Protein AF-A0AAX2F390-F1 (afdb_monomer)

Structure (mmCIF, N/CA/C/O backbone):
data_AF-A0AAX2F390-F1
#
_entry.id   AF-A0AAX2F390-F1
#
loop_
_atom_site.group_PDB
_atom_site.id
_atom_site.type_symbol
_atom_site.label_atom_id
_atom_site.label_alt_id
_atom_site.label_comp_id
_atom_site.label_asym_id
_atom_site.label_entity_id
_atom_site.label_seq_id
_atom_site.pdbx_PDB_ins_code
_atom_site.Cartn_x
_atom_site.Cartn_y
_atom_site.Cartn_z
_atom_site.occupancy
_atom_site.B_iso_or_equiv
_atom_site.auth_seq_id
_atom_site.auth_comp_id
_atom_site.auth_asym_id
_atom_site.auth_atom_id
_atom_site.pdbx_PDB_model_num
ATOM 1 N N . MET A 1 1 ? 18.578 2.681 40.180 1.00 24.55 1 MET A N 1
ATOM 2 C CA . MET A 1 1 ? 17.267 3.325 40.408 1.00 24.55 1 MET A CA 1
ATOM 3 C C . MET A 1 1 ? 16.699 3.714 39.055 1.00 24.55 1 MET A C 1
ATOM 5 O O . MET A 1 1 ? 17.216 4.648 38.457 1.00 24.55 1 MET A O 1
ATOM 9 N N . ALA A 1 2 ? 15.706 2.982 38.547 1.00 24.19 2 ALA A N 1
ATOM 10 C CA . ALA A 1 2 ? 14.942 3.444 37.390 1.00 24.19 2 ALA A CA 1
ATOM 11 C C . ALA A 1 2 ? 14.135 4.687 37.800 1.00 24.19 2 ALA A C 1
ATOM 13 O O . ALA A 1 2 ? 13.621 4.742 38.920 1.00 24.19 2 ALA A O 1
ATOM 14 N N . SER A 1 3 ? 14.050 5.700 36.937 1.00 28.86 3 SER A N 1
ATOM 15 C CA . SER A 1 3 ? 13.128 6.812 37.176 1.00 28.86 3 SER A CA 1
ATOM 16 C C . SER A 1 3 ? 11.691 6.309 37.127 1.00 28.86 3 SER A C 1
ATOM 18 O O . SER A 1 3 ? 11.394 5.414 36.340 1.00 28.86 3 SER A O 1
ATOM 20 N N . VAL A 1 4 ? 10.822 6.911 37.942 1.00 34.66 4 VAL A N 1
ATOM 21 C CA . VAL A 1 4 ? 9.388 6.603 38.044 1.00 34.66 4 VAL A CA 1
ATOM 22 C C . VAL A 1 4 ? 8.692 6.867 36.704 1.00 34.66 4 VAL A C 1
ATOM 24 O O . VAL A 1 4 ? 8.138 7.938 36.473 1.00 34.66 4 VAL A O 1
ATOM 27 N N . ALA A 1 5 ? 8.775 5.893 35.805 1.00 38.66 5 ALA A N 1
ATOM 28 C CA . ALA A 1 5 ? 7.916 5.777 34.648 1.00 38.66 5 ALA A CA 1
ATOM 29 C C . ALA A 1 5 ? 6.602 5.147 35.112 1.00 38.66 5 ALA A C 1
ATOM 31 O O . ALA A 1 5 ? 6.595 4.185 35.885 1.00 38.66 5 ALA A O 1
ATOM 32 N N . ASP A 1 6 ? 5.503 5.717 34.642 1.00 48.28 6 ASP A N 1
ATOM 33 C CA . ASP A 1 6 ? 4.150 5.236 34.883 1.00 48.28 6 ASP A CA 1
ATOM 34 C C . ASP A 1 6 ? 3.997 3.885 34.155 1.00 48.28 6 ASP A C 1
ATOM 36 O O . ASP A 1 6 ? 3.813 3.849 32.938 1.00 48.28 6 ASP A O 1
ATOM 40 N N . ILE A 1 7 ? 4.200 2.761 34.860 1.00 54.62 7 ILE A N 1
ATOM 41 C CA . ILE A 1 7 ? 4.168 1.427 34.237 1.00 54.62 7 ILE A CA 1
ATOM 42 C C . ILE A 1 7 ? 2.715 1.092 33.899 1.00 54.62 7 ILE A C 1
ATOM 44 O O . ILE A 1 7 ? 1.888 0.909 34.792 1.00 54.62 7 ILE A O 1
ATOM 48 N N . ARG A 1 8 ? 2.418 0.987 32.603 1.00 66.69 8 ARG A N 1
ATOM 49 C CA . ARG A 1 8 ? 1.097 0.641 32.067 1.00 66.69 8 ARG A CA 1
ATOM 50 C C . ARG A 1 8 ? 1.201 -0.645 31.263 1.00 66.69 8 ARG A C 1
ATOM 52 O O . ARG A 1 8 ? 2.133 -0.795 30.473 1.00 66.69 8 ARG A O 1
ATOM 59 N N . THR A 1 9 ? 0.246 -1.551 31.431 1.00 67.62 9 THR A N 1
ATOM 60 C CA . THR A 1 9 ? 0.188 -2.799 30.663 1.00 67.62 9 THR A CA 1
ATOM 61 C C . THR A 1 9 ? -1.050 -2.795 29.772 1.00 67.62 9 THR A C 1
ATOM 63 O O . THR A 1 9 ? -2.132 -2.406 30.204 1.00 67.62 9 THR A O 1
ATOM 66 N N . TYR A 1 10 ? -0.900 -3.244 28.526 1.00 76.94 10 TYR A N 1
ATOM 67 C CA . TYR A 1 10 ? -1.983 -3.304 27.544 1.00 76.94 10 TYR A CA 1
ATOM 68 C C . TYR A 1 10 ? -2.147 -4.753 27.093 1.00 76.94 10 TYR A C 1
ATOM 70 O O . TYR A 1 10 ? -1.274 -5.289 26.416 1.00 76.94 10 TYR A O 1
ATOM 78 N N . VAL A 1 11 ? -3.249 -5.395 27.485 1.00 76.19 11 VAL A N 1
ATOM 79 C CA . VAL A 1 11 ? -3.489 -6.817 27.207 1.00 76.19 11 VAL A CA 1
ATOM 80 C C . VAL A 1 11 ? -4.628 -6.953 26.205 1.00 76.19 11 VAL A C 1
ATOM 82 O O . VAL A 1 11 ? -5.784 -6.688 26.532 1.00 76.19 11 VAL A O 1
ATOM 85 N N . TYR A 1 12 ? -4.295 -7.362 24.983 1.00 81.44 12 TYR A N 1
ATOM 86 C CA . TYR A 1 12 ? -5.253 -7.729 23.941 1.00 81.44 12 TYR A CA 1
ATOM 87 C C . TYR A 1 12 ? -5.178 -9.235 23.672 1.00 81.44 12 TYR A C 1
ATOM 89 O O . TYR A 1 12 ? -4.221 -9.897 24.070 1.00 81.44 12 TYR A O 1
ATOM 97 N N . GLY A 1 13 ? -6.182 -9.787 22.998 1.00 82.19 13 GLY A N 1
ATOM 98 C CA . GLY A 1 13 ? -6.203 -11.204 22.642 1.00 82.19 13 GLY A CA 1
ATOM 99 C C . GLY A 1 13 ? -7.036 -11.458 21.397 1.00 82.19 13 GLY A C 1
ATOM 100 O O . GLY A 1 13 ? -7.997 -10.739 21.139 1.00 82.19 13 GLY A O 1
ATOM 101 N N . ALA A 1 14 ? -6.681 -12.487 20.634 1.00 83.12 14 ALA A N 1
ATOM 102 C CA . ALA A 1 14 ? -7.408 -12.892 19.438 1.00 83.12 14 ALA A CA 1
ATOM 103 C C . ALA A 1 14 ? -7.745 -14.383 19.492 1.00 83.12 14 ALA A C 1
ATOM 105 O O . ALA A 1 14 ? -6.935 -15.189 19.952 1.00 83.12 14 ALA A O 1
ATOM 106 N N . THR A 1 15 ? -8.923 -14.750 18.994 1.00 84.69 15 THR A N 1
ATOM 107 C CA . THR A 1 15 ? -9.290 -16.150 18.738 1.00 84.69 15 THR A CA 1
ATOM 108 C C . THR A 1 15 ? -9.335 -16.403 17.239 1.00 84.69 15 THR A C 1
ATOM 110 O O . THR A 1 15 ? -9.596 -15.486 16.458 1.00 84.69 15 THR A O 1
ATOM 113 N N . TYR A 1 16 ? -9.082 -17.645 16.832 1.00 76.19 16 TYR A N 1
ATOM 114 C CA . TYR A 1 16 ? -8.984 -18.036 15.430 1.00 76.19 16 TYR A CA 1
ATOM 115 C C . TYR A 1 16 ? -9.850 -19.259 15.145 1.00 76.19 16 TYR A C 1
ATOM 117 O O . TYR A 1 16 ? -10.065 -20.096 16.022 1.00 76.19 16 TYR A O 1
ATOM 125 N N . ASP A 1 17 ? -10.332 -19.372 13.911 1.00 72.19 17 ASP A N 1
ATOM 126 C CA . ASP A 1 17 ? -11.006 -20.576 13.436 1.00 72.19 17 ASP A CA 1
ATOM 127 C C . ASP A 1 17 ? -10.025 -21.662 12.958 1.00 72.19 17 ASP A C 1
ATOM 129 O O . ASP A 1 17 ? -8.805 -21.486 12.936 1.00 72.19 17 ASP A O 1
ATOM 133 N N . SER A 1 18 ? -10.566 -22.799 12.511 1.00 68.31 18 SER A N 1
ATOM 134 C CA . SER A 1 18 ? -9.792 -23.916 11.951 1.00 68.31 18 SER A CA 1
ATOM 135 C C . SER A 1 18 ? -9.043 -23.598 10.646 1.00 68.31 18 SER A C 1
ATOM 137 O O . SER A 1 18 ? -8.319 -24.457 10.143 1.00 68.31 18 SER A O 1
ATOM 139 N N . TRP A 1 19 ? -9.223 -22.405 10.074 1.00 55.53 19 TRP A N 1
ATOM 140 C CA . TRP A 1 19 ? -8.504 -21.901 8.901 1.00 55.53 19 TRP A CA 1
ATOM 141 C C . TRP A 1 19 ? -7.555 -20.745 9.260 1.00 55.53 19 TRP A C 1
ATOM 143 O O . TRP A 1 19 ? -7.048 -20.072 8.366 1.00 55.53 19 TRP A O 1
ATOM 153 N N . ASN A 1 20 ? -7.274 -20.546 10.555 1.00 67.25 20 ASN A N 1
ATOM 154 C CA . ASN A 1 20 ? -6.385 -19.513 11.089 1.00 67.25 20 ASN A CA 1
ATOM 155 C C . ASN A 1 20 ? -6.853 -18.068 10.802 1.00 67.25 20 ASN A C 1
ATOM 157 O O . ASN A 1 20 ? -6.042 -17.145 10.726 1.00 67.25 20 ASN A O 1
ATOM 161 N N . ARG A 1 21 ? -8.167 -17.851 10.666 1.00 76.00 21 ARG A N 1
ATOM 162 C CA . ARG A 1 21 ? -8.777 -16.522 10.488 1.00 76.00 21 ARG A CA 1
ATOM 163 C C . ARG A 1 21 ? -9.299 -16.000 11.823 1.00 76.00 21 ARG A C 1
ATOM 165 O O . ARG A 1 21 ? -9.870 -16.768 12.595 1.00 76.00 21 ARG A O 1
ATOM 172 N N . VAL A 1 22 ? -9.137 -14.703 12.088 1.00 81.56 22 VAL A N 1
ATOM 173 C CA . VAL A 1 22 ? -9.537 -14.068 13.359 1.00 81.56 22 VAL A CA 1
ATOM 174 C C . VAL A 1 22 ? -11.056 -14.154 13.544 1.00 81.56 22 VAL A C 1
ATOM 176 O O . VAL A 1 22 ? -11.790 -13.513 12.798 1.00 81.56 22 VAL A O 1
ATOM 179 N N . GLN A 1 23 ? -11.538 -14.906 14.534 1.00 85.12 23 GLN A N 1
ATOM 180 C CA . GLN A 1 23 ? -12.953 -14.934 14.925 1.00 85.12 23 GLN A CA 1
ATOM 181 C C . GLN A 1 23 ? -13.295 -13.769 15.852 1.00 85.12 23 GLN A C 1
ATOM 183 O O . GLN A 1 23 ? -14.262 -13.046 15.612 1.00 85.12 23 GLN A O 1
ATOM 188 N N . THR A 1 24 ? -12.490 -13.552 16.895 1.00 92.00 24 THR A N 1
ATOM 189 C CA . THR A 1 24 ? -12.652 -12.416 17.810 1.00 92.00 24 THR A CA 1
ATOM 190 C C . THR A 1 24 ? -11.339 -11.692 18.066 1.00 92.00 24 THR A C 1
ATOM 192 O O . THR A 1 24 ? -10.266 -12.290 18.018 1.00 92.00 24 THR A O 1
ATOM 195 N N . MET A 1 25 ? -11.445 -10.399 18.363 1.00 90.25 25 MET A N 1
ATOM 196 C CA . MET A 1 25 ? -10.368 -9.542 18.847 1.00 90.25 25 MET A CA 1
ATOM 197 C C . MET A 1 25 ? -10.857 -8.819 20.104 1.00 90.25 25 MET A C 1
ATOM 199 O O . MET A 1 25 ? -11.771 -7.998 20.029 1.00 90.25 25 MET A O 1
ATOM 203 N N . THR A 1 26 ? -10.259 -9.123 21.250 1.00 90.56 26 THR A N 1
ATOM 204 C CA . THR A 1 26 ? -10.510 -8.445 22.524 1.00 90.56 26 THR A CA 1
ATOM 205 C C . THR A 1 26 ? -9.475 -7.347 22.719 1.00 90.56 26 THR A C 1
ATOM 207 O O . THR A 1 26 ? -8.276 -7.619 22.795 1.00 90.56 26 THR A O 1
ATOM 210 N N . TYR A 1 27 ? -9.941 -6.105 22.795 1.00 91.50 27 TYR A N 1
ATOM 211 C CA . TYR A 1 27 ? -9.118 -4.909 22.942 1.00 91.50 27 TYR A CA 1
ATOM 212 C C . TYR A 1 27 ? -8.700 -4.698 24.411 1.00 91.50 27 TYR A C 1
ATOM 214 O O . TYR A 1 27 ? -9.374 -5.195 25.318 1.00 91.50 27 TYR A O 1
ATOM 222 N N . PRO A 1 28 ? -7.634 -3.915 24.686 1.00 86.56 28 PRO A N 1
ATOM 223 C CA . PRO A 1 28 ? -7.168 -3.666 26.054 1.00 86.56 28 PRO A CA 1
ATOM 224 C C . PRO A 1 28 ? -8.160 -2.972 26.993 1.00 86.56 28 PRO A C 1
ATOM 226 O O . PRO A 1 28 ? -7.926 -2.959 28.194 1.00 86.56 28 PRO A O 1
ATOM 229 N N . ASP A 1 29 ? -9.262 -2.416 26.485 1.00 85.81 29 ASP A N 1
ATOM 230 C CA . ASP A 1 29 ? -10.356 -1.833 27.274 1.00 85.81 29 ASP A CA 1
ATOM 231 C C . ASP A 1 29 ? -11.518 -2.816 27.550 1.00 85.81 29 ASP A C 1
ATOM 233 O O . ASP A 1 29 ? -12.577 -2.413 28.045 1.00 85.81 29 ASP A O 1
ATOM 237 N N . GLY A 1 30 ? -11.345 -4.091 27.184 1.00 86.38 30 GLY A N 1
ATOM 238 C CA . GLY A 1 30 ? -12.336 -5.154 27.342 1.00 86.38 30 GLY A CA 1
ATOM 239 C C . GLY A 1 30 ? -13.441 -5.177 26.281 1.00 86.38 30 GLY A C 1
ATOM 240 O O . GLY A 1 30 ? -14.397 -5.938 26.434 1.00 86.38 30 GLY A O 1
ATOM 241 N N . GLU A 1 31 ? -13.361 -4.372 25.214 1.00 92.00 31 GLU A N 1
ATOM 242 C CA . GLU A 1 31 ? -14.262 -4.537 24.068 1.00 92.00 31 GLU A CA 1
ATOM 243 C C . GLU A 1 31 ? -13.894 -5.787 23.259 1.00 92.00 31 GLU A C 1
ATOM 245 O O . GLU A 1 31 ? -12.771 -5.917 22.776 1.00 92.00 31 GLU A O 1
ATOM 250 N N . VAL A 1 32 ? -14.860 -6.683 23.053 1.00 94.50 32 VAL A N 1
ATOM 251 C CA . VAL A 1 32 ? -14.722 -7.851 22.175 1.00 94.50 32 VAL A CA 1
ATOM 252 C C . VAL A 1 32 ? -15.351 -7.533 20.824 1.00 94.50 32 VAL A C 1
ATOM 254 O O . VAL A 1 32 ? -16.565 -7.351 20.726 1.00 94.50 32 VAL A O 1
ATOM 257 N N . VAL A 1 33 ? -14.544 -7.494 19.769 1.00 96.50 33 VAL A N 1
ATOM 258 C CA . VAL A 1 33 ? -14.997 -7.440 18.373 1.00 96.50 33 VAL A CA 1
ATOM 259 C C . VAL A 1 33 ? -15.075 -8.861 17.829 1.00 96.50 33 VAL A C 1
ATOM 261 O O . VAL A 1 33 ? -14.172 -9.660 18.047 1.00 96.50 33 VAL A O 1
ATOM 264 N N . THR A 1 34 ? -16.157 -9.185 17.128 1.00 97.44 34 THR A N 1
ATOM 265 C CA . THR A 1 34 ? -16.397 -10.475 16.468 1.00 97.44 34 THR A CA 1
ATOM 266 C C . THR A 1 34 ? -16.505 -10.257 14.965 1.00 97.44 34 THR A C 1
ATOM 268 O O . THR A 1 34 ? -17.261 -9.388 14.521 1.00 97.44 34 THR A O 1
ATOM 271 N N . TYR A 1 35 ? -15.757 -11.050 14.203 1.00 93.81 35 TYR A N 1
ATOM 272 C CA . TYR A 1 35 ? -15.771 -11.080 12.746 1.00 93.81 35 TYR A CA 1
ATOM 273 C C . TYR A 1 35 ? -16.668 -12.222 12.278 1.00 93.81 35 TYR A C 1
ATOM 275 O O . TYR A 1 35 ? -16.457 -13.381 12.642 1.00 93.81 35 TYR A O 1
ATOM 283 N N . HIS A 1 36 ? -17.652 -11.901 11.445 1.00 95.50 36 HIS A N 1
ATOM 284 C CA . HIS A 1 36 ? -18.528 -12.889 10.823 1.00 95.50 36 HIS A CA 1
ATOM 285 C C . HIS A 1 36 ? -18.085 -13.092 9.382 1.00 95.50 36 HIS A C 1
ATOM 287 O O . HIS A 1 36 ? -17.824 -12.121 8.671 1.00 95.50 36 HIS A O 1
ATOM 293 N N . TYR A 1 37 ? -17.992 -14.346 8.949 1.00 86.88 37 TYR A N 1
ATOM 294 C CA . TYR A 1 37 ? -17.489 -14.698 7.625 1.00 86.88 37 TYR A CA 1
ATOM 295 C C . TYR A 1 37 ? -18.548 -15.417 6.798 1.00 86.88 37 TYR A C 1
ATOM 297 O O . TYR A 1 37 ? -19.227 -16.313 7.300 1.00 86.88 37 TYR A O 1
ATOM 305 N N . ASN A 1 38 ? -18.607 -15.092 5.508 1.00 83.81 38 ASN A N 1
ATOM 306 C CA . ASN A 1 38 ? -19.428 -15.819 4.551 1.00 83.81 38 ASN A CA 1
ATOM 307 C C . ASN A 1 38 ? -18.839 -17.213 4.239 1.00 83.81 38 ASN A C 1
ATOM 309 O O . ASN A 1 38 ? -17.692 -17.534 4.569 1.00 83.81 38 ASN A O 1
ATOM 313 N N . ALA A 1 39 ? -19.613 -18.040 3.532 1.00 80.50 39 ALA A N 1
ATOM 314 C CA . ALA A 1 39 ? -19.206 -19.393 3.136 1.00 80.50 39 ALA A CA 1
ATOM 315 C C . ALA A 1 39 ? -17.992 -19.447 2.179 1.00 80.50 39 ALA A C 1
ATOM 317 O O . ALA A 1 39 ? -17.366 -20.496 2.057 1.00 80.50 39 ALA A O 1
ATOM 318 N N . ALA A 1 40 ? -17.646 -18.336 1.516 1.00 74.06 40 ALA A N 1
ATOM 319 C CA . ALA A 1 40 ? -16.456 -18.209 0.667 1.00 74.06 40 ALA A CA 1
ATOM 320 C C . ALA A 1 40 ? -15.200 -17.768 1.447 1.00 74.06 40 ALA A C 1
ATOM 322 O O . ALA A 1 40 ? -14.131 -17.602 0.862 1.00 74.06 40 ALA A O 1
ATOM 323 N N . GLY A 1 41 ? -15.320 -17.574 2.761 1.00 77.75 41 GLY A N 1
ATOM 324 C CA . GLY A 1 41 ? -14.208 -17.263 3.647 1.00 77.75 41 GLY A CA 1
ATOM 325 C C . GLY A 1 41 ? -13.949 -15.768 3.881 1.00 77.75 41 GLY A C 1
ATOM 326 O O . GLY A 1 41 ? -13.003 -15.427 4.591 1.00 77.75 41 GLY A O 1
ATOM 327 N N . GLN A 1 42 ? -14.771 -14.874 3.328 1.00 82.31 42 GLN A N 1
ATOM 328 C CA . GLN A 1 42 ? -14.581 -13.417 3.378 1.00 82.31 42 GLN A CA 1
ATOM 329 C C . GLN A 1 42 ? -15.383 -12.785 4.528 1.00 82.31 42 GLN A C 1
ATOM 331 O O . GLN A 1 42 ? -16.434 -13.310 4.893 1.00 82.31 42 GLN A O 1
ATOM 336 N N . VAL A 1 43 ? -14.906 -11.673 5.101 1.00 87.06 43 VAL A N 1
ATOM 337 C CA . VAL A 1 43 ? -15.606 -10.956 6.188 1.00 87.06 43 VAL A CA 1
ATOM 338 C C . VAL A 1 43 ? -16.920 -10.382 5.660 1.00 87.06 43 VAL A C 1
ATOM 340 O O . VAL A 1 43 ? -16.914 -9.570 4.747 1.00 87.06 43 VAL A O 1
ATOM 343 N N . GLU A 1 44 ? -18.048 -10.778 6.237 1.00 91.62 44 GLU A N 1
ATOM 344 C CA . GLU A 1 44 ? -19.379 -10.309 5.842 1.00 91.62 44 GLU A CA 1
ATOM 345 C C . GLU A 1 44 ? -19.910 -9.220 6.782 1.00 91.62 44 GLU A C 1
ATOM 347 O O . GLU A 1 44 ? -20.584 -8.300 6.324 1.00 91.62 44 GLU A O 1
ATOM 352 N N . SER A 1 45 ? -19.587 -9.273 8.078 1.00 97.31 45 SER A N 1
ATOM 353 C CA . SER A 1 45 ? -19.964 -8.236 9.049 1.00 97.31 45 SER A CA 1
ATOM 354 C C . SER A 1 45 ? -19.050 -8.238 10.281 1.00 97.31 45 SER A C 1
ATOM 356 O O . SER A 1 45 ? -18.280 -9.173 10.515 1.00 97.31 45 SER A O 1
ATOM 358 N N . MET A 1 46 ? -19.118 -7.167 11.076 1.00 97.81 46 MET A N 1
ATOM 359 C CA . MET A 1 46 ? -18.354 -7.002 12.316 1.00 97.81 46 MET A CA 1
ATOM 360 C C . MET A 1 46 ? -19.232 -6.400 13.411 1.00 97.81 46 MET A C 1
ATOM 362 O O . MET A 1 46 ? -19.731 -5.277 13.288 1.00 97.81 46 MET A O 1
ATOM 366 N N . THR A 1 47 ? -19.356 -7.118 14.522 1.00 97.44 47 THR A N 1
ATOM 367 C CA . THR A 1 47 ? -20.093 -6.684 15.718 1.00 97.44 47 THR A CA 1
ATOM 368 C C . THR A 1 47 ? -19.139 -6.522 16.890 1.00 97.44 47 THR A C 1
ATOM 370 O O . THR A 1 47 ? -18.200 -7.303 17.014 1.00 97.44 47 THR A O 1
ATOM 373 N N . SER A 1 48 ? -19.393 -5.577 17.789 1.00 94.50 48 SER A N 1
ATOM 374 C CA . SER A 1 48 ? -18.649 -5.450 19.040 1.00 94.50 48 SER A CA 1
ATOM 375 C C . SER A 1 48 ? -19.543 -5.568 20.270 1.00 94.50 48 SER A C 1
ATOM 377 O O . SER A 1 48 ? -20.755 -5.356 20.210 1.00 94.50 48 SER A O 1
ATOM 379 N N . ASN A 1 49 ? -18.938 -5.944 21.393 1.00 92.62 49 ASN A N 1
ATOM 380 C CA . ASN A 1 49 ? -19.567 -6.031 22.701 1.00 92.62 49 ASN A CA 1
ATOM 381 C C . ASN A 1 49 ? -18.603 -5.468 23.752 1.00 92.62 49 ASN A C 1
ATOM 383 O O . ASN A 1 49 ? -17.516 -6.012 23.943 1.00 92.62 49 ASN A O 1
ATOM 387 N N . LYS A 1 50 ? -19.004 -4.400 24.447 1.00 88.38 50 LYS A N 1
ATOM 388 C CA . LYS A 1 50 ? -18.282 -3.865 25.609 1.00 88.38 50 LYS A CA 1
ATOM 389 C C . LYS A 1 50 ? -19.203 -3.925 26.824 1.00 88.38 50 LYS A C 1
ATOM 391 O O . LYS A 1 50 ? -20.248 -3.280 26.838 1.00 88.38 50 LYS A O 1
ATOM 396 N N . GLN A 1 51 ? -18.830 -4.720 27.829 1.00 82.81 51 GLN A N 1
ATOM 397 C CA . GLN A 1 51 ? -19.578 -4.875 29.091 1.00 82.81 51 GLN A CA 1
ATOM 398 C C . GLN A 1 51 ? -21.078 -5.213 28.900 1.00 82.81 51 GLN A C 1
ATOM 400 O O . GLN A 1 51 ? -21.945 -4.700 29.603 1.00 82.81 51 GLN A O 1
ATOM 405 N N . GLY A 1 52 ? -21.404 -6.062 27.918 1.00 81.88 52 GLY A N 1
ATOM 406 C CA . GLY A 1 52 ? -22.780 -6.463 27.590 1.00 81.88 52 GLY A CA 1
ATOM 407 C C . GLY A 1 52 ? -23.505 -5.523 26.619 1.00 81.88 52 GLY A C 1
ATOM 408 O O . GLY A 1 52 ? -24.551 -5.889 26.083 1.00 81.88 52 GLY A O 1
ATOM 409 N N . ARG A 1 53 ? -22.953 -4.337 26.332 1.00 87.00 53 ARG A N 1
ATOM 410 C CA . ARG A 1 53 ? -23.483 -3.420 25.321 1.00 87.00 53 ARG A CA 1
ATOM 411 C C . ARG A 1 53 ? -22.982 -3.826 23.938 1.00 87.00 53 ARG A C 1
ATOM 413 O O . ARG A 1 53 ? -21.817 -3.611 23.606 1.00 87.00 53 ARG A O 1
ATOM 420 N N . GLN A 1 54 ? -23.878 -4.383 23.130 1.00 92.56 54 GLN A N 1
ATOM 421 C CA . GLN A 1 54 ? -23.603 -4.706 21.730 1.00 92.56 54 GLN A CA 1
ATOM 422 C C . GLN A 1 54 ? -23.634 -3.456 20.838 1.00 92.56 54 GLN A C 1
ATOM 424 O O . GLN A 1 54 ? -24.329 -2.478 21.124 1.00 92.56 54 GLN A O 1
ATOM 429 N N . SER A 1 55 ? -22.869 -3.477 19.750 1.00 92.44 55 SER A N 1
ATOM 430 C CA . SER A 1 55 ? -22.844 -2.455 18.698 1.00 92.44 55 SER A CA 1
ATOM 431 C C . SER A 1 55 ? -22.415 -3.074 17.364 1.00 92.44 55 SER A C 1
ATOM 433 O O . SER A 1 55 ? -21.726 -4.091 17.331 1.00 92.44 55 SER A O 1
ATOM 435 N N . VAL A 1 56 ? -22.818 -2.467 16.249 1.00 96.44 56 VAL A N 1
ATOM 436 C CA . VAL A 1 56 ? -22.388 -2.873 14.902 1.00 96.44 56 VAL A CA 1
ATOM 437 C C . VAL A 1 56 ? -21.257 -1.947 14.464 1.00 96.44 56 VAL A C 1
ATOM 439 O O . VAL A 1 56 ? -21.372 -0.732 14.601 1.00 96.44 56 VAL A O 1
ATOM 442 N N . ILE A 1 57 ? -20.164 -2.511 13.949 1.00 96.94 57 ILE A N 1
ATOM 443 C CA . ILE A 1 57 ? -19.065 -1.753 13.329 1.00 96.94 57 ILE A CA 1
ATOM 444 C C . ILE A 1 57 ? -19.208 -1.811 11.805 1.00 96.94 57 ILE A C 1
ATOM 446 O O . ILE A 1 57 ? -19.111 -0.793 11.124 1.00 96.94 57 ILE A O 1
ATOM 450 N N . VAL A 1 58 ? -19.514 -2.998 11.279 1.00 98.06 58 VAL A N 1
ATOM 451 C CA . VAL A 1 58 ? -19.806 -3.245 9.864 1.00 98.06 58 VAL A CA 1
ATOM 452 C C . VAL A 1 58 ? -21.075 -4.081 9.811 1.00 98.06 58 VAL A C 1
ATOM 454 O O . VAL A 1 58 ? -21.093 -5.186 10.345 1.00 98.06 58 VAL A O 1
ATOM 457 N N . ASP A 1 59 ? -22.137 -3.547 9.209 1.00 98.12 59 ASP A N 1
ATOM 458 C CA . ASP A 1 59 ? -23.423 -4.242 9.060 1.00 98.12 59 ASP A CA 1
ATOM 459 C C . ASP A 1 59 ? -23.328 -5.328 7.991 1.00 98.12 59 ASP A C 1
ATOM 461 O O . ASP A 1 59 ? -23.814 -6.442 8.187 1.00 98.12 59 ASP A O 1
ATOM 465 N N . ARG A 1 60 ? -22.690 -5.002 6.858 1.00 97.50 60 ARG A N 1
ATOM 466 C CA . ARG A 1 60 ? -22.637 -5.891 5.698 1.00 97.50 60 ARG A CA 1
ATOM 467 C C . ARG A 1 60 ? -21.498 -5.576 4.747 1.00 97.50 60 ARG A C 1
ATOM 469 O O . ARG A 1 60 ? -21.229 -4.410 4.465 1.00 97.50 60 ARG A O 1
ATOM 476 N N . ILE A 1 61 ? -20.943 -6.616 4.139 1.00 95.12 61 ILE A N 1
ATOM 477 C CA . ILE A 1 61 ? -20.106 -6.534 2.947 1.00 95.12 61 ILE A CA 1
ATOM 478 C C . ILE A 1 61 ? -20.657 -7.494 1.899 1.00 95.12 61 ILE A C 1
ATOM 480 O O . ILE A 1 61 ? -20.834 -8.682 2.152 1.00 95.12 61 ILE A O 1
ATOM 484 N N . GLY A 1 62 ? -20.949 -6.959 0.717 1.00 88.50 62 GLY A N 1
ATOM 485 C CA . GLY A 1 62 ? -21.310 -7.736 -0.459 1.00 88.50 62 GLY A CA 1
ATOM 486 C C . GLY A 1 62 ? -20.096 -7.929 -1.357 1.00 88.50 62 GLY A C 1
ATOM 487 O O . GLY A 1 62 ? -19.359 -6.976 -1.622 1.00 88.50 62 GLY A O 1
ATOM 488 N N . TYR A 1 63 ? -19.933 -9.146 -1.868 1.00 84.56 63 TYR A N 1
ATOM 489 C CA . TYR A 1 63 ? -18.896 -9.497 -2.833 1.00 84.56 63 TYR A CA 1
ATOM 490 C C . TYR A 1 63 ? -19.518 -10.039 -4.126 1.00 84.56 63 TYR A C 1
ATOM 492 O O . TYR A 1 63 ? -20.584 -10.657 -4.082 1.00 84.56 63 TYR A O 1
ATOM 500 N N . ASP A 1 64 ? -18.878 -9.810 -5.276 1.00 76.56 64 ASP A N 1
ATOM 501 C CA . ASP A 1 64 ? -19.242 -10.507 -6.518 1.00 76.56 64 ASP A CA 1
ATOM 502 C C . ASP A 1 64 ? -18.655 -11.936 -6.558 1.00 76.56 64 ASP A C 1
ATOM 504 O O . ASP A 1 64 ? -17.995 -12.399 -5.626 1.00 76.56 64 ASP A O 1
ATOM 508 N N . LYS A 1 65 ? -18.913 -12.679 -7.641 1.00 66.88 65 LYS A N 1
ATOM 509 C CA . LYS A 1 65 ? -18.352 -14.032 -7.843 1.00 66.88 65 LYS A CA 1
ATOM 510 C C . LYS A 1 65 ? -16.841 -14.006 -8.136 1.00 66.88 65 LYS A C 1
ATOM 512 O O . LYS A 1 65 ? -16.145 -14.989 -7.894 1.00 66.88 65 LYS A O 1
ATOM 517 N N . GLU A 1 66 ? -16.333 -12.861 -8.586 1.00 62.62 66 GLU A N 1
ATOM 518 C CA . GLU A 1 66 ? -14.918 -12.492 -8.638 1.00 62.62 66 GLU A CA 1
ATOM 519 C C . GLU A 1 66 ? -14.401 -12.002 -7.263 1.00 62.62 66 GLU A C 1
ATOM 521 O O . GLU A 1 66 ? -13.262 -11.566 -7.134 1.00 62.62 66 GLU A O 1
ATOM 526 N N . GLY A 1 67 ? -15.199 -12.120 -6.197 1.00 67.50 67 GLY A N 1
ATOM 527 C CA . GLY A 1 67 ? -14.917 -11.711 -4.823 1.00 67.50 67 GLY A CA 1
ATOM 528 C C . GLY A 1 67 ? -14.361 -10.297 -4.628 1.00 67.50 67 GLY A C 1
ATOM 529 O O . GLY A 1 67 ? -13.726 -10.073 -3.595 1.00 67.50 67 GLY A O 1
ATOM 530 N N . HIS A 1 68 ? -14.569 -9.373 -5.568 1.00 68.75 68 HIS A N 1
ATOM 531 C CA . HIS A 1 68 ? -14.388 -7.942 -5.342 1.00 68.75 68 HIS A CA 1
ATOM 532 C C . HIS A 1 68 ? -15.447 -7.453 -4.362 1.00 68.75 68 HIS A C 1
ATOM 534 O O . HIS A 1 68 ? -16.562 -7.976 -4.335 1.00 68.75 68 HIS A O 1
ATOM 540 N N . THR A 1 69 ? -15.136 -6.427 -3.575 1.00 82.75 69 THR A N 1
ATOM 541 C CA . THR A 1 69 ? -16.135 -5.777 -2.726 1.00 82.75 69 THR A CA 1
ATOM 542 C C . THR A 1 69 ? -17.086 -4.966 -3.601 1.00 82.75 69 THR A C 1
ATOM 544 O O . THR A 1 69 ? -16.706 -3.911 -4.081 1.00 82.75 69 THR A O 1
ATOM 547 N N . VAL A 1 70 ? -18.327 -5.413 -3.801 1.00 89.69 70 VAL A N 1
ATOM 548 C CA . VAL A 1 70 ? -19.343 -4.648 -4.558 1.00 89.69 70 VAL A CA 1
ATOM 549 C C . VAL A 1 70 ? -20.191 -3.736 -3.675 1.00 89.69 70 VAL A C 1
ATOM 551 O O . VAL A 1 70 ? -20.803 -2.788 -4.169 1.00 89.69 70 VAL A O 1
ATOM 554 N N . TYR A 1 71 ? -20.217 -3.995 -2.367 1.00 96.12 71 TYR A N 1
ATOM 555 C CA . TYR A 1 71 ? -21.017 -3.243 -1.405 1.00 96.12 71 TYR A CA 1
ATOM 556 C C . TYR A 1 71 ? -20.398 -3.273 -0.006 1.00 96.12 71 TYR A C 1
ATOM 558 O O . TYR A 1 71 ? -19.940 -4.324 0.436 1.00 96.12 71 TYR A O 1
ATOM 566 N N . THR A 1 72 ? -20.453 -2.160 0.722 1.00 96.44 72 THR A N 1
ATOM 567 C CA . THR A 1 72 ? -20.174 -2.099 2.166 1.00 96.44 72 THR A CA 1
ATOM 568 C C . THR A 1 72 ? -21.209 -1.233 2.864 1.00 96.44 72 THR A C 1
ATOM 570 O O . THR A 1 72 ? -21.451 -0.113 2.420 1.00 96.44 72 THR A O 1
ATOM 573 N N . LYS A 1 73 ? -21.734 -1.694 3.999 1.00 98.19 73 LYS A N 1
ATOM 574 C CA . LYS A 1 73 ? -22.556 -0.908 4.921 1.00 98.19 73 LYS A CA 1
ATOM 575 C C . LYS A 1 73 ? -21.911 -0.882 6.301 1.00 98.19 73 LYS A C 1
ATOM 577 O O . LYS A 1 73 ? -21.666 -1.936 6.892 1.00 98.19 73 LYS A O 1
ATOM 582 N N . LEU A 1 74 ? -21.624 0.312 6.808 1.00 98.19 74 LEU A N 1
ATOM 583 C CA . LEU A 1 74 ? -20.977 0.504 8.109 1.00 98.19 74 LEU A CA 1
ATOM 584 C C . LEU A 1 74 ? -22.011 0.692 9.227 1.00 98.19 74 LEU A C 1
ATOM 586 O O . LEU A 1 74 ? -23.184 0.966 8.976 1.00 98.19 74 LEU A O 1
ATOM 590 N N . GLY A 1 75 ? -21.571 0.553 10.479 1.00 97.12 75 GLY A N 1
ATOM 591 C CA . GLY A 1 75 ? -22.434 0.599 11.665 1.00 97.12 75 GLY A CA 1
ATOM 592 C C . GLY A 1 75 ? -23.197 1.912 11.883 1.00 97.12 75 GLY A C 1
ATOM 593 O O . GLY A 1 75 ? -24.232 1.904 12.543 1.00 97.12 75 GLY A O 1
ATOM 594 N N . ASN A 1 76 ? -22.740 3.025 11.298 1.00 97.06 76 ASN A N 1
ATOM 595 C CA . ASN A 1 76 ? -23.460 4.306 11.299 1.00 97.06 76 ASN A CA 1
ATOM 596 C C . ASN A 1 76 ? -24.487 4.452 10.154 1.00 97.06 76 ASN A C 1
ATOM 598 O O . ASN A 1 76 ? -25.095 5.510 10.010 1.00 97.06 76 ASN A O 1
ATOM 602 N N . GLY A 1 77 ? -24.679 3.420 9.325 1.00 97.62 77 GLY A N 1
ATOM 603 C CA . GLY A 1 77 ? -25.634 3.423 8.216 1.00 97.62 77 GLY A CA 1
ATOM 604 C C . GLY A 1 77 ? -25.137 4.070 6.919 1.00 97.62 77 GLY A C 1
ATOM 605 O O . GLY A 1 77 ? -25.930 4.214 5.992 1.00 97.62 77 GLY A O 1
ATOM 606 N N . THR A 1 78 ? -23.856 4.441 6.825 1.00 98.50 78 THR A N 1
ATOM 607 C CA . THR A 1 78 ? -23.231 4.806 5.540 1.00 98.50 78 THR A CA 1
ATOM 608 C C . THR A 1 78 ? -23.064 3.579 4.642 1.00 98.50 78 THR A C 1
ATOM 610 O O . THR A 1 78 ? -22.780 2.477 5.121 1.00 98.50 78 THR A O 1
ATOM 613 N N . GLU A 1 79 ? -23.251 3.767 3.334 1.00 98.44 79 GLU A N 1
ATOM 614 C CA . GLU A 1 79 ? -23.239 2.695 2.336 1.00 98.44 79 GLU A CA 1
ATOM 615 C C . GLU A 1 79 ? -22.380 3.072 1.126 1.00 98.44 79 GLU A C 1
ATOM 617 O O . GLU A 1 79 ? -22.622 4.102 0.492 1.00 98.44 79 GLU A O 1
ATOM 622 N N . THR A 1 80 ? -21.428 2.211 0.764 1.00 98.00 80 THR A N 1
ATOM 623 C CA . THR A 1 80 ? -20.590 2.356 -0.436 1.00 98.00 80 THR A CA 1
ATOM 624 C C . THR A 1 80 ? -20.886 1.233 -1.418 1.00 98.00 80 THR A C 1
ATOM 626 O O . THR A 1 80 ? -20.961 0.064 -1.045 1.00 98.00 80 THR A O 1
ATOM 629 N N . THR A 1 81 ? -21.033 1.591 -2.688 1.00 97.81 81 THR A N 1
ATOM 630 C CA . THR A 1 81 ? -21.249 0.678 -3.817 1.00 97.81 81 THR A CA 1
ATOM 631 C C . THR A 1 81 ? -20.095 0.788 -4.803 1.00 97.81 81 THR A C 1
ATOM 633 O O . THR A 1 81 ? -19.584 1.882 -5.047 1.00 97.81 81 THR A O 1
ATOM 636 N N . TYR A 1 82 ? -19.694 -0.343 -5.380 1.00 93.56 82 TYR A N 1
ATOM 637 C CA . TYR A 1 82 ? -18.559 -0.437 -6.294 1.00 93.56 82 TYR A CA 1
ATOM 638 C C . TYR A 1 82 ? -18.997 -1.124 -7.590 1.00 93.56 82 TYR A C 1
ATOM 640 O O . TYR A 1 82 ? -19.634 -2.177 -7.568 1.00 93.56 82 TYR A O 1
ATOM 648 N N . THR A 1 83 ? -18.671 -0.520 -8.731 1.00 90.88 83 THR A N 1
ATOM 649 C CA . THR A 1 83 ? -18.958 -1.060 -10.069 1.00 90.88 83 THR A CA 1
ATOM 650 C C . THR A 1 83 ? -17.650 -1.344 -10.787 1.00 90.88 83 THR A C 1
ATOM 652 O O . THR A 1 83 ? -16.822 -0.442 -10.907 1.00 90.88 83 THR A O 1
ATOM 655 N N . TYR A 1 84 ? -17.483 -2.563 -11.300 1.00 81.81 84 TYR A N 1
ATOM 656 C CA . TYR A 1 84 ? -16.272 -3.006 -11.993 1.00 81.81 84 TYR A CA 1
ATOM 657 C C . TYR A 1 84 ? -16.533 -3.278 -13.477 1.00 81.81 84 TYR A C 1
ATOM 659 O O . TYR A 1 84 ? -17.613 -3.731 -13.867 1.00 81.81 84 TYR A O 1
ATOM 667 N N . ASP A 1 85 ? -15.513 -3.046 -14.300 1.00 76.06 85 ASP A N 1
ATOM 668 C CA . ASP A 1 85 ? -15.462 -3.523 -15.675 1.00 76.06 85 ASP A CA 1
ATOM 669 C C . ASP A 1 85 ? -15.419 -5.060 -15.698 1.00 76.06 85 ASP A C 1
ATOM 671 O O . ASP A 1 85 ? -14.546 -5.672 -15.082 1.00 76.06 85 ASP A O 1
ATOM 675 N N . LYS A 1 86 ? -16.349 -5.692 -16.423 1.00 68.44 86 LYS A N 1
ATOM 676 C CA . LYS A 1 86 ? -16.494 -7.160 -16.453 1.00 68.44 86 LYS A CA 1
ATOM 677 C C . LYS A 1 86 ? -15.429 -7.899 -17.271 1.00 68.44 86 LYS A C 1
ATOM 679 O O . LYS A 1 86 ? -15.411 -9.124 -17.226 1.00 68.44 86 LYS A O 1
ATOM 684 N N . GLN A 1 87 ? -14.617 -7.197 -18.061 1.00 65.94 87 GLN A N 1
ATOM 685 C CA . GLN A 1 87 ? -13.541 -7.791 -18.861 1.00 65.94 87 GLN A CA 1
ATOM 686 C C . GLN A 1 87 ? -12.165 -7.530 -18.245 1.00 65.94 87 GLN A C 1
ATOM 688 O O . GLN A 1 87 ? -11.298 -8.394 -18.325 1.00 65.94 87 GLN A O 1
ATOM 693 N N . ARG A 1 88 ? -11.965 -6.350 -17.645 1.00 61.50 88 ARG A N 1
ATOM 694 C CA . ARG A 1 88 ? -10.675 -5.917 -17.082 1.00 61.50 88 ARG A CA 1
ATOM 695 C C . ARG A 1 88 ? -10.577 -6.024 -15.561 1.00 61.50 88 ARG A C 1
ATOM 697 O O . ARG A 1 88 ? -9.497 -5.816 -15.019 1.00 61.50 88 ARG A O 1
ATOM 704 N N . GLU A 1 89 ? -11.687 -6.286 -14.867 1.00 68.56 89 GLU A N 1
ATOM 705 C CA . GLU A 1 89 ? -11.749 -6.324 -13.396 1.00 68.56 89 GLU A CA 1
ATOM 706 C C . GLU A 1 89 ? -11.193 -5.020 -12.769 1.00 68.56 89 GLU A C 1
ATOM 708 O O . GLU A 1 89 ? -10.414 -5.015 -11.813 1.00 68.56 89 GLU A O 1
ATOM 713 N N . ARG A 1 90 ? -11.552 -3.867 -13.359 1.00 74.44 90 ARG A N 1
ATOM 714 C CA . ARG A 1 90 ? -11.149 -2.524 -12.895 1.00 74.44 90 ARG A CA 1
ATOM 715 C C . ARG A 1 90 ? -12.333 -1.739 -12.362 1.00 74.44 90 ARG A C 1
ATOM 717 O O . ARG A 1 90 ? -13.407 -1.758 -12.956 1.00 74.44 90 ARG A O 1
ATOM 724 N N . LEU A 1 91 ? -12.125 -1.041 -11.249 1.00 83.12 91 LEU A N 1
ATOM 725 C CA . LEU A 1 91 ? -13.133 -0.215 -10.590 1.00 83.12 91 LEU A CA 1
ATOM 726 C C . LEU A 1 91 ? -13.525 0.963 -11.494 1.00 83.12 91 LEU A C 1
ATOM 728 O O . LEU A 1 91 ? -12.747 1.883 -11.687 1.00 83.12 91 LEU A O 1
ATOM 732 N N . GLN A 1 92 ? -14.735 0.958 -12.046 1.00 87.94 92 GLN A N 1
ATOM 733 C CA . GLN A 1 92 ? -15.246 2.052 -12.879 1.00 87.94 92 GLN A CA 1
ATOM 734 C C . GLN A 1 92 ? -15.926 3.146 -12.050 1.00 87.94 92 GLN A C 1
ATOM 736 O O . GLN A 1 92 ? -15.808 4.327 -12.384 1.00 87.94 92 GLN A O 1
ATOM 741 N N . VAL A 1 93 ? -16.645 2.766 -10.986 1.00 95.56 93 VAL A N 1
ATOM 742 C CA . VAL A 1 93 ? -17.390 3.694 -10.119 1.00 95.56 93 VAL A CA 1
ATOM 743 C C . VAL A 1 93 ? -17.302 3.256 -8.659 1.00 95.56 93 VAL A C 1
ATOM 745 O O . VAL A 1 93 ? -17.580 2.097 -8.355 1.00 95.56 93 VAL A O 1
ATOM 748 N N . MET A 1 94 ? -16.991 4.193 -7.762 1.00 96.81 94 MET A N 1
ATOM 749 C CA . MET A 1 94 ? -17.163 4.068 -6.312 1.00 96.81 94 MET A CA 1
ATOM 750 C C . MET A 1 94 ? -18.155 5.140 -5.845 1.00 96.81 94 MET A C 1
ATOM 752 O O . MET A 1 94 ? -17.888 6.330 -6.002 1.00 96.81 94 MET A O 1
ATOM 756 N N . ASN A 1 95 ? -19.287 4.731 -5.276 1.00 98.00 95 ASN A N 1
ATOM 757 C CA . ASN A 1 95 ? -20.384 5.616 -4.879 1.00 98.00 95 ASN A CA 1
ATOM 758 C C . ASN A 1 95 ? -20.709 5.443 -3.387 1.00 98.00 95 ASN A C 1
ATOM 760 O O . ASN A 1 95 ? -21.233 4.401 -2.989 1.00 98.00 95 ASN A O 1
ATOM 764 N N . LEU A 1 96 ? -20.396 6.465 -2.587 1.00 98.31 96 LEU A N 1
ATOM 765 C CA . LEU A 1 96 ? -20.667 6.572 -1.151 1.00 98.31 96 LEU A CA 1
ATOM 766 C C . LEU A 1 96 ? -21.964 7.348 -0.910 1.00 98.31 96 LEU A C 1
ATOM 768 O O . LEU A 1 96 ? -22.149 8.452 -1.428 1.00 98.31 96 LEU A O 1
ATOM 772 N N . THR A 1 97 ? -22.816 6.814 -0.042 1.00 98.25 97 THR A N 1
ATOM 773 C CA . THR A 1 97 ? -24.094 7.406 0.356 1.00 98.25 97 THR A CA 1
ATOM 774 C C . THR A 1 97 ? -24.275 7.407 1.877 1.00 98.25 97 THR A C 1
ATOM 776 O O . THR A 1 97 ? -23.737 6.557 2.590 1.00 98.25 97 THR A O 1
ATOM 779 N N . ALA A 1 98 ? -25.054 8.365 2.376 1.00 97.19 98 ALA A N 1
ATOM 780 C CA . ALA A 1 98 ? -25.478 8.472 3.769 1.00 97.19 98 ALA A CA 1
ATOM 781 C C . ALA A 1 98 ? -26.955 8.894 3.803 1.00 97.19 98 ALA A C 1
ATOM 783 O O . ALA A 1 98 ? -27.341 9.818 3.089 1.00 97.19 98 ALA A O 1
ATOM 784 N N . ASP A 1 99 ? -27.794 8.204 4.586 1.00 94.06 99 ASP A N 1
ATOM 785 C CA . ASP A 1 99 ? -29.257 8.432 4.629 1.00 94.06 99 ASP A CA 1
ATOM 786 C C . ASP A 1 99 ? -29.915 8.391 3.223 1.00 94.06 99 ASP A C 1
ATOM 788 O O . ASP A 1 99 ? -30.820 9.157 2.898 1.00 94.06 99 ASP A O 1
ATOM 792 N N . GLY A 1 100 ? -29.389 7.529 2.340 1.00 93.56 100 GLY A N 1
ATOM 793 C CA . GLY A 1 100 ? -29.798 7.406 0.933 1.00 93.56 100 GLY A CA 1
ATOM 794 C C . GLY A 1 100 ? -29.332 8.535 -0.001 1.00 93.56 100 GLY A C 1
ATOM 795 O O . GLY A 1 100 ? -29.641 8.498 -1.190 1.00 93.56 100 GLY A O 1
ATOM 796 N N . GLN A 1 101 ? -28.591 9.531 0.496 1.00 96.56 101 GLN A N 1
ATOM 797 C CA . GLN A 1 101 ? -28.087 10.664 -0.285 1.00 96.56 101 GLN A CA 1
ATOM 798 C C . GLN A 1 101 ? -26.608 10.469 -0.650 1.00 96.56 101 GLN A C 1
ATOM 800 O O . GLN A 1 101 ? -25.805 10.090 0.200 1.00 96.56 101 GLN A O 1
ATOM 805 N N . THR A 1 102 ? -26.218 10.743 -1.899 1.00 97.12 102 THR A N 1
ATOM 806 C CA . THR A 1 102 ? -24.820 10.599 -2.342 1.00 97.12 102 THR A CA 1
ATOM 807 C C . THR A 1 102 ? -23.909 11.652 -1.713 1.00 97.12 102 THR A C 1
ATOM 809 O O . THR A 1 102 ? -24.179 12.850 -1.789 1.00 97.12 102 THR A O 1
ATOM 812 N N . VAL A 1 103 ? -22.799 11.191 -1.133 1.00 97.88 103 VAL A N 1
ATOM 813 C CA . VAL A 1 103 ? -21.729 12.019 -0.555 1.00 97.88 103 VAL A CA 1
ATOM 814 C C . VAL A 1 103 ? -20.556 12.157 -1.531 1.00 97.88 103 VAL A C 1
ATOM 816 O O . VAL A 1 103 ? -20.013 13.247 -1.696 1.00 97.88 103 VAL A O 1
ATOM 819 N N . MET A 1 104 ? -20.201 11.072 -2.225 1.00 97.62 104 MET A N 1
ATOM 820 C CA . MET A 1 104 ? -19.094 11.014 -3.185 1.00 97.62 104 MET A CA 1
ATOM 821 C C . MET A 1 104 ? -19.406 9.988 -4.277 1.00 97.62 104 MET A C 1
ATOM 823 O O . MET A 1 104 ? -19.841 8.885 -3.961 1.00 97.62 104 MET A O 1
ATOM 827 N N . GLU A 1 105 ? -19.157 10.320 -5.545 1.00 97.31 105 GLU A N 1
ATOM 828 C CA . GLU A 1 105 ? -19.206 9.359 -6.655 1.00 97.31 105 GLU A CA 1
ATOM 829 C C . GLU A 1 105 ? -17.943 9.492 -7.516 1.00 97.31 105 GLU A C 1
ATOM 831 O O . GLU A 1 105 ? -17.903 10.286 -8.454 1.00 97.31 105 GLU A O 1
ATOM 836 N N . ASN A 1 106 ? -16.907 8.710 -7.210 1.00 97.12 106 ASN A N 1
ATOM 837 C CA . ASN A 1 106 ? -15.671 8.686 -7.991 1.00 97.12 106 ASN A CA 1
ATOM 838 C C . ASN A 1 106 ? -15.850 7.806 -9.231 1.00 97.12 106 ASN A C 1
ATOM 840 O O . ASN A 1 106 ? -16.162 6.619 -9.115 1.00 97.12 106 ASN A O 1
ATOM 844 N N . ARG A 1 107 ? -15.606 8.374 -10.415 1.00 97.62 107 ARG A N 1
ATOM 845 C CA . ARG A 1 107 ? -15.578 7.659 -11.701 1.00 97.62 107 ARG A CA 1
ATOM 846 C C . ARG A 1 107 ? -14.169 7.646 -12.275 1.00 97.62 107 ARG A C 1
ATOM 848 O O . ARG A 1 107 ? -13.525 8.693 -12.323 1.00 97.62 107 ARG A O 1
ATOM 855 N N . TYR A 1 108 ? -13.726 6.482 -12.733 1.00 93.75 108 TYR A N 1
ATOM 856 C CA . TYR A 1 108 ? -12.343 6.222 -13.133 1.00 93.75 108 TYR A CA 1
ATOM 857 C C . TYR A 1 108 ? -12.215 6.044 -14.650 1.00 93.75 108 TYR A C 1
ATOM 859 O O . TYR A 1 108 ? -13.064 5.424 -15.292 1.00 93.75 108 TYR A O 1
ATOM 867 N N . ARG A 1 109 ? -11.129 6.566 -15.230 1.00 93.00 109 ARG A N 1
ATOM 868 C CA . ARG A 1 109 ? -10.723 6.316 -16.623 1.00 93.00 109 ARG A CA 1
ATOM 869 C C . ARG A 1 109 ? -9.352 5.652 -16.644 1.00 93.00 109 ARG A C 1
ATOM 871 O O . ARG A 1 109 ? -8.479 6.065 -15.889 1.00 93.00 109 ARG A O 1
ATOM 878 N N . TYR A 1 110 ? -9.156 4.694 -17.544 1.00 84.94 110 TYR A N 1
ATOM 879 C CA . TYR A 1 110 ? -7.929 3.902 -17.659 1.00 84.94 110 TYR A CA 1
ATOM 880 C C . TYR A 1 110 ? -7.370 3.928 -19.085 1.00 84.94 110 TYR A C 1
ATOM 882 O O . TYR A 1 110 ? -8.129 4.121 -20.038 1.00 84.94 110 TYR A O 1
ATOM 890 N N . ASP A 1 111 ? -6.065 3.702 -19.230 1.00 78.38 111 ASP A N 1
ATOM 891 C CA . ASP A 1 111 ? -5.440 3.384 -20.518 1.00 78.38 111 ASP A CA 1
ATOM 892 C C . ASP A 1 111 ? -5.530 1.874 -20.850 1.00 78.38 111 ASP A C 1
ATOM 894 O O . ASP A 1 111 ? -6.409 1.155 -20.360 1.00 78.38 111 ASP A O 1
ATOM 898 N N . ALA A 1 112 ? -4.681 1.386 -21.758 1.00 73.12 112 ALA A N 1
ATOM 899 C CA . ALA A 1 112 ? -4.642 -0.022 -22.161 1.00 73.12 112 ALA A CA 1
ATOM 900 C C . ALA A 1 112 ? -3.832 -0.928 -21.211 1.00 73.12 112 ALA A C 1
ATOM 902 O O . ALA A 1 112 ? -3.944 -2.146 -21.314 1.00 73.12 112 ALA A O 1
ATOM 903 N N . VAL A 1 113 ? -3.038 -0.353 -20.302 1.00 66.06 113 VAL A N 1
ATOM 904 C CA . VAL A 1 113 ? -2.201 -1.068 -19.320 1.00 66.06 113 VAL A CA 1
ATOM 905 C C . VAL A 1 113 ? -2.636 -0.767 -17.879 1.00 66.06 113 VAL A C 1
ATOM 907 O O . VAL A 1 113 ? -1.889 -0.997 -16.928 1.00 66.06 113 VAL A O 1
ATOM 910 N N . ASP A 1 114 ? -3.863 -0.268 -17.717 1.00 74.12 114 ASP A N 1
ATOM 911 C CA . ASP A 1 114 ? -4.535 0.091 -16.468 1.00 74.12 114 ASP A CA 1
ATOM 912 C C . ASP A 1 114 ? -3.872 1.205 -15.638 1.00 74.12 114 ASP A C 1
ATOM 914 O O . ASP A 1 114 ? -4.043 1.254 -14.418 1.00 74.12 114 ASP A O 1
ATOM 918 N N . ASN A 1 115 ? -3.138 2.135 -16.255 1.00 78.69 115 ASN A N 1
ATOM 919 C CA . ASN A 1 115 ? -2.858 3.406 -15.579 1.00 78.69 115 ASN A CA 1
ATOM 920 C C . ASN A 1 115 ? -4.141 4.249 -15.531 1.00 78.69 115 ASN A C 1
ATOM 922 O O . ASN A 1 115 ? -4.922 4.253 -16.485 1.00 78.69 115 ASN A O 1
ATOM 926 N N . ILE A 1 116 ? -4.372 4.967 -14.430 1.00 88.44 116 ILE A N 1
ATOM 927 C CA . ILE A 1 116 ? -5.567 5.803 -14.264 1.00 88.44 116 ILE A CA 1
ATOM 928 C C . ILE A 1 116 ? -5.328 7.138 -14.970 1.00 88.44 116 ILE A C 1
ATOM 930 O O . ILE A 1 116 ? -4.556 7.956 -14.500 1.00 88.44 116 ILE A O 1
ATOM 934 N N . LEU A 1 117 ? -6.033 7.392 -16.070 1.00 91.00 117 LEU A N 1
ATOM 935 C CA . LEU A 1 117 ? -5.969 8.647 -16.836 1.00 91.00 117 LEU A CA 1
ATOM 936 C C . LEU A 1 117 ? -6.785 9.789 -16.210 1.00 91.00 117 LEU A C 1
ATOM 938 O O . LEU A 1 117 ? -6.746 10.930 -16.679 1.00 91.00 117 LEU A O 1
ATOM 942 N N . GLY A 1 118 ? -7.594 9.491 -15.194 1.00 95.50 118 GLY A N 1
ATOM 943 C CA . GLY A 1 118 ? -8.300 10.502 -14.416 1.00 95.50 118 GLY A CA 1
ATOM 944 C C . GLY A 1 118 ? -9.404 9.950 -13.524 1.00 95.50 118 GLY A C 1
ATOM 945 O O . GLY A 1 118 ? -9.917 8.852 -13.747 1.00 95.50 118 GLY A O 1
ATOM 946 N N . ILE A 1 119 ? -9.771 10.759 -12.532 1.00 97.88 119 ILE A N 1
ATOM 947 C CA . ILE A 1 119 ? -10.804 10.475 -11.530 1.00 97.88 119 ILE A CA 1
ATOM 948 C C . ILE A 1 119 ? -11.727 11.692 -11.457 1.00 97.88 119 ILE A C 1
ATOM 950 O O . ILE A 1 119 ? -11.246 12.814 -11.304 1.00 97.88 119 ILE A O 1
ATOM 954 N N . THR A 1 120 ? -13.041 11.501 -11.566 1.00 98.31 120 THR A N 1
ATOM 955 C CA . THR A 1 120 ? -14.020 12.600 -11.476 1.00 98.31 120 THR A CA 1
ATOM 956 C C . THR A 1 120 ? -15.095 12.309 -10.440 1.00 98.31 120 THR A C 1
ATOM 958 O O . THR A 1 120 ? -15.750 11.272 -10.538 1.00 98.31 120 THR A O 1
ATOM 961 N N . ASN A 1 121 ? -15.326 13.257 -9.529 1.00 97.25 121 ASN A N 1
ATOM 962 C CA . ASN A 1 121 ? -16.460 13.300 -8.609 1.00 97.25 121 ASN A CA 1
ATOM 963 C C . ASN A 1 121 ? -17.370 14.492 -8.937 1.0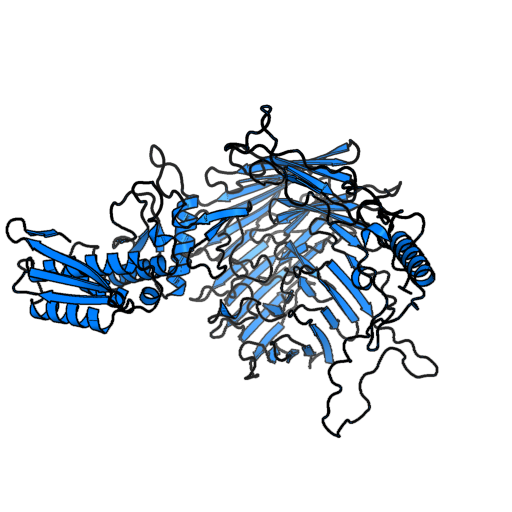0 97.25 121 ASN A C 1
ATOM 965 O O . ASN A 1 121 ? -17.030 15.649 -8.677 1.00 97.25 121 ASN A O 1
ATOM 969 N N . ALA A 1 122 ? -18.551 14.210 -9.490 1.00 93.44 122 ALA A N 1
ATOM 970 C CA . ALA A 1 122 ? -19.556 15.228 -9.812 1.00 93.44 122 ALA A CA 1
ATOM 971 C C . ALA A 1 122 ? -20.457 15.607 -8.616 1.00 93.44 122 ALA A C 1
ATOM 973 O O . ALA A 1 122 ? -21.199 16.597 -8.697 1.00 93.44 122 ALA A O 1
ATOM 974 N N . THR A 1 123 ? -20.388 14.848 -7.518 1.00 95.00 123 THR A N 1
ATOM 975 C CA . THR A 1 123 ? -21.204 15.040 -6.312 1.00 95.00 123 THR A CA 1
ATOM 976 C C . THR A 1 123 ? -20.739 16.245 -5.500 1.00 95.00 123 THR A C 1
ATOM 978 O O . THR A 1 123 ? -19.546 16.503 -5.362 1.00 95.00 123 THR A O 1
ATOM 981 N N . ASP A 1 124 ? -21.702 16.972 -4.933 1.00 94.50 124 ASP A N 1
ATOM 982 C CA . ASP A 1 124 ? -21.465 18.080 -4.010 1.00 94.50 124 ASP A CA 1
ATOM 983 C C . ASP A 1 124 ? -22.271 17.869 -2.706 1.00 94.50 124 ASP A C 1
ATOM 985 O O . ASP A 1 124 ? -23.471 18.178 -2.657 1.00 94.50 124 ASP A O 1
ATOM 989 N N . PRO A 1 125 ? -21.642 17.335 -1.639 1.00 95.38 125 PRO A N 1
ATOM 990 C CA . PRO A 1 125 ? -22.323 17.057 -0.378 1.00 95.38 125 PRO A CA 1
ATOM 991 C C . PRO A 1 125 ? -22.622 18.316 0.449 1.00 95.38 125 PRO A C 1
ATOM 993 O O . PRO A 1 125 ? -23.213 18.200 1.523 1.00 95.38 125 PRO A O 1
ATOM 996 N N . THR A 1 126 ? -22.256 19.528 0.008 1.00 93.31 126 THR A N 1
ATOM 997 C CA . THR A 1 126 ? -22.529 20.767 0.771 1.00 93.31 126 THR A CA 1
ATOM 998 C C . THR A 1 126 ? -24.021 21.115 0.859 1.00 93.31 126 THR A C 1
ATOM 1000 O O . THR A 1 126 ? -24.430 21.929 1.691 1.00 93.31 126 THR A O 1
ATOM 1003 N N . SER A 1 127 ? -24.846 20.465 0.033 1.00 91.81 127 SER A N 1
ATOM 1004 C CA . SER A 1 127 ? -26.311 20.535 0.062 1.00 91.81 127 SER A CA 1
ATOM 1005 C C . SER A 1 127 ? -26.956 19.701 1.184 1.00 91.81 127 SER A C 1
ATOM 1007 O O . SER A 1 127 ? -28.116 19.937 1.527 1.00 91.81 127 SER A O 1
ATOM 1009 N N . LEU A 1 128 ? -26.218 18.766 1.797 1.00 94.56 128 LEU A N 1
ATOM 1010 C CA . LEU A 1 128 ? -26.713 17.818 2.803 1.00 94.56 128 LEU A CA 1
ATOM 1011 C C . LEU A 1 128 ? -26.831 18.465 4.196 1.00 94.56 128 LEU A C 1
ATOM 1013 O O . LEU A 1 128 ? -26.184 18.039 5.146 1.00 94.56 128 LEU A O 1
ATOM 1017 N N . THR A 1 129 ? -27.650 19.507 4.348 1.00 91.06 129 THR A N 1
ATOM 1018 C CA . THR A 1 129 ? -27.700 20.380 5.548 1.00 91.06 129 THR A CA 1
ATOM 1019 C C . THR A 1 129 ? -27.871 19.662 6.895 1.00 91.06 129 THR A C 1
ATOM 1021 O O . THR A 1 129 ? -27.414 20.175 7.917 1.00 91.06 129 THR A O 1
ATOM 1024 N N . LYS A 1 130 ? -28.502 18.479 6.915 1.00 93.69 130 LYS A N 1
ATOM 1025 C CA . LYS A 1 130 ? -28.641 17.620 8.103 1.00 93.69 130 LYS A CA 1
ATOM 1026 C C . LYS A 1 130 ? -27.302 17.004 8.531 1.00 93.69 130 LYS A C 1
ATOM 1028 O O . LYS A 1 130 ? -26.957 17.113 9.707 1.00 93.69 130 LYS A O 1
ATOM 1033 N N . LEU A 1 131 ? -26.593 16.387 7.579 1.00 94.75 131 LEU A N 1
ATOM 1034 C CA . LEU A 1 131 ? -25.395 15.554 7.779 1.00 94.75 131 LEU A CA 1
ATOM 1035 C C . LEU A 1 131 ? -24.077 16.323 7.583 1.00 94.75 131 LEU A C 1
ATOM 1037 O O . LEU A 1 131 ? -23.041 15.917 8.089 1.00 94.75 131 LEU A O 1
ATOM 1041 N N . ASN A 1 132 ? -24.095 17.440 6.857 1.00 96.25 132 ASN A N 1
ATOM 1042 C CA . ASN A 1 132 ? -22.918 18.224 6.482 1.00 96.25 132 ASN A CA 1
ATOM 1043 C C . ASN A 1 132 ? -23.113 19.708 6.830 1.00 96.25 132 ASN A C 1
ATOM 1045 O O . ASN A 1 132 ? -23.124 20.594 5.972 1.00 96.25 132 ASN A O 1
ATOM 1049 N N . ARG A 1 133 ? -23.303 19.993 8.123 1.00 93.62 133 ARG A N 1
ATOM 1050 C CA . ARG A 1 133 ? -23.553 21.359 8.625 1.00 93.62 133 ARG A CA 1
ATOM 1051 C C . ARG A 1 133 ? -22.402 22.322 8.328 1.00 93.62 133 ARG A C 1
ATOM 1053 O O . ARG A 1 133 ? -22.648 23.497 8.066 1.00 93.62 133 ARG A O 1
ATOM 1060 N N . ALA A 1 134 ? -21.170 21.816 8.352 1.00 94.19 134 ALA A N 1
ATOM 1061 C CA . ALA A 1 134 ? -19.956 22.580 8.079 1.00 94.19 134 ALA A CA 1
ATOM 1062 C C . ALA A 1 134 ? -19.656 22.756 6.576 1.00 94.19 134 ALA A C 1
ATOM 1064 O O . ALA A 1 134 ? -18.751 23.510 6.228 1.00 94.19 134 ALA A O 1
ATOM 1065 N N . LYS A 1 135 ? -20.436 22.127 5.681 1.00 95.69 135 LYS A N 1
ATOM 1066 C CA . LYS A 1 135 ? -20.255 22.184 4.218 1.00 95.69 135 LYS A CA 1
ATOM 1067 C C . LYS A 1 135 ? -18.849 21.743 3.788 1.00 95.69 135 LYS A C 1
ATOM 1069 O O . LYS A 1 135 ? -18.212 22.396 2.959 1.00 95.69 135 LYS A O 1
ATOM 1074 N N . LEU A 1 136 ? -18.387 20.638 4.367 1.00 95.88 136 LEU A N 1
ATOM 1075 C CA . LEU A 1 136 ? -17.137 19.961 4.027 1.00 95.88 136 LEU A CA 1
ATOM 1076 C C . LEU A 1 136 ? -17.252 19.286 2.655 1.00 95.88 136 LEU A C 1
ATOM 1078 O O . LEU A 1 136 ? -18.350 18.890 2.247 1.00 95.88 136 LEU A O 1
ATOM 1082 N N . GLY A 1 137 ? -16.128 19.136 1.961 1.00 95.62 137 GLY A N 1
ATOM 1083 C CA . GLY A 1 137 ? -16.078 18.430 0.683 1.00 95.62 137 GLY A CA 1
ATOM 1084 C C . GLY A 1 137 ? -16.677 19.190 -0.496 1.00 95.62 137 GLY A C 1
ATOM 1085 O O . GLY A 1 137 ? -16.955 20.391 -0.438 1.00 95.62 137 GLY A O 1
ATOM 1086 N N . GLY A 1 138 ? -16.826 18.479 -1.611 1.00 95.06 138 GLY A N 1
ATOM 1087 C CA . GLY A 1 138 ? -17.295 19.042 -2.872 1.00 95.06 138 GLY A CA 1
ATOM 1088 C C . GLY A 1 138 ? -16.902 18.196 -4.079 1.00 95.06 138 GLY A C 1
ATOM 1089 O O . GLY A 1 138 ? -16.372 17.091 -3.955 1.00 95.06 138 GLY A O 1
ATOM 1090 N N . ARG A 1 139 ? -17.137 18.764 -5.264 1.00 96.81 139 ARG A N 1
ATOM 1091 C CA . ARG A 1 139 ? -16.727 18.176 -6.544 1.00 96.81 139 ARG A CA 1
ATOM 1092 C C . ARG A 1 139 ? -15.210 18.102 -6.665 1.00 96.81 139 ARG A C 1
ATOM 1094 O O . ARG A 1 139 ? -14.509 19.022 -6.233 1.00 96.81 139 ARG A O 1
ATOM 1101 N N . SER A 1 140 ? -14.720 17.072 -7.345 1.00 97.50 140 SER A N 1
ATOM 1102 C CA . SER A 1 140 ? -13.315 16.967 -7.737 1.00 97.50 140 SER A CA 1
ATOM 1103 C C . SER A 1 140 ? -13.149 16.409 -9.149 1.00 97.50 140 SER A C 1
ATOM 1105 O O . SER A 1 140 ? -14.039 15.768 -9.709 1.00 97.50 140 SER A O 1
ATOM 1107 N N . SER A 1 141 ? -12.009 16.703 -9.765 1.00 98.06 141 SER A N 1
ATOM 1108 C CA . SER A 1 141 ? -11.639 16.195 -11.083 1.00 98.06 141 SER A CA 1
ATOM 1109 C C . SER A 1 141 ? -10.127 16.194 -11.202 1.00 98.06 141 SER A C 1
ATOM 1111 O O . SER A 1 141 ? -9.509 17.238 -11.018 1.00 98.06 141 SER A O 1
ATOM 1113 N N . HIS A 1 142 ? -9.553 15.053 -11.562 1.00 98.31 142 HIS A N 1
ATOM 1114 C CA . HIS A 1 142 ? -8.119 14.845 -11.725 1.00 98.31 142 HIS A CA 1
ATOM 1115 C C . HIS A 1 142 ? -7.840 14.200 -13.086 1.00 98.31 142 HIS A C 1
ATOM 1117 O O . HIS A 1 142 ? -8.612 13.354 -13.546 1.00 98.31 142 HIS A O 1
ATOM 1123 N N . THR A 1 143 ? -6.744 14.600 -13.723 1.00 98.69 143 THR A N 1
ATOM 1124 C CA . THR A 1 143 ? -6.221 14.037 -14.976 1.00 98.69 143 THR A CA 1
ATOM 1125 C C . THR A 1 143 ? -4.743 13.735 -14.786 1.00 98.69 143 THR A C 1
ATOM 1127 O O . THR A 1 143 ? -4.048 14.502 -14.118 1.00 98.69 143 THR A O 1
ATOM 1130 N N . TYR A 1 144 ? -4.284 12.625 -15.357 1.00 98.38 144 TYR A N 1
ATOM 1131 C CA . TYR A 1 144 ? -2.926 12.117 -15.190 1.00 98.38 144 TYR A CA 1
ATOM 1132 C C . TYR A 1 144 ? -2.364 11.664 -16.538 1.00 98.38 144 TYR A C 1
ATOM 1134 O O . TYR A 1 144 ? -3.085 11.047 -17.328 1.00 98.38 144 TYR A O 1
ATOM 1142 N N . GLU A 1 145 ? -1.085 11.939 -16.775 1.00 98.12 145 GLU A N 1
ATOM 1143 C CA . GLU A 1 145 ? -0.348 11.514 -17.966 1.00 98.12 145 GLU A CA 1
ATOM 1144 C C . GLU A 1 145 ? 0.952 10.810 -17.563 1.00 98.12 145 GLU A C 1
ATOM 1146 O O . GLU A 1 145 ? 1.594 11.159 -16.565 1.00 98.12 145 GLU A O 1
ATOM 1151 N N . TYR A 1 146 ? 1.335 9.810 -18.355 1.00 92.94 146 TYR A N 1
ATOM 1152 C CA . TYR A 1 146 ? 2.423 8.887 -18.049 1.00 92.94 146 TYR A CA 1
ATOM 1153 C C . TYR A 1 146 ? 3.420 8.796 -19.205 1.00 92.94 146 TYR A C 1
ATOM 1155 O O . TYR A 1 146 ? 3.038 8.949 -20.366 1.00 92.94 146 TYR A O 1
ATOM 1163 N N . ASP A 1 147 ? 4.686 8.517 -18.894 1.00 88.00 147 ASP A N 1
ATOM 1164 C CA . ASP A 1 147 ? 5.688 8.168 -19.907 1.00 88.00 147 ASP A CA 1
ATOM 1165 C C . ASP A 1 147 ? 5.638 6.679 -20.312 1.00 88.00 147 ASP A C 1
ATOM 1167 O O . ASP A 1 147 ? 4.864 5.886 -19.774 1.00 88.00 147 ASP A O 1
ATOM 1171 N N . GLU A 1 148 ? 6.495 6.278 -21.256 1.00 83.06 148 GLU A N 1
ATOM 1172 C CA . GLU A 1 148 ? 6.589 4.893 -21.755 1.00 83.06 148 GLU A CA 1
ATOM 1173 C C . GLU A 1 148 ? 6.990 3.864 -20.676 1.00 83.06 148 GLU A C 1
ATOM 1175 O O . GLU A 1 148 ? 6.795 2.661 -20.862 1.00 83.06 148 GLU A O 1
ATOM 1180 N N . LEU A 1 149 ? 7.531 4.312 -19.535 1.00 78.75 149 LEU A N 1
ATOM 1181 C CA . LEU A 1 149 ? 7.836 3.466 -18.378 1.00 78.75 149 LEU A CA 1
ATOM 1182 C C . LEU A 1 149 ? 6.678 3.416 -17.366 1.00 78.75 149 LEU A C 1
ATOM 1184 O O . LEU A 1 149 ? 6.758 2.672 -16.388 1.00 78.75 149 LEU A O 1
ATOM 1188 N N . ASN A 1 150 ? 5.561 4.091 -17.658 1.00 82.25 150 ASN A N 1
ATOM 1189 C CA . ASN A 1 150 ? 4.376 4.269 -16.815 1.00 82.25 150 ASN A CA 1
ATOM 1190 C C . ASN A 1 150 ? 4.615 5.163 -15.591 1.00 82.25 150 ASN A C 1
ATOM 1192 O O . ASN A 1 150 ? 3.928 5.004 -14.582 1.00 82.25 150 ASN A O 1
ATOM 1196 N N . ARG A 1 151 ? 5.572 6.094 -15.654 1.00 91.12 151 ARG A N 1
ATOM 1197 C CA . ARG A 1 151 ? 5.855 7.054 -14.573 1.00 91.12 151 ARG A CA 1
ATOM 1198 C C . ARG A 1 151 ? 4.999 8.299 -14.754 1.00 91.12 151 ARG A C 1
ATOM 1200 O O . ARG A 1 151 ? 4.789 8.736 -15.882 1.00 91.12 151 ARG A O 1
ATOM 1207 N N . LEU A 1 152 ? 4.489 8.855 -13.660 1.00 97.44 152 LEU A N 1
ATOM 1208 C CA . LEU A 1 152 ? 3.569 9.990 -13.660 1.00 97.44 152 LEU A CA 1
ATOM 1209 C C . LEU A 1 152 ? 4.313 11.293 -13.992 1.00 97.44 152 LEU A C 1
ATOM 1211 O O . LEU A 1 152 ? 4.937 11.895 -13.120 1.00 97.44 152 LEU A O 1
ATOM 1215 N N . ILE A 1 153 ? 4.234 11.736 -15.247 1.00 98.31 153 ILE A N 1
ATOM 1216 C CA . ILE A 1 153 ? 4.931 12.940 -15.736 1.00 98.31 153 ILE A CA 1
ATOM 1217 C C . ILE A 1 153 ? 4.076 14.207 -15.659 1.00 98.31 153 ILE A C 1
ATOM 1219 O O . ILE A 1 153 ? 4.620 15.304 -15.534 1.00 98.31 153 ILE A O 1
ATOM 1223 N N . HIS A 1 154 ? 2.748 14.080 -15.689 1.00 98.75 154 HIS A N 1
ATOM 1224 C CA . HIS A 1 154 ? 1.833 15.203 -15.482 1.00 98.75 154 HIS A CA 1
ATOM 1225 C C . HIS A 1 154 ? 0.628 14.785 -14.652 1.00 98.75 154 HIS A C 1
ATOM 1227 O O . HIS A 1 154 ? 0.078 13.696 -14.814 1.00 98.75 154 HIS A O 1
ATOM 1233 N N . ALA A 1 155 ? 0.201 15.674 -13.764 1.00 98.81 155 ALA A N 1
ATOM 1234 C CA . ALA A 1 155 ? -1.064 15.571 -13.069 1.00 98.81 155 ALA A CA 1
ATOM 1235 C C . ALA A 1 155 ? -1.668 16.962 -12.896 1.00 98.81 155 ALA A C 1
ATOM 1237 O O . ALA A 1 155 ? -1.017 17.870 -12.386 1.00 98.81 155 ALA A O 1
ATOM 1238 N N . SER A 1 156 ? -2.940 17.119 -13.238 1.00 98.69 156 SER A N 1
ATOM 1239 C CA . SER A 1 156 ? -3.686 18.353 -12.982 1.00 98.69 156 SER A CA 1
ATOM 1240 C C . SER A 1 156 ? -5.043 18.030 -12.379 1.00 98.69 156 SER A C 1
ATOM 1242 O O . SER A 1 156 ? -5.629 16.978 -12.651 1.00 98.69 156 SER A O 1
ATOM 1244 N N . GLY A 1 157 ? -5.564 18.919 -11.539 1.00 98.06 157 GLY A N 1
ATOM 1245 C CA . GLY A 1 157 ? -6.860 18.670 -10.930 1.00 98.06 157 GLY A CA 1
ATOM 1246 C C . GLY A 1 157 ? -7.436 19.808 -10.110 1.00 98.06 157 GLY A C 1
ATOM 1247 O O . GLY A 1 157 ? -6.816 20.850 -9.900 1.00 98.06 157 GLY A O 1
ATOM 1248 N N . LYS A 1 158 ? -8.673 19.596 -9.663 1.00 97.94 158 LYS A N 1
ATOM 1249 C CA . LYS A 1 158 ? -9.430 20.496 -8.792 1.00 97.94 158 LYS A CA 1
ATOM 1250 C C . LYS A 1 158 ? -10.150 19.697 -7.719 1.00 97.94 158 LYS A C 1
ATOM 1252 O O . LYS A 1 158 ? -10.696 18.639 -8.019 1.00 97.94 158 LYS A O 1
ATOM 1257 N N . ALA A 1 159 ? -10.214 20.244 -6.512 1.00 96.75 159 ALA A N 1
ATOM 1258 C CA . ALA A 1 159 ? -11.020 19.738 -5.409 1.00 96.75 159 ALA A CA 1
ATOM 1259 C C . ALA A 1 159 ? -11.693 20.928 -4.714 1.00 96.75 159 ALA A C 1
ATOM 1261 O O . ALA A 1 159 ? -11.020 21.819 -4.194 1.00 96.75 159 ALA A O 1
ATOM 1262 N N . LYS A 1 160 ? -13.031 20.969 -4.722 1.00 93.25 160 LYS A N 1
ATOM 1263 C CA . LYS A 1 160 ? -13.833 22.092 -4.213 1.00 93.25 160 LYS A CA 1
ATOM 1264 C C . LYS A 1 160 ? -13.470 23.419 -4.904 1.00 93.25 160 LYS A C 1
ATOM 1266 O O . LYS A 1 160 ? -13.934 23.668 -6.014 1.00 93.25 160 LYS A O 1
ATOM 1271 N N . ARG A 1 161 ? -12.658 24.270 -4.264 1.00 93.75 161 ARG A N 1
ATOM 1272 C CA . ARG A 1 161 ? -12.101 25.510 -4.844 1.00 93.75 161 ARG A CA 1
ATOM 1273 C C . ARG A 1 161 ? -10.613 25.402 -5.171 1.00 93.75 161 ARG A C 1
ATOM 1275 O O . ARG A 1 161 ? -10.153 26.137 -6.038 1.00 93.75 161 ARG A O 1
ATOM 1282 N N . ALA A 1 162 ? -9.894 24.500 -4.507 1.00 97.94 162 ALA A N 1
ATOM 1283 C CA . ALA A 1 162 ? -8.473 24.295 -4.722 1.00 97.94 162 ALA A CA 1
ATOM 1284 C C . ALA A 1 162 ? -8.214 23.697 -6.108 1.00 97.94 162 ALA A C 1
ATOM 1286 O O . ALA A 1 162 ? -9.005 22.894 -6.617 1.00 97.94 162 ALA A O 1
ATOM 1287 N N . SER A 1 163 ? -7.090 24.062 -6.715 1.00 98.50 163 SER A N 1
ATOM 1288 C CA . SER A 1 163 ? -6.623 23.457 -7.961 1.00 98.50 163 SER A CA 1
ATOM 1289 C C . SER A 1 163 ? -5.113 23.309 -7.989 1.00 98.50 163 SER A C 1
ATOM 1291 O O . SER A 1 163 ? -4.413 24.023 -7.272 1.00 98.50 163 SER A O 1
ATOM 1293 N N . TYR A 1 164 ? -4.627 22.379 -8.809 1.00 98.75 164 TYR A N 1
ATOM 1294 C CA . TYR A 1 164 ? -3.204 22.154 -9.012 1.00 98.75 164 TYR A CA 1
ATOM 1295 C C . TYR A 1 164 ? -2.857 21.759 -10.447 1.00 98.75 164 TYR A C 1
ATOM 1297 O O . TYR A 1 164 ? -3.682 21.220 -11.191 1.00 98.75 164 TYR A O 1
ATOM 1305 N N . ASP A 1 165 ? -1.594 21.993 -10.779 1.00 98.75 165 ASP A N 1
ATOM 1306 C CA . ASP A 1 165 ? -0.896 21.529 -11.971 1.00 98.75 165 ASP A CA 1
ATOM 1307 C C . ASP A 1 165 ? 0.514 21.091 -11.544 1.00 98.75 165 ASP A C 1
ATOM 1309 O O . ASP A 1 165 ? 1.245 21.866 -10.921 1.00 98.75 165 ASP A O 1
ATOM 1313 N N . MET A 1 166 ? 0.867 19.833 -11.803 1.00 98.69 166 MET A N 1
ATOM 1314 C CA . MET A 1 166 ? 2.124 19.204 -11.398 1.00 98.69 166 MET A CA 1
ATOM 1315 C C . MET A 1 166 ? 2.784 18.546 -12.610 1.00 98.69 166 MET A C 1
ATOM 1317 O O . MET A 1 166 ? 2.205 17.643 -13.209 1.00 98.69 166 MET A O 1
ATOM 1321 N N . VAL A 1 167 ? 4.006 18.959 -12.942 1.00 98.81 167 VAL A N 1
ATOM 1322 C CA . VAL A 1 167 ? 4.845 18.354 -13.989 1.00 98.81 167 VAL A CA 1
ATOM 1323 C C . VAL A 1 167 ? 6.091 17.763 -13.340 1.00 98.81 167 VAL A C 1
ATOM 1325 O O . VAL A 1 167 ? 6.759 18.443 -12.556 1.00 98.81 167 VAL A O 1
ATOM 1328 N N . MET A 1 168 ? 6.431 16.524 -13.686 1.00 98.44 168 MET A N 1
ATOM 1329 C CA . MET A 1 168 ? 7.636 15.843 -13.219 1.00 98.44 168 MET A CA 1
ATOM 1330 C C . MET A 1 168 ? 8.456 15.283 -14.379 1.00 98.44 168 MET A C 1
ATOM 1332 O O . MET A 1 168 ? 7.928 14.901 -15.422 1.00 98.44 168 MET A O 1
ATOM 1336 N N . SER A 1 169 ? 9.769 15.224 -14.179 1.00 98.25 169 SER A N 1
ATOM 1337 C CA . SER A 1 169 ? 10.689 14.494 -15.052 1.00 98.25 169 SER A CA 1
ATOM 1338 C C . SER A 1 169 ? 11.583 13.588 -14.216 1.00 98.25 169 SER A C 1
ATOM 1340 O O . SER A 1 169 ? 11.824 13.864 -13.040 1.00 98.25 169 SER A O 1
ATOM 1342 N N . PHE A 1 170 ? 12.064 12.502 -14.819 1.00 96.88 170 PHE A N 1
ATOM 1343 C CA . PHE A 1 170 ? 12.758 11.427 -14.115 1.00 96.88 170 PHE A CA 1
ATOM 1344 C C . PHE A 1 170 ? 13.997 10.969 -14.879 1.00 96.88 170 PHE A C 1
ATOM 1346 O O . PHE A 1 170 ? 14.014 10.965 -16.113 1.00 96.88 170 PHE A O 1
ATOM 1353 N N . GLY A 1 171 ? 15.010 10.537 -14.136 1.00 91.12 171 GLY A N 1
ATOM 1354 C CA . GLY A 1 171 ? 16.237 9.979 -14.674 1.00 91.12 171 GLY A CA 1
ATOM 1355 C C . GLY A 1 171 ? 16.106 8.498 -15.030 1.00 91.12 171 GLY A C 1
ATOM 1356 O O . GLY A 1 171 ? 15.027 8.015 -15.397 1.00 91.12 171 GLY A O 1
ATOM 1357 N N . ARG A 1 172 ? 17.225 7.770 -15.003 1.00 87.00 172 ARG A N 1
ATOM 1358 C CA . ARG A 1 172 ? 17.297 6.409 -15.575 1.00 87.00 172 ARG A CA 1
ATOM 1359 C C . ARG A 1 172 ? 16.824 5.318 -14.624 1.00 87.00 172 ARG A C 1
ATOM 1361 O O . ARG A 1 172 ? 16.319 4.306 -15.096 1.00 87.00 172 ARG A O 1
ATOM 1368 N N . MET A 1 173 ? 16.960 5.538 -13.324 1.00 85.56 173 MET A N 1
ATOM 1369 C CA . MET A 1 173 ? 16.467 4.680 -12.246 1.00 85.56 173 MET A CA 1
ATOM 1370 C C . MET A 1 173 ? 15.159 5.234 -11.647 1.00 85.56 173 MET A C 1
ATOM 1372 O O . MET A 1 173 ? 14.753 4.865 -10.550 1.00 85.56 173 MET A O 1
ATOM 1376 N N . SER A 1 174 ? 14.464 6.107 -12.388 1.00 90.44 174 SER A N 1
ATOM 1377 C CA . SER A 1 174 ? 13.221 6.791 -11.988 1.00 90.44 174 SER A CA 1
ATOM 1378 C C . SER A 1 174 ? 13.341 7.745 -10.795 1.00 90.44 174 SER A C 1
ATOM 1380 O O . SER A 1 174 ? 12.332 8.187 -10.252 1.00 90.44 174 SER A O 1
ATOM 1382 N N . GLU A 1 175 ? 14.567 8.123 -10.447 1.00 94.00 175 GLU A N 1
ATOM 1383 C CA . GLU A 1 175 ? 14.885 9.260 -9.596 1.00 94.00 175 GLU A CA 1
ATOM 1384 C C . GLU A 1 175 ? 14.272 10.550 -10.187 1.00 94.00 175 GLU A C 1
ATOM 1386 O O . GLU A 1 175 ? 14.458 10.814 -11.381 1.00 94.00 175 GLU A O 1
ATOM 1391 N N . PRO A 1 176 ? 13.505 11.356 -9.425 1.00 97.69 176 PRO A N 1
ATOM 1392 C CA . PRO A 1 176 ? 12.997 12.637 -9.908 1.00 97.69 176 PRO A CA 1
ATOM 1393 C C . PRO A 1 176 ? 14.152 13.573 -10.263 1.00 97.69 176 PRO A C 1
ATOM 1395 O O . PRO A 1 176 ? 15.099 13.698 -9.492 1.00 97.69 176 PRO A O 1
ATOM 1398 N N . LEU A 1 177 ? 14.063 14.248 -11.408 1.00 98.00 177 LEU A N 1
ATOM 1399 C CA . LEU A 1 177 ? 14.980 15.312 -11.835 1.00 98.00 177 LEU A CA 1
ATOM 1400 C C . LEU A 1 177 ? 14.337 16.692 -11.675 1.00 98.00 177 LEU A C 1
ATOM 1402 O O . LEU A 1 177 ? 15.011 17.657 -11.310 1.00 98.00 177 LEU A O 1
ATOM 1406 N N . THR A 1 178 ? 13.024 16.791 -11.905 1.00 98.56 178 THR A N 1
ATOM 1407 C CA . THR A 1 178 ? 12.242 18.001 -11.625 1.00 98.56 178 THR A CA 1
ATOM 1408 C C . THR A 1 178 ? 10.865 17.674 -11.052 1.00 98.56 178 THR A C 1
ATOM 1410 O O . THR A 1 178 ? 10.259 16.667 -11.418 1.00 98.56 178 THR A O 1
ATOM 1413 N N . LYS A 1 179 ? 10.350 18.569 -10.200 1.00 98.44 179 LYS A N 1
ATOM 1414 C CA . LYS A 1 179 ? 8.941 18.635 -9.781 1.00 98.44 179 LYS A CA 1
ATOM 1415 C C . LYS A 1 179 ? 8.493 20.095 -9.785 1.00 98.44 179 LYS A C 1
ATOM 1417 O O . LYS A 1 179 ? 8.844 20.873 -8.897 1.00 98.44 179 LYS A O 1
ATOM 1422 N N . VAL A 1 180 ? 7.734 20.475 -10.808 1.00 98.56 180 VAL A N 1
ATOM 1423 C CA . VAL A 1 180 ? 7.095 21.791 -10.914 1.00 98.56 180 VAL A CA 1
ATOM 1424 C C . VAL A 1 180 ? 5.666 21.640 -10.429 1.00 98.56 180 VAL A C 1
ATOM 1426 O O . VAL A 1 180 ? 4.879 20.962 -11.078 1.00 98.56 180 VAL A O 1
ATOM 1429 N N . GLN A 1 181 ? 5.325 22.274 -9.312 1.00 98.44 181 GLN A N 1
ATOM 1430 C CA . GLN A 1 181 ? 3.983 22.248 -8.744 1.00 98.44 181 GLN A CA 1
ATOM 1431 C C . GLN A 1 181 ? 3.434 23.668 -8.637 1.00 98.44 181 GLN A C 1
ATOM 1433 O O . GLN A 1 181 ? 4.050 24.552 -8.041 1.00 98.44 181 GLN A O 1
ATOM 1438 N N . LYS A 1 182 ? 2.248 23.884 -9.196 1.00 98.50 182 LYS A N 1
ATOM 1439 C CA . LYS A 1 182 ? 1.464 25.108 -9.035 1.00 98.50 182 LYS A CA 1
ATOM 1440 C C . LYS A 1 182 ? 0.154 24.743 -8.371 1.00 98.50 182 LYS A C 1
ATOM 1442 O O . LYS A 1 182 ? -0.499 23.796 -8.797 1.00 98.50 182 LYS A O 1
ATOM 1447 N N . VAL A 1 183 ? -0.234 25.512 -7.365 1.00 98.38 183 VAL A N 1
ATOM 1448 C CA . VAL A 1 183 ? -1.519 25.381 -6.680 1.00 98.38 183 VAL A CA 1
ATOM 1449 C C . VAL A 1 183 ? -2.189 26.741 -6.526 1.00 98.38 183 VAL A C 1
ATOM 1451 O O . VAL A 1 183 ? -1.517 27.762 -6.384 1.00 98.38 183 VAL A O 1
ATOM 1454 N N . ASP A 1 184 ? -3.516 26.739 -6.536 1.00 97.94 184 ASP A N 1
ATOM 1455 C CA . ASP A 1 184 ? -4.366 27.909 -6.307 1.00 97.94 184 ASP A CA 1
ATOM 1456 C C . ASP A 1 184 ? -5.493 27.533 -5.336 1.00 97.94 184 ASP A C 1
ATOM 1458 O O . ASP A 1 184 ? -5.978 26.399 -5.343 1.00 97.94 184 ASP A O 1
ATOM 1462 N N . SER A 1 185 ? -5.920 28.498 -4.519 1.00 95.88 185 SER A N 1
ATOM 1463 C CA . SER A 1 185 ? -7.087 28.409 -3.635 1.00 95.88 185 SER A CA 1
ATOM 1464 C C . SER A 1 185 ? -7.038 27.243 -2.632 1.00 95.88 185 SER A C 1
ATOM 1466 O O . SER A 1 185 ? -8.064 26.649 -2.301 1.00 95.88 185 SER A O 1
ATOM 1468 N N . THR A 1 186 ? -5.837 26.953 -2.125 1.00 95.94 186 THR A N 1
ATOM 1469 C CA . THR A 1 186 ? -5.533 25.983 -1.060 1.00 95.94 186 THR A CA 1
ATOM 1470 C C . THR A 1 186 ? -4.703 26.649 0.044 1.00 95.94 186 THR A C 1
ATOM 1472 O O . THR A 1 186 ? -3.996 27.625 -0.213 1.00 95.94 186 THR A O 1
ATOM 1475 N N . THR A 1 187 ? -4.801 26.138 1.273 1.00 92.88 187 THR A N 1
ATOM 1476 C CA . THR A 1 187 ? -4.013 26.563 2.446 1.00 92.88 187 THR A CA 1
ATOM 1477 C C . THR A 1 187 ? -2.975 25.527 2.886 1.00 92.88 187 THR A C 1
ATOM 1479 O O . THR A 1 187 ? -2.128 25.848 3.716 1.00 92.88 187 THR A O 1
ATOM 1482 N N . THR A 1 188 ? -3.038 24.300 2.363 1.00 94.38 188 THR A N 1
ATOM 1483 C CA . THR A 1 188 ? -2.218 23.160 2.805 1.00 94.38 188 THR A CA 1
ATOM 1484 C C . THR A 1 188 ? -1.072 22.875 1.836 1.00 94.38 188 THR A C 1
ATOM 1486 O O . THR A 1 188 ? 0.087 22.802 2.246 1.00 94.38 188 THR A O 1
ATOM 1489 N N . ALA A 1 189 ? -1.372 22.770 0.540 1.00 95.50 189 ALA A N 1
ATOM 1490 C CA . ALA A 1 189 ? -0.366 22.561 -0.493 1.00 95.50 189 ALA A CA 1
ATOM 1491 C C . ALA A 1 189 ? 0.355 23.869 -0.854 1.00 95.50 189 ALA A C 1
ATOM 1493 O O . ALA A 1 189 ? -0.188 24.968 -0.726 1.00 95.50 189 ALA A O 1
ATOM 1494 N N . LYS A 1 190 ? 1.587 23.747 -1.358 1.00 95.81 190 LYS A N 1
ATOM 1495 C CA . LYS A 1 190 ? 2.424 24.881 -1.777 1.00 95.81 190 LYS A CA 1
ATOM 1496 C C . LYS A 1 190 ? 2.793 24.776 -3.254 1.00 95.81 190 LYS A C 1
ATOM 1498 O O . LYS A 1 190 ? 2.893 23.681 -3.805 1.00 95.81 190 LYS A O 1
ATOM 1503 N N . SER A 1 191 ? 3.015 25.932 -3.878 1.00 97.94 191 SER A N 1
ATOM 1504 C CA . SER A 1 191 ? 3.623 26.021 -5.209 1.00 97.94 191 SER A CA 1
ATOM 1505 C C . SER A 1 191 ? 5.143 26.053 -5.081 1.00 97.94 191 SER A C 1
ATOM 1507 O O . SER A 1 191 ? 5.663 26.765 -4.222 1.00 97.94 191 SER A O 1
ATOM 1509 N N . TYR A 1 192 ? 5.849 25.327 -5.941 1.00 97.12 192 TYR A N 1
ATOM 1510 C CA . TYR A 1 192 ? 7.311 25.283 -5.979 1.00 97.12 192 TYR A CA 1
ATOM 1511 C C . TYR A 1 192 ? 7.824 24.761 -7.329 1.00 97.12 192 TYR A C 1
ATOM 1513 O O . TYR A 1 192 ? 7.085 24.207 -8.142 1.00 97.12 192 TYR A O 1
ATOM 1521 N N . ASN A 1 193 ? 9.117 24.954 -7.574 1.00 97.44 193 ASN A N 1
ATOM 1522 C CA . ASN A 1 193 ? 9.826 24.441 -8.739 1.00 97.44 193 ASN A CA 1
ATOM 1523 C C . ASN A 1 193 ? 11.117 23.782 -8.251 1.00 97.44 193 ASN A C 1
ATOM 1525 O O . ASN A 1 193 ? 12.128 24.458 -8.063 1.00 97.44 193 ASN A O 1
ATOM 1529 N N . PHE A 1 194 ? 11.058 22.482 -7.975 1.00 98.19 194 PHE A N 1
ATOM 1530 C CA . PHE A 1 194 ? 12.219 21.723 -7.537 1.00 98.19 194 PHE A CA 1
ATOM 1531 C C . PHE A 1 194 ? 12.997 21.205 -8.742 1.00 98.19 194 PHE A C 1
ATOM 1533 O O . PHE A 1 194 ? 12.455 20.485 -9.581 1.00 98.19 194 PHE A O 1
ATOM 1540 N N . ALA A 1 195 ? 14.286 21.533 -8.775 1.00 98.12 195 ALA A N 1
ATOM 1541 C CA . ALA A 1 195 ? 15.297 20.764 -9.483 1.00 98.12 195 ALA A CA 1
ATOM 1542 C C . ALA A 1 195 ? 15.997 19.857 -8.464 1.00 98.12 195 ALA A C 1
ATOM 1544 O O . ALA A 1 195 ? 16.330 20.312 -7.367 1.00 98.12 195 ALA A O 1
ATOM 1545 N N . TYR A 1 196 ? 16.198 18.598 -8.834 1.00 98.44 196 TYR A N 1
ATOM 1546 C CA . TYR A 1 196 ? 16.862 17.588 -8.020 1.00 98.44 196 TYR A CA 1
ATOM 1547 C C . TYR A 1 196 ? 18.268 17.369 -8.580 1.00 98.44 196 TYR A C 1
ATOM 1549 O O . TYR A 1 196 ? 18.447 17.278 -9.799 1.00 98.44 196 TYR A O 1
ATOM 1557 N N . LYS A 1 197 ? 19.267 17.279 -7.705 1.00 98.25 197 LYS A N 1
ATOM 1558 C CA . LYS A 1 197 ? 20.656 16.985 -8.072 1.00 98.25 197 LYS A CA 1
ATOM 1559 C C . LYS A 1 197 ? 21.152 15.738 -7.361 1.00 98.25 197 LYS A C 1
ATOM 1561 O O . LYS A 1 197 ? 20.740 15.478 -6.240 1.00 98.25 197 LYS A O 1
ATOM 1566 N N . TYR A 1 198 ? 22.060 15.020 -8.011 1.00 97.31 198 TYR A N 1
ATOM 1567 C CA . TYR A 1 198 ? 22.634 13.757 -7.550 1.00 97.31 198 TYR A CA 1
ATOM 1568 C C . TYR A 1 198 ? 24.151 13.824 -7.766 1.00 97.31 198 TYR A C 1
ATOM 1570 O O . TYR A 1 198 ? 24.671 13.365 -8.781 1.00 97.31 198 TYR A O 1
ATOM 1578 N N . GLU A 1 199 ? 24.845 14.531 -6.871 1.00 96.12 199 GLU A N 1
ATOM 1579 C CA . GLU A 1 199 ? 26.267 14.886 -7.032 1.00 96.12 199 GLU A CA 1
ATOM 1580 C C . GLU A 1 199 ? 27.216 14.030 -6.165 1.00 96.12 199 GLU A C 1
ATOM 1582 O O . GLU A 1 199 ? 28.431 14.097 -6.348 1.00 96.12 199 GLU A O 1
ATOM 1587 N N . ASP A 1 200 ? 26.690 13.196 -5.257 1.00 94.38 200 ASP A N 1
ATOM 1588 C CA . ASP A 1 200 ? 27.484 12.279 -4.429 1.00 94.38 200 ASP A CA 1
ATOM 1589 C C . ASP A 1 200 ? 27.751 10.960 -5.170 1.00 94.38 200 ASP A C 1
ATOM 1591 O O . ASP A 1 200 ? 26.850 10.160 -5.421 1.00 94.38 200 ASP A O 1
ATOM 1595 N N . SER A 1 201 ? 29.019 10.703 -5.493 1.00 92.62 201 SER A N 1
ATOM 1596 C CA . SER A 1 201 ? 29.442 9.476 -6.173 1.00 92.62 201 SER A CA 1
ATOM 1597 C C . SER A 1 201 ? 29.311 8.206 -5.326 1.00 92.62 201 SER A C 1
ATOM 1599 O O . SER A 1 201 ? 29.322 7.115 -5.893 1.00 92.62 201 SER A O 1
ATOM 1601 N N . ASN A 1 202 ? 29.222 8.322 -3.997 1.00 91.38 202 ASN A N 1
ATOM 1602 C CA . ASN A 1 202 ? 29.010 7.179 -3.102 1.00 91.38 202 ASN A CA 1
ATOM 1603 C C . ASN A 1 202 ? 27.523 6.807 -3.009 1.00 91.38 202 ASN A C 1
ATOM 1605 O O . ASN A 1 202 ? 27.191 5.638 -2.833 1.00 91.38 202 ASN A O 1
ATOM 1609 N N . HIS A 1 203 ? 26.639 7.791 -3.195 1.00 92.12 203 HIS A N 1
ATOM 1610 C CA . HIS A 1 203 ? 25.187 7.640 -3.117 1.00 92.12 203 HIS A CA 1
ATOM 1611 C C . HIS A 1 203 ? 24.518 8.167 -4.404 1.00 92.12 203 HIS A C 1
ATOM 1613 O O . HIS A 1 203 ? 23.737 9.116 -4.355 1.00 92.12 203 HIS A O 1
ATOM 1619 N N . PRO A 1 204 ? 24.787 7.568 -5.583 1.00 89.69 204 PRO A N 1
ATOM 1620 C CA . PRO A 1 204 ? 24.443 8.151 -6.888 1.00 89.69 204 PRO A CA 1
ATOM 1621 C C . PRO A 1 204 ? 22.936 8.287 -7.168 1.00 89.69 204 PRO A C 1
ATOM 1623 O O . PRO A 1 204 ? 22.553 8.942 -8.133 1.00 89.69 204 PRO A O 1
ATOM 1626 N N . THR A 1 205 ? 22.077 7.669 -6.353 1.00 88.75 205 THR A N 1
ATOM 1627 C CA . THR A 1 205 ? 20.610 7.800 -6.416 1.00 88.75 205 THR A CA 1
ATOM 1628 C C . THR A 1 205 ? 20.024 8.610 -5.256 1.00 88.75 205 THR A C 1
ATOM 1630 O O . THR A 1 205 ? 18.804 8.720 -5.162 1.00 88.75 205 THR A O 1
ATOM 1633 N N . ALA A 1 206 ? 20.858 9.154 -4.363 1.00 95.56 206 ALA A N 1
ATOM 1634 C CA . ALA A 1 206 ? 20.448 10.008 -3.252 1.00 95.56 206 ALA A CA 1
ATOM 1635 C C . ALA A 1 206 ? 20.544 11.491 -3.663 1.00 95.56 206 ALA A C 1
ATOM 1637 O O . ALA A 1 206 ? 21.584 11.909 -4.181 1.00 95.56 206 ALA A O 1
ATOM 1638 N N . PRO A 1 207 ? 19.485 12.298 -3.484 1.00 97.19 207 PRO A N 1
ATOM 1639 C CA . PRO A 1 207 ? 19.500 13.682 -3.937 1.00 97.19 207 PRO A CA 1
ATOM 1640 C C . PRO A 1 207 ? 20.386 14.559 -3.040 1.00 97.19 207 PRO A C 1
ATOM 1642 O O . PRO A 1 207 ? 20.065 14.779 -1.881 1.00 97.19 207 PRO A O 1
ATOM 1645 N N . THR A 1 208 ? 21.461 15.136 -3.575 1.00 98.00 208 THR A N 1
ATOM 1646 C CA . THR A 1 208 ? 22.312 16.103 -2.853 1.00 98.00 208 THR A CA 1
ATOM 1647 C C . THR A 1 208 ? 21.647 17.467 -2.683 1.00 98.00 208 THR A C 1
ATOM 1649 O O . THR A 1 208 ? 21.927 18.173 -1.716 1.00 98.00 208 THR A O 1
ATOM 1652 N N . GLN A 1 209 ? 20.746 17.842 -3.596 1.00 98.31 209 GLN A N 1
ATOM 1653 C CA . GLN A 1 209 ? 19.973 19.082 -3.519 1.00 98.31 209 GLN A CA 1
ATOM 1654 C C . GLN A 1 209 ? 18.559 18.878 -4.082 1.00 98.31 209 GLN A C 1
ATOM 1656 O O . GLN A 1 209 ? 18.401 18.253 -5.131 1.00 98.31 209 GLN A O 1
ATOM 1661 N N . ILE A 1 210 ? 17.544 19.449 -3.426 1.00 98.38 210 ILE A N 1
ATOM 1662 C CA . ILE A 1 210 ? 16.155 19.531 -3.906 1.00 98.38 210 ILE A CA 1
ATOM 1663 C C . ILE A 1 210 ? 15.684 20.984 -3.768 1.00 98.38 210 ILE A C 1
ATOM 1665 O O . ILE A 1 210 ? 15.300 21.442 -2.694 1.00 98.38 210 ILE A O 1
ATOM 1669 N N . GLY A 1 211 ? 15.728 21.746 -4.863 1.00 97.12 211 GLY A N 1
ATOM 1670 C CA . GLY A 1 211 ? 15.440 23.183 -4.819 1.00 97.12 211 GLY A CA 1
ATOM 1671 C C . GLY A 1 211 ? 16.418 23.933 -3.905 1.00 97.12 211 GLY A C 1
ATOM 1672 O O . GLY A 1 211 ? 17.592 24.057 -4.240 1.00 97.12 211 GLY A O 1
ATOM 1673 N N . HIS A 1 212 ? 15.929 24.436 -2.770 1.00 96.75 212 HIS A N 1
ATOM 1674 C CA . HIS A 1 212 ? 16.725 25.160 -1.767 1.00 96.75 212 HIS A CA 1
ATOM 1675 C C . HIS A 1 212 ? 17.268 24.266 -0.640 1.00 96.75 212 HIS A C 1
ATOM 1677 O O . HIS A 1 212 ? 18.093 24.726 0.146 1.00 96.75 212 HIS A O 1
ATOM 1683 N N . ASP A 1 213 ? 16.816 23.011 -0.559 1.00 98.12 213 ASP A N 1
ATOM 1684 C CA . ASP A 1 213 ? 17.255 22.039 0.444 1.00 98.12 213 ASP A CA 1
ATOM 1685 C C . ASP A 1 213 ? 18.524 21.313 -0.027 1.00 98.12 213 ASP A C 1
ATOM 1687 O O . ASP A 1 213 ? 18.517 20.693 -1.091 1.00 98.12 213 ASP A O 1
ATOM 1691 N N . HIS A 1 214 ? 19.588 21.336 0.775 1.00 98.31 214 HIS A N 1
ATOM 1692 C CA . HIS A 1 214 ? 20.847 20.612 0.556 1.00 98.31 214 HIS A CA 1
ATOM 1693 C C . HIS A 1 214 ? 20.972 19.476 1.566 1.00 98.31 214 HIS A C 1
ATOM 1695 O O . HIS A 1 214 ? 20.761 19.700 2.756 1.00 98.31 214 HIS A O 1
ATOM 1701 N N . TYR A 1 215 ? 21.323 18.276 1.108 1.00 98.19 215 TYR A N 1
ATOM 1702 C CA . TYR A 1 215 ? 21.285 17.042 1.897 1.00 98.19 215 TYR A CA 1
ATOM 1703 C C . TYR A 1 215 ? 22.692 16.493 2.160 1.00 98.19 215 TYR A C 1
ATOM 1705 O O . TYR A 1 215 ? 23.530 16.442 1.259 1.00 98.19 215 TYR A O 1
ATOM 1713 N N . THR A 1 216 ? 22.929 15.998 3.376 1.00 97.06 216 THR A N 1
ATOM 1714 C CA . THR A 1 216 ? 24.071 15.128 3.701 1.00 97.06 216 THR A CA 1
ATOM 1715 C C . THR A 1 216 ? 23.592 13.748 4.125 1.00 97.06 216 THR A C 1
ATOM 1717 O O . THR A 1 216 ? 22.489 13.606 4.653 1.00 97.06 216 THR A O 1
ATOM 1720 N N . TYR A 1 217 ? 24.442 12.739 3.941 1.00 95.94 217 TYR A N 1
ATOM 1721 C CA . TYR A 1 217 ? 24.114 11.332 4.165 1.00 95.94 217 TYR A CA 1
ATOM 1722 C C . TYR A 1 217 ? 25.130 10.652 5.089 1.00 95.94 217 TYR A C 1
ATOM 1724 O O . TYR A 1 217 ? 26.282 11.082 5.182 1.00 95.94 217 TYR A O 1
ATOM 1732 N N . ASP A 1 218 ? 24.703 9.601 5.789 1.00 92.75 218 ASP A N 1
ATOM 1733 C CA . ASP A 1 218 ? 25.618 8.618 6.376 1.00 92.75 218 ASP A CA 1
ATOM 1734 C C . ASP A 1 218 ? 26.147 7.640 5.303 1.00 92.75 218 ASP A C 1
ATOM 1736 O O . ASP A 1 218 ? 25.804 7.741 4.127 1.00 92.75 218 ASP A O 1
ATOM 1740 N N . ALA A 1 219 ? 26.999 6.688 5.695 1.00 91.69 219 ALA A N 1
ATOM 1741 C CA . ALA A 1 219 ? 27.579 5.702 4.775 1.00 91.69 219 ALA A CA 1
ATOM 1742 C C . ALA A 1 219 ? 26.594 4.614 4.292 1.00 91.69 219 ALA A C 1
ATOM 1744 O O . ALA A 1 219 ? 26.947 3.833 3.409 1.00 91.69 219 ALA A O 1
ATOM 1745 N N . ASN A 1 220 ? 25.391 4.549 4.870 1.00 88.69 220 ASN A N 1
ATOM 1746 C CA . ASN A 1 220 ? 24.309 3.664 4.439 1.00 88.69 220 ASN A CA 1
ATOM 1747 C C . ASN A 1 220 ? 23.325 4.395 3.505 1.00 88.69 220 ASN A C 1
ATOM 1749 O O . ASN A 1 220 ? 22.359 3.788 3.049 1.00 88.69 220 ASN A O 1
ATOM 1753 N N . GLY A 1 221 ? 23.550 5.683 3.212 1.00 93.12 221 GLY A N 1
ATOM 1754 C CA . GLY A 1 221 ? 22.663 6.509 2.399 1.00 93.12 221 GLY A CA 1
ATOM 1755 C C . GLY A 1 221 ? 21.443 7.053 3.149 1.00 93.12 221 GLY A C 1
ATOM 1756 O O . GLY A 1 221 ? 20.494 7.508 2.504 1.00 93.12 221 GLY A O 1
ATOM 1757 N N . ASN A 1 222 ? 21.418 7.053 4.483 1.00 94.00 222 ASN A N 1
ATOM 1758 C CA . ASN A 1 222 ? 20.344 7.714 5.226 1.00 94.00 222 ASN A CA 1
ATOM 1759 C C . ASN A 1 222 ? 20.640 9.218 5.361 1.00 94.00 222 ASN A C 1
ATOM 1761 O O . ASN A 1 222 ? 21.774 9.581 5.685 1.00 94.00 222 ASN A O 1
ATOM 1765 N N . PRO A 1 223 ? 19.670 10.120 5.117 1.00 96.50 223 PRO A N 1
ATOM 1766 C CA . PRO A 1 223 ? 19.912 11.555 5.221 1.00 96.50 223 PRO A CA 1
ATOM 1767 C C . PRO A 1 223 ? 20.109 11.956 6.689 1.00 96.50 223 PRO A C 1
ATOM 1769 O O . PRO A 1 223 ? 19.307 11.587 7.544 1.00 96.50 223 PRO A O 1
ATOM 1772 N N . THR A 1 224 ? 21.161 12.717 6.986 1.00 94.44 224 THR A N 1
ATOM 1773 C CA . THR A 1 224 ? 21.572 13.101 8.352 1.00 94.44 224 THR A CA 1
ATOM 1774 C C . THR A 1 224 ? 21.354 14.579 8.662 1.00 94.44 224 THR A C 1
ATOM 1776 O O . THR A 1 224 ? 21.031 14.933 9.795 1.00 94.44 224 THR A O 1
ATOM 1779 N N . LEU A 1 225 ? 21.477 15.446 7.659 1.00 94.81 225 LEU A N 1
ATOM 1780 C CA . LEU A 1 225 ? 21.183 16.872 7.753 1.00 94.81 225 LEU A CA 1
ATOM 1781 C C . LEU A 1 225 ? 20.570 17.342 6.433 1.00 94.81 225 LEU A C 1
ATOM 1783 O O . LEU A 1 225 ? 21.024 16.957 5.355 1.00 94.81 225 LEU A O 1
ATOM 1787 N N . VAL A 1 226 ? 19.566 18.208 6.535 1.00 97.81 226 VAL A N 1
ATOM 1788 C CA . VAL A 1 226 ? 19.069 19.035 5.436 1.00 97.81 226 VAL A CA 1
ATOM 1789 C C . VAL A 1 226 ? 19.196 20.497 5.842 1.00 97.81 226 VAL A C 1
ATOM 1791 O O . VAL A 1 226 ? 18.739 20.875 6.923 1.00 97.81 226 VAL A O 1
ATOM 1794 N N . THR A 1 227 ? 19.800 21.328 4.996 1.00 97.81 227 THR A N 1
ATOM 1795 C CA . THR A 1 227 ? 19.866 22.785 5.190 1.00 97.81 227 THR A CA 1
ATOM 1796 C C . THR A 1 227 ? 19.128 23.494 4.061 1.00 97.81 227 THR A C 1
ATOM 1798 O O . THR A 1 227 ? 19.333 23.181 2.893 1.00 97.81 227 THR A O 1
ATOM 1801 N N . ASN A 1 228 ? 18.257 24.448 4.393 1.00 96.88 228 ASN A N 1
ATOM 1802 C CA . ASN A 1 228 ? 17.552 25.250 3.395 1.00 96.88 228 ASN A CA 1
ATOM 1803 C C . ASN A 1 228 ? 18.220 26.621 3.243 1.00 96.88 228 ASN A C 1
ATOM 1805 O O . ASN A 1 228 ? 18.212 27.419 4.185 1.00 96.88 228 ASN A O 1
ATOM 1809 N N . ASP A 1 229 ? 18.764 26.914 2.062 1.00 95.62 229 ASP A N 1
ATOM 1810 C CA . ASP A 1 229 ? 19.504 28.160 1.810 1.00 95.62 229 ASP A CA 1
ATOM 1811 C C . ASP A 1 229 ? 18.612 29.407 1.624 1.00 95.62 229 ASP A C 1
ATOM 1813 O O . ASP A 1 229 ? 19.096 30.533 1.753 1.00 95.62 229 ASP A O 1
ATOM 1817 N N . SER A 1 230 ? 17.303 29.232 1.405 1.00 95.25 230 SER A N 1
ATOM 1818 C CA . SER A 1 230 ? 16.337 30.330 1.261 1.00 95.25 230 SER A CA 1
ATOM 1819 C C . SER A 1 230 ? 15.683 30.741 2.580 1.00 95.25 230 SER A C 1
ATOM 1821 O O . SER A 1 230 ? 15.304 31.905 2.721 1.00 95.25 230 SER A O 1
ATOM 1823 N N . THR A 1 231 ? 15.485 29.812 3.516 1.00 93.50 231 THR A N 1
ATOM 1824 C CA . THR A 1 231 ? 14.867 30.079 4.829 1.00 93.50 231 THR A CA 1
ATOM 1825 C C . THR A 1 231 ? 15.867 30.053 5.980 1.00 93.50 231 THR A C 1
ATOM 1827 O O . THR A 1 231 ? 15.507 30.449 7.087 1.00 93.50 231 THR A O 1
ATOM 1830 N N . ASN A 1 232 ? 17.110 29.622 5.732 1.00 92.38 232 ASN A N 1
ATOM 1831 C CA . ASN A 1 232 ? 18.150 29.409 6.741 1.00 92.38 232 ASN A CA 1
ATOM 1832 C C . ASN A 1 232 ? 17.664 28.502 7.890 1.00 92.38 232 ASN A C 1
ATOM 1834 O O . ASN A 1 232 ? 17.866 28.792 9.070 1.00 92.38 232 ASN A O 1
ATOM 1838 N N . THR A 1 233 ? 16.973 27.422 7.522 1.00 94.06 233 THR A N 1
ATOM 1839 C CA . THR A 1 233 ? 16.424 26.415 8.441 1.00 94.06 233 THR A CA 1
ATOM 1840 C C . THR A 1 233 ? 17.133 25.079 8.284 1.00 94.06 233 THR A C 1
ATOM 1842 O O . THR A 1 233 ? 17.613 24.760 7.194 1.00 94.06 233 THR A O 1
ATOM 1845 N N . THR A 1 234 ? 17.152 24.274 9.345 1.00 93.44 234 THR A N 1
ATOM 1846 C CA . THR A 1 234 ? 17.787 22.950 9.358 1.00 93.44 234 THR A CA 1
ATOM 1847 C C . THR A 1 234 ? 16.828 21.846 9.797 1.00 93.44 234 THR A C 1
ATOM 1849 O O . THR A 1 234 ? 15.950 22.063 10.637 1.00 93.44 234 THR A O 1
ATOM 1852 N N . ARG A 1 235 ? 17.036 20.652 9.232 1.00 94.88 235 ARG A N 1
ATOM 1853 C CA . ARG A 1 235 ? 16.454 19.376 9.661 1.00 94.88 235 ARG A CA 1
ATOM 1854 C C . ARG A 1 235 ? 17.580 18.388 9.932 1.00 94.88 235 ARG A C 1
ATOM 1856 O O . ARG A 1 235 ? 18.251 17.965 8.997 1.00 94.88 235 ARG A O 1
ATOM 1863 N N . GLU A 1 236 ? 17.781 18.006 11.183 1.00 90.44 236 GLU A N 1
ATOM 1864 C CA . GLU A 1 236 ? 18.758 16.982 11.583 1.00 90.44 236 GLU A CA 1
ATOM 1865 C C . GLU A 1 236 ? 18.051 15.637 11.767 1.00 90.44 236 GLU A C 1
ATOM 1867 O O . GLU A 1 236 ? 16.928 15.594 12.268 1.00 90.44 236 GLU A O 1
ATOM 1872 N N . MET A 1 237 ? 18.684 14.537 11.364 1.00 90.94 237 MET A N 1
ATOM 1873 C CA . MET A 1 237 ? 18.106 13.191 11.400 1.00 90.94 237 MET A CA 1
ATOM 1874 C C . MET A 1 237 ? 19.121 12.167 11.908 1.00 90.94 237 MET A C 1
ATOM 1876 O 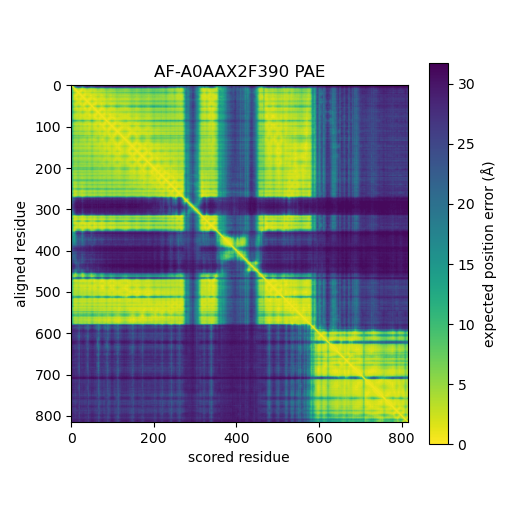O . MET A 1 237 ? 20.273 12.144 11.476 1.00 90.94 237 MET A O 1
ATOM 1880 N N . TYR A 1 238 ? 18.674 11.298 12.813 1.00 84.75 238 TYR A N 1
ATOM 1881 C CA . TYR A 1 238 ? 19.497 10.267 13.442 1.00 84.75 238 TYR A CA 1
ATOM 1882 C C . TYR A 1 238 ? 18.849 8.895 13.289 1.00 84.75 238 TYR A C 1
ATOM 1884 O O . TYR A 1 238 ? 17.641 8.743 13.487 1.00 84.75 238 TYR A O 1
ATOM 1892 N N . TRP A 1 239 ? 19.678 7.902 12.984 1.00 83.62 239 TRP A N 1
ATOM 1893 C CA . TRP A 1 239 ? 19.279 6.556 12.587 1.00 83.62 239 TRP A CA 1
ATOM 1894 C C . TRP A 1 239 ? 19.897 5.520 13.532 1.00 83.62 239 TRP A C 1
ATOM 1896 O O . TRP A 1 239 ? 20.946 5.781 14.125 1.00 83.62 239 TRP A O 1
ATOM 1906 N N . ASP A 1 240 ? 19.232 4.379 13.708 1.00 78.50 240 ASP A N 1
ATOM 1907 C CA . ASP A 1 240 ? 19.777 3.233 14.445 1.00 78.50 240 ASP A CA 1
ATOM 1908 C C . ASP A 1 240 ? 20.553 2.260 13.539 1.00 78.50 240 ASP A C 1
ATOM 1910 O O . ASP A 1 240 ? 20.657 2.444 12.324 1.00 78.50 240 ASP A O 1
ATOM 1914 N N . GLU A 1 241 ? 21.125 1.216 14.141 1.00 77.38 241 GLU A N 1
ATOM 1915 C CA . GLU A 1 241 ? 21.899 0.181 13.449 1.00 77.38 241 GLU A CA 1
ATOM 1916 C C . GLU A 1 241 ? 21.103 -0.631 12.409 1.00 77.38 241 GLU A C 1
ATOM 1918 O O . GLU A 1 241 ? 21.714 -1.244 11.533 1.00 77.38 241 GLU A O 1
ATOM 1923 N N . ASP A 1 242 ? 19.767 -0.597 12.471 1.00 71.50 242 ASP A N 1
ATOM 1924 C CA . ASP A 1 242 ? 18.853 -1.253 11.528 1.00 71.50 242 ASP A CA 1
ATOM 1925 C C . ASP A 1 242 ? 18.342 -0.275 10.438 1.00 71.50 242 ASP A C 1
ATOM 1927 O O . ASP A 1 242 ? 17.405 -0.596 9.706 1.00 71.50 242 ASP A O 1
ATOM 1931 N N . ASN A 1 243 ? 18.947 0.917 10.311 1.00 81.88 243 ASN A N 1
ATOM 1932 C CA . ASN A 1 243 ? 18.545 2.007 9.406 1.00 81.88 243 ASN A CA 1
ATOM 1933 C C . ASN A 1 243 ? 17.128 2.566 9.654 1.00 81.88 243 ASN A C 1
ATOM 1935 O O . ASN A 1 243 ? 16.469 3.036 8.723 1.00 81.88 243 ASN A O 1
ATOM 1939 N N . ARG A 1 244 ? 16.642 2.578 10.903 1.00 83.31 244 ARG A N 1
ATOM 1940 C CA . ARG A 1 244 ? 15.357 3.209 11.263 1.00 83.31 244 ARG A CA 1
ATOM 1941 C C . ARG A 1 244 ? 15.573 4.615 11.821 1.00 83.31 244 ARG A C 1
ATOM 1943 O O . ARG A 1 244 ? 16.454 4.842 12.648 1.00 83.31 244 ARG A O 1
ATOM 1950 N N . LEU A 1 245 ? 14.734 5.567 11.407 1.00 87.94 245 LEU A N 1
ATOM 1951 C CA . LEU A 1 245 ? 14.781 6.958 11.875 1.00 87.94 245 LEU A CA 1
ATOM 1952 C C . LEU A 1 245 ? 14.403 7.028 13.363 1.00 87.94 245 LEU A C 1
ATOM 1954 O O . LEU A 1 245 ? 13.233 6.862 13.700 1.00 87.94 245 LEU A O 1
ATOM 1958 N N . MET A 1 246 ? 15.357 7.300 14.253 1.00 84.19 246 MET A N 1
ATOM 1959 C CA . MET A 1 246 ? 15.108 7.456 15.693 1.00 84.19 246 MET A CA 1
ATOM 1960 C C . MET A 1 246 ? 14.728 8.881 16.087 1.00 84.19 246 MET A C 1
ATOM 1962 O O . MET A 1 246 ? 13.945 9.078 17.015 1.00 84.19 246 MET A O 1
ATOM 1966 N N . VAL A 1 247 ? 15.324 9.887 15.445 1.00 85.12 247 VAL A N 1
ATOM 1967 C CA . VAL A 1 247 ? 15.163 11.295 15.832 1.00 85.12 247 VAL A CA 1
ATOM 1968 C C . VAL A 1 247 ? 15.160 12.174 14.588 1.00 85.12 247 VAL A C 1
ATOM 1970 O O . VAL A 1 247 ? 16.009 11.998 13.720 1.00 85.12 247 VAL A O 1
ATOM 1973 N N . LEU A 1 248 ? 14.245 13.143 14.535 1.00 89.38 248 LEU A N 1
ATOM 1974 C CA . LEU A 1 248 ? 14.213 14.212 13.536 1.00 89.38 248 LEU A CA 1
ATOM 1975 C C . LEU A 1 248 ? 14.035 15.558 14.253 1.00 89.38 248 LEU A C 1
ATOM 1977 O O . LEU A 1 248 ? 13.071 15.732 14.994 1.00 89.38 248 LEU A O 1
ATOM 1981 N N . SER A 1 249 ? 14.958 16.500 14.058 1.00 87.44 249 SER A N 1
ATOM 1982 C CA . SER A 1 249 ? 14.949 17.828 14.685 1.00 87.44 249 SER A CA 1
ATOM 1983 C C . SER A 1 249 ? 14.811 18.925 13.632 1.00 87.44 249 SER A C 1
ATOM 1985 O O . SER A 1 249 ? 15.750 19.181 12.883 1.00 87.44 249 SER A O 1
ATOM 1987 N N . ASP A 1 250 ? 13.652 19.586 13.586 1.00 88.44 250 ASP A N 1
ATOM 1988 C CA . ASP A 1 250 ? 13.389 20.741 12.720 1.00 88.44 250 ASP A CA 1
ATOM 1989 C C . ASP A 1 250 ? 13.628 22.038 13.502 1.00 88.44 250 ASP A C 1
ATOM 1991 O O . ASP A 1 250 ? 12.843 22.409 14.380 1.00 88.44 250 ASP A O 1
ATOM 1995 N N . ASN A 1 251 ? 14.715 22.751 13.191 1.00 84.31 251 ASN A N 1
ATOM 1996 C CA . ASN A 1 251 ? 15.124 23.992 13.868 1.00 84.31 251 ASN A CA 1
ATOM 1997 C C . ASN A 1 251 ? 15.129 23.889 15.414 1.00 84.31 251 ASN A C 1
ATOM 1999 O O . ASN A 1 251 ? 14.695 24.810 16.109 1.00 84.31 251 ASN A O 1
ATOM 2003 N N . GLY A 1 252 ? 15.568 22.749 15.962 1.00 72.06 252 GLY A N 1
ATOM 2004 C CA . GLY A 1 252 ? 15.608 22.488 17.409 1.00 72.06 252 GLY A CA 1
ATOM 2005 C C . GLY A 1 252 ? 14.297 21.979 18.029 1.00 72.06 252 GLY A C 1
ATOM 2006 O O . GLY A 1 252 ? 14.244 21.741 19.240 1.00 72.06 252 GLY A O 1
ATOM 2007 N N . LYS A 1 253 ? 13.237 21.777 17.232 1.00 80.19 253 LYS A N 1
ATOM 2008 C CA . LYS A 1 253 ? 12.042 21.026 17.647 1.00 80.19 253 LYS A CA 1
ATOM 2009 C C . LYS A 1 253 ? 12.221 19.561 17.282 1.00 80.19 253 LYS A C 1
ATOM 2011 O O . LYS A 1 253 ? 12.296 19.219 16.108 1.00 80.19 253 LYS A O 1
ATOM 2016 N N . THR A 1 254 ? 12.308 18.707 18.291 1.00 82.06 254 THR A N 1
ATOM 2017 C CA . THR A 1 254 ? 12.691 17.305 18.141 1.00 82.06 254 THR A CA 1
ATOM 2018 C C . THR A 1 254 ? 11.469 16.396 18.169 1.00 82.06 254 THR A C 1
ATOM 2020 O O . THR A 1 254 ? 10.698 16.424 19.126 1.00 82.06 254 THR A O 1
ATOM 2023 N N . SER A 1 255 ? 11.342 15.556 17.147 1.00 84.12 255 SER A N 1
ATOM 2024 C CA . SER A 1 255 ? 10.505 14.358 17.125 1.00 84.12 255 SER A CA 1
ATOM 2025 C C . SER A 1 255 ? 11.376 13.136 17.411 1.00 84.12 255 SER A C 1
ATOM 2027 O O . SER A 1 255 ? 12.459 13.003 16.836 1.00 84.12 255 SER A O 1
ATOM 2029 N N . ARG A 1 256 ? 10.927 12.242 18.293 1.00 81.50 256 ARG A N 1
ATOM 2030 C CA . ARG A 1 256 ? 11.613 10.985 18.638 1.00 81.50 256 ARG A CA 1
ATOM 2031 C C . ARG A 1 256 ? 10.719 9.798 18.329 1.00 81.50 256 ARG A C 1
ATOM 2033 O O . ARG A 1 256 ? 9.508 9.874 18.531 1.00 81.50 256 ARG A O 1
ATOM 2040 N N . TYR A 1 257 ? 11.324 8.692 17.921 1.00 82.62 257 TYR A N 1
ATOM 2041 C CA . TYR A 1 257 ? 10.652 7.457 17.542 1.00 82.62 257 TYR A CA 1
ATOM 2042 C C . TYR A 1 257 ? 11.338 6.253 18.195 1.00 82.62 257 TYR A C 1
ATOM 2044 O O . TYR A 1 257 ? 12.564 6.183 18.248 1.00 82.62 257 TYR A O 1
ATOM 2052 N N . THR A 1 258 ? 10.541 5.288 18.652 1.00 79.56 258 THR A N 1
ATOM 2053 C CA . THR A 1 258 ? 11.033 4.019 19.213 1.00 79.56 258 THR A CA 1
ATOM 2054 C C . THR A 1 258 ? 10.330 2.858 18.528 1.00 79.56 258 THR A C 1
ATOM 2056 O O . THR A 1 258 ? 9.109 2.902 18.345 1.00 79.56 258 THR A O 1
ATOM 2059 N N . TYR A 1 259 ? 11.083 1.811 18.198 1.00 76.56 259 TYR A N 1
ATOM 2060 C CA . TYR A 1 259 ? 10.613 0.636 17.463 1.00 76.56 259 TYR A CA 1
ATOM 2061 C C . TYR A 1 259 ? 10.659 -0.627 18.332 1.00 76.56 259 TYR A C 1
ATOM 2063 O O . TYR A 1 259 ? 11.422 -0.702 19.296 1.00 76.56 259 TYR A O 1
ATOM 2071 N N . ASN A 1 260 ? 9.829 -1.620 18.010 1.00 68.88 260 ASN A N 1
ATOM 2072 C CA . ASN A 1 260 ? 9.963 -2.973 18.549 1.00 68.88 260 ASN A CA 1
ATOM 2073 C C . ASN A 1 260 ? 10.986 -3.796 17.739 1.00 68.88 260 ASN A C 1
ATOM 2075 O O . ASN A 1 260 ? 11.485 -3.361 16.703 1.00 68.88 260 ASN A O 1
ATOM 2079 N N . ALA A 1 261 ? 11.258 -5.027 18.182 1.00 68.75 261 ALA A N 1
ATOM 2080 C CA . ALA A 1 261 ? 12.182 -5.944 17.507 1.00 68.75 261 ALA A CA 1
ATOM 2081 C C . ALA A 1 261 ? 11.730 -6.404 16.099 1.00 68.75 261 ALA A C 1
ATOM 2083 O O . ALA A 1 261 ? 12.503 -7.054 15.402 1.00 68.75 261 ALA A O 1
ATOM 2084 N N . ALA A 1 262 ? 10.499 -6.090 15.678 1.00 61.78 262 ALA A N 1
ATOM 2085 C CA . ALA A 1 262 ? 10.006 -6.308 14.317 1.00 61.78 262 ALA A CA 1
ATOM 2086 C C . ALA A 1 262 ? 10.128 -5.051 13.425 1.00 61.78 262 ALA A C 1
ATOM 2088 O O . ALA A 1 262 ? 9.748 -5.097 12.258 1.00 61.78 262 ALA A O 1
ATOM 2089 N N . GLY A 1 263 ? 10.652 -3.937 13.955 1.00 68.69 263 GLY A N 1
ATOM 2090 C CA . GLY A 1 263 ? 10.777 -2.656 13.253 1.00 68.69 263 GLY A CA 1
ATOM 2091 C C . GLY A 1 263 ? 9.515 -1.785 13.272 1.00 68.69 263 GLY A C 1
ATOM 2092 O O . GLY A 1 263 ? 9.504 -0.723 12.656 1.00 68.69 263 GLY A O 1
ATOM 2093 N N . GLU A 1 264 ? 8.457 -2.179 13.984 1.00 77.06 264 GLU A N 1
ATOM 2094 C CA . GLU A 1 264 ? 7.225 -1.390 14.084 1.00 77.06 264 GLU A CA 1
ATOM 2095 C C . GLU A 1 264 ? 7.364 -0.294 15.146 1.00 77.06 264 GLU A C 1
ATOM 2097 O O . GLU A 1 264 ? 7.838 -0.541 16.259 1.00 77.06 264 GLU A O 1
ATOM 2102 N N . ARG A 1 265 ? 6.916 0.926 14.835 1.00 83.56 265 ARG A N 1
ATOM 2103 C CA . ARG A 1 265 ? 6.955 2.067 15.754 1.00 83.56 265 ARG A CA 1
ATOM 2104 C C . ARG A 1 265 ? 6.001 1.864 16.930 1.00 83.56 265 ARG A C 1
ATOM 2106 O O . ARG A 1 265 ? 4.789 1.900 16.752 1.00 83.56 265 ARG A O 1
ATOM 2113 N N . ILE A 1 266 ? 6.551 1.750 18.138 1.00 80.25 266 ILE A N 1
ATOM 2114 C CA . ILE A 1 266 ? 5.808 1.599 19.403 1.00 80.25 266 ILE A CA 1
ATOM 2115 C C . ILE A 1 266 ? 5.654 2.904 20.188 1.00 80.25 266 ILE A C 1
ATOM 2117 O O . ILE A 1 266 ? 4.801 2.989 21.071 1.00 80.25 266 ILE A O 1
ATOM 2121 N N . MET A 1 267 ? 6.436 3.938 19.870 1.00 81.19 267 MET A N 1
ATOM 2122 C CA . MET A 1 267 ? 6.308 5.264 20.479 1.00 81.19 267 MET A CA 1
ATOM 2123 C C . MET A 1 267 ? 6.726 6.365 19.504 1.00 81.19 267 MET A C 1
ATOM 2125 O O . MET A 1 267 ? 7.682 6.193 18.746 1.00 81.19 267 MET A O 1
ATOM 2129 N N . LYS A 1 268 ? 6.040 7.512 19.573 1.00 85.75 268 LYS A N 1
ATOM 2130 C CA . LYS A 1 268 ? 6.570 8.810 19.144 1.00 85.75 268 LYS A CA 1
ATOM 2131 C C . LYS A 1 268 ? 6.412 9.873 20.237 1.00 85.75 268 LYS A C 1
ATOM 2133 O O . LYS A 1 268 ? 5.427 9.827 20.977 1.00 85.75 268 LYS A O 1
ATOM 2138 N N . SER A 1 269 ? 7.332 10.829 20.324 1.00 83.00 269 SER A N 1
ATOM 2139 C CA . SER A 1 269 ? 7.190 12.062 21.121 1.00 83.00 269 SER A CA 1
ATOM 2140 C C . SER A 1 269 ? 7.661 13.280 20.330 1.00 83.00 269 SER A C 1
ATOM 2142 O O . SER A 1 269 ? 8.440 13.132 19.389 1.00 83.00 269 SER A O 1
ATOM 2144 N N . TYR A 1 270 ? 7.167 14.469 20.684 1.00 81.12 270 TYR A N 1
ATOM 2145 C CA . TYR A 1 270 ? 7.528 15.724 20.018 1.00 81.12 270 TYR A CA 1
ATOM 2146 C C . TYR A 1 270 ? 7.589 16.901 21.001 1.00 81.12 270 TYR A C 1
ATOM 2148 O O . TYR A 1 270 ? 6.623 17.161 21.726 1.00 81.12 270 TYR A O 1
ATOM 2156 N N . GLY A 1 271 ? 8.697 17.649 20.990 1.00 70.50 271 GLY A N 1
ATOM 2157 C CA . GLY A 1 271 ? 8.906 18.793 21.880 1.00 70.50 271 GLY A CA 1
ATOM 2158 C C . GLY A 1 271 ? 10.071 19.711 21.495 1.00 70.50 271 GLY A C 1
ATOM 2159 O O . GLY A 1 271 ? 10.838 19.449 20.571 1.00 70.50 271 GLY A O 1
ATOM 2160 N N . THR A 1 272 ? 10.204 20.824 22.214 1.00 57.81 272 THR A N 1
ATOM 2161 C CA . THR A 1 272 ? 11.356 21.737 22.129 1.00 57.81 272 THR A CA 1
ATOM 2162 C C . THR A 1 272 ? 12.476 21.289 23.061 1.00 57.81 272 THR A C 1
ATOM 2164 O O . THR A 1 272 ? 12.217 20.943 24.213 1.00 57.81 272 THR A O 1
ATOM 2167 N N . MET A 1 273 ? 13.727 21.374 22.607 1.00 48.53 273 MET A N 1
ATOM 2168 C CA . MET A 1 273 ? 14.887 21.152 23.472 1.00 48.53 273 MET A CA 1
ATOM 2169 C C . MET A 1 273 ? 15.081 22.328 24.449 1.00 48.53 273 MET A C 1
ATOM 2171 O O . MET A 1 273 ? 15.699 23.333 24.103 1.00 48.53 273 MET A O 1
ATOM 2175 N N . GLU A 1 274 ? 14.591 22.203 25.685 1.00 39.78 274 GLU A N 1
ATOM 2176 C CA . GLU A 1 274 ? 14.986 23.103 26.778 1.00 39.78 274 GLU A CA 1
ATOM 2177 C C . GLU A 1 274 ? 16.317 22.643 27.391 1.00 39.78 274 GLU A C 1
ATOM 2179 O O . GLU A 1 274 ? 16.392 21.638 28.099 1.00 39.78 274 GLU A O 1
ATOM 2184 N N . GLY A 1 275 ? 17.388 23.395 27.125 1.00 41.28 275 GLY A N 1
ATOM 2185 C CA . GLY A 1 275 ? 18.662 23.223 27.820 1.00 41.28 275 GLY A CA 1
ATOM 2186 C C . GLY A 1 275 ? 18.572 23.742 29.257 1.00 41.28 275 GLY A C 1
ATOM 2187 O O . GLY A 1 275 ? 18.243 24.907 29.479 1.00 41.28 275 GLY A O 1
ATOM 2188 N N . VAL A 1 276 ? 18.901 22.906 30.245 1.00 35.53 276 VAL A N 1
ATOM 2189 C CA . VAL A 1 276 ? 18.992 23.343 31.646 1.00 35.53 276 VAL A CA 1
ATOM 2190 C C . VAL A 1 276 ? 20.340 24.025 31.858 1.00 35.53 276 VAL A C 1
ATOM 2192 O O . VAL A 1 276 ? 21.381 23.373 31.831 1.00 35.53 276 VAL A O 1
ATOM 2195 N N . TYR A 1 277 ? 20.343 25.335 32.098 1.00 39.25 277 TYR A N 1
ATOM 2196 C CA . TYR A 1 277 ? 21.565 26.082 32.403 1.00 39.25 277 TYR A CA 1
ATOM 2197 C C . TYR A 1 277 ? 21.781 26.174 33.916 1.00 39.25 277 TYR A C 1
ATOM 2199 O O . TYR A 1 277 ? 20.912 26.652 34.645 1.00 39.25 277 TYR A O 1
ATOM 2207 N N . ILE A 1 278 ? 22.965 25.782 34.392 1.00 33.03 278 ILE A N 1
ATOM 2208 C CA . ILE A 1 278 ? 23.400 25.991 35.780 1.00 33.03 278 ILE A CA 1
ATOM 2209 C C . ILE A 1 278 ? 24.655 26.863 35.747 1.00 33.03 278 ILE A C 1
ATOM 2211 O O . ILE A 1 278 ? 25.622 26.552 35.056 1.00 33.03 278 ILE A O 1
ATOM 2215 N N . ASN A 1 279 ? 24.639 27.978 36.485 1.00 30.86 279 ASN A N 1
ATOM 2216 C CA . ASN A 1 279 ? 25.745 28.945 36.563 1.00 30.86 279 ASN A CA 1
ATOM 2217 C C . ASN A 1 279 ? 26.249 29.449 35.192 1.00 30.86 279 ASN A C 1
ATOM 2219 O O . ASN A 1 279 ? 27.440 29.691 35.013 1.00 30.86 279 ASN A O 1
ATOM 2223 N N . GLY A 1 280 ? 25.345 29.604 34.218 1.00 30.81 280 GLY A N 1
ATOM 2224 C CA . GLY A 1 280 ? 25.671 30.088 32.871 1.00 30.81 280 GLY A CA 1
ATOM 2225 C C . GLY A 1 280 ? 26.242 29.034 31.913 1.00 30.81 280 GLY A C 1
ATOM 2226 O O . GLY A 1 280 ? 26.499 29.367 30.761 1.00 30.81 280 GLY A O 1
ATOM 2227 N N . ALA A 1 281 ? 26.395 27.777 32.341 1.00 26.39 281 ALA A N 1
ATOM 2228 C CA . ALA A 1 281 ? 26.793 26.663 31.481 1.00 26.39 281 ALA A CA 1
ATOM 2229 C C . ALA A 1 281 ? 25.597 25.727 31.200 1.00 26.39 281 ALA A C 1
ATOM 2231 O O . ALA A 1 281 ? 24.847 25.419 32.134 1.00 26.39 281 ALA A O 1
ATOM 2232 N N . PRO A 1 282 ? 25.395 25.255 29.954 1.00 35.44 282 PRO A N 1
ATOM 2233 C CA . PRO A 1 282 ? 24.373 24.257 29.653 1.00 35.44 282 PRO A CA 1
ATOM 2234 C C . PRO A 1 282 ? 24.749 22.897 30.259 1.00 35.44 282 PRO A C 1
ATOM 2236 O O . PRO A 1 282 ? 25.830 22.371 30.004 1.00 35.44 282 PRO A O 1
ATOM 2239 N N . GLN A 1 283 ? 23.840 22.288 31.020 1.00 37.75 283 GLN A N 1
ATOM 2240 C CA . GLN A 1 283 ? 23.869 20.856 31.308 1.00 37.75 283 GLN A CA 1
ATOM 2241 C C . GLN A 1 283 ? 22.967 20.116 30.317 1.00 37.75 283 GLN A C 1
ATOM 2243 O O . GLN A 1 283 ? 21.806 20.472 30.130 1.00 37.75 283 GLN A O 1
ATOM 2248 N N . GLY A 1 284 ? 23.506 19.063 29.697 1.00 37.28 284 GLY A N 1
ATOM 2249 C CA . GLY A 1 284 ? 22.791 18.222 28.727 1.00 37.28 284 GLY A CA 1
ATOM 2250 C C . GLY A 1 284 ? 23.175 18.446 27.262 1.00 37.28 284 GLY A C 1
ATOM 2251 O O . GLY A 1 284 ? 22.776 17.648 26.421 1.00 37.28 284 GLY A O 1
ATOM 2252 N N . ILE A 1 285 ? 23.998 19.457 26.957 1.00 32.28 285 ILE A N 1
ATOM 2253 C CA . ILE A 1 285 ? 24.631 19.628 25.642 1.00 32.28 285 ILE A CA 1
ATOM 2254 C C . ILE A 1 285 ? 26.139 19.426 25.801 1.00 32.28 285 ILE A C 1
ATOM 2256 O O . ILE A 1 285 ? 26.811 20.226 26.447 1.00 32.28 285 ILE A O 1
ATOM 2260 N N . THR A 1 286 ? 26.680 18.394 25.159 1.00 28.31 286 THR A N 1
ATOM 2261 C CA . THR A 1 286 ? 28.093 18.365 24.757 1.00 28.31 286 THR A CA 1
ATOM 2262 C C . THR A 1 286 ? 28.159 18.235 23.247 1.00 28.31 286 THR A C 1
ATOM 2264 O O . THR A 1 286 ? 28.255 17.132 22.714 1.00 28.31 286 THR A O 1
ATOM 2267 N N . LEU A 1 287 ? 28.128 19.382 22.573 1.00 30.67 287 LEU A N 1
ATOM 2268 C CA . LEU A 1 287 ? 28.645 19.522 21.222 1.00 30.67 287 LEU A CA 1
ATOM 2269 C C . LEU A 1 287 ? 29.824 20.491 21.266 1.00 30.67 287 LEU A C 1
ATOM 2271 O O . LEU A 1 287 ? 29.680 21.649 21.638 1.00 30.67 287 LEU A O 1
ATOM 2275 N N . THR A 1 288 ? 30.988 19.933 20.939 1.00 32.94 288 THR A N 1
ATOM 2276 C CA . THR A 1 288 ? 32.075 20.570 20.185 1.00 32.94 288 THR A CA 1
ATOM 2277 C C . THR A 1 288 ? 32.323 22.063 20.413 1.00 32.94 288 THR A C 1
ATOM 2279 O O . THR A 1 288 ? 31.818 22.897 19.670 1.00 32.94 288 THR A O 1
ATOM 2282 N N . ASP A 1 289 ? 33.262 22.354 21.312 1.00 32.41 289 ASP A N 1
ATOM 2283 C CA . ASP A 1 289 ? 34.211 23.461 21.121 1.00 32.41 289 ASP A CA 1
ATOM 2284 C C . ASP A 1 289 ? 35.622 23.029 21.581 1.00 32.41 289 ASP A C 1
ATOM 2286 O O . ASP A 1 289 ? 36.268 23.626 22.440 1.00 32.41 289 ASP A O 1
ATOM 2290 N N . VAL A 1 290 ? 36.088 21.898 21.031 1.00 28.38 290 VAL A N 1
ATOM 2291 C CA . VAL A 1 290 ? 37.478 21.428 21.160 1.00 28.38 290 VAL A CA 1
ATOM 2292 C C . VAL A 1 290 ? 37.964 20.924 19.798 1.00 28.38 290 VAL A C 1
ATOM 2294 O O . VAL A 1 290 ? 37.495 19.898 19.305 1.00 28.38 290 VAL A O 1
ATOM 2297 N N . ASP A 1 291 ? 38.915 21.648 19.200 1.00 31.78 291 ASP A N 1
ATOM 2298 C CA . ASP A 1 291 ? 39.624 21.264 17.969 1.00 31.78 291 ASP A CA 1
ATOM 2299 C C . ASP A 1 291 ? 40.499 20.024 18.237 1.00 31.78 291 ASP A C 1
ATOM 2301 O O . ASP A 1 291 ? 41.600 20.119 18.783 1.00 31.78 291 ASP A O 1
ATOM 2305 N N . PHE A 1 292 ? 40.000 18.837 17.881 1.00 29.75 292 PHE A N 1
ATOM 2306 C CA . PHE A 1 292 ? 40.690 17.560 18.094 1.00 29.75 292 PHE A CA 1
ATOM 2307 C C . PHE A 1 292 ? 41.579 17.148 16.912 1.00 29.75 292 PHE A C 1
ATOM 2309 O O . PHE A 1 292 ? 41.481 16.050 16.358 1.00 29.75 292 PHE A O 1
ATOM 2316 N N . ARG A 1 293 ? 42.570 17.985 16.599 1.00 31.41 293 ARG A N 1
ATOM 2317 C CA . ARG A 1 293 ? 43.827 17.464 16.051 1.00 31.41 293 ARG A CA 1
ATOM 2318 C C . ARG A 1 293 ? 44.651 16.848 17.180 1.00 31.41 293 ARG A C 1
ATOM 2320 O O . ARG A 1 293 ? 45.374 17.588 17.832 1.00 31.41 293 ARG A O 1
ATOM 2327 N N . LEU A 1 294 ? 44.573 15.522 17.375 1.00 29.95 294 LEU A N 1
ATOM 2328 C CA . LEU A 1 294 ? 45.686 14.647 17.817 1.00 29.95 294 LEU A CA 1
ATOM 2329 C C . LEU A 1 294 ? 45.269 13.158 17.937 1.00 29.95 294 LEU A C 1
ATOM 2331 O O . LEU A 1 294 ? 44.340 12.809 18.652 1.00 29.95 294 LEU A O 1
ATOM 2335 N N . HIS A 1 295 ? 46.022 12.298 17.241 1.00 30.61 295 HIS A N 1
ATOM 2336 C CA . HIS A 1 295 ? 46.220 10.844 17.407 1.00 30.61 295 HIS A CA 1
ATOM 2337 C C . HIS A 1 295 ? 45.100 9.919 17.946 1.00 30.61 295 HIS A C 1
ATOM 2339 O O . HIS A 1 295 ? 44.979 9.658 19.137 1.00 30.61 295 HIS A O 1
ATOM 2345 N N . GLN A 1 296 ? 44.450 9.223 17.009 1.00 43.88 296 GLN A N 1
ATOM 2346 C CA . GLN A 1 296 ? 44.546 7.759 16.830 1.00 43.88 296 GLN A CA 1
ATOM 2347 C C . GLN A 1 296 ? 45.077 6.904 18.019 1.00 43.88 296 GLN A C 1
ATOM 2349 O O . GLN A 1 296 ? 46.225 6.472 17.970 1.00 43.88 296 GLN A O 1
ATOM 2354 N N . ASP A 1 297 ? 44.226 6.528 18.992 1.00 34.34 297 ASP A N 1
ATOM 2355 C CA . ASP A 1 297 ? 44.117 5.120 19.450 1.00 34.34 297 ASP A CA 1
ATOM 2356 C C . ASP A 1 297 ? 42.814 4.787 20.243 1.00 34.34 297 ASP A C 1
ATOM 2358 O O . ASP A 1 297 ? 42.367 5.517 21.124 1.00 34.34 297 ASP A O 1
ATOM 2362 N N . LYS A 1 298 ? 42.229 3.622 19.932 1.00 35.22 298 LYS A N 1
ATOM 2363 C CA . LYS A 1 298 ? 41.449 2.690 20.791 1.00 35.22 298 LYS A CA 1
ATOM 2364 C C . LYS A 1 298 ? 40.310 3.096 21.768 1.00 35.22 298 LYS A C 1
ATOM 2366 O O . LYS A 1 298 ? 39.880 2.205 22.496 1.00 35.22 298 LYS A O 1
ATOM 2371 N N . MET A 1 299 ? 39.707 4.292 21.761 1.00 29.14 299 MET A N 1
ATOM 2372 C CA . MET A 1 299 ? 38.541 4.599 22.648 1.00 29.14 299 MET A CA 1
ATOM 2373 C C . MET A 1 299 ? 37.196 4.929 21.955 1.00 29.14 299 MET A C 1
ATOM 2375 O O . MET A 1 299 ? 36.330 5.576 22.537 1.00 29.14 299 MET A O 1
ATOM 2379 N N . SER A 1 300 ? 36.949 4.425 20.742 1.00 33.22 300 SER A N 1
ATOM 2380 C CA . SER A 1 300 ? 35.717 4.702 19.970 1.00 33.22 300 SER A CA 1
ATOM 2381 C C . SER A 1 300 ? 34.488 3.823 20.284 1.00 33.22 300 SER A C 1
ATOM 2383 O O . SER A 1 300 ? 33.456 3.984 19.641 1.00 33.22 300 SER A O 1
ATOM 2385 N N . LYS A 1 301 ? 34.553 2.889 21.249 1.00 31.23 301 LYS A N 1
ATOM 2386 C CA . LYS A 1 301 ? 33.482 1.889 21.495 1.00 31.23 301 LYS A CA 1
ATOM 2387 C C . LYS A 1 301 ? 32.573 2.134 22.710 1.00 31.23 301 LYS A C 1
ATOM 2389 O O . LYS A 1 301 ? 31.684 1.328 22.955 1.00 31.23 301 LYS A O 1
ATOM 2394 N N . LEU A 1 302 ? 32.772 3.213 23.469 1.00 31.38 302 LEU A N 1
ATOM 2395 C CA . LEU A 1 302 ? 32.029 3.476 24.717 1.00 31.38 302 LEU A CA 1
ATOM 2396 C C . LEU A 1 302 ? 31.029 4.645 24.640 1.00 31.38 302 LEU A C 1
ATOM 2398 O O . LEU A 1 302 ? 30.326 4.902 25.611 1.00 31.38 302 LEU A O 1
ATOM 2402 N N . PHE A 1 303 ? 30.927 5.342 23.503 1.00 29.97 303 PHE A N 1
ATOM 2403 C CA . PHE A 1 303 ? 30.214 6.628 23.436 1.00 29.97 303 PHE A CA 1
ATOM 2404 C C . PHE A 1 303 ? 28.692 6.540 23.189 1.00 29.97 303 PHE A C 1
ATOM 2406 O O . PHE A 1 303 ? 27.993 7.527 23.380 1.00 29.97 303 PHE A O 1
ATOM 2413 N N . CYS A 1 304 ? 28.152 5.371 22.819 1.00 31.36 304 CYS A N 1
ATOM 2414 C CA . CYS A 1 304 ? 26.700 5.178 22.635 1.00 31.36 304 CYS A CA 1
ATOM 2415 C C . CYS A 1 304 ? 25.964 4.705 23.906 1.00 31.36 304 CYS A C 1
ATOM 2417 O O . CYS A 1 304 ? 24.739 4.677 23.936 1.00 31.36 304 CYS A O 1
ATOM 2419 N N . ALA A 1 305 ? 26.684 4.327 24.969 1.00 28.31 305 ALA A N 1
ATOM 2420 C CA . ALA A 1 305 ? 26.131 3.548 26.081 1.00 28.31 305 ALA A CA 1
ATOM 2421 C C . ALA A 1 305 ? 25.829 4.355 27.366 1.00 28.31 305 ALA A C 1
ATOM 2423 O O . ALA A 1 305 ? 25.917 3.799 28.461 1.00 28.31 305 ALA A O 1
ATOM 2424 N N . TRP A 1 306 ? 25.480 5.651 27.275 1.00 26.88 306 TRP A N 1
ATOM 2425 C CA . TRP A 1 306 ? 25.045 6.413 28.465 1.00 26.88 306 TRP A CA 1
ATOM 2426 C C . TRP A 1 306 ? 24.104 7.616 28.230 1.00 26.88 306 TRP A C 1
ATOM 2428 O O . TRP A 1 306 ? 24.136 8.590 28.979 1.00 26.88 306 TRP A O 1
ATOM 2438 N N . PHE A 1 307 ? 23.212 7.562 27.235 1.00 28.80 307 PHE A N 1
ATOM 2439 C CA . PHE A 1 307 ? 22.197 8.612 27.021 1.00 28.80 307 PHE A CA 1
ATOM 2440 C C . PHE A 1 307 ? 20.905 8.382 27.834 1.00 28.80 307 PHE A C 1
ATOM 2442 O O . PHE A 1 307 ? 19.820 8.184 27.296 1.00 28.80 307 PHE A O 1
ATOM 2449 N N . ALA A 1 308 ? 21.016 8.447 29.164 1.00 30.19 308 ALA A N 1
ATOM 2450 C CA . ALA A 1 308 ? 19.871 8.467 30.082 1.00 30.19 308 ALA A CA 1
ATOM 2451 C C . ALA A 1 308 ? 19.520 9.908 30.512 1.00 30.19 308 ALA A C 1
ATOM 2453 O O . ALA A 1 308 ? 19.600 10.263 31.689 1.00 30.19 308 ALA A O 1
ATOM 2454 N N . LEU A 1 309 ? 19.143 10.755 29.549 1.00 32.41 309 LEU A N 1
ATOM 2455 C CA . LEU A 1 309 ? 18.632 12.102 29.828 1.00 32.41 309 LEU A CA 1
ATOM 2456 C C . LEU A 1 309 ? 17.175 12.037 30.311 1.00 32.41 309 LEU A C 1
ATOM 2458 O O . LEU A 1 309 ? 16.313 11.459 29.651 1.00 32.41 309 LEU A O 1
ATOM 2462 N N . LYS A 1 310 ? 16.880 12.684 31.445 1.00 33.09 310 LYS A N 1
ATOM 2463 C CA . LYS A 1 310 ? 15.497 12.969 31.852 1.00 33.09 310 LYS A CA 1
ATOM 2464 C C . LYS A 1 310 ? 14.958 14.143 31.033 1.00 33.09 310 LYS A C 1
ATOM 2466 O O . LYS A 1 310 ? 15.184 15.293 31.395 1.00 33.09 310 LYS A O 1
ATOM 2471 N N . PHE A 1 311 ? 14.222 13.848 29.968 1.00 38.31 311 PHE A N 1
ATOM 2472 C CA . PHE A 1 311 ? 13.467 14.853 29.220 1.00 38.31 311 PHE A CA 1
ATOM 2473 C C . PHE A 1 311 ? 12.122 15.155 29.895 1.00 38.31 311 PHE A C 1
ATOM 2475 O O . PHE A 1 311 ? 11.406 14.241 30.305 1.00 38.31 311 PHE A O 1
ATOM 2482 N N . HIS A 1 312 ? 11.744 16.433 29.957 1.00 37.09 312 HIS A N 1
ATOM 2483 C CA . HIS A 1 312 ? 10.402 16.881 30.352 1.00 37.09 312 HIS A CA 1
ATOM 2484 C C . HIS A 1 312 ? 9.432 16.873 29.144 1.00 37.09 312 HIS A C 1
ATOM 2486 O O . HIS A 1 312 ? 8.746 17.847 28.864 1.00 37.09 312 HIS A O 1
ATOM 2492 N N . GLU A 1 313 ? 9.353 15.746 28.427 1.00 50.94 313 GLU A N 1
ATOM 2493 C CA . GLU A 1 313 ? 8.435 15.522 27.286 1.00 50.94 313 GLU A CA 1
ATOM 2494 C C . GLU A 1 313 ? 7.140 14.776 27.707 1.00 50.94 313 GLU A C 1
ATOM 2496 O O . GLU A 1 313 ? 6.500 14.103 26.902 1.00 50.94 313 GLU A O 1
ATOM 2501 N N . THR A 1 314 ? 6.728 14.856 28.980 1.00 51.03 314 THR A N 1
ATOM 2502 C CA . THR A 1 314 ? 5.708 13.965 29.590 1.00 51.03 314 THR A CA 1
ATOM 2503 C C . THR A 1 314 ? 4.290 14.061 29.015 1.00 51.03 314 THR A C 1
ATOM 2505 O O . THR A 1 314 ? 3.422 13.276 29.399 1.00 51.03 314 THR A O 1
ATOM 2508 N N . ASP A 1 315 ? 4.034 15.025 28.132 1.00 55.88 315 ASP A N 1
ATOM 2509 C CA . ASP A 1 315 ? 2.685 15.463 27.775 1.00 55.88 315 ASP A CA 1
ATOM 2510 C C . ASP A 1 315 ? 2.332 15.287 26.294 1.00 55.88 315 ASP A C 1
ATOM 2512 O O . ASP A 1 315 ? 1.150 15.146 25.979 1.00 55.88 315 ASP A O 1
ATOM 2516 N N . ASN A 1 316 ? 3.325 15.230 25.400 1.00 73.31 316 ASN A N 1
ATOM 2517 C CA . ASN A 1 316 ? 3.111 15.155 23.954 1.00 73.31 316 ASN A CA 1
ATOM 2518 C C . ASN A 1 316 ? 3.781 13.917 23.339 1.00 73.31 316 ASN A C 1
ATOM 2520 O O . ASN A 1 316 ? 4.764 13.994 22.599 1.00 73.31 316 ASN A O 1
ATOM 2524 N N . PHE A 1 317 ? 3.233 12.754 23.688 1.00 81.25 317 PHE A N 1
ATOM 2525 C CA . PHE A 1 317 ? 3.642 11.454 23.168 1.00 81.25 317 PHE A CA 1
ATOM 2526 C C . PHE A 1 317 ? 2.438 10.669 22.638 1.00 81.25 317 PHE A C 1
ATOM 2528 O O . PHE A 1 317 ? 1.302 10.865 23.073 1.00 81.25 317 PHE A O 1
ATOM 2535 N N . THR A 1 318 ? 2.694 9.729 21.730 1.00 85.94 318 THR A N 1
ATOM 2536 C CA . THR A 1 318 ? 1.749 8.673 21.350 1.00 85.94 318 THR A CA 1
ATOM 2537 C C . THR A 1 318 ? 2.459 7.324 21.398 1.00 85.94 318 THR A C 1
ATOM 2539 O O . THR A 1 318 ? 3.482 7.130 20.748 1.00 85.94 318 THR A O 1
ATOM 2542 N N . LEU A 1 319 ? 1.911 6.399 22.179 1.00 85.12 319 LEU A N 1
ATOM 2543 C CA . LEU A 1 319 ? 2.280 4.989 22.218 1.00 85.12 319 LEU A CA 1
ATOM 2544 C C . LEU A 1 319 ? 1.428 4.206 21.217 1.00 85.12 319 LEU A C 1
ATOM 2546 O O . LEU A 1 319 ? 0.243 4.500 21.041 1.00 85.12 319 LEU A O 1
ATOM 2550 N N . TYR A 1 320 ? 2.005 3.146 20.663 1.00 85.38 320 TYR A N 1
ATOM 2551 C CA . TYR A 1 320 ? 1.332 2.165 19.815 1.00 85.38 320 TYR A CA 1
ATOM 2552 C C . TYR A 1 320 ? 1.563 0.765 20.414 1.00 85.38 320 TYR A C 1
ATOM 2554 O O . TYR A 1 320 ? 2.436 0.035 19.948 1.00 85.38 320 TYR A O 1
ATOM 2562 N N . PRO A 1 321 ? 0.840 0.373 21.488 1.00 78.94 321 PRO A N 1
ATOM 2563 C CA . PRO A 1 321 ? 1.033 -0.937 22.120 1.00 78.94 321 PRO A CA 1
ATOM 2564 C C . PRO A 1 321 ? 0.714 -2.117 21.188 1.00 78.94 321 PRO A C 1
ATOM 2566 O O . PRO A 1 321 ? 1.210 -3.220 21.395 1.00 78.94 321 PRO A O 1
ATOM 2569 N N . ALA A 1 322 ? -0.134 -1.881 20.184 1.00 81.25 322 ALA A N 1
ATOM 2570 C CA . ALA A 1 322 ? -0.436 -2.776 19.074 1.00 81.25 322 ALA A CA 1
ATOM 2571 C C . ALA A 1 322 ? -1.024 -1.951 17.914 1.00 81.25 322 ALA A C 1
ATOM 2573 O O . ALA A 1 322 ? -1.550 -0.862 18.136 1.00 81.25 322 ALA A O 1
ATOM 2574 N N . SER A 1 323 ? -1.045 -2.490 16.692 1.00 83.38 323 SER A N 1
ATOM 2575 C CA . SER A 1 323 ? -1.664 -1.837 15.519 1.00 83.38 323 SER A CA 1
ATOM 2576 C C . SER A 1 323 ? -3.149 -1.466 15.706 1.00 83.38 323 SER A C 1
ATOM 2578 O O . SER A 1 323 ? -3.656 -0.547 15.060 1.00 83.38 323 SER A O 1
ATOM 2580 N N . ILE A 1 324 ? -3.841 -2.146 16.626 1.00 88.31 324 ILE A N 1
ATOM 2581 C CA . ILE A 1 324 ? -5.249 -1.920 16.985 1.00 88.31 324 ILE A CA 1
ATOM 2582 C C . ILE A 1 324 ? -5.479 -0.805 18.022 1.00 88.31 324 ILE A C 1
ATOM 2584 O O . ILE A 1 324 ? -6.636 -0.472 18.285 1.00 88.31 324 ILE A O 1
ATOM 2588 N N . LEU A 1 325 ? -4.428 -0.236 18.626 1.00 89.88 325 LEU A N 1
ATOM 2589 C CA . LEU A 1 325 ? -4.548 0.751 19.705 1.00 89.88 325 LEU A CA 1
ATOM 2590 C C . LEU A 1 325 ? -3.436 1.812 19.654 1.00 89.88 325 LEU A C 1
ATOM 2592 O O . LEU A 1 325 ? -2.255 1.490 19.742 1.00 89.88 325 LEU A O 1
ATOM 2596 N N . SER A 1 326 ? -3.817 3.088 19.639 1.00 91.44 326 SER A N 1
ATOM 2597 C CA . SER A 1 326 ? -2.920 4.209 19.960 1.00 91.44 326 SER A CA 1
ATOM 2598 C C . SER A 1 326 ? -3.295 4.826 21.307 1.00 91.44 326 SER A C 1
ATOM 2600 O O . SER A 1 326 ? -4.478 4.910 21.636 1.00 91.44 326 SER A O 1
ATOM 2602 N N . VAL A 1 327 ? -2.316 5.275 22.095 1.00 86.31 327 VAL A N 1
ATOM 2603 C CA . VAL A 1 327 ? -2.536 5.842 23.441 1.00 86.31 327 VAL A CA 1
ATOM 2604 C C . VAL A 1 327 ? -1.692 7.097 23.628 1.00 86.31 327 VAL A C 1
ATOM 2606 O O . VAL A 1 327 ? -0.492 7.070 23.381 1.00 86.31 327 VAL A O 1
ATOM 2609 N N . ASN A 1 328 ? -2.290 8.188 24.100 1.00 80.81 328 ASN A N 1
ATOM 2610 C CA . ASN A 1 328 ? -1.567 9.393 24.518 1.00 80.81 328 ASN A CA 1
ATOM 2611 C C . ASN A 1 328 ? -1.822 9.679 26.010 1.00 80.81 328 ASN A C 1
ATOM 2613 O O . ASN A 1 328 ? -2.405 8.854 26.717 1.00 80.81 328 ASN A O 1
ATOM 2617 N N . LYS A 1 329 ? -1.381 10.838 26.518 1.00 74.56 329 LYS A N 1
ATOM 2618 C CA . LYS A 1 329 ? -1.534 11.194 27.939 1.00 74.56 329 LYS A CA 1
ATOM 2619 C C . LYS A 1 329 ? -2.987 11.136 28.447 1.00 74.56 329 LYS A C 1
ATOM 2621 O O . LYS A 1 329 ? -3.199 10.710 29.580 1.00 74.56 329 LYS A O 1
ATOM 2626 N N . ASN A 1 330 ? -3.961 11.541 27.626 1.00 75.50 330 ASN A N 1
ATOM 2627 C CA . ASN A 1 330 ? -5.341 11.812 28.057 1.00 75.50 330 ASN A CA 1
ATOM 2628 C C . ASN A 1 330 ? -6.384 10.817 27.514 1.00 75.50 330 ASN A C 1
ATOM 2630 O O . ASN A 1 330 ? -7.503 10.763 28.025 1.00 75.50 330 ASN A O 1
ATOM 2634 N N . ARG A 1 331 ? -6.061 10.070 26.452 1.00 85.38 331 ARG A N 1
ATOM 2635 C CA . ARG A 1 331 ? -7.010 9.209 25.732 1.00 85.38 331 ARG A CA 1
ATOM 2636 C C . ARG A 1 331 ? -6.335 8.035 25.032 1.00 85.38 331 ARG A C 1
ATOM 2638 O O . ARG A 1 331 ? -5.122 8.022 24.822 1.00 85.38 331 ARG A O 1
ATOM 2645 N N . PHE A 1 332 ? -7.158 7.092 24.593 1.00 89.38 332 PHE A N 1
ATOM 2646 C CA . PHE A 1 332 ? -6.773 6.048 23.652 1.00 89.38 332 PHE A CA 1
ATOM 2647 C C . PHE A 1 332 ? -7.699 6.046 22.432 1.00 89.38 332 PHE A C 1
ATOM 2649 O O . PHE A 1 332 ? -8.855 6.467 22.506 1.00 89.38 332 PHE A O 1
ATOM 2656 N N . THR A 1 333 ? -7.192 5.531 21.318 1.00 92.50 333 THR A N 1
ATOM 2657 C CA . THR A 1 333 ? -7.945 5.337 20.081 1.00 92.50 333 THR A CA 1
ATOM 2658 C C . THR A 1 333 ? -7.841 3.876 19.675 1.00 92.50 333 THR A C 1
ATOM 2660 O O . THR A 1 333 ? -6.751 3.382 19.393 1.00 92.50 333 THR A O 1
ATOM 2663 N N . LYS A 1 334 ? -8.980 3.183 19.651 1.00 93.06 334 LYS A N 1
ATOM 2664 C CA . LYS A 1 334 ? -9.117 1.835 19.089 1.00 93.06 334 LYS A CA 1
ATOM 2665 C C . LYS A 1 334 ? -9.238 1.935 17.577 1.00 93.06 334 LYS A C 1
ATOM 2667 O O . LYS A 1 334 ? -9.940 2.818 17.087 1.00 93.06 334 LYS A O 1
ATOM 2672 N N . HIS A 1 335 ? -8.623 1.013 16.850 1.00 95.25 335 HIS A N 1
ATOM 2673 C CA . HIS A 1 335 ? -8.721 0.917 15.396 1.00 95.25 335 HIS A CA 1
ATOM 2674 C C . HIS A 1 335 ? -9.360 -0.413 14.998 1.00 95.25 335 HIS A C 1
ATOM 2676 O O . HIS A 1 335 ? -8.947 -1.472 15.473 1.00 95.25 335 HIS A O 1
ATOM 2682 N N . TYR A 1 336 ? -10.371 -0.354 14.133 1.00 95.38 336 TYR A N 1
ATOM 2683 C CA . TYR A 1 336 ? -11.074 -1.514 13.587 1.00 95.38 336 TYR A CA 1
ATOM 2684 C C . TYR A 1 336 ? -10.675 -1.675 12.120 1.00 95.38 336 TYR A C 1
ATOM 2686 O O . TYR A 1 336 ? -10.678 -0.697 11.363 1.00 95.38 336 TYR A O 1
ATOM 2694 N N . PHE A 1 337 ? -10.343 -2.902 11.723 1.00 89.56 337 PHE A N 1
ATOM 2695 C CA . PHE A 1 337 ? -9.773 -3.214 10.415 1.00 89.56 337 PHE A CA 1
ATOM 2696 C C . PHE A 1 337 ? -10.557 -4.314 9.702 1.00 89.56 337 PHE A C 1
ATOM 2698 O O . PHE A 1 337 ? -11.159 -5.169 10.345 1.00 89.56 337 PHE A O 1
ATOM 2705 N N . ILE A 1 338 ? -10.497 -4.318 8.371 1.00 81.44 338 ILE A N 1
ATOM 2706 C CA . ILE A 1 338 ? -10.850 -5.462 7.527 1.00 81.44 338 ILE A CA 1
ATOM 2707 C C . ILE A 1 338 ? -9.631 -5.752 6.657 1.00 81.44 338 ILE A C 1
ATOM 2709 O O . ILE A 1 338 ? -9.292 -4.962 5.777 1.00 81.44 338 ILE A O 1
ATOM 2713 N N . GLY A 1 339 ? -8.947 -6.861 6.945 1.00 76.25 339 GLY A N 1
ATOM 2714 C CA . GLY A 1 339 ? -7.583 -7.067 6.462 1.00 76.25 339 GLY A CA 1
ATOM 2715 C C . GLY A 1 339 ? -6.653 -5.987 7.021 1.00 76.25 339 GLY A C 1
ATOM 2716 O O . GLY A 1 339 ? -6.612 -5.765 8.228 1.00 76.25 339 GLY A O 1
ATOM 2717 N N . ASP A 1 340 ? -5.949 -5.298 6.131 1.00 70.50 340 ASP A N 1
ATOM 2718 C CA . ASP A 1 340 ? -5.090 -4.139 6.399 1.00 70.50 340 ASP A CA 1
ATOM 2719 C C . ASP A 1 340 ? -5.842 -2.791 6.398 1.00 70.50 340 ASP A C 1
ATOM 2721 O O . ASP A 1 340 ? -5.352 -1.801 6.948 1.00 70.50 340 ASP A O 1
ATOM 2725 N N . LYS A 1 341 ? -7.050 -2.726 5.819 1.00 80.06 341 LYS A N 1
ATOM 2726 C CA . LYS A 1 341 ? -7.812 -1.477 5.702 1.00 80.06 341 LYS A CA 1
ATOM 2727 C C . LYS A 1 341 ? -8.476 -1.100 7.025 1.00 80.06 341 LYS A C 1
ATOM 2729 O O . LYS A 1 341 ? -9.362 -1.803 7.510 1.00 80.06 341 LYS A O 1
ATOM 2734 N N . ARG A 1 342 ? -8.123 0.069 7.568 1.00 89.88 342 ARG A N 1
ATOM 2735 C CA . ARG A 1 342 ? -8.835 0.698 8.693 1.00 89.88 342 ARG A CA 1
ATOM 2736 C C . ARG A 1 342 ? -10.212 1.169 8.227 1.00 89.88 342 ARG A C 1
ATOM 2738 O O . ARG A 1 342 ? -10.305 1.944 7.281 1.00 89.88 342 ARG A O 1
ATOM 2745 N N . ILE A 1 343 ? -11.268 0.713 8.897 1.00 94.62 343 ILE A N 1
ATOM 2746 C CA . ILE A 1 343 ? -12.662 1.054 8.559 1.00 94.62 343 ILE A CA 1
ATOM 2747 C C . ILE A 1 343 ? -13.320 1.956 9.603 1.00 94.62 343 ILE A C 1
ATOM 2749 O O . ILE A 1 343 ? -14.209 2.740 9.274 1.00 94.62 343 ILE A O 1
ATOM 2753 N N . ALA A 1 344 ? -12.835 1.922 10.846 1.00 96.50 344 ALA A N 1
ATOM 2754 C CA . ALA A 1 344 ? -13.245 2.847 11.892 1.00 96.50 344 ALA A CA 1
ATOM 2755 C C . ALA A 1 344 ? -12.128 3.071 12.919 1.00 96.50 344 ALA A C 1
ATOM 2757 O O . ALA A 1 344 ? -11.270 2.211 13.133 1.00 96.50 344 ALA A O 1
ATOM 2758 N N . SER A 1 345 ? -12.192 4.211 13.597 1.00 95.75 345 SER A N 1
ATOM 2759 C CA . SER A 1 345 ? -11.462 4.512 14.827 1.00 95.75 345 SER A CA 1
ATOM 2760 C C . SER A 1 345 ? -12.473 4.875 15.906 1.00 95.75 345 SER A C 1
ATOM 2762 O O . SER A 1 345 ? -13.439 5.578 15.619 1.00 95.75 345 SER A O 1
ATOM 2764 N N . ARG A 1 346 ? -12.259 4.446 17.150 1.00 93.44 346 ARG A N 1
ATOM 2765 C CA . ARG A 1 346 ? -13.064 4.909 18.286 1.00 93.44 346 ARG A CA 1
ATOM 2766 C C . ARG A 1 346 ? -12.186 5.492 19.374 1.00 93.44 346 ARG A C 1
ATOM 2768 O O . ARG A 1 346 ? -11.306 4.808 19.894 1.00 93.44 346 ARG A O 1
ATOM 2775 N N . ILE A 1 347 ? -12.456 6.745 19.714 1.00 91.62 347 ILE A N 1
ATOM 2776 C CA . ILE A 1 347 ? -11.767 7.474 20.772 1.00 91.62 347 ILE A CA 1
ATOM 2777 C C . ILE A 1 347 ? -12.459 7.174 22.105 1.00 91.62 347 ILE A C 1
ATOM 2779 O O . ILE A 1 347 ? -13.685 7.260 22.215 1.00 91.62 347 ILE A O 1
ATOM 2783 N N . GLY A 1 348 ? -11.665 6.812 23.110 1.00 88.50 348 GLY A N 1
ATOM 2784 C CA . GLY A 1 348 ? -12.105 6.542 24.476 1.00 88.50 348 GLY A CA 1
ATOM 2785 C C . GLY A 1 348 ? -11.160 7.155 25.509 1.00 88.50 348 GLY A C 1
ATOM 2786 O O . GLY A 1 348 ? -10.036 7.556 25.200 1.00 88.50 348 GLY A O 1
ATOM 2787 N N . THR A 1 349 ? -11.616 7.227 26.760 1.00 86.62 349 THR A N 1
ATOM 2788 C CA . THR A 1 349 ? -10.791 7.672 27.894 1.00 86.62 349 THR A CA 1
ATOM 2789 C C . THR A 1 349 ? -10.808 6.643 29.022 1.00 86.62 349 THR A C 1
ATOM 2791 O O . THR A 1 349 ? -11.640 5.730 29.053 1.00 86.62 349 THR A O 1
ATOM 2794 N N . GLY A 1 350 ? -9.841 6.755 29.925 1.00 78.75 350 GLY A N 1
ATOM 2795 C CA . GLY A 1 350 ? -9.600 5.807 31.005 1.00 78.75 350 GLY A CA 1
ATOM 2796 C C . GLY A 1 350 ? -8.106 5.620 31.235 1.00 78.75 350 GLY A C 1
ATOM 2797 O O . GLY A 1 350 ? -7.279 6.196 30.526 1.00 78.75 350 GLY A O 1
ATOM 2798 N N . LEU A 1 351 ? -7.773 4.818 32.238 1.00 75.31 351 LEU A N 1
ATOM 2799 C CA . LEU A 1 351 ? -6.399 4.511 32.625 1.00 75.31 351 LEU A CA 1
ATOM 2800 C C . LEU A 1 351 ? -6.111 3.027 32.398 1.00 75.31 351 LEU A C 1
ATOM 2802 O O . LEU A 1 351 ? -7.013 2.196 32.476 1.00 75.31 351 LEU A O 1
ATOM 2806 N N . PHE A 1 352 ? -4.850 2.701 32.133 1.00 73.56 352 PHE A N 1
ATOM 2807 C CA . PHE A 1 352 ? -4.364 1.327 32.024 1.00 73.56 352 PHE A CA 1
ATOM 2808 C C . PHE A 1 352 ? -3.319 1.119 33.115 1.00 73.56 352 PHE A C 1
ATOM 2810 O O . PHE A 1 352 ? -2.239 1.705 33.055 1.00 73.56 352 PHE A O 1
ATOM 2817 N N . ASN A 1 353 ? -3.657 0.334 34.132 1.00 65.50 353 ASN A N 1
ATOM 2818 C CA . ASN A 1 353 ? -2.757 0.035 35.240 1.00 65.50 353 ASN A CA 1
ATOM 2819 C C . ASN A 1 353 ? -1.674 -0.974 34.829 1.00 65.50 353 ASN A C 1
ATOM 2821 O O . ASN A 1 353 ? -1.830 -1.735 33.872 1.00 65.50 353 ASN A O 1
ATOM 2825 N N . ASN A 1 354 ? -0.597 -1.041 35.615 1.00 55.31 354 ASN A N 1
ATOM 2826 C CA . ASN A 1 354 ? 0.248 -2.232 35.660 1.00 55.31 354 ASN A CA 1
ATOM 2827 C C . ASN A 1 354 ? -0.612 -3.432 36.103 1.00 55.31 354 ASN A C 1
ATOM 2829 O O . ASN A 1 354 ? -1.338 -3.343 37.097 1.00 55.31 354 ASN A O 1
ATOM 2833 N N . VAL A 1 355 ? -0.530 -4.552 35.382 1.00 48.97 355 VAL A N 1
ATOM 2834 C CA . VAL A 1 355 ? -1.308 -5.772 35.671 1.00 48.97 355 VAL A CA 1
ATOM 2835 C C . VAL A 1 355 ? -0.966 -6.368 37.048 1.00 48.97 355 VAL A C 1
ATOM 2837 O O . VAL A 1 355 ? -1.811 -7.039 37.641 1.00 48.97 355 VAL A O 1
ATOM 2840 N N . TYR A 1 356 ? 0.218 -6.082 37.604 1.00 48.47 356 TYR A N 1
ATOM 2841 C CA . TYR A 1 356 ? 0.688 -6.716 38.839 1.00 48.47 356 TYR A CA 1
ATOM 2842 C C . TYR A 1 356 ? 1.375 -5.728 39.805 1.00 48.47 356 TYR A C 1
ATOM 2844 O O . TYR A 1 356 ? 2.599 -5.638 39.869 1.00 48.47 356 TYR A O 1
ATOM 2852 N N . GLY A 1 357 ? 0.590 -4.994 40.600 1.00 36.78 357 GLY A N 1
ATOM 2853 C CA . GLY A 1 357 ? 1.121 -4.284 41.772 1.00 36.78 357 GLY A CA 1
ATOM 2854 C C . GLY A 1 357 ? 0.277 -3.104 42.249 1.00 36.78 357 GLY A C 1
ATOM 2855 O O . GLY A 1 357 ? 0.032 -2.154 41.508 1.00 36.78 357 GLY A O 1
ATOM 2856 N N . ARG A 1 358 ? -0.115 -3.108 43.531 1.00 38.88 358 ARG A N 1
ATOM 2857 C CA . ARG A 1 358 ? -0.596 -1.892 44.210 1.00 38.88 358 ARG A CA 1
ATOM 2858 C C . ARG A 1 358 ? 0.565 -0.896 44.320 1.00 38.88 358 ARG A C 1
ATOM 2860 O O . ARG A 1 358 ? 1.532 -1.207 45.002 1.00 38.88 358 ARG A O 1
ATOM 2867 N N . ASN A 1 359 ? 0.432 0.297 43.735 1.00 41.31 359 ASN A N 1
ATOM 2868 C CA . ASN A 1 359 ? 1.347 1.440 43.911 1.00 41.31 359 ASN A CA 1
ATOM 2869 C C . ASN A 1 359 ? 2.854 1.080 43.891 1.00 41.31 359 ASN A C 1
ATOM 2871 O O . ASN A 1 359 ? 3.551 1.297 44.883 1.00 41.31 359 ASN A O 1
ATOM 2875 N N . GLY A 1 360 ? 3.384 0.563 42.777 1.00 43.38 360 GLY A N 1
ATOM 2876 C CA . GLY A 1 360 ? 4.821 0.284 42.688 1.00 43.38 360 GLY A CA 1
ATOM 2877 C C . GLY A 1 360 ? 5.346 -0.028 41.287 1.00 43.38 360 GLY A C 1
ATOM 2878 O O . GLY A 1 360 ? 4.696 -0.703 40.491 1.00 43.38 360 GLY A O 1
ATOM 2879 N N . SER A 1 361 ? 6.551 0.467 40.998 1.00 40.81 361 SER A N 1
ATOM 2880 C CA . SER A 1 361 ? 7.256 0.301 39.722 1.00 40.81 361 SER A CA 1
ATOM 2881 C C . SER A 1 361 ? 7.982 -1.053 39.637 1.00 40.81 361 SER A C 1
ATOM 2883 O O . SER A 1 361 ? 9.211 -1.094 39.675 1.00 40.81 361 SER A O 1
ATOM 2885 N N . TYR A 1 362 ? 7.231 -2.153 39.530 1.00 43.00 362 TYR A N 1
ATOM 2886 C CA . TYR A 1 362 ? 7.771 -3.522 39.476 1.00 43.00 362 TYR A CA 1
ATOM 2887 C C . TYR A 1 362 ? 7.490 -4.229 38.140 1.00 43.00 362 TYR A C 1
ATOM 2889 O O . TYR A 1 362 ? 6.473 -3.973 37.491 1.00 43.00 362 TYR A O 1
ATOM 2897 N N . VAL A 1 363 ? 8.419 -5.108 37.734 1.00 40.50 363 VAL A N 1
ATOM 2898 C CA . VAL A 1 363 ? 8.350 -5.931 36.511 1.00 40.50 363 VAL A CA 1
ATOM 2899 C C . VAL A 1 363 ? 7.892 -7.339 36.874 1.00 40.50 363 VAL A C 1
ATOM 2901 O O . VAL A 1 363 ? 8.411 -7.950 37.808 1.00 40.50 363 VAL A O 1
ATOM 2904 N N . THR A 1 364 ? 6.916 -7.843 36.130 1.00 42.06 364 THR A N 1
ATOM 2905 C CA . THR A 1 364 ? 6.003 -8.888 36.594 1.00 42.06 364 THR A CA 1
ATOM 2906 C C . THR A 1 364 ? 5.420 -9.657 35.407 1.00 42.06 364 THR A C 1
ATOM 2908 O O . THR A 1 364 ? 5.100 -9.073 34.371 1.00 42.06 364 THR A O 1
ATOM 2911 N N . ALA A 1 365 ? 5.283 -10.976 35.546 1.00 38.00 365 ALA A N 1
ATOM 2912 C CA . ALA A 1 365 ? 4.715 -11.863 34.528 1.00 38.00 365 ALA A CA 1
ATOM 2913 C C . ALA A 1 365 ? 4.112 -13.107 35.200 1.00 38.00 365 ALA A C 1
ATOM 2915 O O . ALA A 1 365 ? 4.629 -13.545 36.226 1.00 38.00 365 ALA A O 1
ATOM 2916 N N . GLY A 1 366 ? 3.027 -13.666 34.649 1.00 41.22 366 GLY A N 1
ATOM 2917 C CA . GLY A 1 366 ? 2.392 -14.892 35.164 1.00 41.22 366 GLY A CA 1
ATOM 2918 C C . GLY A 1 366 ? 2.086 -14.848 36.667 1.00 41.22 366 GLY A C 1
ATOM 2919 O O . GLY A 1 366 ? 2.467 -15.752 37.402 1.00 41.22 366 GLY A O 1
ATOM 2920 N N . GLN A 1 367 ? 1.501 -13.741 37.139 1.00 40.84 367 GLN A N 1
ATOM 2921 C CA . GLN A 1 367 ? 1.196 -13.463 38.556 1.00 40.84 367 GLN A CA 1
ATOM 2922 C C . GLN A 1 367 ? 2.392 -13.412 39.533 1.00 40.84 367 GLN A C 1
ATOM 2924 O O . GLN A 1 367 ? 2.174 -13.249 40.733 1.00 40.84 367 GLN A O 1
ATOM 2929 N N . GLN A 1 368 ? 3.647 -13.477 39.068 1.00 42.84 368 GLN A N 1
ATOM 2930 C CA . GLN A 1 368 ? 4.823 -13.414 39.946 1.00 42.84 368 GLN A CA 1
ATOM 2931 C C . GLN A 1 368 ? 5.504 -12.038 39.944 1.00 42.84 368 GLN A C 1
ATOM 2933 O O . GLN A 1 368 ? 5.802 -11.471 38.888 1.00 42.84 368 GLN A O 1
ATOM 2938 N N . ASP A 1 369 ? 5.802 -11.527 41.143 1.00 48.62 369 ASP A N 1
ATOM 2939 C CA . ASP A 1 369 ? 6.692 -10.381 41.347 1.00 48.62 369 ASP A CA 1
ATOM 2940 C C . ASP A 1 369 ? 8.145 -10.836 41.186 1.00 48.62 369 ASP A C 1
ATOM 2942 O O . ASP A 1 369 ? 8.715 -11.492 42.060 1.00 48.62 369 ASP A O 1
ATOM 2946 N N . TYR A 1 370 ? 8.756 -10.506 40.046 1.00 48.91 370 TYR A N 1
ATOM 2947 C CA . TYR A 1 370 ? 10.132 -10.908 39.768 1.00 48.91 370 TYR A CA 1
ATOM 2948 C C . TYR A 1 370 ? 11.167 -10.106 40.566 1.00 48.91 370 TYR A C 1
ATOM 2950 O O . TYR A 1 370 ? 12.292 -10.580 40.708 1.00 48.91 370 TYR A O 1
ATOM 2958 N N . ALA A 1 371 ? 10.820 -8.941 41.124 1.00 46.00 371 ALA A N 1
ATOM 2959 C CA . ALA A 1 371 ? 11.714 -8.179 41.992 1.00 46.00 371 ALA A CA 1
ATOM 2960 C C . ALA A 1 371 ? 11.737 -8.773 43.409 1.00 46.00 371 ALA A C 1
ATOM 2962 O O . ALA A 1 371 ? 12.816 -9.003 43.959 1.00 46.00 371 ALA A O 1
ATOM 2963 N N . GLU A 1 372 ? 10.573 -9.106 43.972 1.00 53.16 372 GLU A N 1
ATOM 2964 C CA . GLU A 1 372 ? 10.484 -9.839 45.237 1.00 53.16 372 GLU A CA 1
ATOM 2965 C C . GLU A 1 372 ? 11.086 -11.246 45.099 1.00 53.16 372 GLU A C 1
ATOM 2967 O O . GLU A 1 372 ? 11.914 -11.643 45.920 1.00 53.16 372 GLU A O 1
ATOM 2972 N N . ARG A 1 373 ? 10.793 -11.958 44.001 1.00 54.25 373 ARG A N 1
ATOM 2973 C CA . ARG A 1 373 ? 11.411 -13.255 43.685 1.00 54.25 373 ARG A CA 1
ATOM 2974 C C . ARG A 1 373 ? 12.930 -13.154 43.562 1.00 54.25 373 ARG A C 1
ATOM 2976 O O . ARG A 1 373 ? 13.625 -14.014 44.093 1.00 54.25 373 ARG A O 1
ATOM 2983 N N . MET A 1 374 ? 13.473 -12.117 42.917 1.00 53.06 374 MET A N 1
ATOM 2984 C CA . MET A 1 374 ? 14.928 -11.931 42.832 1.00 53.06 374 MET A CA 1
ATOM 2985 C C . MET A 1 374 ? 15.547 -11.636 44.205 1.00 53.06 374 MET A C 1
ATOM 2987 O O . MET A 1 374 ? 16.609 -12.170 44.514 1.00 53.06 374 MET A O 1
ATOM 2991 N N . ASN A 1 375 ? 14.866 -10.870 45.066 1.00 60.06 375 ASN A N 1
ATOM 2992 C CA . ASN A 1 375 ? 15.297 -10.656 46.451 1.00 60.06 375 ASN A CA 1
ATOM 2993 C C . ASN A 1 375 ? 15.276 -11.959 47.272 1.00 60.06 375 ASN A C 1
ATOM 2995 O O . ASN A 1 375 ? 16.211 -12.214 48.033 1.00 60.06 375 ASN A O 1
ATOM 2999 N N . GLN A 1 376 ? 14.262 -12.813 47.100 1.00 62.53 376 GLN A N 1
ATOM 3000 C CA . GLN A 1 376 ? 14.189 -14.131 47.745 1.00 62.53 376 GLN A CA 1
ATOM 3001 C C . GLN A 1 376 ? 15.301 -15.068 47.236 1.00 62.53 376 GLN A C 1
ATOM 3003 O O . GLN A 1 376 ? 16.006 -15.670 48.047 1.00 62.53 376 GLN A O 1
ATOM 3008 N N . ILE A 1 377 ? 15.542 -15.115 45.917 1.00 59.50 377 ILE A N 1
ATOM 3009 C CA . ILE A 1 377 ? 16.660 -15.856 45.301 1.00 59.50 377 ILE A CA 1
ATOM 3010 C C . ILE A 1 377 ? 18.001 -15.387 45.869 1.00 59.50 377 ILE A C 1
ATOM 3012 O O . ILE A 1 377 ? 18.819 -16.212 46.275 1.00 59.50 377 ILE A O 1
ATOM 3016 N N . GLN A 1 378 ? 18.223 -14.073 45.929 1.00 59.69 378 GLN A N 1
ATOM 3017 C CA . GLN A 1 378 ? 19.456 -13.491 46.449 1.00 59.69 378 GLN A CA 1
ATOM 3018 C C . GLN A 1 378 ? 19.644 -13.827 47.937 1.00 59.69 378 GLN A C 1
ATOM 3020 O O . GLN A 1 378 ? 20.715 -14.283 48.329 1.00 59.69 378 GLN A O 1
ATOM 3025 N N . THR A 1 379 ? 18.585 -13.710 48.744 1.00 68.81 379 THR A N 1
ATOM 3026 C CA . THR A 1 379 ? 18.599 -14.048 50.179 1.00 68.81 379 THR A CA 1
ATOM 3027 C C . THR A 1 379 ? 18.932 -15.526 50.411 1.00 68.81 379 THR A C 1
ATOM 3029 O O . THR A 1 379 ? 19.760 -15.852 51.264 1.00 68.81 379 THR A O 1
ATOM 3032 N N . GLN A 1 380 ? 18.336 -16.436 49.634 1.00 67.81 380 GLN A N 1
ATOM 3033 C CA . GLN A 1 380 ? 18.592 -17.877 49.743 1.00 67.81 380 GLN A CA 1
ATOM 3034 C C . GLN A 1 380 ? 19.991 -18.257 49.223 1.00 67.81 380 GLN A C 1
ATOM 3036 O O . GLN A 1 380 ? 20.668 -19.071 49.858 1.00 67.81 380 GLN A O 1
ATOM 3041 N N . LYS A 1 381 ? 20.487 -17.617 48.150 1.00 64.06 381 LYS A N 1
ATOM 3042 C CA . LYS A 1 381 ? 21.884 -17.753 47.695 1.00 64.06 381 LYS A CA 1
ATOM 3043 C C . LYS A 1 381 ? 22.873 -17.284 48.767 1.00 64.06 381 LYS A C 1
ATOM 3045 O O . LYS A 1 381 ? 23.786 -18.028 49.109 1.00 64.06 381 LYS A O 1
ATOM 3050 N N . GLU A 1 382 ? 22.672 -16.110 49.363 1.00 66.88 382 GLU A N 1
ATOM 3051 C CA . GLU A 1 382 ? 23.531 -15.586 50.437 1.00 66.88 382 GLU A CA 1
ATOM 3052 C C . GLU A 1 382 ? 23.516 -16.477 51.691 1.00 66.88 382 GLU A C 1
ATOM 3054 O O . GLU A 1 382 ? 24.571 -16.748 52.276 1.00 66.88 382 GLU A O 1
ATOM 3059 N N . ALA A 1 383 ? 22.349 -17.005 52.075 1.00 71.19 383 ALA A N 1
ATOM 3060 C CA . ALA A 1 383 ? 22.226 -17.974 53.163 1.00 71.19 383 ALA A CA 1
ATOM 3061 C C . ALA A 1 383 ? 22.965 -19.292 52.860 1.00 71.19 383 ALA A C 1
ATOM 3063 O O . ALA A 1 383 ? 23.631 -19.847 53.741 1.00 71.19 383 ALA A O 1
ATOM 3064 N N . TYR A 1 384 ? 22.902 -19.775 51.615 1.00 67.31 384 TYR A N 1
ATOM 3065 C CA . TYR A 1 384 ? 23.648 -20.949 51.162 1.00 67.31 384 TYR A CA 1
ATOM 3066 C C . TYR A 1 384 ? 25.163 -20.706 51.167 1.00 67.31 384 TYR A C 1
ATOM 3068 O O . TYR A 1 384 ? 25.894 -21.501 51.758 1.00 67.31 384 TYR A O 1
ATOM 3076 N N . TYR A 1 385 ? 25.645 -19.588 50.615 1.00 63.66 385 TYR A N 1
ATOM 3077 C CA . TYR A 1 385 ? 27.073 -19.234 50.604 1.00 63.66 385 TYR A CA 1
ATOM 3078 C C . TYR A 1 385 ? 27.639 -19.151 52.026 1.00 63.66 385 TYR A C 1
ATOM 3080 O O . TYR A 1 385 ? 28.669 -19.758 52.327 1.00 63.66 385 TYR A O 1
ATOM 3088 N N . LYS A 1 386 ? 26.890 -18.529 52.946 1.00 70.12 386 LYS A N 1
ATOM 3089 C CA . LYS A 1 386 ? 27.210 -18.489 54.379 1.00 70.12 386 LYS A CA 1
ATOM 3090 C C . LYS A 1 386 ? 27.264 -19.882 55.025 1.00 70.12 386 LYS A C 1
ATOM 3092 O O . LYS A 1 386 ? 28.084 -20.097 55.915 1.00 70.12 386 LYS A O 1
ATOM 3097 N N . LYS A 1 387 ? 26.429 -20.831 54.584 1.00 70.38 387 LYS A N 1
ATOM 3098 C CA . LYS A 1 387 ? 26.418 -22.227 55.062 1.00 70.38 387 LYS A CA 1
ATOM 3099 C C . LYS A 1 387 ? 27.614 -23.042 54.556 1.00 70.38 387 LYS A C 1
ATOM 3101 O O . LYS A 1 387 ? 28.110 -23.880 55.303 1.00 70.38 387 LYS A O 1
ATOM 3106 N N . VAL A 1 388 ? 28.076 -22.814 53.323 1.00 66.88 388 VAL A N 1
ATOM 3107 C CA . VAL A 1 388 ? 29.235 -23.525 52.738 1.00 66.88 388 VAL A CA 1
ATOM 3108 C C . VAL A 1 388 ? 30.577 -22.803 52.928 1.00 66.88 388 VAL A C 1
ATOM 3110 O O . VAL A 1 388 ? 31.606 -23.308 52.490 1.00 66.88 388 VAL A O 1
ATOM 3113 N N . GLY A 1 389 ? 30.594 -21.648 53.602 1.00 61.97 389 GLY A N 1
ATOM 3114 C CA . GLY A 1 389 ? 31.817 -20.885 53.882 1.00 61.97 389 GLY A CA 1
ATOM 3115 C C . GLY A 1 389 ? 32.383 -20.127 52.675 1.00 61.97 389 GLY A C 1
ATOM 3116 O O . GLY A 1 389 ? 33.569 -19.808 52.659 1.00 61.97 389 GLY A O 1
ATOM 3117 N N . VAL A 1 390 ? 31.551 -19.845 51.669 1.00 60.84 390 VAL A N 1
ATOM 3118 C CA . VAL A 1 390 ? 31.920 -19.128 50.439 1.00 60.84 390 VAL A CA 1
ATOM 3119 C C . VAL A 1 390 ? 31.512 -17.655 50.559 1.00 60.84 390 VAL A C 1
ATOM 3121 O O . VAL A 1 390 ? 30.461 -17.335 51.115 1.00 60.84 390 VAL A O 1
ATOM 3124 N N . ALA A 1 391 ? 32.345 -16.742 50.056 1.00 54.06 391 ALA A N 1
ATOM 3125 C CA . ALA A 1 391 ? 32.053 -15.308 50.059 1.00 54.06 391 ALA A CA 1
ATOM 3126 C C . ALA A 1 391 ? 31.174 -14.907 48.851 1.00 54.06 391 ALA A C 1
ATOM 3128 O O . ALA A 1 391 ? 31.438 -15.378 47.745 1.00 54.06 391 ALA A O 1
ATOM 3129 N N . PRO A 1 392 ? 30.166 -14.026 49.013 1.00 51.81 392 PRO A N 1
ATOM 3130 C CA . PRO A 1 392 ? 29.405 -13.479 47.887 1.00 51.81 392 PRO A CA 1
ATOM 3131 C C . PRO A 1 392 ? 30.276 -12.533 47.035 1.00 51.81 392 PRO A C 1
ATOM 3133 O O . PRO A 1 392 ? 31.058 -11.754 47.582 1.00 51.81 392 PRO A O 1
ATOM 3136 N N . GLY A 1 393 ? 30.137 -12.583 45.704 1.00 49.22 393 GLY A N 1
ATOM 3137 C CA . GLY A 1 393 ? 30.997 -11.860 44.752 1.00 49.22 393 GLY A CA 1
ATOM 3138 C C . GLY A 1 393 ? 30.249 -11.076 43.663 1.00 49.22 393 GLY A C 1
ATOM 3139 O O . GLY A 1 393 ? 29.077 -11.327 43.394 1.00 49.22 393 GLY A O 1
ATOM 3140 N N . VAL A 1 394 ? 30.951 -10.125 43.033 1.00 38.75 394 VAL A N 1
ATOM 3141 C CA . VAL A 1 394 ? 30.455 -9.187 41.999 1.00 38.75 394 VAL A CA 1
ATOM 3142 C C . VAL A 1 394 ? 31.466 -9.041 40.829 1.00 38.75 394 VAL A C 1
ATOM 3144 O O . VAL A 1 394 ? 32.630 -9.403 40.996 1.00 38.75 394 VAL A O 1
ATOM 3147 N N . PRO A 1 395 ? 31.053 -8.582 39.623 1.00 39.12 395 PRO A N 1
ATOM 3148 C CA . PRO A 1 395 ? 31.442 -9.229 38.350 1.00 39.12 395 PRO A CA 1
ATOM 3149 C C . PRO A 1 395 ? 32.870 -9.151 37.762 1.00 39.12 395 PRO A C 1
ATOM 3151 O O . PRO A 1 395 ? 33.019 -9.588 36.622 1.00 39.12 395 PRO A O 1
ATOM 3154 N N . THR A 1 396 ? 33.901 -8.582 38.400 1.00 44.28 396 THR A N 1
ATOM 3155 C CA . THR A 1 396 ? 35.077 -8.106 37.625 1.00 44.28 396 THR A CA 1
ATOM 3156 C C . THR A 1 396 ? 36.367 -8.931 37.615 1.00 44.28 396 THR A C 1
ATOM 3158 O O . THR A 1 396 ? 37.197 -8.617 36.767 1.00 44.28 396 THR A O 1
ATOM 3161 N N . GLU A 1 397 ? 36.595 -9.970 38.439 1.00 37.50 397 GLU A N 1
ATOM 3162 C CA . GLU A 1 397 ? 37.821 -10.784 38.253 1.00 37.50 397 GLU A CA 1
ATOM 3163 C C . GLU A 1 397 ? 37.818 -12.240 38.772 1.00 37.50 397 GLU A C 1
ATOM 3165 O O . GLU A 1 397 ? 36.811 -12.788 39.215 1.00 37.50 397 GLU A O 1
ATOM 3170 N N . LYS A 1 398 ? 38.948 -12.921 38.546 1.00 36.19 398 LYS A N 1
ATOM 3171 C CA . LYS A 1 398 ? 39.030 -14.324 38.115 1.00 36.19 398 LYS A CA 1
ATOM 3172 C C . LYS A 1 398 ? 39.194 -15.318 39.275 1.00 36.19 398 LYS A C 1
ATOM 3174 O O . LYS A 1 398 ? 40.223 -15.330 39.942 1.00 36.19 398 LYS A O 1
ATOM 3179 N N . GLY A 1 399 ? 38.221 -16.216 39.440 1.00 46.75 399 GLY A N 1
ATOM 3180 C CA . GLY A 1 399 ? 38.236 -17.279 40.460 1.00 46.75 399 GLY A CA 1
ATOM 3181 C C . GLY A 1 399 ? 36.850 -17.523 41.055 1.00 46.75 399 GLY A C 1
ATOM 3182 O O . GLY A 1 399 ? 36.673 -17.406 42.262 1.00 46.75 399 GLY A O 1
ATOM 3183 N N . ALA A 1 400 ? 35.854 -17.765 40.198 1.00 51.16 400 ALA A N 1
ATOM 3184 C CA . ALA A 1 400 ? 34.439 -17.701 40.554 1.00 51.16 400 ALA A CA 1
ATOM 3185 C C . ALA A 1 400 ? 33.996 -18.822 41.515 1.00 51.16 400 ALA A C 1
ATOM 3187 O O . ALA A 1 400 ? 33.636 -19.917 41.088 1.00 51.16 400 ALA A O 1
ATOM 3188 N N . TYR A 1 401 ? 33.954 -18.509 42.810 1.00 50.91 401 TYR A N 1
ATOM 3189 C CA . TYR A 1 401 ? 33.207 -19.268 43.811 1.00 50.91 401 TYR A CA 1
ATOM 3190 C C . TYR A 1 401 ? 31.927 -18.496 44.128 1.00 50.91 401 TYR A C 1
ATOM 3192 O O . TYR A 1 401 ? 31.977 -17.342 44.547 1.00 50.91 401 TYR A O 1
ATOM 3200 N N . GLY A 1 402 ? 30.783 -19.113 43.851 1.00 49.66 402 GLY A N 1
ATOM 3201 C CA . GLY A 1 402 ? 29.486 -18.448 43.863 1.00 49.66 402 GLY A CA 1
ATOM 3202 C C . GLY A 1 402 ? 28.397 -19.437 43.481 1.00 49.66 402 GLY A C 1
ATOM 3203 O O . GLY A 1 402 ? 27.888 -20.123 44.357 1.00 49.66 402 GLY A O 1
ATOM 3204 N N . ASP A 1 403 ? 28.063 -19.542 42.191 1.00 52.38 403 ASP A N 1
ATOM 3205 C CA . ASP A 1 403 ? 26.868 -20.288 41.778 1.00 52.38 403 ASP A CA 1
ATOM 3206 C C . ASP A 1 403 ? 26.818 -21.746 42.286 1.00 52.38 403 ASP A C 1
ATOM 3208 O O . ASP A 1 403 ? 27.835 -22.444 42.198 1.00 52.38 403 ASP A O 1
ATOM 3212 N N . PRO A 1 404 ? 25.645 -22.231 42.761 1.00 52.31 404 PRO A N 1
ATOM 3213 C CA . PRO A 1 404 ? 25.467 -23.593 43.291 1.00 52.31 404 PRO A CA 1
ATOM 3214 C C . PRO A 1 404 ? 25.925 -24.714 42.347 1.00 52.31 404 PRO A C 1
ATOM 3216 O O . PRO A 1 404 ? 26.395 -25.765 42.777 1.00 52.31 404 PRO A O 1
ATOM 3219 N N . GLU A 1 405 ? 25.861 -24.472 41.040 1.00 52.00 405 GLU A N 1
ATOM 3220 C CA . GLU A 1 405 ? 26.309 -25.418 40.017 1.00 52.00 405 GLU A CA 1
ATOM 3221 C C . GLU A 1 405 ? 27.810 -25.744 40.153 1.00 52.00 405 GLU A C 1
ATOM 3223 O O . GLU A 1 405 ? 28.220 -26.885 39.941 1.00 52.00 405 GLU A O 1
ATOM 3228 N N . ASN A 1 406 ? 28.622 -24.789 40.628 1.00 51.03 406 ASN A N 1
ATOM 3229 C CA . ASN A 1 406 ? 30.058 -24.971 40.869 1.00 51.03 406 ASN A CA 1
ATOM 3230 C C . ASN A 1 406 ? 30.379 -25.737 42.167 1.00 51.03 406 ASN A C 1
ATOM 3232 O O . ASN A 1 406 ? 31.531 -26.112 42.380 1.00 51.03 406 ASN A O 1
ATOM 3236 N N . THR A 1 407 ? 29.394 -25.989 43.036 1.00 55.53 407 THR A N 1
ATOM 3237 C CA . THR A 1 407 ? 29.542 -26.857 44.221 1.00 55.53 407 THR A CA 1
ATOM 3238 C C . THR A 1 407 ? 2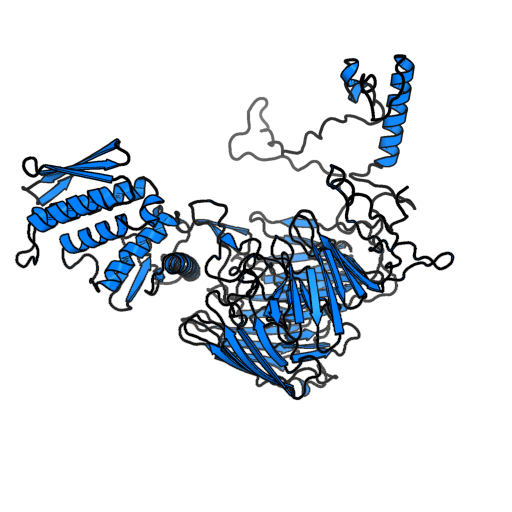8.955 -28.257 44.003 1.00 55.53 407 THR A C 1
ATOM 3240 O O . THR A 1 407 ? 28.963 -29.076 44.922 1.00 55.53 407 THR A O 1
ATOM 3243 N N . GLY A 1 408 ? 28.462 -28.553 42.792 1.00 52.50 408 GLY A N 1
ATOM 3244 C CA . GLY A 1 408 ? 27.813 -29.822 42.452 1.00 52.50 408 GLY A CA 1
ATOM 3245 C C . GLY A 1 408 ? 26.378 -29.952 42.976 1.00 52.50 408 GLY A C 1
ATOM 3246 O O . GLY A 1 408 ? 25.849 -31.062 43.026 1.00 52.50 408 GLY A O 1
ATOM 3247 N N . VAL A 1 409 ? 25.747 -28.843 43.381 1.00 56.38 409 VAL A N 1
ATOM 3248 C CA . VAL A 1 409 ? 24.395 -28.806 43.955 1.00 56.38 409 VAL A CA 1
ATOM 3249 C C . VAL A 1 409 ? 23.461 -28.076 42.988 1.00 56.38 409 VAL A C 1
ATOM 3251 O O . VAL A 1 409 ? 23.636 -26.894 42.709 1.00 56.38 409 VAL A O 1
ATOM 3254 N N . GLY A 1 410 ? 22.455 -28.777 42.458 1.00 51.62 410 GLY A N 1
ATOM 3255 C CA . GLY A 1 410 ? 21.549 -28.216 41.450 1.00 51.62 410 GLY A CA 1
ATOM 3256 C C . GLY A 1 410 ? 20.746 -27.013 41.959 1.00 51.62 410 GLY A C 1
ATOM 3257 O O . GLY A 1 410 ? 20.349 -26.970 43.125 1.00 51.62 410 GLY A O 1
ATOM 3258 N N . TYR A 1 411 ? 20.451 -26.064 41.069 1.00 51.72 411 TYR A N 1
ATOM 3259 C CA . TYR A 1 411 ? 19.790 -24.785 41.377 1.00 51.72 411 TYR A CA 1
ATOM 3260 C C . TYR A 1 411 ? 18.491 -24.951 42.205 1.00 51.72 411 TYR A C 1
ATOM 3262 O O . TYR A 1 411 ? 18.316 -24.310 43.245 1.00 51.72 411 TYR A O 1
ATOM 3270 N N . ASN A 1 412 ? 17.646 -25.921 41.826 1.00 53.44 412 ASN A N 1
ATOM 3271 C CA . ASN A 1 412 ? 16.389 -26.281 42.508 1.00 53.44 412 ASN A CA 1
ATOM 3272 C C . ASN A 1 412 ? 16.565 -26.840 43.939 1.00 53.44 412 ASN A C 1
ATOM 3274 O O . ASN A 1 412 ? 15.599 -26.911 44.692 1.00 53.44 412 ASN A O 1
ATOM 3278 N N . SER A 1 413 ? 17.776 -27.247 44.339 1.00 57.38 413 SER A N 1
ATOM 3279 C CA . SER A 1 413 ? 18.063 -27.741 45.701 1.00 57.38 413 SER A CA 1
ATOM 3280 C C . SER A 1 413 ? 18.589 -26.666 46.663 1.00 57.38 413 SER A C 1
ATOM 3282 O O . SER A 1 413 ? 18.753 -26.937 47.852 1.00 57.38 413 SER A O 1
ATOM 3284 N N . VAL A 1 414 ? 18.802 -25.440 46.168 1.00 56.50 414 VAL A N 1
ATOM 3285 C CA . VAL A 1 414 ? 19.087 -24.246 46.985 1.00 56.50 414 VAL A CA 1
ATOM 3286 C C . VAL A 1 414 ? 17.863 -23.327 47.082 1.00 56.50 414 VAL A C 1
ATOM 3288 O O . VAL A 1 414 ? 17.644 -22.728 48.132 1.00 56.50 414 VAL A O 1
ATOM 3291 N N . LEU A 1 415 ? 17.044 -23.250 46.027 1.00 58.94 415 LEU A N 1
ATOM 3292 C CA . LEU A 1 415 ? 15.877 -22.363 45.943 1.00 58.94 415 LEU A CA 1
ATOM 3293 C C . LEU A 1 415 ? 14.560 -23.064 46.324 1.00 58.94 415 LEU A C 1
ATOM 3295 O O . LEU A 1 415 ? 13.669 -23.250 45.502 1.00 58.94 415 LEU A O 1
ATOM 3299 N N . THR A 1 416 ? 14.438 -23.496 47.581 1.00 56.19 416 THR A N 1
ATOM 3300 C CA . THR A 1 416 ? 13.368 -24.426 47.999 1.00 56.19 416 THR A CA 1
ATOM 3301 C C . THR A 1 416 ? 11.977 -23.812 48.162 1.00 56.19 416 THR A C 1
ATOM 3303 O O . THR A 1 416 ? 10.993 -24.545 48.133 1.00 56.19 416 THR A O 1
ATOM 3306 N N . GLU A 1 417 ? 11.865 -22.497 48.357 1.00 53.75 417 GLU A N 1
ATOM 3307 C CA . GLU A 1 417 ? 10.573 -21.835 48.642 1.00 53.75 417 GLU A CA 1
ATOM 3308 C C . GLU A 1 417 ? 9.847 -21.353 47.370 1.00 53.75 417 GLU A C 1
ATOM 3310 O O . GLU A 1 417 ? 8.715 -20.884 47.445 1.00 53.75 417 GLU A O 1
ATOM 3315 N N . LEU A 1 418 ? 10.484 -21.482 46.199 1.00 48.50 418 LEU A N 1
ATOM 3316 C CA . LEU A 1 418 ? 10.037 -20.897 44.927 1.00 48.50 418 LEU A CA 1
ATOM 3317 C C . LEU A 1 418 ? 9.515 -21.920 43.897 1.00 48.50 418 LEU A C 1
ATOM 3319 O O . LEU A 1 418 ? 9.150 -21.537 42.782 1.00 48.50 418 LEU A O 1
ATOM 3323 N N . GLY A 1 419 ? 9.431 -23.200 44.274 1.00 53.47 419 GLY A N 1
ATOM 3324 C CA . GLY A 1 419 ? 8.930 -24.288 43.429 1.00 53.47 419 GLY A CA 1
ATOM 3325 C C . GLY A 1 419 ? 9.993 -24.899 42.509 1.00 53.47 419 GLY A C 1
ATOM 3326 O O . GLY A 1 419 ? 11.188 -24.801 42.769 1.00 53.47 419 GLY A O 1
ATOM 3327 N N . ASN A 1 420 ? 9.561 -25.572 41.438 1.00 45.09 420 ASN A N 1
ATOM 3328 C CA . ASN A 1 420 ? 10.481 -26.062 40.409 1.00 45.09 420 ASN A CA 1
ATOM 3329 C C . ASN A 1 420 ? 10.804 -24.931 39.413 1.00 45.09 420 ASN A C 1
ATOM 3331 O O . ASN A 1 420 ? 9.880 -24.320 38.876 1.00 45.09 420 ASN A O 1
ATOM 3335 N N . HIS A 1 421 ? 12.090 -24.664 39.162 1.00 47.00 421 HIS A N 1
ATOM 3336 C CA . HIS A 1 421 ? 12.557 -23.646 38.212 1.00 47.00 421 HIS A CA 1
ATOM 3337 C C . HIS A 1 421 ? 12.970 -24.209 36.844 1.00 47.00 421 HIS A C 1
ATOM 3339 O O . HIS A 1 421 ? 13.501 -23.462 36.019 1.00 47.00 421 HIS A O 1
ATOM 3345 N N . ASP A 1 422 ? 12.731 -25.496 36.581 1.00 42.38 422 ASP A N 1
ATOM 3346 C CA . ASP A 1 422 ? 12.850 -26.047 35.231 1.00 42.38 422 ASP A CA 1
ATOM 3347 C C . ASP A 1 422 ? 11.978 -25.245 34.245 1.00 42.38 422 ASP A C 1
ATOM 3349 O O . ASP A 1 422 ? 10.912 -24.732 34.603 1.00 42.38 422 ASP A O 1
ATOM 3353 N N . VAL A 1 423 ? 12.409 -25.151 32.981 1.00 35.34 423 VAL A N 1
ATOM 3354 C CA . VAL A 1 423 ? 11.595 -24.538 31.918 1.00 35.34 423 VAL A CA 1
ATOM 3355 C C . VAL A 1 423 ? 10.231 -25.246 31.891 1.00 35.34 423 VAL A C 1
ATOM 3357 O O . VAL A 1 423 ? 10.224 -26.478 31.802 1.00 35.34 423 VAL A O 1
ATOM 3360 N N . PRO A 1 424 ? 9.087 -24.530 31.966 1.00 38.16 424 PRO A N 1
ATOM 3361 C CA . PRO A 1 424 ? 7.783 -25.164 32.127 1.00 38.16 424 PRO A CA 1
ATOM 3362 C C . PRO A 1 424 ? 7.544 -26.256 31.084 1.00 38.16 424 PRO A C 1
ATOM 3364 O O . PR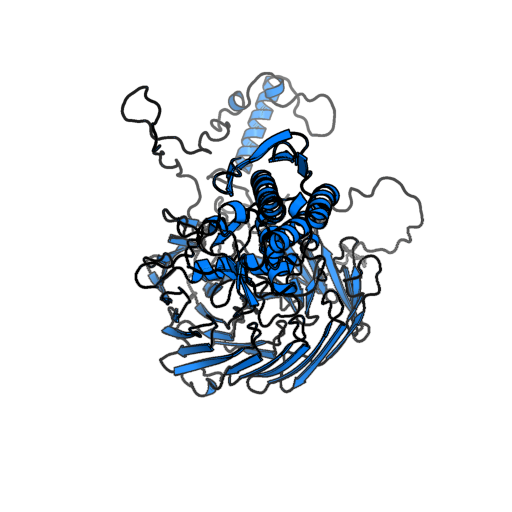O A 1 424 ? 7.589 -26.001 29.875 1.00 38.16 424 PRO A O 1
ATOM 3367 N N . GLN A 1 425 ? 7.286 -27.479 31.557 1.00 33.25 425 GLN A N 1
ATOM 3368 C CA . GLN A 1 425 ? 7.088 -28.659 30.717 1.00 33.25 425 GLN A CA 1
ATOM 3369 C C . GLN A 1 425 ? 5.727 -28.581 30.000 1.00 33.25 425 GLN A C 1
ATOM 3371 O O . GLN A 1 425 ? 4.761 -29.238 30.374 1.00 33.25 425 GLN A O 1
ATOM 3376 N N . GLY A 1 426 ? 5.656 -27.724 28.979 1.00 38.00 426 GLY A N 1
ATOM 3377 C CA . GLY A 1 426 ? 4.419 -27.355 28.286 1.00 38.00 426 GLY A CA 1
ATOM 3378 C C . GLY A 1 426 ? 4.586 -26.459 27.051 1.00 38.00 426 GLY A C 1
ATOM 3379 O O . GLY A 1 426 ? 3.599 -26.193 26.376 1.00 38.00 426 GLY A O 1
ATOM 3380 N N . TRP A 1 427 ? 5.807 -26.040 26.684 1.00 36.62 427 TRP A N 1
ATOM 3381 C CA . TRP A 1 427 ? 6.068 -25.271 25.446 1.00 36.62 427 TRP A CA 1
ATOM 3382 C C . TRP A 1 427 ? 5.914 -26.081 24.137 1.00 36.62 427 TRP A C 1
ATOM 3384 O O . TRP A 1 427 ? 6.182 -25.579 23.048 1.00 36.62 427 TRP A O 1
ATOM 3394 N N . ILE A 1 428 ? 5.447 -27.330 24.230 1.00 38.16 428 ILE A N 1
ATOM 3395 C CA . ILE A 1 428 ? 4.948 -28.149 23.120 1.00 38.16 428 ILE A CA 1
ATOM 3396 C C . ILE A 1 428 ? 3.652 -28.809 23.611 1.00 38.16 428 ILE A C 1
ATOM 3398 O O . ILE A 1 428 ? 3.640 -29.399 24.694 1.00 38.16 428 ILE A O 1
ATOM 3402 N N . GLN A 1 429 ? 2.566 -28.731 22.831 1.00 45.31 429 GLN A N 1
ATOM 3403 C CA . GLN A 1 429 ? 1.317 -29.436 23.150 1.00 45.31 429 GLN A CA 1
ATOM 3404 C C . GLN A 1 429 ? 1.566 -30.947 23.265 1.00 45.31 429 GLN A C 1
ATOM 3406 O O . GLN A 1 429 ? 2.309 -31.524 22.474 1.00 45.31 429 GLN A O 1
ATOM 3411 N N . THR A 1 430 ? 0.929 -31.611 24.232 1.00 44.41 430 THR A N 1
ATOM 3412 C CA . THR A 1 430 ? 1.060 -33.067 24.401 1.00 44.41 430 THR A CA 1
ATOM 3413 C C . THR A 1 430 ? -0.071 -33.811 23.685 1.00 44.41 430 THR A C 1
ATOM 3415 O O . THR A 1 430 ? -1.224 -33.367 23.740 1.00 44.41 430 THR A O 1
ATOM 3418 N N . PRO A 1 431 ? 0.211 -34.947 23.020 1.00 52.25 431 PRO A N 1
ATOM 3419 C CA . PRO A 1 431 ? -0.837 -35.797 22.470 1.00 52.25 431 PRO A CA 1
ATOM 3420 C C . PRO A 1 431 ? -1.803 -36.268 23.562 1.00 52.25 431 PRO A C 1
ATOM 3422 O O . PRO A 1 431 ? -1.359 -36.695 24.630 1.00 52.25 431 PRO A O 1
ATOM 3425 N N . ARG A 1 432 ? -3.110 -36.277 23.279 1.00 52.69 432 ARG A N 1
ATOM 3426 C CA . ARG A 1 432 ? -4.092 -37.029 24.072 1.00 52.69 432 ARG A CA 1
ATOM 3427 C C . ARG A 1 432 ? -3.731 -38.516 23.976 1.00 52.69 432 ARG A C 1
ATOM 3429 O O . ARG A 1 432 ? -3.746 -39.058 22.867 1.00 52.69 432 ARG A O 1
ATOM 3436 N N . PRO A 1 433 ? -3.407 -39.197 25.090 1.00 53.62 433 PRO A N 1
ATOM 3437 C CA . PRO A 1 433 ? -3.208 -40.639 25.072 1.00 53.62 433 PRO A CA 1
ATOM 3438 C C . PRO A 1 433 ? -4.519 -41.333 24.696 1.00 53.62 433 PRO A C 1
ATOM 3440 O O . PRO A 1 433 ? -5.590 -40.938 25.161 1.00 53.62 433 PRO A O 1
ATOM 3443 N N . ASN A 1 434 ? -4.444 -42.394 23.892 1.00 53.78 434 ASN A N 1
ATOM 3444 C CA . ASN A 1 434 ? -5.598 -43.271 23.705 1.00 53.78 434 ASN A CA 1
ATOM 3445 C C . ASN A 1 434 ? -5.991 -43.896 25.053 1.00 53.78 434 ASN A C 1
ATOM 3447 O O . ASN A 1 434 ? -5.137 -44.178 25.892 1.00 53.78 434 ASN A O 1
ATOM 3451 N N . THR A 1 435 ? -7.277 -44.192 25.245 1.00 55.03 435 THR A N 1
ATOM 3452 C CA . THR A 1 435 ? -7.826 -44.790 26.482 1.00 55.03 435 THR A CA 1
ATOM 3453 C C . THR A 1 435 ? -7.345 -46.222 26.766 1.00 55.03 435 THR A C 1
ATOM 3455 O O . THR A 1 435 ? -7.783 -46.847 27.729 1.00 55.03 435 THR A O 1
ATOM 3458 N N . THR A 1 436 ? -6.441 -46.753 25.938 1.00 51.91 436 THR A N 1
ATOM 3459 C CA . THR A 1 436 ? -5.802 -48.060 26.102 1.00 51.91 436 THR A CA 1
ATOM 3460 C C . THR A 1 436 ? -4.389 -47.855 26.662 1.00 51.91 436 THR A C 1
ATOM 3462 O O . THR A 1 436 ? -3.586 -47.173 26.021 1.00 51.91 436 THR A O 1
ATOM 3465 N N . PRO A 1 437 ? -4.046 -48.423 27.834 1.00 48.72 437 PRO A N 1
ATOM 3466 C CA . PRO A 1 437 ? -2.697 -48.318 28.380 1.00 48.72 437 PRO A CA 1
ATOM 3467 C C . PRO A 1 437 ? -1.629 -48.817 27.395 1.00 48.72 437 PRO A C 1
ATOM 3469 O O . PRO A 1 437 ? -1.833 -49.801 26.686 1.00 48.72 437 PRO A O 1
ATOM 3472 N N . SER A 1 438 ? -0.473 -48.148 27.387 1.00 53.19 438 SER A N 1
ATOM 3473 C CA . SER A 1 438 ? 0.733 -48.549 26.640 1.00 53.19 438 SER A CA 1
ATOM 3474 C C . SER A 1 438 ? 0.671 -48.481 25.100 1.00 53.19 438 SER A C 1
ATOM 3476 O O . SER A 1 438 ? 1.578 -48.996 24.448 1.00 53.19 438 SER A O 1
ATOM 3478 N N . THR A 1 439 ? -0.319 -47.811 24.494 1.00 51.62 439 THR A N 1
ATOM 3479 C CA . THR A 1 439 ? -0.327 -47.539 23.038 1.00 51.62 439 THR A CA 1
ATOM 3480 C C . THR A 1 439 ? 0.094 -46.105 22.708 1.00 51.62 439 THR A C 1
ATOM 3482 O O . THR A 1 439 ? -0.504 -45.160 23.224 1.00 51.62 439 THR A O 1
ATOM 3485 N N . ASN A 1 440 ? 1.054 -45.929 21.791 1.00 47.44 440 ASN A N 1
ATOM 3486 C CA . ASN A 1 440 ? 1.361 -44.611 21.220 1.00 47.44 440 ASN A CA 1
ATOM 3487 C C . ASN A 1 440 ? 0.178 -44.085 20.373 1.00 47.44 440 ASN A C 1
ATOM 3489 O O . ASN A 1 440 ? -0.514 -44.893 19.745 1.00 47.44 440 ASN A O 1
ATOM 3493 N N . PRO A 1 441 ? -0.049 -42.758 20.300 1.00 51.41 441 PRO A N 1
ATOM 3494 C CA . PRO A 1 441 ? -1.096 -42.179 19.459 1.00 51.41 441 PRO A CA 1
ATOM 3495 C C . PRO A 1 441 ? -0.867 -42.490 17.974 1.00 51.41 441 PRO A C 1
ATOM 3497 O O . PRO A 1 441 ? 0.167 -42.135 17.407 1.00 51.41 441 PRO A O 1
ATOM 3500 N N . GLY A 1 442 ? -1.843 -43.135 17.335 1.00 48.81 442 GLY A N 1
ATOM 3501 C CA . GLY A 1 442 ? -1.891 -43.261 15.877 1.00 48.81 442 GLY A CA 1
ATOM 3502 C C . GLY A 1 442 ? -2.437 -41.981 15.227 1.00 48.81 442 GLY A C 1
ATOM 3503 O O . GLY A 1 442 ? -3.191 -41.251 15.872 1.00 48.81 442 GLY A O 1
ATOM 3504 N N . PRO A 1 443 ? -2.092 -41.684 13.961 1.00 41.06 443 PRO A N 1
ATOM 3505 C CA . PRO A 1 443 ? -2.685 -40.562 13.241 1.00 41.06 443 PRO A CA 1
ATOM 3506 C C . PRO A 1 443 ? -4.185 -40.807 12.952 1.00 41.06 443 PRO A C 1
ATOM 3508 O O . PRO A 1 443 ? -4.542 -41.924 12.572 1.00 41.06 443 PRO A O 1
ATOM 3511 N N . PRO A 1 444 ? -5.060 -39.786 13.060 1.00 46.41 444 PRO A N 1
ATOM 3512 C CA . PRO A 1 444 ? -4.765 -38.407 13.450 1.00 46.41 444 PRO A CA 1
ATOM 3513 C C . PRO A 1 444 ? -4.541 -38.257 14.964 1.00 46.41 444 PRO A C 1
ATOM 3515 O O . PRO A 1 444 ? -5.366 -38.658 15.783 1.00 46.41 444 PRO A O 1
ATOM 3518 N N . VAL A 1 445 ? -3.425 -37.622 15.328 1.00 46.75 445 VAL A N 1
ATOM 3519 C CA . VAL A 1 445 ? -3.065 -37.371 16.727 1.00 46.75 445 VAL A CA 1
ATOM 3520 C C . VAL A 1 445 ? -3.963 -36.268 17.286 1.00 46.75 445 VAL A C 1
ATOM 3522 O O . VAL A 1 445 ? -3.931 -35.136 16.809 1.00 46.75 445 VAL A O 1
ATOM 3525 N N . SER A 1 446 ? -4.765 -36.604 18.296 1.00 53.44 446 SER A N 1
ATOM 3526 C CA . SER A 1 446 ? -5.488 -35.619 19.111 1.00 53.44 446 SER A CA 1
ATOM 3527 C C . SER A 1 446 ? -4.548 -35.012 20.155 1.00 53.44 446 SER A C 1
ATOM 3529 O O . SER A 1 446 ? -3.622 -35.684 20.602 1.00 53.44 446 SER A O 1
ATOM 3531 N N . TRP A 1 447 ? -4.804 -33.779 20.591 1.00 54.44 447 TRP A N 1
ATOM 3532 C CA . TRP A 1 447 ? -3.963 -33.049 21.551 1.00 54.44 447 TRP A CA 1
ATOM 3533 C C . TRP A 1 447 ? -4.738 -32.722 22.828 1.00 54.44 447 TRP A C 1
ATOM 3535 O O . TRP A 1 447 ? -5.970 -32.653 22.812 1.00 54.44 447 TRP A O 1
ATOM 3545 N N . ASN A 1 448 ? -4.028 -32.571 23.946 1.00 47.31 448 ASN A N 1
ATOM 3546 C CA . ASN A 1 448 ? -4.610 -32.032 25.173 1.00 47.31 448 ASN A CA 1
ATOM 3547 C C . ASN A 1 448 ? -4.838 -30.523 25.032 1.00 47.31 448 ASN A C 1
ATOM 3549 O O . ASN A 1 448 ? -4.098 -29.837 24.325 1.00 47.31 448 ASN A O 1
ATOM 3553 N N . ASP A 1 449 ? -5.842 -30.015 25.741 1.00 46.28 449 ASP A N 1
ATOM 3554 C CA . ASP A 1 449 ? -6.057 -28.578 25.877 1.00 46.28 449 ASP A CA 1
ATOM 3555 C C . ASP A 1 449 ? -4.844 -27.945 26.596 1.00 46.28 449 ASP A C 1
ATOM 3557 O O . ASP A 1 449 ? -4.293 -28.572 27.511 1.00 46.28 449 ASP A O 1
ATOM 3561 N N . PRO A 1 450 ? -4.382 -26.740 26.206 1.00 44.34 450 PRO A N 1
ATOM 3562 C CA . PRO A 1 450 ? -3.276 -26.077 26.892 1.00 44.34 450 PRO A CA 1
ATOM 3563 C C . PRO A 1 450 ? -3.602 -25.851 28.371 1.00 44.34 450 PRO A C 1
ATOM 3565 O O . PRO A 1 450 ? -4.647 -25.296 28.708 1.00 44.34 450 PRO A O 1
ATOM 3568 N N . SER A 1 451 ? -2.691 -26.232 29.265 1.00 38.22 451 SER A N 1
ATOM 3569 C CA . SER A 1 451 ? -2.795 -25.880 30.681 1.00 38.22 451 SER A CA 1
ATOM 3570 C C . SER A 1 451 ? -2.502 -24.388 30.859 1.00 38.22 451 SER A C 1
ATOM 3572 O O . SER A 1 451 ? -1.338 -23.993 30.785 1.00 38.22 451 SER A O 1
ATOM 3574 N N . ASN A 1 452 ? -3.525 -23.562 31.089 1.00 43.66 452 ASN A N 1
ATOM 3575 C CA . ASN A 1 452 ? -3.328 -22.143 31.391 1.00 43.66 452 ASN A CA 1
ATOM 3576 C C . ASN A 1 452 ? -4.449 -21.553 32.265 1.00 43.66 452 ASN A C 1
ATOM 3578 O O . ASN A 1 452 ? -5.577 -21.395 31.792 1.00 43.66 452 ASN A O 1
ATOM 3582 N N . PRO A 1 453 ? -4.132 -21.204 33.522 1.00 43.34 453 PRO A N 1
ATOM 3583 C CA . PRO A 1 453 ? -4.928 -20.288 34.326 1.00 43.34 453 PRO A CA 1
ATOM 3584 C C . PRO A 1 453 ? -4.107 -19.107 34.896 1.00 43.34 453 PRO A C 1
ATOM 3586 O O . PRO A 1 453 ? -4.490 -18.577 35.935 1.00 43.34 453 PRO A O 1
ATOM 3589 N N . ASP A 1 454 ? -3.006 -18.687 34.252 1.00 45.81 454 ASP A N 1
ATOM 3590 C CA . ASP A 1 454 ? -2.085 -17.669 34.805 1.00 45.81 454 ASP A CA 1
ATOM 3591 C C . ASP A 1 454 ? -1.764 -16.479 33.878 1.00 45.81 454 ASP A C 1
ATOM 3593 O O . ASP A 1 454 ? -1.257 -15.461 34.359 1.00 45.81 454 ASP A O 1
ATOM 3597 N N . ASP A 1 455 ? -2.099 -16.540 32.583 1.00 49.38 455 ASP A N 1
ATOM 3598 C CA . ASP A 1 455 ? -1.972 -15.371 31.701 1.00 49.38 455 ASP A CA 1
ATOM 3599 C C . ASP A 1 455 ? -3.042 -14.300 31.990 1.00 49.38 455 ASP A C 1
ATOM 3601 O O . ASP A 1 455 ? -4.226 -14.620 32.195 1.00 49.38 455 ASP A O 1
ATOM 3605 N N . PRO A 1 456 ? -2.672 -13.003 31.952 1.00 49.12 456 PRO A N 1
ATOM 3606 C CA . PRO A 1 456 ? -3.624 -11.930 32.163 1.00 49.12 456 PRO A CA 1
ATOM 3607 C C . PRO A 1 456 ? -4.635 -11.914 31.018 1.00 49.12 456 PRO A C 1
ATOM 3609 O O . PRO A 1 456 ? -4.282 -11.963 29.842 1.00 49.12 456 PRO A O 1
ATOM 3612 N N . GLN A 1 457 ? -5.915 -11.846 31.366 1.00 62.22 457 GLN A N 1
ATOM 3613 C CA . GLN A 1 457 ? -6.985 -11.854 30.375 1.00 62.22 457 GLN A CA 1
ATOM 3614 C C . GLN A 1 457 ? -7.047 -10.513 29.633 1.00 62.22 457 GLN A C 1
ATOM 3616 O O . GLN A 1 457 ? -6.815 -9.450 30.214 1.00 62.22 457 GLN A O 1
ATOM 3621 N N . ALA A 1 458 ? -7.388 -10.551 28.346 1.00 66.31 458 ALA A N 1
ATOM 3622 C CA . ALA A 1 458 ? -7.542 -9.338 27.552 1.00 66.31 458 ALA A CA 1
ATOM 3623 C C . ALA A 1 458 ? -8.617 -8.412 28.155 1.00 66.31 458 ALA A C 1
ATOM 3625 O O . ALA A 1 458 ? -9.684 -8.869 28.569 1.00 66.31 458 ALA A O 1
ATOM 3626 N N . GLY A 1 459 ? -8.316 -7.114 28.237 1.00 60.88 459 GLY A N 1
ATOM 3627 C CA . GLY A 1 459 ? -9.130 -6.131 28.966 1.00 60.88 459 GLY A CA 1
ATOM 3628 C C . GLY A 1 459 ? -8.801 -5.965 30.459 1.00 60.88 459 GLY A C 1
ATOM 3629 O O . GLY A 1 459 ? -9.367 -5.085 31.108 1.00 60.88 459 GLY A O 1
ATOM 3630 N N . TYR A 1 460 ? -7.894 -6.767 31.029 1.00 64.31 460 TYR A N 1
ATOM 3631 C CA . TYR A 1 460 ? -7.443 -6.592 32.414 1.00 64.31 460 TYR A CA 1
ATOM 3632 C C . TYR A 1 460 ? -6.587 -5.324 32.573 1.00 64.31 460 TYR A C 1
ATOM 3634 O O . TYR A 1 460 ? -5.796 -4.972 31.701 1.00 64.31 460 TYR A O 1
ATOM 3642 N N . GLY A 1 461 ? -6.725 -4.643 33.714 1.00 63.62 461 GLY A N 1
ATOM 3643 C CA . GLY A 1 461 ? -5.971 -3.427 34.044 1.00 63.62 461 GLY A CA 1
ATOM 3644 C C . GLY A 1 461 ? -6.588 -2.118 33.535 1.00 63.62 461 GLY A C 1
ATOM 3645 O O . GLY A 1 461 ? -6.173 -1.054 33.993 1.00 63.62 461 GLY A O 1
ATOM 3646 N N . TYR A 1 462 ? -7.596 -2.164 32.658 1.00 77.06 462 TYR A N 1
ATOM 3647 C CA . TYR A 1 462 ? -8.337 -0.972 32.241 1.00 77.06 462 TYR A CA 1
ATOM 3648 C C . TYR A 1 462 ? -9.279 -0.465 33.343 1.00 77.06 462 TYR A C 1
ATOM 3650 O O . TYR A 1 462 ? -10.109 -1.206 33.872 1.00 77.06 462 TYR A O 1
ATOM 3658 N N . ILE A 1 463 ? -9.181 0.829 33.647 1.00 74.88 463 ILE A N 1
ATOM 3659 C CA . ILE A 1 463 ? -10.103 1.571 34.507 1.00 74.88 463 ILE A CA 1
ATOM 3660 C C . ILE A 1 463 ? -10.853 2.578 33.636 1.00 74.88 463 ILE A C 1
ATOM 3662 O O . ILE A 1 463 ? -10.264 3.514 33.088 1.00 74.88 463 ILE A O 1
ATOM 3666 N N . ALA A 1 464 ? -12.168 2.389 33.530 1.00 74.75 464 ALA A N 1
ATOM 3667 C CA . ALA A 1 464 ? -13.055 3.319 32.846 1.00 74.75 464 ALA A CA 1
ATOM 3668 C C . ALA A 1 464 ? -13.120 4.668 33.580 1.00 74.75 464 ALA A C 1
ATOM 3670 O O . ALA A 1 464 ? -13.124 4.725 34.809 1.00 74.75 464 ALA A O 1
ATOM 3671 N N . ASN A 1 465 ? -13.208 5.755 32.814 1.00 71.25 465 ASN A N 1
ATOM 3672 C CA . ASN A 1 465 ? -13.489 7.082 33.348 1.00 71.25 465 ASN A CA 1
ATOM 3673 C C . ASN A 1 465 ? -15.009 7.312 33.370 1.00 71.25 465 ASN A C 1
ATOM 3675 O O . ASN A 1 465 ? -15.665 7.204 32.333 1.00 71.25 465 ASN A O 1
ATOM 3679 N N . ASP A 1 466 ? -15.555 7.654 34.536 1.00 52.81 466 ASP A N 1
ATOM 3680 C CA . ASP A 1 466 ? -16.988 7.572 34.887 1.00 52.81 466 ASP A CA 1
ATOM 3681 C C . ASP A 1 466 ? -17.899 8.604 34.173 1.00 52.81 466 ASP A C 1
ATOM 3683 O O . ASP A 1 466 ? -19.058 8.800 34.530 1.00 52.81 466 ASP A O 1
ATOM 3687 N N . THR A 1 467 ? -17.367 9.325 33.180 1.00 51.31 467 THR A N 1
ATOM 3688 C CA . THR A 1 467 ? -17.990 10.525 32.588 1.00 51.31 467 THR A CA 1
ATOM 3689 C C . THR A 1 467 ? -17.991 10.582 31.057 1.00 51.31 467 THR A C 1
ATOM 3691 O O . THR A 1 467 ? -18.644 11.464 30.497 1.00 51.31 467 THR A O 1
ATOM 3694 N N . THR A 1 468 ? -17.293 9.687 30.344 1.00 56.44 468 THR A N 1
ATOM 3695 C CA . THR A 1 468 ? -17.047 9.875 28.898 1.00 56.44 468 THR A CA 1
ATOM 3696 C C . THR A 1 468 ? -17.851 8.960 27.979 1.00 56.44 468 THR A C 1
ATOM 3698 O O . THR A 1 468 ? -17.824 7.738 28.112 1.00 56.44 468 THR A O 1
ATOM 3701 N N . LYS A 1 469 ? -18.492 9.560 26.969 1.00 69.25 469 LYS A N 1
ATOM 3702 C CA . LYS A 1 469 ? -19.029 8.869 25.790 1.00 69.25 469 LYS A CA 1
ATOM 3703 C C . LYS A 1 469 ? -17.870 8.532 24.840 1.00 69.25 469 LYS A C 1
ATOM 3705 O O . LYS A 1 469 ? -17.101 9.423 24.501 1.00 69.25 469 LYS A O 1
ATOM 3710 N N . GLU A 1 470 ? -17.763 7.284 24.384 1.00 85.00 470 GLU A N 1
ATOM 3711 C CA . GLU A 1 470 ? -16.841 6.945 23.289 1.00 85.00 470 GLU A CA 1
ATOM 3712 C C . GLU A 1 470 ? -17.392 7.456 21.946 1.00 85.00 470 GLU A C 1
ATOM 3714 O O . GLU A 1 470 ? -18.584 7.302 21.658 1.00 85.00 470 GLU A O 1
ATOM 3719 N N . GLU A 1 471 ? -16.530 8.023 21.102 1.00 88.50 471 GLU A N 1
ATOM 3720 C CA . GLU A 1 471 ? -16.909 8.544 19.781 1.00 88.50 471 GLU A CA 1
ATOM 3721 C C . GLU A 1 471 ? -16.271 7.713 18.672 1.00 88.50 471 GLU A C 1
ATOM 3723 O O . GLU A 1 471 ? -15.064 7.471 18.686 1.00 88.50 471 GLU A O 1
ATOM 3728 N N . THR A 1 472 ? -17.093 7.230 17.734 1.00 93.56 472 THR A N 1
ATOM 3729 C CA . THR A 1 472 ? -16.648 6.385 16.615 1.00 93.56 472 THR A CA 1
ATOM 3730 C C . THR A 1 472 ? -16.671 7.182 15.323 1.00 93.56 472 THR A C 1
ATOM 3732 O O . THR A 1 472 ? -17.690 7.778 14.980 1.00 93.56 472 THR A O 1
ATOM 3735 N N . PHE A 1 473 ? -15.558 7.128 14.605 1.00 96.56 473 PHE A N 1
ATOM 3736 C CA . PHE A 1 473 ? -15.328 7.778 13.328 1.00 96.56 473 PHE A CA 1
ATOM 3737 C C . PHE A 1 473 ? -15.075 6.705 12.269 1.00 96.56 473 PHE A C 1
ATOM 3739 O O . PHE A 1 473 ? -14.200 5.855 12.437 1.00 96.56 473 PHE A O 1
ATOM 3746 N N . PHE A 1 474 ? -15.853 6.730 11.194 1.00 97.62 474 PHE A N 1
ATOM 3747 C CA . PHE A 1 474 ? -15.815 5.756 10.104 1.00 97.62 474 PHE A CA 1
ATOM 3748 C C . PHE A 1 474 ? -15.093 6.349 8.893 1.00 97.62 474 PHE A C 1
ATOM 3750 O O . PHE A 1 474 ? -15.407 7.472 8.494 1.00 97.62 474 PHE A O 1
ATOM 3757 N N . TYR A 1 475 ? -14.139 5.604 8.327 1.00 97.25 475 TYR A N 1
ATOM 3758 C CA . TYR A 1 475 ? -13.275 6.067 7.235 1.00 97.25 475 TYR A CA 1
ATOM 3759 C C . TYR A 1 475 ? -13.828 5.657 5.873 1.00 97.25 475 TYR A C 1
ATOM 3761 O O . TYR A 1 475 ? -14.033 4.472 5.600 1.00 97.25 475 TYR A O 1
ATOM 3769 N N . HIS A 1 476 ? -13.963 6.635 4.981 1.00 97.19 476 HIS A N 1
ATOM 3770 C CA . HIS A 1 476 ? -14.362 6.434 3.593 1.00 97.19 476 HIS A CA 1
ATOM 3771 C C . HIS A 1 476 ? -13.181 6.724 2.680 1.00 97.19 476 HIS A C 1
ATOM 3773 O O . HIS A 1 476 ? -12.933 7.871 2.307 1.00 97.19 476 HIS A O 1
ATOM 3779 N N . SER A 1 477 ? -12.421 5.676 2.376 1.00 93.88 477 SER A N 1
ATOM 3780 C CA . SER A 1 477 ? -11.227 5.777 1.537 1.00 93.88 477 SER A CA 1
ATOM 3781 C C . SER A 1 477 ? -11.514 5.759 0.036 1.00 93.88 477 SER A C 1
ATOM 3783 O O . SER A 1 477 ? -12.477 5.123 -0.399 1.00 93.88 477 SER A O 1
ATOM 3785 N N . ASP A 1 478 ? -10.595 6.333 -0.739 1.00 90.06 478 ASP A N 1
ATOM 3786 C CA . ASP A 1 478 ? -10.480 6.163 -2.189 1.00 90.06 478 ASP A CA 1
ATOM 3787 C C . ASP A 1 478 ? -9.992 4.750 -2.599 1.00 90.06 478 ASP A C 1
ATOM 3789 O O . ASP A 1 478 ? -10.000 3.795 -1.810 1.00 90.06 478 ASP A O 1
ATOM 3793 N N . HIS A 1 479 ? -9.585 4.596 -3.865 1.00 88.12 479 HIS A N 1
ATOM 3794 C CA . HIS A 1 479 ? -9.058 3.342 -4.419 1.00 88.12 479 HIS A CA 1
ATOM 3795 C C . HIS A 1 479 ? -7.648 2.984 -3.921 1.00 88.12 479 HIS A C 1
ATOM 3797 O O . HIS A 1 479 ? -7.278 1.816 -4.007 1.00 88.12 479 HIS A O 1
ATOM 3803 N N . LEU A 1 480 ? -6.885 3.944 -3.386 1.00 86.25 480 LEU A N 1
ATOM 3804 C CA . LEU A 1 480 ? -5.560 3.740 -2.785 1.00 86.25 480 LEU A CA 1
ATOM 3805 C C . LEU A 1 480 ? -5.622 3.460 -1.276 1.00 86.25 480 LEU A C 1
ATOM 3807 O O . LEU A 1 480 ? -4.595 3.205 -0.646 1.00 86.25 480 LEU A O 1
ATOM 3811 N N . GLY A 1 481 ? -6.813 3.534 -0.678 1.00 88.88 481 GLY A N 1
ATOM 3812 C CA . GLY A 1 481 ? -6.981 3.471 0.772 1.00 88.88 481 GLY A CA 1
ATOM 3813 C C . GLY A 1 481 ? -6.780 4.817 1.476 1.00 88.88 481 GLY A C 1
ATOM 3814 O O . GLY A 1 481 ? -6.946 4.874 2.694 1.00 88.88 481 GLY A O 1
ATOM 3815 N N . SER A 1 482 ? -6.504 5.899 0.741 1.00 94.25 482 SER A N 1
ATOM 3816 C CA . SER A 1 482 ? -6.390 7.255 1.289 1.00 94.25 482 SER A CA 1
ATOM 3817 C C . SER A 1 482 ? -7.746 7.752 1.769 1.00 94.25 482 SER A C 1
ATOM 3819 O O . SER A 1 482 ? -8.747 7.603 1.069 1.00 94.25 482 SER A O 1
ATOM 3821 N N . THR A 1 483 ? -7.799 8.349 2.954 1.00 95.88 483 THR A N 1
ATOM 3822 C CA . THR A 1 483 ? -9.041 8.870 3.542 1.00 95.88 483 THR A CA 1
ATOM 3823 C C . THR A 1 483 ? -9.626 9.984 2.671 1.00 95.88 483 THR A C 1
ATOM 3825 O O . THR A 1 483 ? -8.981 10.995 2.473 1.00 95.88 483 THR A O 1
ATOM 3828 N N . SER A 1 484 ? -10.843 9.841 2.136 1.00 96.00 484 SER A N 1
ATOM 3829 C CA . SER A 1 484 ? -11.515 10.938 1.409 1.00 96.00 484 SER A CA 1
ATOM 3830 C C . SER A 1 484 ? -12.526 11.663 2.291 1.00 96.00 484 SER A C 1
ATOM 3832 O O . SER A 1 484 ? -12.581 12.886 2.302 1.00 96.00 484 SER A O 1
ATOM 3834 N N . TYR A 1 485 ? -13.320 10.910 3.054 1.00 97.44 485 TYR A N 1
ATOM 3835 C CA . TYR A 1 485 ? -14.271 11.453 4.023 1.00 97.44 485 TYR A CA 1
ATOM 3836 C C . TYR A 1 485 ? -14.213 10.669 5.332 1.00 97.44 485 TYR A C 1
ATOM 3838 O O . TYR A 1 485 ? -13.948 9.465 5.339 1.00 97.44 485 TYR A O 1
ATOM 3846 N N . ILE A 1 486 ? -14.548 11.334 6.436 1.00 97.81 486 ILE A N 1
ATOM 3847 C CA . ILE A 1 486 ? -14.810 10.688 7.726 1.00 97.81 486 ILE A CA 1
ATOM 3848 C C . ILE A 1 486 ? -16.205 11.075 8.209 1.00 97.81 486 ILE A C 1
ATOM 3850 O O . ILE A 1 486 ? -16.639 12.217 8.036 1.00 97.81 486 ILE A O 1
ATOM 3854 N N . THR A 1 487 ? -16.911 10.115 8.810 1.00 97.25 487 THR A N 1
ATOM 3855 C CA . THR A 1 487 ? -18.250 10.326 9.381 1.00 97.25 487 THR A CA 1
ATOM 3856 C C . THR A 1 487 ? -18.383 9.821 10.817 1.00 97.25 487 THR A C 1
ATOM 3858 O O . THR A 1 487 ? -17.802 8.788 11.145 1.00 97.25 487 THR A O 1
ATOM 3861 N N . ASP A 1 488 ? -19.200 10.487 11.636 1.00 95.50 488 ASP A N 1
ATOM 3862 C CA . ASP A 1 488 ? -19.457 10.134 13.045 1.00 95.50 488 ASP A CA 1
ATOM 3863 C C . ASP A 1 488 ? -20.465 8.976 13.251 1.00 95.50 488 ASP A C 1
ATOM 3865 O O . ASP A 1 488 ? -20.898 8.305 12.305 1.00 95.50 488 ASP A O 1
ATOM 3869 N N . ASP A 1 489 ? -20.877 8.764 14.509 1.00 92.75 489 ASP A N 1
ATOM 3870 C CA . ASP A 1 489 ? -21.860 7.759 14.942 1.00 92.75 489 ASP A CA 1
ATOM 3871 C C . ASP A 1 489 ? -23.274 7.925 14.347 1.00 92.75 489 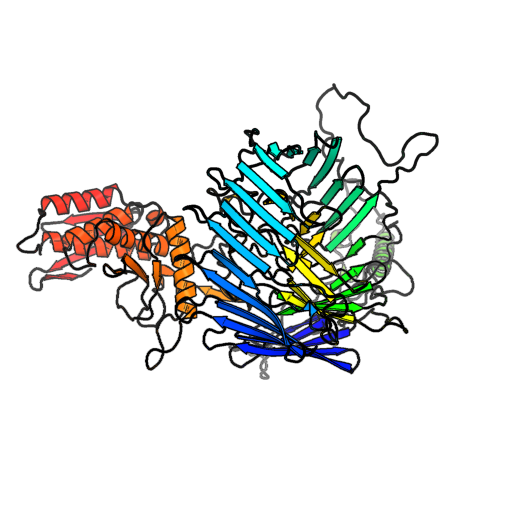ASP A C 1
ATOM 3873 O O . ASP A 1 489 ? -24.091 7.010 14.450 1.00 92.75 489 ASP A O 1
ATOM 3877 N N . LYS A 1 490 ? -23.561 9.060 13.700 1.00 93.69 490 LYS A N 1
ATOM 3878 C CA . LYS A 1 490 ? -24.845 9.414 13.069 1.00 93.69 490 LYS A CA 1
ATOM 3879 C C . LYS A 1 490 ? -24.704 9.697 11.571 1.00 93.69 490 LYS A C 1
ATOM 3881 O O . LYS A 1 490 ? -25.615 10.276 10.978 1.00 93.69 490 LYS A O 1
ATOM 3886 N N . ALA A 1 491 ? -23.573 9.314 10.976 1.00 96.25 491 ALA A N 1
ATOM 3887 C CA . ALA A 1 491 ? -23.216 9.594 9.589 1.00 96.25 491 ALA A CA 1
ATOM 3888 C C . ALA A 1 491 ? -23.106 11.094 9.232 1.00 96.25 491 ALA A C 1
ATOM 3890 O O . ALA A 1 491 ? -23.178 11.450 8.054 1.00 96.25 491 ALA A O 1
ATOM 3891 N N . ASN A 1 492 ? -22.897 11.987 10.211 1.00 96.19 492 ASN A N 1
ATOM 3892 C CA . ASN A 1 492 ? -22.515 13.366 9.903 1.00 96.19 492 ASN A CA 1
ATOM 3893 C C . ASN A 1 492 ? -21.083 13.376 9.361 1.00 96.19 492 ASN A C 1
ATOM 3895 O O . ASN A 1 492 ? -20.224 12.685 9.905 1.00 96.19 492 ASN A O 1
ATOM 3899 N N . ILE A 1 493 ? -20.812 14.172 8.329 1.00 96.75 493 ILE A N 1
ATOM 3900 C CA . ILE A 1 493 ? -19.465 14.351 7.778 1.00 96.75 493 ILE A CA 1
ATOM 3901 C C . ILE A 1 493 ? -18.655 15.212 8.751 1.00 96.75 493 ILE A C 1
ATOM 3903 O O . ILE A 1 493 ? -19.055 16.339 9.046 1.00 96.75 493 ILE A O 1
ATOM 3907 N N . THR A 1 494 ? -17.533 14.681 9.240 1.00 96.44 494 THR A N 1
ATOM 3908 C CA . THR A 1 494 ? -16.650 15.353 10.209 1.00 96.44 494 THR A CA 1
ATOM 3909 C C . THR A 1 494 ? -15.315 15.782 9.620 1.00 96.44 494 THR A C 1
ATOM 3911 O O . THR A 1 494 ? -14.720 16.721 10.144 1.00 96.44 494 THR A O 1
ATOM 3914 N N . GLN A 1 495 ? -14.857 15.127 8.548 1.00 96.81 495 GLN A N 1
ATOM 3915 C CA . GLN A 1 495 ? -13.613 15.455 7.850 1.00 96.81 495 GLN A CA 1
ATOM 3916 C C . GLN A 1 495 ? -13.738 15.186 6.341 1.00 96.81 495 GLN A C 1
ATOM 3918 O O . GLN A 1 495 ? -14.458 14.267 5.931 1.00 96.81 495 GLN A O 1
ATOM 3923 N N . TYR A 1 496 ? -13.035 15.980 5.536 1.00 97.00 496 TYR A N 1
ATOM 3924 C CA . TYR A 1 496 ? -12.799 15.784 4.109 1.00 97.00 496 TYR A CA 1
ATOM 3925 C C . TYR A 1 496 ? -11.345 16.118 3.769 1.00 97.00 496 TYR A C 1
ATOM 3927 O O . TYR A 1 496 ? -10.909 17.251 3.980 1.00 97.00 496 TYR A O 1
ATOM 3935 N N . ASP A 1 497 ? -10.652 15.164 3.152 1.00 97.12 497 ASP A N 1
ATOM 3936 C CA . ASP A 1 497 ? -9.294 15.343 2.647 1.00 97.12 497 ASP A CA 1
ATOM 3937 C C . ASP A 1 497 ? -9.290 15.196 1.116 1.00 97.12 497 ASP A C 1
ATOM 3939 O O . ASP A 1 497 ? -10.033 14.400 0.534 1.00 97.12 497 ASP A O 1
ATOM 3943 N N . ALA A 1 498 ? -8.396 15.922 0.447 1.00 97.44 498 ALA A N 1
ATOM 3944 C CA . ALA A 1 498 ? -8.025 15.659 -0.940 1.00 97.44 498 ALA A CA 1
ATOM 3945 C C . ALA A 1 498 ? -6.511 15.776 -1.105 1.00 97.44 498 ALA A C 1
ATOM 3947 O O . ALA A 1 498 ? -5.895 16.668 -0.523 1.00 97.44 498 ALA A O 1
ATOM 3948 N N . TYR A 1 499 ? -5.920 14.926 -1.944 1.00 97.94 499 TYR A N 1
ATOM 3949 C CA . TYR A 1 499 ? -4.467 14.805 -2.074 1.00 97.94 499 TYR A CA 1
ATOM 3950 C C . TYR A 1 499 ? -3.957 15.218 -3.459 1.00 97.94 499 TYR A C 1
ATOM 3952 O O . TYR A 1 499 ? -4.633 15.072 -4.481 1.00 97.94 499 TYR A O 1
ATOM 3960 N N . LEU A 1 500 ? -2.722 15.708 -3.479 1.00 98.19 500 LEU A N 1
ATOM 3961 C CA . LEU A 1 500 ? -1.838 15.698 -4.639 1.00 98.19 500 LEU A CA 1
ATOM 3962 C C . LEU A 1 500 ? -1.283 14.274 -4.848 1.00 98.19 500 LEU A C 1
ATOM 3964 O O . LEU A 1 500 ? -1.302 13.473 -3.912 1.00 98.19 500 LEU A O 1
ATOM 3968 N N . PRO A 1 501 ? -0.750 13.935 -6.038 1.00 97.56 501 PRO A N 1
ATOM 3969 C CA . PRO A 1 501 ? -0.450 12.546 -6.394 1.00 97.56 501 PRO A CA 1
ATOM 3970 C C . PRO A 1 501 ? 0.479 11.778 -5.449 1.00 97.56 501 PRO A C 1
ATOM 3972 O O . PRO A 1 501 ? 0.317 10.573 -5.322 1.00 97.56 501 PRO A O 1
ATOM 3975 N N . TYR A 1 502 ? 1.427 12.454 -4.795 1.00 97.56 502 TYR A N 1
ATOM 3976 C CA . TYR A 1 502 ? 2.398 11.845 -3.873 1.00 97.56 502 TYR A CA 1
ATOM 3977 C C . TYR A 1 502 ? 2.033 12.015 -2.383 1.00 97.56 502 TYR A C 1
ATOM 3979 O O . TYR A 1 502 ? 2.866 11.763 -1.517 1.00 97.56 502 TYR A O 1
ATOM 3987 N N . GLY A 1 503 ? 0.801 12.437 -2.072 1.00 97.06 503 GLY A N 1
ATOM 3988 C CA . GLY A 1 503 ? 0.252 12.433 -0.708 1.00 97.06 503 GLY A CA 1
ATOM 3989 C C . GLY A 1 503 ? 0.241 13.765 0.041 1.00 97.06 503 GLY A C 1
ATOM 3990 O O . GLY A 1 503 ? -0.247 13.817 1.172 1.00 97.06 503 GLY A O 1
ATOM 3991 N N . GLU A 1 504 ? 0.731 14.856 -0.558 1.00 97.81 504 GLU A N 1
ATOM 3992 C CA . GLU A 1 504 ? 0.532 16.203 -0.004 1.00 97.81 504 GLU A CA 1
ATOM 3993 C C . GLU A 1 504 ? -0.970 16.523 0.026 1.00 97.81 504 GLU A C 1
ATOM 3995 O O . GLU A 1 504 ? -1.680 16.292 -0.953 1.00 97.81 504 GLU A O 1
ATOM 4000 N N . LEU A 1 505 ? -1.460 17.101 1.121 1.00 97.25 505 LEU A N 1
ATOM 4001 C CA . LEU A 1 505 ? -2.848 17.548 1.230 1.00 97.25 505 LEU A CA 1
ATOM 4002 C C . LEU A 1 505 ? -3.091 18.757 0.314 1.00 97.25 505 LEU A C 1
ATOM 4004 O O . LEU A 1 505 ? -2.542 19.835 0.535 1.00 97.25 505 LEU A O 1
ATOM 4008 N N . LEU A 1 506 ? -3.951 18.600 -0.691 1.00 97.94 506 LEU A N 1
ATOM 4009 C CA . LEU A 1 506 ? -4.515 19.689 -1.497 1.00 97.94 506 LEU A CA 1
ATOM 4010 C C . LEU A 1 506 ? -5.651 20.407 -0.753 1.00 97.94 506 LEU A C 1
ATOM 4012 O O . LEU A 1 506 ? -5.829 21.616 -0.913 1.00 97.94 506 LEU A O 1
ATOM 4016 N N . VAL A 1 507 ? -6.425 19.649 0.024 1.00 97.25 507 VAL A N 1
ATOM 4017 C CA . VAL A 1 507 ? -7.502 20.124 0.897 1.00 97.25 507 VAL A CA 1
ATOM 4018 C C . VAL A 1 507 ? -7.480 19.289 2.175 1.00 97.25 507 VAL A C 1
ATOM 4020 O O . VAL A 1 507 ? -7.346 18.071 2.094 1.00 97.25 507 VAL A O 1
ATOM 4023 N N . ASP A 1 508 ? -7.646 19.947 3.318 1.00 95.38 508 ASP A N 1
ATOM 4024 C CA . ASP A 1 508 ? -7.885 19.343 4.630 1.00 95.38 508 ASP A CA 1
ATOM 4025 C C . ASP A 1 508 ? -8.981 20.184 5.305 1.00 95.38 508 ASP A C 1
ATOM 4027 O O . ASP A 1 508 ? -8.801 21.385 5.528 1.00 95.38 508 ASP A O 1
ATOM 4031 N N . GLU A 1 509 ? -10.166 19.609 5.507 1.00 95.19 509 GLU A N 1
ATOM 4032 C CA . GLU A 1 509 ? -11.306 20.281 6.134 1.00 95.19 509 GLU A CA 1
ATOM 4033 C C . GLU A 1 509 ? -11.902 19.403 7.233 1.00 95.19 509 GLU A C 1
ATOM 4035 O O . GLU A 1 509 ? -12.406 18.317 6.957 1.00 95.19 509 GLU A O 1
ATOM 4040 N N . HIS A 1 510 ? -11.954 19.911 8.463 1.00 93.00 510 HIS A N 1
ATOM 4041 C CA . HIS A 1 510 ? -12.531 19.219 9.615 1.00 93.00 510 HIS A CA 1
ATOM 4042 C C . HIS A 1 510 ? -13.590 20.085 10.320 1.00 93.00 510 HIS A C 1
ATOM 4044 O O . HIS A 1 510 ? -13.538 21.316 10.305 1.00 93.00 510 HIS A O 1
ATOM 4050 N N . SER A 1 511 ? -14.575 19.440 10.951 1.00 89.94 511 SER A N 1
ATOM 4051 C CA . SER A 1 511 ? -15.590 20.099 11.793 1.00 89.94 511 SER A CA 1
ATOM 4052 C C . SER A 1 511 ? -15.706 19.521 13.203 1.00 89.94 511 SER A C 1
ATOM 4054 O O . SER A 1 511 ? -16.431 20.072 14.031 1.00 89.94 511 SER A O 1
ATOM 4056 N N . SER A 1 512 ? -15.034 18.404 13.477 1.00 82.06 512 SER A N 1
ATOM 4057 C CA . SER A 1 512 ? -14.791 17.893 14.826 1.00 82.06 512 SER A CA 1
ATOM 4058 C C . SER A 1 512 ? -13.657 18.671 15.508 1.00 82.06 512 SER A C 1
ATOM 4060 O O . SER A 1 512 ? -12.822 19.290 14.849 1.00 82.06 512 SER A O 1
ATOM 4062 N N . SER A 1 513 ? -13.595 18.595 16.842 1.00 72.06 513 SER A N 1
ATOM 4063 C CA . SER A 1 513 ? -12.396 18.950 17.625 1.00 72.06 513 SER A CA 1
ATOM 4064 C C . SER A 1 513 ? -11.255 17.937 17.465 1.00 72.06 513 SER A C 1
ATOM 4066 O O . SER A 1 513 ? -10.177 18.122 18.018 1.00 72.06 513 SER A O 1
ATOM 4068 N N . GLU A 1 514 ? -11.526 16.851 16.746 1.00 81.19 514 GLU A N 1
ATOM 4069 C CA . GLU A 1 514 ? -10.628 15.746 16.460 1.00 81.19 514 GLU A CA 1
ATOM 4070 C C . GLU A 1 514 ? -10.233 15.799 14.986 1.00 81.19 514 GLU A C 1
ATOM 4072 O O . GLU A 1 514 ? -11.108 15.670 14.126 1.00 81.19 514 GLU A O 1
ATOM 4077 N N . ASP A 1 515 ? -8.938 15.968 14.718 1.00 82.94 515 ASP A N 1
ATOM 4078 C CA . ASP A 1 515 ? -8.319 15.596 13.444 1.00 82.94 515 ASP A CA 1
ATOM 4079 C C . ASP A 1 515 ? -7.771 14.170 13.574 1.00 82.94 515 ASP A C 1
ATOM 4081 O O . ASP A 1 515 ? -7.160 13.804 14.588 1.00 82.94 515 ASP A O 1
ATOM 4085 N N . LEU A 1 516 ? -8.030 13.336 12.570 1.00 91.88 516 LEU A N 1
ATOM 4086 C CA . LEU A 1 516 ? -7.606 11.945 12.566 1.00 91.88 516 LEU A CA 1
ATOM 4087 C C . LEU A 1 516 ? -6.378 11.786 11.661 1.00 91.88 516 LEU A C 1
ATOM 4089 O O . LEU A 1 516 ? -6.487 11.931 10.444 1.00 91.88 516 LEU A O 1
ATOM 4093 N N . PRO A 1 517 ? -5.212 11.392 12.210 1.00 93.56 517 PRO A N 1
ATOM 4094 C CA . PRO A 1 517 ? -3.927 11.506 11.517 1.00 93.56 517 PRO A CA 1
ATOM 4095 C C . PRO A 1 517 ? -3.719 10.452 10.420 1.00 93.56 517 PRO A C 1
ATOM 4097 O O . PRO A 1 517 ? -2.626 10.338 9.883 1.00 93.56 517 PRO A O 1
ATOM 4100 N N . TYR A 1 518 ? -4.723 9.636 10.099 1.00 95.25 518 TYR A N 1
ATOM 4101 C CA . TYR A 1 518 ? -4.612 8.559 9.117 1.00 95.25 518 TYR A CA 1
ATOM 4102 C C . TYR A 1 518 ? -5.171 9.026 7.772 1.00 95.25 518 TYR A C 1
ATOM 4104 O O . TYR A 1 518 ? -6.379 8.935 7.543 1.00 95.25 518 TYR A O 1
ATOM 4112 N N . LYS A 1 519 ? -4.287 9.552 6.917 1.00 95.75 519 LYS A N 1
ATOM 4113 C CA . LYS A 1 519 ? -4.641 10.331 5.719 1.00 95.75 519 LYS A CA 1
ATOM 4114 C C . LYS A 1 519 ? -4.295 9.561 4.425 1.00 95.75 519 LYS A C 1
ATOM 4116 O O . LYS A 1 519 ? -4.976 8.575 4.122 1.00 95.75 519 LYS A O 1
ATOM 4121 N N . PHE A 1 520 ? -3.246 9.937 3.686 1.00 96.56 520 PHE A N 1
ATOM 4122 C CA . PHE A 1 520 ? -2.813 9.255 2.448 1.00 96.56 520 PHE A CA 1
ATOM 4123 C C . PHE A 1 520 ? -2.504 7.758 2.668 1.00 96.56 520 PHE A C 1
ATOM 4125 O O . PHE A 1 520 ? -1.874 7.391 3.661 1.00 96.56 520 PHE A O 1
ATOM 4132 N N . ASN A 1 521 ? -3.007 6.882 1.787 1.00 91.94 521 ASN A N 1
ATOM 4133 C CA . ASN A 1 521 ? -2.952 5.408 1.885 1.00 91.94 521 ASN A CA 1
ATOM 4134 C C . ASN A 1 521 ? -3.394 4.822 3.249 1.00 91.94 521 ASN A C 1
ATOM 4136 O O . ASN A 1 521 ? -2.999 3.716 3.621 1.00 91.94 521 ASN A O 1
ATOM 4140 N N . GLY A 1 522 ? -4.168 5.570 4.046 1.00 92.06 522 GLY A N 1
ATOM 4141 C CA . GLY A 1 522 ? -4.522 5.198 5.418 1.00 92.06 522 GLY A CA 1
ATOM 4142 C C . GLY A 1 522 ? -3.331 5.184 6.391 1.00 92.06 522 GLY A C 1
ATOM 4143 O O . GLY A 1 522 ? -3.453 4.653 7.504 1.00 92.06 522 GLY A O 1
ATOM 4144 N N . LYS A 1 523 ? -2.183 5.744 5.994 1.00 93.69 523 LYS A N 1
ATOM 4145 C CA . LYS A 1 523 ? -0.965 5.860 6.801 1.00 93.69 523 LYS A CA 1
ATOM 4146 C C . LYS A 1 523 ? -1.015 7.067 7.718 1.00 93.69 523 LYS A C 1
ATOM 4148 O O . LYS A 1 523 ? -1.746 8.026 7.473 1.00 93.69 523 LYS A O 1
ATOM 4153 N N . GLN A 1 524 ? -0.258 6.985 8.808 1.00 94.69 524 GLN A N 1
ATOM 4154 C CA . GLN A 1 524 ? -0.211 8.056 9.789 1.00 94.69 524 GLN A CA 1
ATOM 4155 C C . GLN A 1 524 ? 0.649 9.201 9.257 1.00 94.69 524 GLN A C 1
ATOM 4157 O O . GLN A 1 524 ? 1.828 8.995 8.976 1.00 94.69 524 GLN A O 1
ATOM 4162 N N . PHE A 1 525 ? 0.051 10.380 9.137 1.00 97.31 525 PHE A N 1
ATOM 4163 C CA . PHE A 1 525 ? 0.743 11.638 8.924 1.00 97.31 525 PHE A CA 1
ATOM 4164 C C . PHE A 1 525 ? 1.253 12.154 10.272 1.00 97.31 525 PHE A C 1
ATOM 4166 O O . PHE A 1 525 ? 0.478 12.362 11.209 1.00 97.31 525 PHE A O 1
ATOM 4173 N N . ASP A 1 526 ? 2.563 12.335 10.376 1.00 95.31 526 ASP A N 1
ATOM 4174 C CA . ASP A 1 526 ? 3.198 13.044 11.476 1.00 95.31 526 ASP A CA 1
ATOM 4175 C C . ASP A 1 526 ? 3.233 14.531 11.106 1.00 95.31 526 ASP A C 1
ATOM 4177 O O . ASP A 1 526 ? 4.167 14.996 10.453 1.00 95.31 526 ASP A O 1
ATOM 4181 N N . GLU A 1 527 ? 2.188 15.274 11.487 1.00 91.88 527 GLU A N 1
ATOM 4182 C CA . GLU A 1 527 ? 2.061 16.719 11.231 1.00 91.88 527 GLU A CA 1
ATOM 4183 C C . GLU A 1 527 ? 3.309 17.492 11.691 1.00 91.88 527 GLU A C 1
ATOM 4185 O O . GLU A 1 527 ? 3.742 18.440 11.037 1.00 91.88 527 GLU A O 1
ATOM 4190 N N . GLU A 1 528 ? 3.936 17.037 12.779 1.00 89.69 528 GLU A N 1
ATOM 4191 C CA . GLU A 1 528 ? 5.125 17.650 13.359 1.00 89.69 528 GLU A CA 1
ATOM 4192 C C . GLU A 1 528 ? 6.389 17.571 12.478 1.00 89.69 528 GLU A C 1
ATOM 4194 O O . GLU A 1 528 ? 7.291 18.385 12.664 1.00 89.69 528 GLU A O 1
ATOM 4199 N N . THR A 1 529 ? 6.451 16.643 11.512 1.00 93.56 529 THR A N 1
ATOM 4200 C CA . THR A 1 529 ? 7.568 16.503 10.549 1.00 93.56 529 THR A CA 1
ATOM 4201 C C . THR A 1 529 ? 7.131 16.573 9.080 1.00 93.56 529 THR A C 1
ATOM 4203 O O . THR A 1 529 ? 7.975 16.667 8.182 1.00 93.56 529 THR A O 1
ATOM 4206 N N . GLY A 1 530 ? 5.827 16.527 8.802 1.00 95.44 530 GLY A N 1
ATOM 4207 C CA . GLY A 1 530 ? 5.268 16.454 7.452 1.00 95.44 530 GLY A CA 1
ATOM 4208 C C . GLY A 1 530 ? 5.510 15.116 6.742 1.00 95.44 530 GLY A C 1
ATOM 4209 O O . GLY A 1 530 ? 5.474 15.075 5.511 1.00 95.44 530 GLY A O 1
ATOM 4210 N N . LEU A 1 531 ? 5.793 14.040 7.484 1.00 97.62 531 LEU A N 1
ATOM 4211 C CA . LEU A 1 531 ? 6.107 12.714 6.939 1.00 97.62 531 LEU A CA 1
ATOM 4212 C C . LEU A 1 531 ? 4.961 11.720 7.155 1.00 97.62 531 LEU A C 1
ATOM 4214 O O . LEU A 1 531 ? 4.248 11.782 8.155 1.00 97.62 531 LEU A O 1
ATOM 4218 N N . TYR A 1 532 ? 4.825 10.747 6.254 1.00 98.00 532 TYR A N 1
ATOM 4219 C CA . TYR A 1 532 ? 3.959 9.585 6.469 1.00 98.00 532 TYR A CA 1
ATOM 4220 C C . TYR A 1 532 ? 4.766 8.381 6.951 1.00 98.00 532 TYR A C 1
ATOM 4222 O O . TYR A 1 532 ? 5.694 7.950 6.267 1.00 98.00 532 TYR A O 1
ATOM 4230 N N . TYR A 1 533 ? 4.375 7.789 8.080 1.00 95.50 533 TYR A N 1
ATOM 4231 C CA . TYR A 1 533 ? 4.966 6.541 8.567 1.00 95.50 533 TYR A CA 1
ATOM 4232 C C . TYR A 1 533 ? 4.305 5.323 7.902 1.00 95.50 533 TYR A C 1
ATOM 4234 O O . TYR A 1 533 ? 3.101 5.096 8.066 1.00 95.50 533 TYR A O 1
ATOM 4242 N N . TYR A 1 534 ? 5.088 4.529 7.161 1.00 91.75 534 TYR A N 1
ATOM 4243 C CA . TYR A 1 534 ? 4.584 3.347 6.448 1.00 91.75 534 TYR A CA 1
ATOM 4244 C C . TYR A 1 534 ? 4.826 2.020 7.176 1.00 91.75 534 TYR A C 1
ATOM 4246 O O . TYR A 1 534 ? 3.995 1.118 7.032 1.00 91.75 534 TYR A O 1
ATOM 4254 N N . GLY A 1 535 ? 5.897 1.933 7.970 1.00 88.06 535 GLY A N 1
ATOM 4255 C CA . GLY A 1 535 ? 6.367 0.714 8.636 1.00 88.06 535 GLY A CA 1
ATOM 4256 C C . GLY A 1 535 ? 7.895 0.703 8.709 1.00 88.06 535 GLY A C 1
ATOM 4257 O O . GLY A 1 535 ? 8.472 1.093 9.720 1.00 88.06 535 GLY A O 1
ATOM 4258 N N . ALA A 1 536 ? 8.545 0.326 7.611 1.00 84.12 536 ALA A N 1
ATOM 4259 C CA . ALA A 1 536 ? 10.000 0.326 7.473 1.00 84.12 536 ALA A CA 1
ATOM 4260 C C . ALA A 1 536 ? 10.591 1.698 7.098 1.00 84.12 536 ALA A C 1
ATOM 4262 O O . ALA A 1 536 ? 11.709 2.013 7.494 1.00 84.12 536 ALA A O 1
ATOM 4263 N N . ARG A 1 537 ? 9.843 2.533 6.361 1.00 92.88 537 ARG A N 1
ATOM 4264 C CA . ARG A 1 537 ? 10.294 3.854 5.882 1.00 92.88 537 ARG A CA 1
ATOM 4265 C C . ARG A 1 537 ? 9.289 4.970 6.174 1.00 92.88 537 ARG A C 1
ATOM 4267 O O . ARG A 1 537 ? 8.117 4.727 6.486 1.00 92.88 537 ARG A O 1
ATOM 4274 N N . TYR A 1 538 ? 9.768 6.207 6.036 1.00 97.31 538 TYR A N 1
ATOM 4275 C CA . TYR A 1 538 ? 8.966 7.429 6.093 1.00 97.31 538 TYR A CA 1
ATOM 4276 C C . TYR A 1 538 ? 8.893 8.067 4.706 1.00 97.31 538 TYR A C 1
ATOM 4278 O O . TYR A 1 538 ? 9.927 8.342 4.101 1.00 97.31 538 TYR A O 1
ATOM 4286 N N . LEU A 1 539 ? 7.690 8.320 4.195 1.00 98.06 539 LEU A N 1
ATOM 4287 C CA . LEU A 1 539 ? 7.498 9.038 2.933 1.00 98.06 539 LEU A CA 1
ATOM 4288 C C . LEU A 1 539 ? 7.498 10.544 3.205 1.00 98.06 539 LEU A C 1
ATOM 4290 O O . LEU A 1 539 ? 6.690 11.021 4.004 1.00 98.06 539 LEU A O 1
ATOM 4294 N N . ASN A 1 540 ? 8.343 11.293 2.494 1.00 97.69 540 ASN A N 1
ATOM 4295 C CA . ASN A 1 540 ? 8.200 12.737 2.360 1.00 97.69 540 ASN A CA 1
ATOM 4296 C C . ASN A 1 540 ? 7.359 13.028 1.098 1.00 97.69 540 ASN A C 1
ATOM 4298 O O . ASN A 1 540 ? 7.861 12.906 -0.026 1.00 97.69 540 ASN A O 1
ATOM 4302 N N . PRO A 1 541 ? 6.077 13.412 1.246 1.00 97.31 541 PRO A N 1
ATOM 4303 C CA . PRO A 1 541 ? 5.186 13.587 0.103 1.00 97.31 541 PRO A CA 1
ATOM 4304 C C . PRO A 1 541 ? 5.570 14.812 -0.748 1.00 97.31 541 PRO A C 1
ATOM 4306 O O . PRO A 1 541 ? 5.393 14.808 -1.967 1.00 97.31 541 PRO A O 1
ATOM 4309 N N . MET A 1 542 ? 6.170 15.838 -0.130 1.00 96.38 542 MET A N 1
ATOM 4310 C CA . MET A 1 542 ? 6.598 17.067 -0.802 1.00 96.38 542 MET A CA 1
ATOM 4311 C C . MET A 1 542 ? 7.746 16.792 -1.778 1.00 96.38 542 MET A C 1
ATOM 4313 O O . MET A 1 542 ? 7.657 17.147 -2.955 1.00 96.38 542 MET A O 1
ATOM 4317 N N . THR A 1 543 ? 8.787 16.084 -1.329 1.00 96.88 543 THR A N 1
ATOM 4318 C CA . THR A 1 543 ? 9.910 15.677 -2.191 1.00 96.88 543 THR A CA 1
ATOM 4319 C C . THR A 1 543 ? 9.577 14.477 -3.075 1.00 96.88 543 THR A C 1
ATOM 4321 O O . THR A 1 543 ? 10.286 14.251 -4.053 1.00 96.88 543 THR A O 1
ATOM 4324 N N . SER A 1 544 ? 8.470 13.768 -2.806 1.00 97.38 544 SER A N 1
ATOM 4325 C CA . SER A 1 544 ? 8.017 12.570 -3.543 1.00 97.38 544 SER A CA 1
ATOM 4326 C C . SER A 1 544 ? 8.954 11.363 -3.386 1.00 97.38 544 SER A C 1
ATOM 4328 O O . SER A 1 544 ? 9.038 10.513 -4.274 1.00 97.38 544 SER A O 1
ATOM 4330 N N . LEU A 1 545 ? 9.672 11.312 -2.260 1.00 97.44 545 LEU A N 1
ATOM 4331 C CA . LEU A 1 545 ? 10.736 10.350 -1.977 1.00 97.44 545 LEU A CA 1
ATOM 4332 C C . LEU A 1 545 ? 10.619 9.775 -0.563 1.00 97.44 545 LEU A C 1
ATOM 4334 O O . LEU A 1 545 ? 10.155 10.435 0.371 1.00 97.44 545 LEU A O 1
ATOM 4338 N N . TRP A 1 546 ? 11.111 8.552 -0.402 1.00 97.12 546 TRP A N 1
ATOM 4339 C CA . TRP A 1 546 ? 11.372 7.954 0.898 1.00 97.12 546 TRP A CA 1
ATOM 4340 C C . TRP A 1 546 ? 12.548 8.630 1.610 1.00 97.12 546 TRP A C 1
ATOM 4342 O O . TRP A 1 546 ? 13.529 9.039 0.989 1.00 97.12 546 TRP A O 1
ATOM 4352 N N . TYR A 1 547 ? 12.469 8.686 2.936 1.00 94.81 547 TYR A N 1
ATOM 4353 C CA . TYR A 1 547 ? 13.622 8.836 3.816 1.00 94.81 547 TYR A CA 1
ATOM 4354 C C . TYR A 1 547 ? 14.103 7.451 4.266 1.00 94.81 547 TYR A C 1
ATOM 4356 O O . TYR A 1 547 ? 13.294 6.608 4.664 1.00 94.81 547 TYR A O 1
ATOM 4364 N N . GLY A 1 548 ? 15.424 7.260 4.231 1.00 89.25 548 GLY A N 1
ATOM 4365 C CA . GLY A 1 548 ? 16.081 5.960 4.386 1.00 89.25 548 GLY A CA 1
ATOM 4366 C C . GLY A 1 548 ? 16.193 5.209 3.055 1.00 89.25 548 GLY A C 1
ATOM 4367 O O . GLY A 1 548 ? 15.364 5.381 2.157 1.00 89.25 548 GLY A O 1
ATOM 4368 N N . VAL A 1 549 ? 17.238 4.394 2.918 1.00 90.25 549 VAL A N 1
ATOM 4369 C CA . VAL A 1 549 ? 17.416 3.494 1.767 1.00 90.25 549 VAL A CA 1
ATOM 4370 C C . VAL A 1 549 ? 16.408 2.345 1.842 1.00 90.25 549 VAL A C 1
ATOM 4372 O O . VAL A 1 549 ? 16.122 1.834 2.920 1.00 90.25 549 VAL A O 1
ATOM 4375 N N . ASP A 1 550 ? 15.867 1.932 0.693 1.00 88.62 550 ASP A N 1
ATOM 4376 C CA . ASP A 1 550 ? 15.029 0.734 0.579 1.00 88.62 550 ASP A CA 1
ATOM 4377 C C . ASP A 1 550 ? 15.709 -0.506 1.204 1.00 88.62 550 ASP A C 1
ATOM 4379 O O . ASP A 1 550 ? 16.772 -0.911 0.720 1.00 88.62 550 ASP A O 1
ATOM 4383 N N . PRO A 1 551 ? 15.117 -1.159 2.225 1.00 81.56 551 PRO A N 1
ATOM 4384 C CA . PRO A 1 551 ? 15.665 -2.393 2.797 1.00 81.56 551 PRO A CA 1
ATOM 4385 C C . PRO A 1 551 ? 15.805 -3.533 1.776 1.00 81.56 551 PRO A C 1
ATOM 4387 O O . PRO A 1 551 ? 16.581 -4.466 1.985 1.00 81.56 551 PRO A O 1
ATOM 4390 N N . LEU A 1 552 ? 15.073 -3.463 0.659 1.00 77.00 552 LEU A N 1
ATOM 4391 C CA . LEU A 1 552 ? 15.134 -4.375 -0.477 1.00 77.00 552 LEU A CA 1
ATOM 4392 C C . LEU A 1 552 ? 15.805 -3.743 -1.714 1.00 77.00 552 LEU A C 1
ATOM 4394 O O . LEU A 1 552 ? 15.619 -4.256 -2.816 1.00 77.00 552 LEU A O 1
ATOM 4398 N N . ALA A 1 553 ? 16.622 -2.688 -1.581 1.00 77.75 553 ALA A N 1
ATOM 4399 C CA . ALA A 1 553 ? 17.283 -2.012 -2.712 1.00 77.75 553 ALA A CA 1
ATOM 4400 C C . ALA A 1 553 ? 17.998 -2.976 -3.685 1.00 77.75 553 ALA A C 1
ATOM 4402 O O . ALA A 1 553 ? 17.904 -2.824 -4.903 1.00 77.75 553 ALA A O 1
ATOM 4403 N N . GLU A 1 554 ? 18.651 -4.029 -3.177 1.00 68.44 554 GLU A N 1
ATOM 4404 C CA . GLU A 1 554 ? 19.323 -5.044 -4.006 1.00 68.44 554 GLU A CA 1
ATOM 4405 C C . GLU A 1 554 ? 18.368 -5.853 -4.907 1.00 68.44 554 GLU A C 1
ATOM 4407 O O . GLU A 1 554 ? 18.790 -6.373 -5.943 1.00 68.44 554 GLU A O 1
ATOM 4412 N N . LYS A 1 555 ? 17.078 -5.944 -4.551 1.00 62.09 555 LYS A N 1
ATOM 4413 C CA . LYS A 1 555 ? 16.005 -6.529 -5.378 1.00 62.09 555 LYS A CA 1
ATOM 4414 C C . LYS A 1 555 ? 15.665 -5.630 -6.574 1.00 62.09 555 LYS A C 1
ATOM 4416 O O . LYS A 1 555 ? 15.214 -6.127 -7.607 1.00 62.09 555 LYS A O 1
ATOM 4421 N N . TYR A 1 556 ? 15.898 -4.326 -6.438 1.00 67.44 556 TYR A N 1
ATOM 4422 C CA . TYR A 1 556 ? 15.413 -3.270 -7.322 1.00 67.44 556 TYR A CA 1
ATOM 4423 C C . TYR A 1 556 ? 16.541 -2.504 -8.020 1.00 67.44 556 TYR A C 1
ATOM 4425 O O . TYR A 1 556 ? 16.476 -1.296 -8.186 1.00 67.44 556 TYR A O 1
ATOM 4433 N N . GLN A 1 557 ? 17.543 -3.217 -8.544 1.00 68.12 557 GLN A N 1
ATOM 4434 C CA . GLN A 1 557 ? 18.730 -2.650 -9.218 1.00 68.12 557 GLN A CA 1
ATOM 4435 C C . GLN A 1 557 ? 18.446 -1.713 -10.419 1.00 68.12 557 GLN A C 1
ATOM 4437 O O . GLN A 1 557 ? 19.362 -1.078 -10.935 1.00 68.12 557 GLN A O 1
ATOM 4442 N N . PHE A 1 558 ? 17.199 -1.644 -10.896 1.00 68.25 558 PHE A N 1
ATOM 4443 C CA . PHE A 1 558 ? 16.737 -0.755 -11.969 1.00 68.25 558 PHE A CA 1
ATOM 4444 C C . PHE A 1 558 ? 15.981 0.492 -11.462 1.00 68.25 558 PHE A C 1
ATOM 4446 O O . PHE A 1 558 ? 15.545 1.304 -12.277 1.00 68.25 558 PHE A O 1
ATOM 4453 N N . LEU A 1 559 ? 15.799 0.636 -10.146 1.00 79.88 559 LEU A N 1
ATOM 4454 C CA . LEU A 1 559 ? 15.039 1.695 -9.483 1.00 79.88 559 LEU A CA 1
ATOM 4455 C C . LEU A 1 559 ? 15.898 2.338 -8.380 1.00 79.88 559 LEU A C 1
ATOM 4457 O O . LEU A 1 559 ? 16.650 1.652 -7.694 1.00 79.88 559 LEU A O 1
ATOM 4461 N N . GLY A 1 560 ? 15.820 3.657 -8.209 1.00 84.88 560 GLY A N 1
ATOM 4462 C CA . GLY A 1 560 ? 16.536 4.349 -7.138 1.00 84.88 560 GLY A CA 1
ATOM 4463 C C . GLY A 1 560 ? 15.919 4.039 -5.773 1.00 84.88 560 GLY A C 1
ATOM 4464 O O . GLY A 1 560 ? 14.703 4.123 -5.622 1.00 84.88 560 GLY A O 1
ATOM 4465 N N . SER A 1 561 ? 16.744 3.758 -4.762 1.00 89.69 561 SER A N 1
ATOM 4466 C CA . SER A 1 561 ? 16.317 3.273 -3.432 1.00 89.69 561 SER A CA 1
ATOM 4467 C C . SER A 1 561 ? 15.416 4.216 -2.615 1.00 89.69 561 SER A C 1
ATOM 4469 O O . SER A 1 561 ? 14.977 3.854 -1.526 1.00 89.69 561 SER A O 1
ATOM 4471 N N . TYR A 1 562 ? 15.162 5.426 -3.115 1.00 94.81 562 TYR A N 1
ATOM 4472 C CA . TYR A 1 562 ? 14.315 6.444 -2.487 1.00 94.81 562 TYR A CA 1
ATOM 4473 C C . TYR A 1 562 ? 13.029 6.716 -3.279 1.00 94.81 562 TYR A C 1
ATOM 4475 O O . TYR A 1 562 ? 12.184 7.483 -2.821 1.00 94.81 562 TYR A O 1
ATOM 4483 N N . VAL A 1 563 ? 12.872 6.141 -4.477 1.00 93.62 563 VAL A N 1
ATOM 4484 C CA . VAL A 1 563 ? 11.719 6.403 -5.348 1.00 93.62 563 VAL A CA 1
ATOM 4485 C C . VAL A 1 563 ? 10.459 5.816 -4.717 1.00 93.62 563 VAL A C 1
ATOM 4487 O O . VAL A 1 563 ? 10.447 4.663 -4.303 1.00 93.62 563 VAL A O 1
ATOM 4490 N N . TYR A 1 564 ? 9.388 6.609 -4.648 1.00 93.81 564 TYR A N 1
ATOM 4491 C CA . TYR A 1 564 ? 8.091 6.130 -4.181 1.00 93.81 564 TYR A CA 1
ATOM 4492 C C . TYR A 1 564 ? 7.282 5.507 -5.324 1.00 93.81 564 TYR A C 1
ATOM 4494 O O . TYR A 1 564 ? 6.979 6.175 -6.322 1.00 93.81 564 TYR A O 1
ATOM 4502 N N . CYS A 1 565 ? 6.872 4.251 -5.140 1.00 88.38 565 CYS A N 1
ATOM 4503 C CA . CYS A 1 565 ? 5.915 3.531 -5.979 1.00 88.38 565 CYS A CA 1
ATOM 4504 C C . CYS A 1 565 ? 6.289 3.502 -7.473 1.00 88.38 565 CYS A C 1
ATOM 4506 O O . CYS A 1 565 ? 5.434 3.736 -8.328 1.00 88.38 565 CYS A O 1
ATOM 4508 N N . SER A 1 566 ? 7.567 3.283 -7.805 1.00 87.31 566 SER A N 1
ATOM 4509 C CA . SER A 1 566 ? 8.115 3.311 -9.173 1.00 87.31 566 SER A CA 1
ATOM 4510 C C . SER A 1 566 ? 7.732 4.584 -9.951 1.00 87.31 566 SER A C 1
ATOM 4512 O O . SER A 1 566 ? 7.561 4.562 -11.169 1.00 87.31 566 SER A O 1
ATOM 4514 N N . ALA A 1 567 ? 7.553 5.700 -9.234 1.00 91.56 567 ALA A N 1
ATOM 4515 C CA . ALA A 1 567 ? 7.018 6.962 -9.738 1.00 91.56 567 ALA A CA 1
ATOM 4516 C C . ALA A 1 567 ? 5.597 6.887 -10.355 1.00 91.56 567 ALA A C 1
ATOM 4518 O O . ALA A 1 567 ? 5.239 7.720 -11.186 1.00 91.56 567 ALA A O 1
ATOM 4519 N N . ASN A 1 568 ? 4.752 5.940 -9.932 1.00 92.12 568 ASN A N 1
ATOM 4520 C CA . ASN A 1 568 ? 3.328 5.858 -10.293 1.00 92.12 568 ASN A CA 1
ATOM 4521 C C . ASN A 1 568 ? 2.424 5.714 -9.046 1.00 92.12 568 ASN A C 1
ATOM 4523 O O . ASN A 1 568 ? 1.786 4.676 -8.839 1.00 92.12 568 ASN A O 1
ATOM 4527 N N . PRO A 1 569 ? 2.322 6.768 -8.214 1.00 93.19 569 PRO A N 1
ATOM 4528 C CA . PRO A 1 569 ? 1.612 6.720 -6.931 1.00 93.19 569 PRO A CA 1
ATOM 4529 C C . PRO A 1 569 ? 0.080 6.668 -7.064 1.00 93.19 569 PRO A C 1
ATOM 4531 O O . PRO A 1 569 ? -0.626 6.435 -6.092 1.00 93.19 569 PRO A O 1
ATOM 4534 N N . ILE A 1 570 ? -0.459 6.896 -8.266 1.00 93.00 570 ILE A N 1
ATOM 4535 C CA . ILE A 1 570 ? -1.907 6.865 -8.531 1.00 93.00 570 ILE A CA 1
ATOM 4536 C C . ILE A 1 570 ? -2.416 5.428 -8.736 1.00 93.00 570 ILE A C 1
ATOM 4538 O O . ILE A 1 570 ? -3.609 5.165 -8.564 1.00 93.00 570 ILE A O 1
ATOM 4542 N N . LYS A 1 571 ? -1.519 4.505 -9.107 1.00 81.25 571 LYS A N 1
ATOM 4543 C CA . LYS A 1 571 ? -1.808 3.095 -9.407 1.00 81.25 571 LYS A CA 1
ATOM 4544 C C . LYS A 1 571 ? -1.186 2.131 -8.395 1.00 81.25 571 LYS A C 1
ATOM 4546 O O . LYS A 1 571 ? -1.760 1.078 -8.134 1.00 81.25 571 LYS A O 1
ATOM 4551 N N . ILE A 1 572 ? -0.002 2.462 -7.884 1.00 76.56 572 ILE A N 1
ATOM 4552 C CA . ILE A 1 572 ? 0.821 1.593 -7.040 1.00 76.56 572 ILE A CA 1
ATOM 4553 C C . ILE A 1 572 ? 0.763 2.097 -5.594 1.00 76.56 572 ILE A C 1
ATOM 4555 O O . ILE A 1 572 ? 0.698 3.298 -5.349 1.00 76.56 572 ILE A O 1
ATOM 4559 N N . ILE A 1 573 ? 0.782 1.155 -4.651 1.00 75.62 573 ILE A N 1
ATOM 4560 C CA . ILE A 1 573 ? 0.828 1.394 -3.208 1.00 75.62 573 ILE A CA 1
ATOM 4561 C C . ILE A 1 573 ? 1.986 0.566 -2.649 1.00 75.62 573 ILE A C 1
ATOM 4563 O O . ILE A 1 573 ? 2.037 -0.643 -2.885 1.00 75.62 573 ILE A O 1
ATOM 4567 N N . ASP A 1 574 ? 2.867 1.189 -1.874 1.00 81.75 574 ASP A N 1
ATOM 4568 C CA . ASP A 1 574 ? 3.722 0.476 -0.924 1.00 81.75 574 ASP A CA 1
ATOM 4569 C C . ASP A 1 574 ? 2.929 0.299 0.382 1.00 81.75 574 ASP A C 1
ATOM 4571 O O . ASP A 1 574 ? 2.368 1.259 0.915 1.00 81.75 574 ASP A O 1
ATOM 4575 N N . VAL A 1 575 ? 2.798 -0.934 0.873 1.00 74.69 575 VAL A N 1
ATOM 4576 C CA . VAL A 1 575 ? 1.924 -1.245 2.018 1.00 74.69 575 VAL A CA 1
ATOM 4577 C C . VAL A 1 575 ? 2.661 -1.176 3.349 1.00 74.69 575 VAL A C 1
ATOM 4579 O O . VAL A 1 575 ? 2.014 -0.936 4.365 1.00 74.69 575 VAL A O 1
ATOM 4582 N N . ASP A 1 576 ? 3.980 -1.338 3.390 1.00 78.00 576 ASP A N 1
ATOM 4583 C CA . ASP A 1 576 ? 4.758 -1.381 4.638 1.00 78.00 576 ASP A CA 1
ATOM 4584 C C . ASP A 1 576 ? 6.064 -0.574 4.585 1.00 78.00 576 ASP A C 1
ATOM 4586 O O . ASP A 1 576 ? 6.731 -0.412 5.605 1.00 78.00 576 ASP A O 1
ATOM 4590 N N . GLY A 1 577 ? 6.407 -0.006 3.431 1.00 81.81 577 GLY A N 1
ATOM 4591 C CA . GLY A 1 577 ? 7.663 0.689 3.198 1.00 81.81 577 GLY A CA 1
ATOM 4592 C C . GLY A 1 577 ? 8.816 -0.246 2.830 1.00 81.81 577 GLY A C 1
ATOM 4593 O O . GLY A 1 577 ? 9.943 0.237 2.829 1.00 81.81 577 GLY A O 1
ATOM 4594 N N . ASN A 1 578 ? 8.592 -1.541 2.564 1.00 69.94 578 ASN A N 1
ATOM 4595 C CA . ASN A 1 578 ? 9.650 -2.482 2.166 1.00 69.94 578 ASN A CA 1
ATOM 4596 C C . ASN A 1 578 ? 9.594 -2.886 0.694 1.00 69.94 578 ASN A C 1
ATOM 4598 O O . ASN A 1 578 ? 10.638 -3.145 0.106 1.00 69.94 578 ASN A O 1
ATOM 4602 N N . ASP A 1 579 ? 8.399 -3.076 0.129 1.00 65.62 579 ASP A N 1
ATOM 4603 C CA . ASP A 1 579 ? 8.273 -3.787 -1.143 1.00 65.62 579 ASP A CA 1
ATOM 4604 C C . ASP A 1 579 ? 7.181 -3.204 -2.043 1.00 65.62 579 ASP A C 1
ATOM 4606 O O . ASP A 1 579 ? 5.979 -3.336 -1.792 1.00 65.62 579 ASP A O 1
ATOM 4610 N N . GLU A 1 580 ? 7.611 -2.606 -3.153 1.00 58.22 580 GLU A N 1
ATOM 4611 C CA . GLU A 1 580 ? 6.701 -2.222 -4.220 1.00 58.22 580 GLU A CA 1
ATOM 4612 C C . GLU A 1 580 ? 6.071 -3.469 -4.844 1.00 58.22 580 GLU A C 1
ATOM 4614 O O . GLU A 1 580 ? 6.745 -4.313 -5.435 1.00 58.22 580 GLU A O 1
ATOM 4619 N N . PHE A 1 581 ? 4.743 -3.512 -4.743 1.00 54.41 581 PHE A N 1
ATOM 4620 C CA . PHE A 1 581 ? 3.835 -4.624 -5.017 1.00 54.41 581 PHE A CA 1
ATOM 4621 C C . PHE A 1 581 ? 3.751 -5.624 -3.861 1.00 54.41 581 PHE A C 1
ATOM 4623 O O . PHE A 1 581 ? 4.589 -6.513 -3.742 1.00 54.41 581 PHE A O 1
ATOM 4630 N N . HIS A 1 582 ? 2.709 -5.486 -3.022 1.00 49.75 582 HIS A N 1
ATOM 4631 C CA . HIS A 1 582 ? 1.604 -6.457 -2.820 1.00 49.75 582 HIS A CA 1
ATOM 4632 C C . HIS A 1 582 ? 0.921 -6.257 -1.425 1.00 49.75 582 HIS A C 1
ATOM 4634 O O . HIS A 1 582 ? 1.411 -6.819 -0.447 1.00 49.75 582 HIS A O 1
ATOM 4640 N N . VAL A 1 583 ? -0.154 -5.499 -1.143 1.00 51.38 583 VAL A N 1
ATOM 4641 C CA . VAL A 1 583 ? -1.363 -4.941 -1.817 1.00 51.38 583 VAL A CA 1
ATOM 4642 C C . VAL A 1 583 ? -2.597 -5.874 -1.987 1.00 51.38 583 VAL A C 1
ATOM 4644 O O . VAL A 1 583 ? -2.479 -7.087 -2.135 1.00 51.38 583 VAL A O 1
ATOM 4647 N N . ASN A 1 584 ? -3.808 -5.285 -1.925 1.00 41.91 584 ASN A N 1
ATOM 4648 C CA . ASN A 1 584 ? -5.132 -5.815 -2.334 1.00 41.91 584 ASN A CA 1
ATOM 4649 C C . ASN A 1 584 ? -5.990 -4.642 -2.930 1.00 41.91 584 ASN A C 1
ATOM 4651 O O . ASN A 1 584 ? -5.505 -3.517 -2.986 1.00 41.91 584 ASN A O 1
ATOM 4655 N N . GLY A 1 585 ? -7.196 -4.769 -3.503 1.00 38.09 585 GLY A N 1
ATOM 4656 C CA . GLY A 1 585 ? -8.116 -5.909 -3.571 1.00 38.09 585 GLY A CA 1
ATOM 4657 C C . GLY A 1 585 ? -8.978 -5.986 -4.851 1.00 38.09 585 GLY A C 1
ATOM 4658 O O . GLY A 1 585 ? -8.657 -6.768 -5.730 1.00 38.09 585 GLY A O 1
ATOM 4659 N N . ASN A 1 586 ? -10.069 -5.236 -5.083 1.00 44.97 586 ASN A N 1
ATOM 4660 C CA . ASN A 1 586 ? -10.143 -3.765 -5.184 1.00 44.97 586 ASN A CA 1
ATOM 4661 C C . ASN A 1 586 ? -9.062 -3.122 -6.092 1.00 44.97 586 ASN A C 1
ATOM 4663 O O . ASN A 1 586 ? -8.968 -1.902 -6.140 1.00 44.97 586 ASN A O 1
ATOM 4667 N N . GLY A 1 587 ? -8.299 -3.933 -6.843 1.00 38.31 587 GLY A N 1
ATOM 4668 C CA . GLY A 1 587 ? -7.342 -3.481 -7.865 1.00 38.31 587 GLY A CA 1
ATOM 4669 C C . GLY A 1 587 ? -5.964 -4.166 -7.880 1.00 38.31 587 GLY A C 1
ATOM 4670 O O . GLY A 1 587 ? -5.132 -3.754 -8.680 1.00 38.31 587 GLY A O 1
ATOM 4671 N N . ASN A 1 588 ? -5.700 -5.180 -7.034 1.00 39.38 588 ASN A N 1
ATOM 4672 C CA . ASN A 1 588 ? -4.363 -5.782 -6.825 1.00 39.38 588 ASN A CA 1
ATOM 4673 C C . ASN A 1 588 ? -4.435 -7.308 -6.542 1.00 39.38 588 ASN A C 1
ATOM 4675 O O . ASN A 1 588 ? -5.453 -7.764 -6.032 1.00 39.38 588 ASN A O 1
ATOM 4679 N N . ILE A 1 589 ? -3.477 -8.198 -6.877 1.00 47.28 589 ILE A N 1
ATOM 4680 C CA . ILE A 1 589 ? -1.985 -8.155 -6.907 1.00 47.28 589 ILE A CA 1
ATOM 4681 C C . ILE A 1 589 ? -1.391 -8.360 -5.485 1.00 47.28 589 ILE A C 1
ATOM 4683 O O . ILE A 1 589 ? -1.289 -7.404 -4.730 1.00 47.28 589 ILE A O 1
ATOM 4687 N N . ILE A 1 590 ? -0.998 -9.604 -5.113 1.00 55.38 590 ILE A N 1
ATOM 4688 C CA . ILE A 1 590 ? -0.799 -10.074 -3.706 1.00 55.38 590 ILE A CA 1
ATOM 4689 C C . ILE A 1 590 ? 0.527 -10.886 -3.481 1.00 55.38 590 ILE A C 1
ATOM 4691 O O . ILE A 1 590 ? 1.015 -11.526 -4.411 1.00 55.38 590 ILE A O 1
ATOM 4695 N N . LYS A 1 591 ? 1.113 -10.851 -2.257 1.00 50.38 591 LYS A N 1
ATOM 4696 C CA . LYS A 1 591 ? 2.531 -11.126 -1.874 1.00 50.38 591 LYS A CA 1
ATOM 4697 C C . LYS A 1 591 ? 3.150 -12.395 -2.479 1.00 50.38 591 LYS A C 1
ATOM 4699 O O . LYS A 1 591 ? 2.871 -13.506 -2.025 1.00 50.38 591 LYS A O 1
ATOM 4704 N N . VAL A 1 592 ? 4.107 -12.226 -3.401 1.00 49.78 592 VAL A N 1
ATOM 4705 C CA . VAL A 1 592 ? 5.084 -13.278 -3.751 1.00 49.78 592 VAL A CA 1
ATOM 4706 C C . VAL A 1 592 ? 6.217 -13.270 -2.727 1.00 49.78 592 VAL A C 1
ATOM 4708 O O . VAL A 1 592 ? 6.978 -12.311 -2.633 1.00 49.78 592 VAL A O 1
ATOM 4711 N N . VAL A 1 593 ? 6.372 -14.355 -1.969 1.00 47.75 593 VAL A N 1
ATOM 4712 C CA . VAL A 1 593 ? 7.457 -14.473 -0.985 1.00 47.75 593 VAL A CA 1
ATOM 4713 C C . VAL A 1 593 ? 8.741 -14.938 -1.672 1.00 47.75 593 VAL A C 1
ATOM 4715 O O . VAL A 1 593 ? 8.907 -16.122 -1.960 1.00 47.75 593 VAL A O 1
ATOM 4718 N N . ASN A 1 594 ? 9.684 -14.017 -1.887 1.00 50.62 594 ASN A N 1
ATOM 4719 C CA . ASN A 1 594 ? 11.055 -14.341 -2.293 1.00 50.62 594 ASN A CA 1
ATOM 4720 C C . ASN A 1 594 ? 11.954 -14.564 -1.060 1.00 50.62 594 ASN A C 1
ATOM 4722 O O . ASN A 1 594 ? 12.882 -13.809 -0.801 1.00 50.62 594 ASN A O 1
ATOM 4726 N N . ASN A 1 595 ? 11.686 -15.620 -0.290 1.00 49.25 595 ASN A N 1
ATOM 4727 C CA . ASN A 1 595 ? 12.473 -16.032 0.885 1.00 49.25 595 ASN A CA 1
ATOM 4728 C C . ASN A 1 595 ? 13.771 -16.781 0.509 1.00 49.25 595 ASN A C 1
ATOM 4730 O O . ASN A 1 595 ? 14.073 -17.827 1.081 1.00 49.25 595 ASN A O 1
ATOM 4734 N N . ASN A 1 596 ? 14.479 -16.325 -0.528 1.00 52.97 596 ASN A N 1
ATOM 4735 C CA . ASN A 1 596 ? 15.571 -17.043 -1.207 1.00 52.97 596 ASN A CA 1
ATOM 4736 C C . ASN A 1 596 ? 15.213 -18.433 -1.782 1.00 52.97 596 ASN A C 1
ATOM 4738 O O . ASN A 1 596 ? 16.058 -19.073 -2.409 1.00 52.97 596 ASN A O 1
ATOM 4742 N N . SER A 1 597 ? 13.958 -18.884 -1.682 1.00 67.38 597 SER A N 1
ATOM 4743 C CA . SER A 1 597 ? 13.487 -20.095 -2.358 1.00 67.38 597 SER A CA 1
ATOM 4744 C C . SER A 1 597 ? 13.550 -19.952 -3.881 1.00 67.38 597 SER A C 1
ATOM 4746 O O . SER A 1 597 ? 13.293 -18.887 -4.452 1.00 67.38 597 SER A O 1
ATOM 4748 N N . ALA A 1 598 ? 13.849 -21.056 -4.565 1.00 76.38 598 ALA A N 1
ATOM 4749 C CA . ALA A 1 598 ? 13.685 -21.157 -6.012 1.00 76.38 598 ALA A CA 1
ATOM 4750 C C . ALA A 1 598 ? 12.215 -21.394 -6.422 1.00 76.38 598 ALA A C 1
ATOM 4752 O O . ALA A 1 598 ? 11.879 -21.201 -7.589 1.00 76.38 598 ALA A O 1
ATOM 4753 N N . ASN A 1 599 ? 11.340 -21.772 -5.479 1.00 84.25 599 ASN A N 1
ATOM 4754 C CA . ASN A 1 599 ? 9.910 -21.965 -5.720 1.00 84.25 599 ASN A CA 1
ATOM 4755 C C . ASN A 1 599 ? 9.121 -20.663 -5.519 1.00 84.25 599 ASN A C 1
ATOM 4757 O O . ASN A 1 599 ? 9.266 -19.985 -4.502 1.00 84.25 599 ASN A O 1
ATOM 4761 N N . ILE A 1 600 ? 8.230 -20.373 -6.460 1.00 81.69 600 ILE A N 1
ATOM 4762 C CA . ILE A 1 600 ? 7.290 -19.257 -6.447 1.00 81.69 600 ILE A CA 1
ATOM 4763 C C . ILE A 1 600 ? 6.180 -19.569 -5.443 1.00 81.69 600 ILE A C 1
ATOM 4765 O O . ILE A 1 600 ? 5.333 -20.424 -5.702 1.00 81.69 600 ILE A O 1
ATOM 4769 N N . THR A 1 601 ? 6.183 -18.875 -4.304 1.00 75.56 601 THR A N 1
ATOM 4770 C CA . THR A 1 601 ? 5.141 -18.999 -3.274 1.00 75.56 601 THR A CA 1
ATOM 4771 C C . THR A 1 601 ? 4.301 -17.732 -3.252 1.00 75.56 601 THR A C 1
ATOM 4773 O O . THR A 1 601 ? 4.834 -16.645 -3.029 1.00 75.56 601 THR A O 1
ATOM 4776 N N . ILE A 1 602 ? 2.999 -17.882 -3.464 1.00 71.56 602 ILE A N 1
ATOM 4777 C CA . ILE A 1 602 ? 2.008 -16.811 -3.399 1.00 71.56 602 ILE A CA 1
ATOM 4778 C C . ILE A 1 602 ? 1.299 -16.929 -2.050 1.00 71.56 602 ILE A C 1
ATOM 4780 O O . ILE A 1 602 ? 0.900 -18.023 -1.637 1.00 71.56 602 ILE A O 1
ATOM 4784 N N . VAL A 1 603 ? 1.182 -15.805 -1.349 1.00 56.25 603 VAL A N 1
ATOM 4785 C CA . VAL A 1 603 ? 0.455 -15.704 -0.083 1.00 56.25 603 VAL A CA 1
ATOM 4786 C C . VAL A 1 603 ? -0.850 -14.959 -0.333 1.00 56.25 603 VAL A C 1
ATOM 4788 O O . VAL A 1 603 ? -0.868 -13.919 -0.989 1.00 56.25 603 VAL A O 1
ATOM 4791 N N . SER A 1 604 ? -1.947 -15.504 0.173 1.00 53.09 604 SER A N 1
ATOM 4792 C CA . SER A 1 604 ? -3.276 -14.894 0.121 1.00 53.09 604 SER A CA 1
ATOM 4793 C C . SER A 1 604 ? -3.459 -13.868 1.257 1.00 53.09 604 SER A C 1
ATOM 4795 O O . SER A 1 604 ? -2.721 -13.917 2.244 1.00 53.09 604 SER A O 1
ATOM 4797 N N . PRO A 1 605 ? -4.468 -12.975 1.198 1.00 47.16 605 PRO A N 1
ATOM 4798 C CA . PRO A 1 605 ? -4.741 -11.998 2.264 1.00 47.16 605 PRO A CA 1
ATOM 4799 C C . PRO A 1 605 ? -5.047 -12.609 3.641 1.00 47.16 605 PRO A C 1
ATOM 4801 O O . PRO A 1 605 ? -4.852 -11.955 4.658 1.00 47.16 605 PRO A O 1
ATOM 4804 N N . ASP A 1 606 ? -5.513 -13.859 3.678 1.00 48.09 606 ASP A N 1
ATOM 4805 C CA . ASP A 1 606 ? -5.758 -14.642 4.899 1.00 48.09 606 ASP A CA 1
ATOM 4806 C C . ASP A 1 606 ? -4.487 -15.319 5.464 1.00 48.09 606 ASP A C 1
ATOM 4808 O O . ASP A 1 606 ? -4.556 -16.079 6.426 1.00 48.09 606 ASP A O 1
ATOM 4812 N N . GLY A 1 607 ? -3.319 -15.071 4.861 1.00 44.69 607 GLY A N 1
ATOM 4813 C CA . GLY A 1 607 ? -2.043 -15.684 5.233 1.00 44.69 607 GLY A CA 1
ATOM 4814 C C . GLY A 1 607 ? -1.820 -17.099 4.682 1.00 44.69 607 GLY A C 1
ATOM 4815 O O . GLY A 1 607 ? -0.724 -17.645 4.860 1.00 44.69 607 GLY A O 1
ATOM 4816 N N . SER A 1 608 ? -2.799 -17.696 3.988 1.00 59.75 608 SER A N 1
ATOM 4817 C CA . SER A 1 608 ? -2.636 -19.005 3.345 1.00 59.75 608 SER A CA 1
ATOM 4818 C C . SER A 1 608 ? -1.584 -18.954 2.232 1.00 59.75 608 SER A C 1
ATOM 4820 O O . SER A 1 608 ? -1.399 -17.933 1.570 1.00 59.75 608 SER A O 1
ATOM 4822 N N . LYS A 1 609 ? -0.856 -20.059 2.030 1.00 68.81 609 LYS A N 1
ATOM 4823 C CA . LYS A 1 609 ? 0.271 -20.140 1.086 1.00 68.81 609 LYS A CA 1
ATOM 4824 C C . LYS A 1 609 ? 0.011 -21.214 0.038 1.00 68.81 609 LYS A C 1
ATOM 4826 O O . LYS A 1 609 ? -0.383 -22.323 0.392 1.00 68.81 609 LYS A O 1
ATOM 4831 N N . LYS A 1 610 ? 0.276 -20.898 -1.229 1.00 77.25 610 LYS A N 1
ATOM 4832 C CA . LYS A 1 610 ? 0.200 -21.824 -2.371 1.00 77.25 610 LYS A CA 1
ATOM 4833 C C . LYS A 1 610 ? 1.381 -21.599 -3.310 1.00 77.25 610 LYS A C 1
ATOM 4835 O O . LYS A 1 610 ? 1.845 -20.467 -3.451 1.00 77.25 610 LYS A O 1
ATOM 4840 N N . TYR A 1 611 ? 1.867 -22.642 -3.974 1.00 84.06 611 TYR A N 1
ATOM 4841 C CA . TYR A 1 611 ? 2.810 -22.462 -5.076 1.00 84.06 611 TYR A CA 1
ATOM 4842 C C . TYR A 1 611 ? 2.084 -22.059 -6.360 1.00 84.06 611 TYR A C 1
ATOM 4844 O O . TYR A 1 611 ? 0.893 -22.309 -6.526 1.00 84.06 611 TYR A O 1
ATOM 4852 N N . PHE A 1 612 ? 2.820 -21.469 -7.301 1.00 85.38 612 PHE A N 1
ATOM 4853 C CA . PHE A 1 612 ? 2.325 -21.126 -8.642 1.00 85.38 612 PHE A CA 1
ATOM 4854 C C . PHE A 1 612 ? 1.643 -22.314 -9.360 1.00 85.38 612 PHE A C 1
ATOM 4856 O O . PHE A 1 612 ? 0.608 -22.157 -9.995 1.00 85.38 612 PHE A O 1
ATOM 4863 N N . SER A 1 613 ? 2.166 -23.529 -9.189 1.00 88.50 613 SER A N 1
ATOM 4864 C CA . SER A 1 613 ? 1.593 -24.772 -9.727 1.00 88.50 613 SER A CA 1
ATOM 4865 C C . SER A 1 613 ? 0.304 -25.253 -9.053 1.00 88.50 613 SER A C 1
ATOM 4867 O O . SER A 1 613 ? -0.292 -26.212 -9.530 1.00 88.50 613 SER A O 1
ATOM 4869 N N . ASP A 1 614 ? -0.113 -24.651 -7.936 1.00 89.19 614 ASP A N 1
ATOM 4870 C CA . ASP A 1 614 ? -1.199 -25.169 -7.087 1.00 89.19 614 ASP A CA 1
ATOM 4871 C C . ASP A 1 614 ? -2.526 -24.419 -7.319 1.00 89.19 614 ASP A C 1
ATOM 4873 O O . ASP A 1 614 ? -3.550 -24.705 -6.690 1.00 89.19 614 ASP A O 1
ATOM 4877 N N . TYR A 1 615 ? -2.512 -23.416 -8.199 1.00 85.88 615 TYR A N 1
ATOM 4878 C CA . TYR A 1 615 ? -3.685 -22.642 -8.584 1.00 85.88 615 TYR A CA 1
ATOM 4879 C C . TYR A 1 615 ? -4.427 -23.357 -9.709 1.00 85.88 615 TYR A C 1
ATOM 4881 O O . TYR A 1 615 ? -3.926 -23.454 -10.824 1.00 85.88 615 TYR A O 1
ATOM 4889 N N . GLU A 1 616 ? -5.641 -23.839 -9.443 1.00 88.00 616 GLU A N 1
ATOM 4890 C CA . GLU A 1 616 ? -6.490 -24.407 -10.492 1.00 88.00 616 GLU A CA 1
ATOM 4891 C C . GLU A 1 616 ? -6.933 -23.281 -11.436 1.00 88.00 616 GLU A C 1
ATOM 4893 O O . GLU A 1 616 ? -7.681 -22.390 -11.040 1.00 88.00 616 GLU A O 1
ATOM 4898 N N . THR A 1 617 ? -6.438 -23.277 -12.672 1.00 85.88 617 THR A N 1
ATOM 4899 C CA . THR A 1 617 ? -6.742 -22.276 -13.707 1.00 85.88 617 THR A CA 1
ATOM 4900 C C . THR A 1 617 ? -7.888 -22.716 -14.614 1.00 85.88 617 THR A C 1
ATOM 4902 O O . THR A 1 617 ? -8.562 -21.870 -15.214 1.00 85.88 617 THR A O 1
ATOM 4905 N N . LYS A 1 618 ? -8.146 -24.027 -14.692 1.00 85.62 618 LYS A N 1
ATOM 4906 C CA . LYS A 1 618 ? -9.221 -24.633 -15.482 1.00 85.62 618 LYS A CA 1
ATOM 4907 C C . LYS A 1 618 ? -10.604 -24.159 -15.034 1.00 85.62 618 LYS A C 1
ATOM 4909 O O . LYS A 1 618 ? -10.874 -23.985 -13.848 1.00 85.62 618 LYS A O 1
ATOM 4914 N N . SER A 1 619 ? -11.500 -23.979 -15.999 1.00 69.88 619 SER A N 1
ATOM 4915 C CA . SER A 1 619 ? -12.910 -23.686 -15.733 1.00 69.88 619 SER A CA 1
ATOM 4916 C C . SER A 1 619 ? -13.670 -24.913 -15.216 1.00 69.88 619 SER A C 1
ATOM 4918 O O . SER A 1 619 ? -13.502 -26.016 -15.742 1.00 69.88 619 SER A O 1
ATOM 4920 N N . ILE A 1 620 ? -14.593 -24.706 -14.274 1.00 63.94 620 ILE A N 1
ATOM 4921 C CA . ILE A 1 620 ? -15.622 -25.696 -13.933 1.00 63.94 620 ILE A CA 1
ATOM 4922 C C . ILE A 1 620 ? -16.824 -25.585 -14.897 1.00 63.94 620 ILE A C 1
ATOM 4924 O O . ILE A 1 620 ? -16.795 -24.827 -15.875 1.00 63.94 620 ILE A O 1
ATOM 4928 N N . PHE A 1 621 ? -17.826 -26.445 -14.685 1.00 42.31 621 PHE A N 1
ATOM 4929 C CA . PHE A 1 621 ? -18.897 -26.809 -15.625 1.00 42.31 621 PHE A CA 1
ATOM 4930 C C . PHE A 1 621 ? -19.508 -25.615 -16.398 1.00 42.31 621 PHE A C 1
ATOM 4932 O O . PHE A 1 621 ? -19.795 -24.570 -15.823 1.00 42.31 621 PHE A O 1
ATOM 4939 N N . LEU A 1 622 ? -19.720 -25.792 -17.711 1.00 40.41 622 LEU A N 1
ATOM 4940 C CA . LEU A 1 622 ? -20.259 -24.790 -18.658 1.00 40.41 622 LEU A CA 1
ATOM 4941 C C . LEU A 1 622 ? -19.426 -23.503 -18.866 1.00 40.41 622 LEU A C 1
ATOM 4943 O O . LEU A 1 622 ? -19.946 -22.536 -19.417 1.00 40.41 622 LEU A O 1
ATOM 4947 N N . GLY A 1 623 ? -18.143 -23.472 -18.486 1.00 46.06 623 GLY A N 1
ATOM 4948 C CA . GLY A 1 623 ? -17.263 -22.317 -18.746 1.00 46.06 623 GLY A CA 1
ATOM 4949 C C . GLY A 1 623 ? -17.244 -21.265 -17.629 1.00 46.06 623 GLY A C 1
ATOM 4950 O O . GLY A 1 623 ? -16.915 -20.107 -17.873 1.00 46.06 623 GLY A O 1
ATOM 4951 N N . TRP A 1 624 ? -17.617 -21.659 -16.408 1.00 38.50 624 TRP A N 1
ATOM 4952 C CA . TRP A 1 624 ? -17.637 -20.797 -15.227 1.00 38.50 624 TRP A CA 1
ATOM 4953 C C . TRP A 1 624 ? -16.463 -21.140 -14.291 1.00 38.50 624 TRP A C 1
ATOM 4955 O O . TRP A 1 624 ? -16.155 -22.311 -14.086 1.00 38.50 624 TRP A O 1
ATOM 4965 N N . GLY A 1 625 ? -15.835 -20.136 -13.665 1.00 56.31 625 GLY A N 1
ATOM 4966 C CA . GLY A 1 625 ? -14.907 -20.327 -12.536 1.00 56.31 625 GLY A CA 1
ATOM 4967 C C . GLY A 1 625 ? -13.416 -20.036 -12.782 1.00 56.31 625 GLY A C 1
ATOM 4968 O O . GLY A 1 625 ? -12.948 -19.851 -13.911 1.00 56.31 625 GLY A O 1
ATOM 4969 N N . ASN A 1 626 ? -12.674 -19.978 -11.669 1.00 71.19 626 ASN A N 1
ATOM 4970 C CA . ASN A 1 626 ? -11.211 -19.848 -11.568 1.00 71.19 626 ASN A CA 1
ATOM 4971 C C . ASN A 1 626 ? -10.553 -18.620 -12.248 1.00 71.19 626 ASN A C 1
ATOM 4973 O O . ASN A 1 626 ? -9.343 -18.605 -12.466 1.00 71.19 626 ASN A O 1
ATOM 4977 N N . GLY A 1 627 ? -11.317 -17.548 -12.509 1.00 65.06 627 GLY A N 1
ATOM 4978 C CA . GLY A 1 627 ? -10.804 -16.272 -13.045 1.00 65.06 627 GLY A CA 1
ATOM 4979 C C . GLY A 1 627 ? -9.680 -15.661 -12.200 1.00 65.06 627 GLY A C 1
ATOM 4980 O O . GLY A 1 627 ? -8.603 -15.401 -12.723 1.00 65.06 627 GLY A O 1
ATOM 4981 N N . LYS A 1 628 ? -9.870 -15.578 -10.875 1.00 64.12 628 LYS A N 1
ATOM 4982 C CA . LYS A 1 628 ? -8.835 -15.140 -9.917 1.00 64.12 628 LYS A CA 1
ATOM 4983 C C . LYS A 1 628 ? -7.529 -15.909 -10.038 1.00 64.12 628 LYS A C 1
ATOM 4985 O O . LYS A 1 628 ? -6.462 -15.313 -10.088 1.00 64.12 628 LYS A O 1
ATOM 4990 N N . ASN A 1 629 ? -7.621 -17.238 -10.058 1.00 76.69 629 ASN A N 1
ATOM 4991 C CA . ASN A 1 629 ? -6.458 -18.115 -10.123 1.00 76.69 629 ASN A CA 1
ATOM 4992 C C . ASN A 1 629 ? -5.691 -17.857 -11.421 1.00 76.69 629 ASN A C 1
ATOM 4994 O O . ASN A 1 629 ? -4.470 -17.735 -11.392 1.00 76.69 629 ASN A O 1
ATOM 4998 N N . ARG A 1 630 ? -6.411 -17.660 -12.535 1.00 80.31 630 ARG A N 1
ATOM 4999 C CA . ARG A 1 630 ? -5.810 -17.197 -13.787 1.00 80.31 630 ARG A CA 1
ATOM 5000 C C . ARG A 1 630 ? -5.156 -15.823 -13.631 1.00 80.31 630 ARG A C 1
ATOM 5002 O O . ARG A 1 630 ? -3.978 -15.700 -13.929 1.00 80.31 630 ARG A O 1
ATOM 5009 N N . GLN A 1 631 ? -5.835 -14.813 -13.094 1.00 65.94 631 GLN A N 1
ATOM 5010 C CA . GLN A 1 631 ? -5.242 -13.476 -12.968 1.00 65.94 631 GLN A CA 1
ATOM 5011 C C . GLN A 1 631 ? -4.000 -13.447 -12.058 1.00 65.94 631 GLN A C 1
ATOM 5013 O O . GLN A 1 631 ? -3.022 -12.776 -12.375 1.00 65.94 631 GLN A O 1
ATOM 5018 N N . ILE A 1 632 ? -3.992 -14.217 -10.966 1.00 68.94 632 ILE A N 1
ATOM 5019 C CA . ILE A 1 632 ? -2.829 -14.385 -10.079 1.00 68.94 632 ILE A CA 1
ATOM 5020 C C . ILE A 1 632 ? -1.646 -14.980 -10.853 1.00 68.94 632 ILE A C 1
ATOM 5022 O O . ILE A 1 632 ? -0.548 -14.426 -10.830 1.00 68.94 632 ILE A O 1
ATOM 5026 N N . ILE A 1 633 ? -1.872 -16.075 -11.579 1.00 80.06 633 ILE A N 1
ATOM 5027 C CA . ILE A 1 633 ? -0.840 -16.758 -12.366 1.00 80.06 633 ILE A CA 1
ATOM 5028 C C . ILE A 1 633 ? -0.363 -15.894 -13.544 1.00 80.06 633 ILE A C 1
ATOM 5030 O O . ILE A 1 633 ? 0.840 -15.826 -13.783 1.00 80.06 633 ILE A O 1
ATOM 5034 N N . ALA A 1 634 ? -1.256 -15.150 -14.204 1.00 73.50 634 ALA A N 1
ATOM 5035 C CA . ALA A 1 634 ? -0.910 -14.164 -15.229 1.00 73.50 634 ALA A CA 1
ATOM 5036 C C . ALA A 1 634 ? -0.016 -13.051 -14.664 1.00 73.50 634 ALA A C 1
ATOM 5038 O O . ALA A 1 634 ? 1.052 -12.795 -15.211 1.00 73.50 634 ALA A O 1
ATOM 5039 N N . ASN A 1 635 ? -0.402 -12.435 -13.542 1.00 64.00 635 ASN A N 1
ATOM 5040 C CA . ASN A 1 635 ? 0.362 -11.356 -12.908 1.00 64.00 635 ASN A CA 1
ATOM 5041 C C . ASN A 1 635 ? 1.765 -11.822 -12.489 1.00 64.00 635 ASN A C 1
ATOM 5043 O O . ASN A 1 635 ? 2.750 -11.125 -12.726 1.00 64.00 635 ASN A O 1
ATOM 5047 N N . VAL A 1 636 ? 1.873 -13.016 -11.899 1.00 73.50 636 VAL A N 1
ATOM 5048 C CA . VAL A 1 636 ? 3.158 -13.574 -11.454 1.00 73.50 636 VAL A CA 1
ATOM 5049 C C . VAL A 1 636 ? 4.026 -14.013 -12.641 1.00 73.50 636 VAL A C 1
ATOM 5051 O O . VAL A 1 636 ? 5.240 -13.806 -12.620 1.00 73.50 636 VAL A O 1
ATOM 5054 N N . ALA A 1 637 ? 3.430 -14.545 -13.712 1.00 80.19 637 ALA A N 1
ATOM 5055 C CA . ALA A 1 637 ? 4.142 -14.829 -14.956 1.00 80.19 637 ALA A CA 1
ATOM 5056 C C . ALA A 1 637 ? 4.637 -13.544 -15.638 1.00 80.19 637 ALA A C 1
ATOM 5058 O O . ALA A 1 637 ? 5.804 -13.471 -16.012 1.00 80.19 637 ALA A O 1
ATOM 5059 N N . ALA A 1 638 ? 3.799 -12.508 -15.727 1.00 70.00 638 ALA A N 1
ATOM 5060 C CA . ALA A 1 638 ? 4.155 -11.203 -16.281 1.00 70.00 638 ALA A CA 1
ATOM 5061 C C . ALA A 1 638 ? 5.253 -10.498 -15.465 1.00 70.00 638 ALA A C 1
ATOM 5063 O O . ALA A 1 638 ? 6.164 -9.908 -16.047 1.00 70.00 638 ALA A O 1
ATOM 5064 N N . TYR A 1 639 ? 5.234 -10.616 -14.131 1.00 69.25 639 TYR A N 1
ATOM 5065 C CA . TYR A 1 639 ? 6.322 -10.154 -13.262 1.00 69.25 639 TYR A CA 1
ATOM 5066 C C . TYR A 1 639 ? 7.660 -10.811 -13.639 1.00 69.25 639 TYR A C 1
ATOM 5068 O O . TYR A 1 639 ? 8.647 -10.117 -13.893 1.00 69.25 639 TYR A O 1
ATOM 5076 N N . TYR A 1 640 ? 7.692 -12.144 -13.747 1.00 78.12 640 TYR A N 1
ATOM 5077 C CA . TYR A 1 640 ? 8.915 -12.864 -14.106 1.00 78.12 640 TYR A CA 1
ATOM 5078 C C . TYR A 1 640 ? 9.323 -12.700 -15.577 1.00 78.12 640 TYR A C 1
ATOM 5080 O O . TYR A 1 640 ? 10.517 -12.741 -15.868 1.00 78.12 640 TYR A O 1
ATOM 5088 N N . ALA A 1 641 ? 8.376 -12.449 -16.483 1.00 77.38 641 ALA A N 1
ATOM 5089 C CA . ALA A 1 641 ? 8.639 -12.075 -17.871 1.00 77.38 641 ALA A CA 1
ATOM 5090 C C . ALA A 1 641 ? 9.339 -10.709 -17.959 1.00 77.38 641 ALA A C 1
ATOM 5092 O O . ALA A 1 641 ? 10.404 -10.583 -18.569 1.00 77.38 641 ALA A O 1
ATOM 5093 N N . LYS A 1 642 ? 8.790 -9.697 -17.271 1.00 66.75 642 LYS A N 1
ATOM 5094 C CA . LYS A 1 642 ? 9.373 -8.351 -17.182 1.00 66.75 642 LYS A CA 1
ATOM 5095 C C . LYS A 1 642 ? 10.778 -8.391 -16.574 1.00 66.75 642 LYS A C 1
ATOM 5097 O O . LYS A 1 642 ? 11.677 -7.735 -17.092 1.00 66.75 642 LYS A O 1
ATOM 5102 N N . ALA A 1 643 ? 10.990 -9.213 -15.542 1.00 67.69 643 ALA A N 1
ATOM 5103 C CA . ALA A 1 643 ? 12.290 -9.394 -14.887 1.00 67.69 643 ALA A CA 1
ATOM 5104 C C . ALA A 1 643 ? 13.404 -9.937 -15.809 1.00 67.69 643 ALA A C 1
ATOM 5106 O O . ALA A 1 643 ? 14.579 -9.838 -15.460 1.00 67.69 643 ALA A O 1
ATOM 5107 N N . ILE A 1 644 ? 13.060 -10.497 -16.976 1.00 82.50 644 ILE A N 1
ATOM 5108 C CA . ILE A 1 644 ? 14.020 -10.978 -17.984 1.00 82.50 644 ILE A CA 1
ATOM 5109 C C . ILE A 1 644 ? 13.895 -10.258 -19.339 1.00 82.50 644 ILE A C 1
ATOM 5111 O O . ILE A 1 644 ? 14.486 -10.697 -20.321 1.00 82.50 644 ILE A O 1
ATOM 5115 N N . GLY A 1 645 ? 13.166 -9.137 -19.391 1.00 73.44 645 GLY A N 1
ATOM 5116 C CA . GLY A 1 645 ? 13.093 -8.258 -20.563 1.00 73.44 645 GLY A CA 1
ATOM 5117 C C . GLY A 1 645 ? 12.125 -8.683 -21.674 1.00 73.44 645 GLY A C 1
ATOM 5118 O O . GLY A 1 645 ? 12.203 -8.125 -22.769 1.00 73.44 645 GLY A O 1
ATOM 5119 N N . ILE A 1 646 ? 11.218 -9.630 -21.411 1.00 79.88 646 ILE A N 1
ATOM 5120 C CA . ILE A 1 646 ? 10.168 -10.040 -22.361 1.00 79.88 646 ILE A CA 1
ATOM 5121 C C . ILE A 1 646 ? 9.191 -8.885 -22.596 1.00 79.88 646 ILE A C 1
ATOM 5123 O O . ILE A 1 646 ? 8.796 -8.194 -21.654 1.00 79.88 646 ILE A O 1
ATOM 5127 N N . LYS A 1 647 ? 8.805 -8.689 -23.863 1.00 71.75 647 LYS A N 1
ATOM 5128 C CA . LYS A 1 647 ? 7.895 -7.610 -24.294 1.00 71.75 647 LYS A CA 1
ATOM 5129 C C . LYS A 1 647 ? 6.529 -8.100 -24.771 1.00 71.75 647 LYS A C 1
ATOM 5131 O O . LYS A 1 647 ? 5.620 -7.281 -24.882 1.00 71.75 647 LYS A O 1
ATOM 5136 N N . ALA A 1 648 ? 6.383 -9.393 -25.061 1.00 75.06 648 ALA A N 1
ATOM 5137 C CA . ALA A 1 648 ? 5.089 -9.994 -25.363 1.00 75.06 648 ALA A CA 1
ATOM 5138 C C . ALA A 1 648 ? 4.119 -9.861 -24.174 1.00 75.06 648 ALA A C 1
ATOM 5140 O O . ALA A 1 648 ? 4.534 -9.839 -23.012 1.00 75.06 648 ALA A O 1
ATOM 5141 N N . THR A 1 649 ? 2.815 -9.820 -24.452 1.00 77.88 649 THR A N 1
ATOM 5142 C CA . THR A 1 649 ? 1.797 -9.953 -23.403 1.00 77.88 649 THR A CA 1
ATOM 5143 C C . THR A 1 649 ? 1.902 -11.350 -22.797 1.00 77.88 649 THR A C 1
ATOM 5145 O O . TH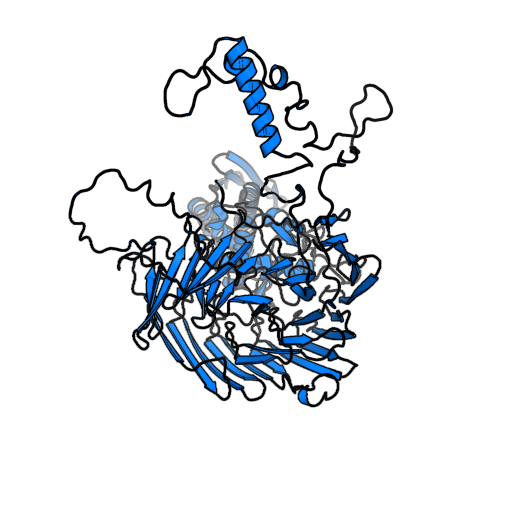R A 1 649 ? 1.877 -12.330 -23.530 1.00 77.88 649 THR A O 1
ATOM 5148 N N . VAL A 1 650 ? 2.009 -11.465 -21.472 1.00 81.38 650 VAL A N 1
ATOM 5149 C CA . VAL A 1 650 ? 2.083 -12.766 -20.788 1.00 81.38 650 VAL A CA 1
ATOM 5150 C C . VAL A 1 650 ? 0.854 -12.966 -19.914 1.00 81.38 650 VAL A C 1
ATOM 5152 O O . VAL A 1 650 ? 0.489 -12.081 -19.140 1.00 81.38 650 VAL A O 1
ATOM 5155 N N . GLY A 1 651 ? 0.233 -14.139 -20.013 1.00 82.31 651 GLY A N 1
ATOM 5156 C CA . GLY A 1 651 ? -0.940 -14.495 -19.227 1.00 82.31 651 GLY A CA 1
ATOM 5157 C C . GLY A 1 651 ? -1.122 -16.000 -19.050 1.00 82.31 651 GLY A C 1
ATOM 5158 O O . GLY A 1 651 ? -0.214 -16.804 -19.255 1.00 82.31 651 GLY A O 1
ATOM 5159 N N . THR A 1 652 ? -2.327 -16.402 -18.654 1.00 87.19 652 THR A N 1
ATOM 5160 C CA . THR A 1 652 ? -2.710 -17.812 -18.509 1.00 87.19 652 THR A CA 1
ATOM 5161 C C . THR A 1 652 ? -4.159 -18.022 -18.917 1.00 87.19 652 THR A C 1
ATOM 5163 O O . THR A 1 652 ? -4.994 -17.121 -18.802 1.00 87.19 652 THR A O 1
ATOM 5166 N N . ILE A 1 653 ? -4.457 -19.230 -19.379 1.00 84.69 653 ILE A N 1
ATOM 5167 C CA . ILE A 1 653 ? -5.778 -19.642 -19.838 1.00 84.69 653 ILE A CA 1
ATOM 5168 C C . ILE A 1 653 ? -6.252 -20.881 -19.078 1.00 84.69 653 ILE A C 1
ATOM 5170 O O . ILE A 1 653 ? -5.465 -21.646 -18.526 1.00 84.69 653 ILE A O 1
ATOM 5174 N N . GLY A 1 654 ? -7.569 -21.087 -19.057 1.00 80.19 654 GLY A N 1
ATOM 5175 C CA . GLY A 1 654 ? -8.196 -22.243 -18.407 1.00 80.19 654 GLY A CA 1
ATOM 5176 C C . GLY A 1 654 ? -8.374 -23.460 -19.319 1.00 80.19 654 GLY A C 1
ATOM 5177 O O . GLY A 1 654 ? -9.122 -24.371 -18.961 1.00 80.19 654 GLY A O 1
ATOM 5178 N N . GLU A 1 655 ? -7.765 -23.456 -20.506 1.00 83.31 655 GLU A N 1
ATOM 5179 C CA . GLU A 1 655 ? -7.826 -24.571 -21.454 1.00 83.31 655 GLU A CA 1
ATOM 5180 C C . GLU A 1 655 ? -6.863 -25.681 -21.034 1.00 83.31 655 GLU A C 1
ATOM 5182 O O . GLU A 1 655 ? -5.715 -25.399 -20.688 1.00 83.31 655 GLU A O 1
ATOM 5187 N N . ILE A 1 656 ? -7.311 -26.941 -21.099 1.00 84.56 656 ILE A N 1
ATOM 5188 C CA . ILE A 1 656 ? -6.394 -28.074 -20.947 1.00 84.56 656 ILE A CA 1
ATOM 5189 C C . ILE A 1 656 ? -5.566 -28.199 -22.216 1.00 84.56 656 ILE A C 1
ATOM 5191 O O . ILE A 1 656 ? -6.120 -28.466 -23.286 1.00 84.56 656 ILE A O 1
ATOM 5195 N N . ARG A 1 657 ? -4.245 -28.118 -22.070 1.00 84.88 657 ARG A N 1
ATOM 5196 C CA . ARG A 1 657 ? -3.300 -28.522 -23.110 1.00 84.88 657 ARG A CA 1
ATOM 5197 C C . ARG A 1 657 ? -2.347 -29.556 -22.540 1.00 84.88 657 ARG A C 1
ATOM 5199 O O . ARG A 1 657 ? -1.704 -29.330 -21.520 1.00 84.88 657 ARG A O 1
ATOM 5206 N N . LYS A 1 658 ? -2.325 -30.732 -23.165 1.00 76.81 658 LYS A N 1
ATOM 5207 C CA . LYS A 1 658 ? -1.405 -31.801 -22.776 1.00 76.81 658 LYS A CA 1
ATOM 5208 C C . LYS A 1 658 ? -0.014 -31.454 -23.286 1.00 76.81 658 LYS A C 1
ATOM 5210 O O . LYS A 1 658 ? 0.108 -30.958 -24.400 1.00 76.81 658 LYS A O 1
ATOM 5215 N N . ASP A 1 659 ? 0.993 -31.733 -22.468 1.00 73.88 659 ASP A N 1
ATOM 5216 C CA . ASP A 1 659 ? 2.413 -31.624 -22.819 1.00 73.88 659 ASP A CA 1
ATOM 5217 C C . ASP A 1 659 ? 2.911 -30.198 -23.186 1.00 73.88 659 ASP A C 1
ATOM 5219 O O . ASP A 1 659 ? 4.039 -30.044 -23.651 1.00 73.88 659 ASP A O 1
ATOM 5223 N N . GLU A 1 660 ? 2.120 -29.145 -22.924 1.00 81.31 660 GLU A N 1
ATOM 5224 C CA . GLU A 1 660 ? 2.496 -27.728 -23.095 1.00 81.31 660 GLU A CA 1
ATOM 5225 C C . GLU A 1 660 ? 2.639 -27.028 -21.730 1.00 81.31 660 GLU A C 1
ATOM 5227 O O . GLU A 1 660 ? 1.682 -26.950 -20.959 1.00 81.31 660 GLU A O 1
ATOM 5232 N N . THR A 1 661 ? 3.820 -26.473 -21.429 1.00 89.62 661 THR A N 1
ATOM 5233 C CA . THR A 1 661 ? 4.054 -25.666 -20.213 1.00 89.62 661 THR A CA 1
ATOM 5234 C C . THR A 1 661 ? 3.639 -24.204 -20.403 1.00 89.62 661 THR A C 1
ATOM 5236 O O . THR A 1 661 ? 3.062 -23.594 -19.507 1.00 89.62 661 THR A O 1
ATOM 5239 N N . ALA A 1 662 ? 3.906 -23.642 -21.578 1.00 92.06 662 ALA A N 1
ATOM 5240 C CA . ALA A 1 662 ? 3.359 -22.390 -22.090 1.00 92.06 662 ALA A CA 1
ATOM 5241 C C . ALA A 1 662 ? 3.345 -22.468 -23.624 1.00 92.06 662 ALA A C 1
ATOM 5243 O O . ALA A 1 662 ? 3.950 -23.378 -24.191 1.00 92.06 662 ALA A O 1
ATOM 5244 N N . TYR A 1 663 ? 2.670 -21.532 -24.291 1.00 89.62 663 TYR A N 1
ATOM 5245 C CA . TYR A 1 663 ? 2.722 -21.410 -25.747 1.00 89.62 663 TYR A CA 1
ATOM 5246 C C . TYR A 1 663 ? 2.518 -19.959 -26.214 1.00 89.62 663 TYR A C 1
ATOM 5248 O O . TYR A 1 663 ? 1.791 -19.187 -25.585 1.00 89.62 663 TYR A O 1
ATOM 5256 N N . TYR A 1 664 ? 3.123 -19.599 -27.342 1.00 87.38 664 TYR A N 1
ATOM 5257 C CA . TYR A 1 664 ? 2.861 -18.357 -28.074 1.00 87.38 664 TYR A CA 1
ATOM 5258 C C . TYR A 1 664 ? 1.611 -18.456 -28.979 1.00 87.38 664 TYR A C 1
ATOM 5260 O O . TYR A 1 664 ? 1.472 -19.400 -29.762 1.00 87.38 664 TYR A O 1
ATOM 5268 N N . GLU A 1 665 ? 0.713 -17.464 -28.916 1.00 84.88 665 GLU A N 1
ATOM 5269 C CA . GLU A 1 665 ? -0.474 -17.321 -29.775 1.00 84.88 665 GLU A CA 1
ATOM 5270 C C . GLU A 1 665 ? -0.309 -16.167 -30.791 1.00 84.88 665 GLU A C 1
ATOM 5272 O O . GLU A 1 665 ? -0.419 -14.990 -30.440 1.00 84.88 665 GLU A O 1
ATOM 5277 N N . PRO A 1 666 ? -0.136 -16.466 -32.093 1.00 79.38 666 PRO A N 1
ATOM 5278 C CA . PRO A 1 666 ? 0.044 -15.443 -33.127 1.00 79.38 666 PRO A CA 1
ATOM 5279 C C . PRO A 1 666 ? -1.184 -14.563 -33.420 1.00 79.38 666 PRO A C 1
ATOM 5281 O O . PRO A 1 666 ? -1.081 -13.637 -34.222 1.00 79.38 666 PRO A O 1
ATOM 5284 N N . LYS A 1 667 ? -2.373 -14.873 -32.875 1.00 78.88 667 LYS A N 1
ATOM 5285 C CA . LYS A 1 667 ? -3.581 -14.047 -33.079 1.00 78.88 667 LYS A CA 1
ATOM 5286 C C . LYS A 1 667 ? -3.619 -12.805 -32.191 1.00 78.88 667 LYS A C 1
ATOM 5288 O O . LYS A 1 667 ? -4.164 -11.792 -32.621 1.00 78.88 667 LYS A O 1
ATOM 5293 N N . ASP A 1 668 ? -3.090 -12.898 -30.974 1.00 78.25 668 ASP A N 1
ATOM 5294 C CA . ASP A 1 668 ? -3.069 -11.812 -29.985 1.00 78.25 668 ASP A CA 1
ATOM 5295 C C . ASP A 1 668 ? -1.648 -11.376 -29.590 1.00 78.25 668 ASP A C 1
ATOM 5297 O O . ASP A 1 668 ? -1.487 -10.424 -28.829 1.00 78.25 668 ASP A O 1
ATOM 5301 N N . ASN A 1 669 ? -0.624 -12.018 -30.166 1.00 78.19 669 ASN A N 1
ATOM 5302 C CA . ASN A 1 669 ? 0.790 -11.840 -29.844 1.00 78.19 669 ASN A CA 1
ATOM 5303 C C . ASN A 1 669 ? 1.126 -12.132 -28.363 1.00 78.19 669 ASN A C 1
ATOM 5305 O O . ASN A 1 669 ? 2.091 -11.588 -27.819 1.00 78.19 669 ASN A O 1
ATOM 5309 N N . GLY A 1 670 ? 0.324 -12.973 -27.703 1.00 81.12 670 GLY A N 1
ATOM 5310 C CA . GLY A 1 670 ? 0.469 -13.331 -26.298 1.00 81.12 670 GLY A CA 1
ATOM 5311 C C . GLY A 1 670 ? 1.222 -14.642 -26.062 1.00 81.12 670 GLY A C 1
ATOM 5312 O O . GLY A 1 670 ? 1.212 -15.555 -26.885 1.00 81.12 670 GLY A O 1
ATOM 5313 N N . ILE A 1 671 ? 1.856 -14.745 -24.896 1.00 91.38 671 ILE A N 1
ATOM 5314 C CA . ILE A 1 671 ? 2.407 -15.977 -24.325 1.00 91.38 671 ILE A CA 1
ATOM 5315 C C . ILE A 1 671 ? 1.457 -16.438 -23.221 1.00 91.38 671 ILE A C 1
ATOM 5317 O O . ILE A 1 671 ? 1.225 -15.723 -22.242 1.00 91.38 671 ILE A O 1
ATOM 5321 N N . TRP A 1 672 ? 0.932 -17.649 -23.357 1.00 92.25 672 TRP A N 1
ATOM 5322 C CA . TRP A 1 672 ? -0.140 -18.166 -22.517 1.00 92.25 672 TRP A CA 1
ATOM 5323 C C . TRP A 1 672 ? 0.280 -19.447 -21.800 1.00 92.25 672 TRP A C 1
ATOM 5325 O O . TRP A 1 672 ? 0.717 -20.415 -22.416 1.00 92.25 672 TRP A O 1
ATOM 5335 N N . ILE A 1 673 ? 0.113 -19.467 -20.478 1.00 94.12 673 ILE A N 1
ATOM 5336 C CA . ILE A 1 673 ? 0.296 -20.662 -19.644 1.00 94.12 673 ILE A CA 1
ATOM 5337 C C . ILE A 1 673 ? -1.044 -21.419 -19.581 1.00 94.12 673 ILE A C 1
ATOM 5339 O O . ILE A 1 673 ? -2.012 -20.857 -19.057 1.00 94.12 673 ILE A O 1
ATOM 5343 N N . PRO A 1 674 ? -1.158 -22.649 -20.110 1.00 92.00 674 PRO A N 1
ATOM 5344 C CA . PRO A 1 674 ? -2.397 -23.423 -20.080 1.00 92.00 674 PRO A CA 1
ATOM 5345 C C . PRO A 1 674 ? -2.622 -24.124 -18.730 1.00 92.00 674 PRO A C 1
ATOM 5347 O O . PRO A 1 674 ? -1.782 -24.094 -17.828 1.00 92.00 674 PRO A O 1
ATOM 5350 N N . ALA A 1 675 ? -3.770 -24.791 -18.599 1.00 89.44 675 ALA A N 1
ATOM 5351 C CA . ALA A 1 675 ? -3.993 -25.779 -17.553 1.00 89.44 675 ALA A CA 1
ATOM 5352 C C . ALA A 1 675 ? -3.464 -27.156 -18.001 1.00 89.44 675 ALA A C 1
ATOM 5354 O O . ALA A 1 675 ? -3.703 -27.590 -19.129 1.00 89.44 675 ALA A O 1
ATOM 5355 N N . GLY A 1 676 ? -2.802 -27.881 -17.103 1.00 85.31 676 GLY A N 1
ATOM 5356 C CA . GLY A 1 676 ? -2.521 -29.307 -17.264 1.00 85.31 676 GLY A CA 1
ATOM 5357 C C . GLY A 1 676 ? -3.762 -30.172 -17.010 1.00 85.31 676 GLY A C 1
ATOM 5358 O O . GLY A 1 676 ? -4.848 -29.675 -16.700 1.00 85.31 676 GLY A O 1
ATOM 5359 N N . GLU A 1 677 ? -3.614 -31.499 -17.091 1.00 83.12 677 GLU A N 1
ATOM 5360 C CA . GLU A 1 677 ? -4.737 -32.442 -16.920 1.00 83.12 677 GLU A CA 1
ATOM 5361 C C . GLU A 1 677 ? -5.464 -32.291 -15.572 1.00 83.12 677 GLU A C 1
ATOM 5363 O O . GLU A 1 677 ? -6.694 -32.365 -15.515 1.00 83.12 677 GLU A O 1
ATOM 5368 N N . ASN A 1 678 ? -4.705 -31.994 -14.511 1.00 84.50 678 ASN A N 1
ATOM 5369 C CA . ASN A 1 678 ? -5.198 -31.772 -13.147 1.00 84.50 678 ASN A CA 1
ATOM 5370 C C . ASN A 1 678 ? -5.836 -30.384 -12.937 1.00 84.50 678 ASN A C 1
ATOM 5372 O O . ASN A 1 678 ? -6.223 -30.050 -11.823 1.00 84.50 678 ASN A O 1
ATOM 5376 N N . GLY A 1 679 ? -5.938 -29.565 -13.988 1.00 86.62 679 GLY A N 1
ATOM 5377 C CA . GLY A 1 679 ? -6.569 -28.246 -13.954 1.00 86.62 679 GLY A CA 1
ATOM 5378 C C . GLY A 1 679 ? -5.684 -27.095 -13.464 1.00 86.62 679 GLY A C 1
ATOM 5379 O O . GLY A 1 679 ? -6.138 -25.953 -13.484 1.00 86.62 679 GLY A O 1
ATOM 5380 N N . THR A 1 680 ? -4.440 -27.366 -13.068 1.00 92.12 680 THR A N 1
ATOM 5381 C CA . THR A 1 680 ? -3.433 -26.385 -12.625 1.00 92.12 680 THR A CA 1
ATOM 5382 C C . THR A 1 680 ? -2.314 -26.211 -13.668 1.00 92.12 680 THR A C 1
ATOM 5384 O O . THR A 1 680 ? -2.153 -27.092 -14.515 1.00 92.12 680 THR A O 1
ATOM 5387 N N . PRO A 1 681 ? -1.506 -25.131 -13.629 1.00 92.12 681 PRO A N 1
ATOM 5388 C CA . PRO A 1 681 ? -0.270 -25.025 -14.407 1.00 92.12 681 PRO A CA 1
ATOM 5389 C C . PRO A 1 681 ? 0.711 -26.170 -14.122 1.00 92.12 681 PRO A C 1
ATOM 5391 O O . PRO A 1 681 ? 0.673 -26.786 -13.053 1.00 92.12 681 PRO A O 1
ATOM 5394 N N . ASP A 1 682 ? 1.625 -26.421 -15.061 1.00 92.06 682 ASP A N 1
ATOM 5395 C CA . ASP A 1 682 ? 2.623 -27.485 -14.935 1.00 92.06 682 ASP A CA 1
ATOM 5396 C C . ASP A 1 682 ? 3.495 -27.333 -13.668 1.00 92.06 682 ASP A C 1
ATOM 5398 O O . ASP A 1 682 ? 3.959 -26.243 -13.313 1.00 92.06 682 ASP A O 1
ATOM 5402 N N . ILE A 1 683 ? 3.745 -28.455 -12.987 1.00 90.81 683 ILE A N 1
ATOM 5403 C CA . ILE A 1 683 ? 4.488 -28.522 -11.722 1.00 90.81 683 ILE A CA 1
ATOM 5404 C C . ILE A 1 683 ? 5.936 -28.015 -11.834 1.00 90.81 683 ILE A C 1
ATOM 5406 O O . ILE A 1 683 ? 6.508 -27.566 -10.838 1.00 90.81 683 ILE A O 1
ATOM 5410 N N . LEU A 1 684 ? 6.539 -28.037 -13.026 1.00 91.12 684 LEU A N 1
ATOM 5411 C CA . LEU A 1 684 ? 7.860 -27.470 -13.297 1.00 91.12 684 LEU A CA 1
ATOM 5412 C C . LEU A 1 684 ? 7.858 -25.944 -13.157 1.00 91.12 684 LEU A C 1
ATOM 5414 O O . LEU A 1 684 ? 8.864 -25.384 -12.715 1.00 91.12 684 LEU A O 1
ATOM 5418 N N . LEU A 1 685 ? 6.739 -25.277 -13.461 1.00 92.38 685 LEU A N 1
ATOM 5419 C CA . LEU A 1 685 ? 6.589 -23.819 -13.374 1.00 92.38 685 LEU A CA 1
ATOM 5420 C C . LEU A 1 685 ? 6.467 -23.306 -11.938 1.00 92.38 685 LEU A C 1
ATOM 5422 O O . LEU A 1 685 ? 6.555 -22.102 -11.712 1.00 92.38 685 LEU A O 1
ATOM 5426 N N . LYS A 1 686 ? 6.367 -24.198 -10.940 1.00 90.12 686 LYS A N 1
ATOM 5427 C CA . LYS A 1 686 ? 6.524 -23.810 -9.531 1.00 90.12 686 LYS A CA 1
ATOM 5428 C C . LYS A 1 686 ? 7.884 -23.170 -9.255 1.00 90.12 686 LYS A C 1
ATOM 5430 O O . LYS A 1 686 ? 8.014 -22.449 -8.275 1.00 90.12 686 LYS A O 1
ATOM 5435 N N . ASN A 1 687 ? 8.904 -23.456 -10.069 1.00 91.69 687 ASN A N 1
ATOM 5436 C CA . ASN A 1 687 ? 10.245 -22.902 -9.930 1.00 91.69 687 ASN A CA 1
ATOM 5437 C C . ASN A 1 687 ? 10.411 -21.645 -10.801 1.00 91.69 687 ASN A C 1
ATOM 5439 O O . ASN A 1 687 ? 10.164 -21.681 -12.007 1.00 91.69 687 ASN A O 1
ATOM 5443 N N . LYS A 1 688 ? 10.898 -20.549 -10.206 1.00 87.81 688 LYS A N 1
ATOM 5444 C CA . LYS A 1 688 ? 10.999 -19.239 -10.872 1.00 87.81 688 LYS A CA 1
ATOM 5445 C C . LYS A 1 688 ? 11.910 -19.242 -12.098 1.00 87.81 688 LYS A C 1
ATOM 5447 O O . LYS A 1 688 ? 11.588 -18.596 -13.088 1.00 87.81 688 LYS A O 1
ATOM 5452 N N . TYR A 1 689 ? 12.995 -20.014 -12.083 1.00 92.94 689 TYR A N 1
ATOM 5453 C CA . TYR A 1 689 ? 13.920 -20.095 -13.215 1.00 92.94 689 TYR A CA 1
ATOM 5454 C C . TYR A 1 689 ? 13.393 -20.988 -14.340 1.00 92.94 689 TYR A C 1
ATOM 5456 O O . TYR A 1 689 ? 13.600 -20.664 -15.509 1.00 92.94 689 TYR A O 1
ATOM 5464 N N . ASN A 1 690 ? 12.663 -22.060 -14.007 1.00 96.12 690 ASN A N 1
ATOM 5465 C CA . ASN A 1 690 ? 11.942 -22.869 -14.996 1.00 96.12 690 ASN A CA 1
ATOM 5466 C C . ASN A 1 690 ? 10.872 -22.023 -15.706 1.00 96.12 690 ASN A C 1
ATOM 5468 O O . ASN A 1 690 ? 10.815 -22.024 -16.934 1.00 96.12 690 ASN A O 1
ATOM 5472 N N . LEU A 1 691 ? 10.080 -21.250 -14.947 1.00 94.50 691 LEU A N 1
ATOM 5473 C CA . LEU A 1 691 ? 9.079 -20.331 -15.495 1.00 94.50 691 LEU A CA 1
ATOM 5474 C C . LEU A 1 691 ? 9.723 -19.258 -16.381 1.00 94.50 691 LEU A C 1
ATOM 5476 O O . LEU A 1 691 ? 9.366 -19.147 -17.548 1.00 94.50 691 LEU A O 1
ATOM 5480 N N . MET A 1 692 ? 10.724 -18.528 -15.876 1.00 93.81 692 MET A N 1
ATOM 5481 C CA . MET A 1 692 ? 11.480 -17.544 -16.662 1.00 93.81 692 MET A CA 1
ATOM 5482 C C . MET A 1 692 ? 12.035 -18.136 -17.967 1.00 93.81 692 MET A C 1
ATOM 5484 O O . MET A 1 692 ? 11.937 -17.517 -19.021 1.00 93.81 692 MET A O 1
ATOM 5488 N N . ASN A 1 693 ? 12.642 -19.327 -17.923 1.00 96.38 693 ASN A N 1
ATOM 5489 C CA . ASN A 1 693 ? 13.214 -19.940 -19.121 1.00 96.38 693 ASN A CA 1
ATOM 5490 C C . ASN A 1 693 ? 12.143 -20.435 -20.108 1.00 96.38 693 ASN A C 1
ATOM 5492 O O . ASN A 1 693 ? 12.354 -20.323 -21.312 1.00 96.38 693 ASN A O 1
ATOM 5496 N N . THR A 1 694 ? 10.997 -20.909 -19.609 1.00 96.06 694 THR A N 1
ATOM 5497 C CA . THR A 1 694 ? 9.829 -21.265 -20.433 1.00 96.06 694 THR A CA 1
ATOM 5498 C C . THR A 1 694 ? 9.280 -20.028 -21.147 1.00 96.06 694 THR A C 1
ATOM 5500 O O . THR A 1 694 ? 9.115 -20.034 -22.360 1.00 96.06 694 THR A O 1
ATOM 5503 N N . LEU A 1 695 ? 9.079 -18.925 -20.423 1.00 95.19 695 LEU A N 1
ATOM 5504 C CA . LEU A 1 695 ? 8.597 -17.670 -21.007 1.00 95.19 695 LEU A CA 1
ATOM 5505 C C . LEU A 1 695 ? 9.585 -17.107 -22.041 1.00 95.19 695 LEU A C 1
ATOM 5507 O O . LEU A 1 695 ? 9.166 -16.643 -23.094 1.00 95.19 695 LEU A O 1
ATOM 5511 N N . PHE A 1 696 ? 10.895 -17.203 -21.788 1.00 94.62 696 PHE A N 1
ATOM 5512 C CA . PHE A 1 696 ? 11.925 -16.782 -22.748 1.00 94.62 696 PHE A CA 1
ATOM 5513 C C . PHE A 1 696 ? 11.966 -17.660 -24.008 1.00 94.62 696 PHE A C 1
ATOM 5515 O O . PHE A 1 696 ? 12.266 -17.168 -25.093 1.00 94.62 696 PHE A O 1
ATOM 5522 N N . HIS A 1 697 ? 11.663 -18.956 -23.881 1.00 93.06 697 HIS A N 1
ATOM 5523 C CA . HIS A 1 697 ? 11.481 -19.843 -25.029 1.00 93.06 697 HIS A CA 1
ATOM 5524 C C . HIS A 1 697 ? 10.316 -19.356 -25.909 1.00 93.06 697 HIS A C 1
ATOM 5526 O O . HIS A 1 697 ? 10.496 -19.206 -27.116 1.00 93.06 697 HIS A O 1
ATOM 5532 N N . GLU A 1 698 ? 9.158 -19.055 -25.314 1.00 92.19 698 GLU A N 1
ATOM 5533 C CA . GLU A 1 698 ? 7.980 -18.586 -26.059 1.00 92.19 698 GLU A CA 1
ATOM 5534 C C . GLU A 1 698 ? 8.144 -17.168 -26.634 1.00 92.19 698 GLU A C 1
ATOM 5536 O O . GLU A 1 698 ? 7.703 -16.909 -27.753 1.00 92.19 698 GLU A O 1
ATOM 5541 N N . ASP A 1 699 ? 8.859 -16.264 -25.953 1.00 90.50 699 ASP A N 1
ATOM 5542 C CA . ASP A 1 699 ? 9.163 -14.923 -26.484 1.00 90.50 699 ASP A CA 1
ATOM 5543 C C . ASP A 1 699 ? 10.026 -14.979 -27.756 1.00 90.50 699 ASP A C 1
ATOM 5545 O O . ASP A 1 699 ? 9.911 -14.111 -28.616 1.00 90.50 699 ASP A O 1
ATOM 5549 N N . MET A 1 700 ? 10.825 -16.031 -27.963 1.00 89.62 700 MET A N 1
ATOM 5550 C CA . MET A 1 700 ? 11.514 -16.224 -29.246 1.00 89.62 700 MET A CA 1
ATOM 5551 C C . MET A 1 700 ? 10.595 -16.729 -30.362 1.00 89.62 700 MET A C 1
ATOM 5553 O O . MET A 1 700 ? 10.833 -16.380 -31.516 1.00 89.62 700 MET A O 1
ATOM 5557 N N . HIS A 1 701 ? 9.535 -17.489 -30.059 1.00 87.12 701 HIS A N 1
ATOM 5558 C CA . HIS A 1 701 ? 8.493 -17.768 -31.060 1.00 87.12 701 HIS A CA 1
ATOM 5559 C C . HIS A 1 701 ? 7.742 -16.484 -31.434 1.00 87.12 701 HIS A C 1
ATOM 5561 O O . HIS A 1 701 ? 7.464 -16.284 -32.614 1.00 87.12 701 HIS A O 1
ATOM 5567 N N . PHE A 1 702 ? 7.510 -15.578 -30.474 1.00 82.75 702 PHE A N 1
ATOM 5568 C CA . PHE A 1 702 ? 6.980 -14.234 -30.737 1.00 82.75 702 PHE A CA 1
ATOM 5569 C C . PHE A 1 702 ? 7.920 -13.381 -31.605 1.00 82.75 702 PHE A C 1
ATOM 5571 O O . PHE A 1 702 ? 7.498 -12.893 -32.653 1.00 82.75 702 PHE A O 1
ATOM 5578 N N . GLN A 1 703 ? 9.193 -13.231 -31.220 1.00 81.81 703 GLN A N 1
ATOM 5579 C CA . GLN A 1 703 ? 10.173 -12.412 -31.951 1.00 81.81 703 GLN A CA 1
ATOM 5580 C C . GLN A 1 703 ? 10.402 -12.895 -33.390 1.00 81.81 703 GLN A C 1
ATOM 5582 O O . GLN A 1 703 ? 10.519 -12.077 -34.302 1.00 81.81 703 GLN A O 1
ATOM 5587 N N . ASP A 1 704 ? 10.443 -14.212 -33.599 1.00 81.00 704 ASP A N 1
ATOM 5588 C CA . ASP A 1 704 ? 10.576 -14.813 -34.929 1.00 81.00 704 ASP A CA 1
ATOM 5589 C C . ASP A 1 704 ? 9.224 -14.894 -35.685 1.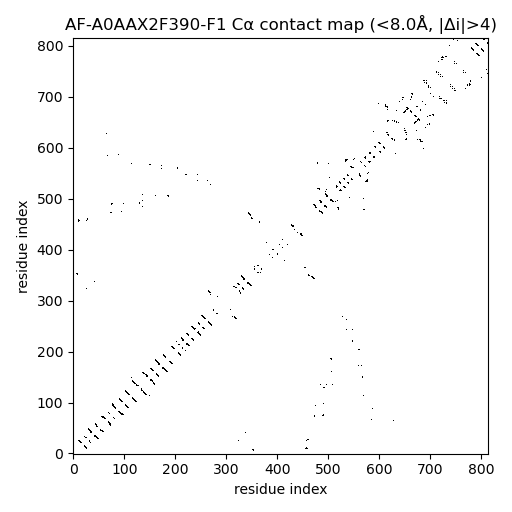00 81.00 704 ASP A C 1
ATOM 5591 O O . ASP A 1 704 ? 9.194 -15.255 -36.862 1.00 81.00 704 ASP A O 1
ATOM 5595 N N . ASN A 1 705 ? 8.104 -14.573 -35.021 1.00 72.25 705 ASN A N 1
ATOM 5596 C CA . ASN A 1 705 ? 6.720 -14.738 -35.487 1.00 72.25 705 ASN A CA 1
ATOM 5597 C C . ASN A 1 705 ? 6.371 -16.169 -35.965 1.00 72.25 705 ASN A C 1
ATOM 5599 O O . ASN A 1 705 ? 5.598 -16.363 -36.908 1.00 72.25 705 ASN A O 1
ATOM 5603 N N . HIS A 1 706 ? 6.935 -17.187 -35.310 1.00 70.44 706 HIS A N 1
ATOM 5604 C CA . HIS A 1 706 ? 6.667 -18.592 -35.616 1.00 70.44 706 HIS A CA 1
ATOM 5605 C C . HIS A 1 706 ? 5.267 -19.006 -35.142 1.00 70.44 706 HIS A C 1
ATOM 5607 O O . HIS A 1 706 ? 4.895 -18.807 -33.983 1.00 70.44 706 HIS A O 1
ATOM 5613 N N . ARG A 1 707 ? 4.484 -19.660 -36.010 1.00 58.94 707 ARG A N 1
ATOM 5614 C CA . ARG A 1 707 ? 3.139 -20.151 -35.664 1.00 58.94 707 ARG A CA 1
ATOM 5615 C C . ARG A 1 707 ? 3.173 -21.473 -34.886 1.00 58.94 707 ARG A C 1
ATOM 5617 O O . ARG A 1 707 ? 2.826 -22.532 -35.414 1.00 58.94 707 ARG A O 1
ATOM 5624 N N . GLY A 1 708 ? 3.567 -21.400 -33.614 1.00 52.44 708 GLY A N 1
ATOM 5625 C CA . GLY A 1 708 ? 3.636 -22.546 -32.701 1.00 52.44 708 GLY A CA 1
ATOM 5626 C C . GLY A 1 708 ? 4.576 -23.656 -33.195 1.00 52.44 708 GLY A C 1
ATOM 5627 O O . GLY A 1 708 ? 5.480 -23.428 -33.997 1.00 52.44 708 GLY A O 1
ATOM 5628 N N . MET A 1 709 ? 4.353 -24.902 -32.762 1.00 46.72 709 MET A N 1
ATOM 5629 C CA . MET A 1 709 ? 5.202 -26.056 -33.126 1.00 46.72 709 MET A CA 1
ATOM 5630 C C . MET A 1 709 ? 5.151 -26.472 -34.620 1.00 46.72 709 MET A C 1
ATOM 5632 O O . MET A 1 709 ? 5.726 -27.497 -34.986 1.00 46.72 709 MET A O 1
ATOM 5636 N N . GLY A 1 710 ? 4.445 -25.732 -35.482 1.00 52.09 710 GLY A N 1
ATOM 5637 C CA . GLY A 1 710 ? 3.942 -26.231 -36.766 1.00 52.09 710 GLY A CA 1
ATOM 5638 C C . GLY A 1 710 ? 4.873 -26.157 -37.982 1.00 52.09 710 GLY A C 1
ATOM 5639 O O . GLY A 1 710 ? 4.638 -26.886 -38.941 1.00 52.09 710 GLY A O 1
ATOM 5640 N N . GLU A 1 711 ? 5.900 -25.300 -37.993 1.00 56.78 711 GLU A N 1
ATOM 5641 C CA . GLU A 1 711 ? 6.584 -24.956 -39.257 1.00 56.78 711 GLU A CA 1
ATOM 5642 C C . GLU A 1 711 ? 7.806 -25.835 -39.586 1.00 56.78 711 GLU A C 1
ATOM 5644 O O . GLU A 1 711 ? 8.027 -26.170 -40.749 1.00 56.78 711 GLU A O 1
ATOM 5649 N N . SER A 1 712 ? 8.602 -26.257 -38.594 1.00 79.00 712 SER A N 1
ATOM 5650 C CA . SER A 1 712 ? 9.691 -27.233 -38.787 1.00 79.00 712 SER A CA 1
ATOM 5651 C C . SER A 1 712 ? 10.316 -27.678 -37.463 1.00 79.00 712 SER A C 1
ATOM 5653 O O . SER A 1 712 ? 10.641 -26.847 -36.612 1.00 79.00 712 SER A O 1
ATOM 5655 N N . HIS A 1 713 ? 10.637 -28.972 -37.335 1.00 87.12 713 HIS A N 1
ATOM 5656 C CA . HIS A 1 713 ? 11.444 -29.487 -36.220 1.00 87.12 713 HIS A CA 1
ATOM 5657 C C . HIS A 1 713 ? 12.800 -28.769 -36.073 1.00 87.12 713 HIS A C 1
ATOM 5659 O O . HIS A 1 713 ? 13.296 -28.616 -34.960 1.00 87.12 713 HIS A O 1
ATOM 5665 N N . PHE A 1 714 ? 13.395 -28.299 -37.176 1.00 89.38 714 PHE A N 1
ATOM 5666 C CA . PHE A 1 714 ? 14.655 -27.549 -37.149 1.00 89.38 714 PHE A CA 1
ATOM 5667 C C . PHE A 1 714 ? 14.493 -26.158 -36.521 1.00 89.38 714 PHE A C 1
ATOM 5669 O O . PHE A 1 714 ? 15.328 -25.750 -35.713 1.00 89.38 714 PHE A O 1
ATOM 5676 N N . LEU A 1 715 ? 13.404 -25.452 -36.848 1.00 86.69 715 LEU A N 1
ATOM 5677 C CA . LEU A 1 715 ? 13.116 -24.126 -36.295 1.00 86.69 715 LEU A CA 1
ATOM 5678 C C . LEU A 1 715 ? 12.859 -24.222 -34.791 1.00 86.69 715 LEU A C 1
ATOM 5680 O O . LEU A 1 715 ? 13.502 -23.509 -34.021 1.00 86.69 715 LEU A O 1
ATOM 5684 N N . HIS A 1 716 ? 12.038 -25.182 -34.354 1.00 87.31 716 HIS A N 1
ATOM 5685 C CA . HIS A 1 716 ? 11.776 -25.382 -32.929 1.00 87.31 716 HIS A CA 1
ATOM 5686 C C . HIS A 1 716 ? 13.047 -25.815 -32.164 1.00 87.31 716 HIS A C 1
ATOM 5688 O O . HIS A 1 716 ? 13.331 -25.288 -31.089 1.00 87.31 716 HIS A O 1
ATOM 5694 N N . ALA A 1 717 ? 13.895 -26.680 -32.742 1.00 91.75 717 ALA A N 1
ATOM 5695 C CA . ALA A 1 717 ? 15.206 -26.996 -32.160 1.00 91.75 717 ALA A CA 1
ATOM 5696 C C . ALA A 1 717 ? 16.103 -25.746 -32.020 1.00 91.75 717 ALA A C 1
ATOM 5698 O O . ALA A 1 717 ? 16.848 -25.626 -31.045 1.00 91.75 717 ALA A O 1
ATOM 5699 N N . SER A 1 718 ? 16.023 -24.791 -32.956 1.00 91.75 718 SER A N 1
ATOM 5700 C CA . SER A 1 718 ? 16.762 -23.523 -32.869 1.00 91.75 718 SER A CA 1
ATOM 5701 C C . SER A 1 718 ? 16.299 -22.642 -31.703 1.00 91.75 718 SER A C 1
ATOM 5703 O O . SER A 1 718 ? 17.128 -21.987 -31.067 1.00 91.75 718 SER A O 1
ATOM 5705 N N . VAL A 1 719 ? 14.997 -22.649 -31.393 1.00 91.75 719 VAL A N 1
ATOM 5706 C CA . VAL A 1 719 ? 14.423 -21.924 -30.250 1.00 91.75 719 VAL A CA 1
ATOM 5707 C C . VAL A 1 719 ? 14.885 -22.568 -28.945 1.00 91.75 719 VAL A C 1
ATOM 5709 O O . VAL A 1 719 ? 15.482 -21.880 -28.119 1.00 91.75 719 VAL A O 1
ATOM 5712 N N . VAL A 1 720 ? 14.769 -23.896 -28.798 1.00 92.94 720 VAL A N 1
ATOM 5713 C CA . VAL A 1 720 ? 15.283 -24.609 -27.609 1.00 92.94 720 VAL A CA 1
ATOM 5714 C C . VAL A 1 720 ? 16.786 -24.365 -27.416 1.00 92.94 720 VAL A C 1
ATOM 5716 O O . VAL A 1 720 ? 17.235 -24.104 -26.300 1.00 92.94 720 VAL A O 1
ATOM 5719 N N . SER A 1 721 ? 17.583 -24.369 -28.493 1.00 95.12 721 SER A N 1
ATOM 5720 C CA . SER A 1 721 ? 19.018 -24.075 -28.395 1.00 95.12 721 SER A CA 1
ATOM 5721 C C . SER A 1 721 ? 19.302 -22.657 -27.906 1.00 95.12 721 SER A C 1
ATOM 5723 O O . SER A 1 721 ? 20.201 -22.490 -27.080 1.00 95.12 721 SER A O 1
ATOM 5725 N N . ARG A 1 722 ? 18.558 -21.647 -28.369 1.00 94.12 722 ARG A N 1
ATOM 5726 C CA . ARG A 1 722 ? 18.700 -20.269 -27.880 1.00 94.12 722 ARG A CA 1
ATOM 5727 C C . ARG A 1 722 ? 18.235 -20.144 -26.424 1.00 94.12 722 ARG A C 1
ATOM 5729 O O . ARG A 1 722 ? 18.994 -19.618 -25.609 1.00 94.12 722 ARG A O 1
ATOM 5736 N N . ALA A 1 723 ? 17.089 -20.726 -26.062 1.00 93.50 723 ALA A N 1
ATOM 5737 C CA . ALA A 1 723 ? 16.568 -20.744 -24.690 1.00 93.50 723 ALA A CA 1
ATOM 5738 C C . ALA A 1 723 ? 17.556 -21.388 -23.705 1.00 93.50 723 ALA A C 1
ATOM 5740 O O . ALA A 1 723 ? 17.783 -20.862 -22.614 1.00 93.50 723 ALA A O 1
ATOM 5741 N N . SER A 1 724 ? 18.219 -22.474 -24.121 1.00 96.31 724 SER A N 1
ATOM 5742 C CA . SER A 1 724 ? 19.246 -23.152 -23.323 1.00 96.31 724 SER A CA 1
ATOM 5743 C C . SER A 1 724 ? 20.511 -22.309 -23.096 1.00 96.31 724 SER A C 1
ATOM 5745 O O . SER A 1 724 ? 21.264 -22.563 -22.157 1.00 96.31 724 SER A O 1
ATOM 5747 N N . SER A 1 725 ? 20.767 -21.305 -23.943 1.00 95.50 725 SER A N 1
ATOM 5748 C CA . SER A 1 725 ? 21.931 -20.413 -23.833 1.00 95.50 725 SER A CA 1
ATOM 5749 C C . SER A 1 725 ? 21.692 -19.186 -22.943 1.00 95.50 725 SER A C 1
ATOM 5751 O O . SER A 1 725 ? 22.651 -18.522 -22.538 1.00 95.50 725 SER A O 1
ATOM 5753 N N . HIS A 1 726 ? 20.428 -18.909 -22.600 1.00 94.38 726 HIS A N 1
ATOM 5754 C CA . HIS A 1 726 ? 20.049 -17.827 -21.699 1.00 94.38 726 HIS A CA 1
ATOM 5755 C C . HIS A 1 726 ? 20.473 -18.131 -20.252 1.00 94.38 726 HIS A C 1
ATOM 5757 O O . HIS A 1 726 ? 20.487 -19.286 -19.822 1.00 94.38 726 HIS A O 1
ATOM 5763 N N . TRP A 1 727 ? 20.810 -17.096 -19.475 1.00 90.69 727 TRP A N 1
ATOM 5764 C CA . TRP A 1 727 ? 21.362 -17.267 -18.123 1.00 90.69 727 TRP A CA 1
ATOM 5765 C C . TRP A 1 727 ? 20.400 -17.993 -17.172 1.00 90.69 727 TRP A C 1
ATOM 5767 O O . TRP A 1 727 ? 20.847 -18.779 -16.337 1.00 90.69 727 TRP A O 1
ATOM 5777 N N . THR A 1 728 ? 19.086 -17.805 -17.344 1.00 92.62 728 THR A N 1
ATOM 5778 C CA . THR A 1 728 ? 18.056 -18.469 -16.527 1.00 92.62 728 THR A CA 1
ATOM 5779 C C . THR A 1 728 ? 18.158 -19.990 -16.601 1.00 92.62 728 THR A C 1
ATOM 5781 O O . THR A 1 728 ? 17.919 -20.659 -15.599 1.00 92.62 728 THR A O 1
ATOM 5784 N N . PHE A 1 729 ? 18.597 -20.545 -17.739 1.00 95.69 729 PHE A N 1
ATOM 5785 C CA . PHE A 1 729 ? 18.735 -21.989 -17.929 1.00 95.69 729 PHE A CA 1
ATOM 5786 C C . PHE A 1 729 ? 19.756 -22.625 -16.975 1.00 95.69 729 PHE A C 1
ATOM 5788 O O . PHE A 1 729 ? 19.546 -23.752 -16.528 1.00 95.69 729 PHE A O 1
ATOM 5795 N N . ALA A 1 730 ? 20.811 -21.900 -16.579 1.00 92.19 730 ALA A N 1
ATOM 5796 C CA . ALA A 1 730 ? 21.778 -22.376 -15.582 1.00 92.19 730 ALA A CA 1
ATOM 5797 C C . ALA A 1 730 ? 21.109 -22.721 -14.242 1.00 92.19 730 ALA A C 1
ATOM 5799 O O . ALA A 1 730 ? 21.460 -23.717 -13.605 1.00 92.19 730 ALA A O 1
ATOM 5800 N N . MET A 1 731 ? 20.115 -21.916 -13.862 1.00 91.75 731 MET A N 1
ATOM 5801 C CA . MET A 1 731 ? 19.437 -21.938 -12.565 1.00 91.75 731 MET A CA 1
ATOM 5802 C C . MET A 1 731 ? 18.177 -22.824 -12.548 1.00 91.75 731 MET A C 1
ATOM 5804 O O . MET A 1 731 ? 17.543 -22.972 -11.504 1.00 91.75 731 MET A O 1
ATOM 5808 N N . THR A 1 732 ? 17.806 -23.416 -13.690 1.00 94.12 732 THR A N 1
ATOM 5809 C CA . THR A 1 732 ? 16.677 -24.357 -13.791 1.00 94.12 732 THR A CA 1
ATOM 5810 C C . THR A 1 732 ? 16.946 -25.671 -13.053 1.00 94.12 732 THR A C 1
ATOM 5812 O O . THR A 1 732 ? 18.094 -26.079 -12.845 1.00 94.12 732 THR A O 1
ATOM 5815 N N . THR A 1 733 ? 15.870 -26.359 -12.664 1.00 93.00 733 THR A N 1
ATOM 5816 C CA . THR A 1 733 ? 15.937 -27.687 -12.026 1.00 93.00 733 THR A CA 1
ATOM 5817 C C . THR A 1 733 ? 16.547 -28.736 -12.961 1.00 93.00 733 THR A C 1
ATOM 5819 O O . THR A 1 733 ? 16.379 -28.641 -14.177 1.00 93.00 733 THR A O 1
ATOM 5822 N N . GLN A 1 734 ? 17.185 -29.775 -12.410 1.00 90.31 734 GLN A N 1
ATOM 5823 C CA . GLN A 1 734 ? 17.786 -30.848 -13.217 1.00 90.31 734 GLN A CA 1
ATOM 5824 C C . GLN A 1 734 ? 16.765 -31.556 -14.124 1.00 90.31 734 GLN A C 1
ATOM 5826 O O . GLN A 1 734 ? 17.059 -31.786 -15.294 1.00 90.31 734 GLN A O 1
ATOM 5831 N N . ASP A 1 735 ? 15.542 -31.795 -13.640 1.00 90.06 735 ASP A N 1
ATOM 5832 C CA . ASP A 1 735 ? 14.467 -32.412 -14.434 1.00 90.06 735 ASP A CA 1
ATOM 5833 C C . ASP A 1 735 ? 14.094 -31.560 -15.659 1.00 90.06 735 ASP A C 1
ATOM 5835 O O . ASP A 1 735 ? 13.941 -32.077 -16.764 1.00 90.06 735 ASP A O 1
ATOM 5839 N N . TYR A 1 736 ? 14.038 -30.233 -15.492 1.00 93.12 736 TYR A N 1
ATOM 5840 C CA . TYR A 1 736 ? 13.793 -29.292 -16.590 1.00 93.12 736 TYR A CA 1
ATOM 5841 C C . TYR A 1 736 ? 14.942 -29.304 -17.616 1.00 93.12 736 TYR A C 1
ATOM 5843 O O . TYR A 1 736 ? 14.693 -29.359 -18.821 1.00 93.12 736 TYR A O 1
ATOM 5851 N N . LYS A 1 737 ? 16.206 -29.333 -17.164 1.00 93.94 737 LYS A N 1
ATOM 5852 C CA . LYS A 1 737 ? 17.377 -29.464 -18.056 1.00 93.94 737 LYS A CA 1
ATOM 5853 C C . LYS A 1 737 ? 17.354 -30.783 -18.831 1.00 93.94 737 LYS A C 1
ATOM 5855 O O . LYS A 1 737 ? 17.607 -30.779 -20.035 1.00 93.94 737 LYS A O 1
ATOM 5860 N N . ALA A 1 738 ? 17.021 -31.890 -18.166 1.00 91.38 738 ALA A N 1
ATOM 5861 C CA . ALA A 1 738 ? 16.892 -33.209 -18.781 1.00 91.38 738 ALA A CA 1
ATOM 5862 C C . ALA A 1 738 ? 15.765 -33.243 -19.826 1.00 91.38 738 ALA A C 1
ATOM 5864 O O . ALA A 1 738 ? 15.995 -33.682 -20.954 1.00 91.38 738 ALA A O 1
ATOM 5865 N N . GLY A 1 739 ? 14.586 -32.704 -19.495 1.00 91.06 739 GLY A N 1
ATOM 5866 C CA . GLY A 1 739 ? 13.459 -32.574 -20.421 1.00 91.06 739 GLY A CA 1
ATOM 5867 C C . GLY A 1 739 ? 13.826 -31.779 -21.677 1.00 91.06 739 GLY A C 1
ATOM 5868 O O . GLY A 1 739 ? 13.651 -32.272 -22.790 1.00 91.06 739 GLY A O 1
ATOM 5869 N N . GLN A 1 740 ? 14.438 -30.601 -21.517 1.00 92.75 740 GLN A N 1
ATOM 5870 C CA . GLN A 1 740 ? 14.883 -29.778 -22.650 1.00 92.75 740 GLN A CA 1
ATOM 5871 C C . GLN A 1 740 ? 15.994 -30.453 -23.478 1.00 92.75 740 GLN A C 1
ATOM 5873 O O . GLN A 1 740 ? 15.996 -30.341 -24.705 1.00 92.75 740 GLN A O 1
ATOM 5878 N N . ALA A 1 741 ? 16.905 -31.212 -22.853 1.00 92.88 741 ALA A N 1
ATOM 5879 C CA . ALA A 1 741 ? 17.920 -31.998 -23.563 1.00 92.88 741 ALA A CA 1
ATOM 5880 C C . ALA A 1 741 ? 17.300 -33.084 -24.456 1.00 92.88 741 ALA A C 1
ATOM 5882 O O . ALA A 1 741 ? 17.699 -33.250 -25.613 1.00 92.88 741 ALA A O 1
ATOM 5883 N N . ILE A 1 742 ? 16.325 -33.821 -23.915 1.00 92.00 742 ILE A N 1
ATOM 5884 C CA . ILE A 1 742 ? 15.589 -34.878 -24.616 1.00 92.00 742 ILE A CA 1
ATOM 5885 C C . ILE A 1 742 ? 14.776 -34.266 -25.759 1.00 92.00 742 ILE A C 1
ATOM 5887 O O . ILE A 1 742 ? 14.883 -34.727 -26.895 1.00 92.00 742 ILE A O 1
ATOM 5891 N N . TYR A 1 743 ? 14.037 -33.190 -25.492 1.00 91.12 743 TYR A N 1
ATOM 5892 C CA . TYR A 1 743 ? 13.175 -32.541 -26.476 1.00 91.12 743 TYR A CA 1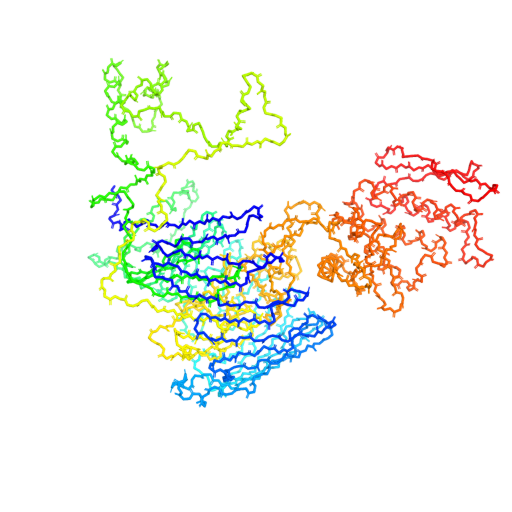
ATOM 5893 C C . TYR A 1 743 ? 13.969 -31.912 -27.634 1.00 91.12 743 TYR A C 1
ATOM 5895 O O . TYR A 1 743 ? 13.689 -32.200 -28.800 1.00 91.12 743 TYR A O 1
ATOM 5903 N N . PHE A 1 744 ? 15.049 -31.169 -27.347 1.00 94.31 744 PHE A N 1
ATOM 5904 C CA . PHE A 1 744 ? 15.975 -30.690 -28.383 1.00 94.31 744 PHE A CA 1
ATOM 5905 C C . PHE A 1 744 ? 16.525 -31.844 -29.230 1.00 94.31 744 PHE A C 1
ATOM 5907 O O . PHE A 1 744 ? 16.556 -31.761 -30.458 1.00 94.31 744 PHE A O 1
ATOM 5914 N N . SER A 1 745 ? 16.942 -32.935 -28.583 1.00 94.19 745 SER A N 1
ATOM 5915 C CA . SER A 1 745 ? 17.509 -34.097 -29.268 1.00 94.19 745 SER A CA 1
ATOM 5916 C C . SER A 1 745 ? 16.490 -34.777 -30.185 1.00 94.19 745 SER A C 1
ATOM 5918 O O . SER A 1 745 ? 16.834 -35.134 -31.312 1.00 94.19 745 SER A O 1
ATOM 5920 N N . GLN A 1 746 ? 15.231 -34.900 -29.752 1.00 91.25 746 GLN A N 1
ATOM 5921 C CA . GLN A 1 746 ? 14.137 -35.422 -30.575 1.00 91.25 746 GLN A CA 1
ATOM 5922 C C . GLN A 1 746 ? 13.872 -34.533 -31.796 1.00 91.25 746 GLN A C 1
ATOM 5924 O O . GLN A 1 746 ? 13.790 -35.033 -32.920 1.00 91.25 746 GLN A O 1
ATOM 5929 N N . LEU A 1 747 ? 13.789 -33.215 -31.605 1.00 91.19 747 LEU A N 1
ATOM 5930 C CA . LEU A 1 747 ? 13.585 -32.258 -32.694 1.00 91.19 747 LEU A CA 1
ATOM 5931 C C . LEU A 1 747 ? 14.754 -32.277 -33.692 1.00 91.19 747 LEU A C 1
ATOM 5933 O O . LEU A 1 747 ? 14.535 -32.408 -34.896 1.00 91.19 747 LEU A O 1
ATOM 5937 N N . ALA A 1 748 ? 15.999 -32.241 -33.209 1.00 93.31 748 ALA A N 1
ATOM 5938 C CA . ALA A 1 748 ? 17.192 -32.288 -34.051 1.00 93.31 748 ALA A CA 1
ATOM 5939 C C . ALA A 1 748 ? 17.296 -33.608 -34.839 1.00 93.31 748 ALA A C 1
ATOM 5941 O O . ALA A 1 748 ? 17.529 -33.595 -36.048 1.00 93.31 748 ALA A O 1
ATOM 5942 N N . MET A 1 749 ? 17.065 -34.761 -34.201 1.00 93.12 749 MET A N 1
ATOM 5943 C CA . MET A 1 749 ? 17.075 -36.051 -34.901 1.00 93.12 749 MET A CA 1
ATOM 5944 C C . MET A 1 749 ? 15.928 -36.171 -35.919 1.00 93.12 749 MET A C 1
ATOM 5946 O O . MET A 1 749 ? 16.127 -36.761 -36.983 1.00 93.12 749 MET A O 1
ATOM 5950 N N . ASN A 1 750 ? 14.751 -35.595 -35.647 1.00 89.88 750 ASN A N 1
ATOM 5951 C CA . ASN A 1 750 ? 13.641 -35.584 -36.602 1.00 89.88 750 ASN A CA 1
ATOM 5952 C C . ASN A 1 750 ? 13.937 -34.665 -37.790 1.00 89.88 750 ASN A C 1
ATOM 5954 O O . ASN A 1 750 ? 13.745 -35.085 -38.926 1.00 89.88 750 ASN A O 1
ATOM 5958 N N . ALA A 1 751 ? 14.501 -33.477 -37.564 1.00 90.44 751 ALA A N 1
ATOM 5959 C CA . ALA A 1 751 ? 15.002 -32.619 -38.637 1.00 90.44 751 ALA A CA 1
ATOM 5960 C C . ALA A 1 751 ? 16.068 -33.330 -39.502 1.00 90.44 751 ALA A C 1
ATOM 5962 O O . ALA A 1 751 ? 16.113 -33.152 -40.717 1.00 90.44 751 ALA A O 1
ATOM 5963 N N . TYR A 1 752 ? 16.908 -34.180 -38.900 1.00 93.25 752 TYR A N 1
ATOM 5964 C CA . TYR A 1 752 ? 17.955 -34.915 -39.615 1.00 93.25 752 TYR A CA 1
ATOM 5965 C C . TYR A 1 752 ? 17.437 -36.099 -40.458 1.00 93.25 752 TYR A C 1
ATOM 5967 O O . TYR A 1 752 ? 17.912 -36.320 -41.577 1.00 93.25 752 TYR A O 1
ATOM 5975 N N . TYR A 1 753 ? 16.511 -36.904 -39.917 1.00 90.94 753 TYR A N 1
ATOM 5976 C CA . TYR A 1 753 ? 16.042 -38.153 -40.545 1.00 90.94 753 TYR A CA 1
ATOM 5977 C C . TYR A 1 753 ? 14.675 -38.051 -41.241 1.00 90.94 753 TYR A C 1
ATOM 5979 O O . TYR A 1 753 ? 14.409 -38.842 -42.147 1.00 90.94 753 TYR A O 1
ATOM 5987 N N . ASN A 1 754 ? 13.834 -37.094 -40.845 1.00 86.81 754 ASN A N 1
ATOM 5988 C CA . ASN A 1 754 ? 12.483 -36.845 -41.356 1.00 86.81 754 ASN A CA 1
ATOM 5989 C C . ASN A 1 754 ? 12.282 -35.374 -41.831 1.00 86.81 754 ASN A C 1
ATOM 5991 O O . ASN A 1 754 ? 11.258 -34.781 -41.484 1.00 86.81 754 ASN A O 1
ATOM 5995 N N . PRO A 1 755 ? 13.196 -34.743 -42.599 1.00 85.69 755 PRO A N 1
ATOM 5996 C CA . PRO A 1 755 ? 12.957 -33.384 -43.090 1.00 85.69 755 PRO A CA 1
ATOM 5997 C C . PRO A 1 755 ? 11.732 -33.335 -44.032 1.00 85.69 755 PRO A C 1
ATOM 5999 O O . PRO A 1 755 ? 11.522 -34.281 -44.805 1.00 85.69 755 PRO A O 1
ATOM 6002 N N . PRO A 1 756 ? 10.927 -32.254 -44.005 1.00 81.88 756 PRO A N 1
ATOM 6003 C CA . PRO A 1 756 ? 9.868 -32.032 -44.988 1.00 81.88 756 PRO A CA 1
ATOM 6004 C C . PRO A 1 756 ? 10.457 -31.815 -46.396 1.00 81.88 756 PRO A C 1
ATOM 6006 O O . PRO A 1 756 ? 11.646 -31.534 -46.555 1.00 81.88 756 PRO A O 1
ATOM 6009 N N . LYS A 1 757 ? 9.640 -31.988 -47.445 1.00 78.31 757 LYS A N 1
ATOM 6010 C CA . LYS A 1 757 ? 10.114 -31.978 -48.850 1.00 78.31 757 LYS A CA 1
ATOM 6011 C C . LYS A 1 757 ? 10.638 -30.612 -49.313 1.00 78.31 757 LYS A C 1
ATOM 6013 O O . LYS A 1 757 ? 11.421 -30.545 -50.252 1.00 78.31 757 LYS A O 1
ATOM 6018 N N . ASP A 1 758 ? 10.175 -29.566 -48.652 1.00 78.62 758 ASP A N 1
ATOM 6019 C CA . ASP A 1 758 ? 10.404 -28.138 -48.848 1.00 78.62 758 ASP A CA 1
ATOM 6020 C C . ASP A 1 758 ? 11.307 -27.537 -47.749 1.00 78.62 758 ASP A C 1
ATOM 6022 O O . ASP A 1 758 ? 11.362 -26.324 -47.563 1.00 78.62 758 ASP A O 1
ATOM 6026 N N . ALA A 1 759 ? 12.047 -28.382 -47.019 1.00 79.88 759 ALA A N 1
ATOM 6027 C CA . ALA A 1 759 ? 12.968 -27.967 -45.965 1.00 79.88 759 ALA A CA 1
ATOM 6028 C C . ALA A 1 759 ? 14.032 -26.963 -46.454 1.00 79.88 759 ALA A C 1
ATOM 6030 O O . ALA A 1 759 ? 14.964 -27.322 -47.173 1.00 79.88 759 ALA A O 1
ATOM 6031 N N . ASN A 1 760 ? 13.962 -25.723 -45.961 1.00 83.69 760 ASN A N 1
ATOM 6032 C CA . ASN A 1 760 ? 14.963 -24.676 -46.199 1.00 83.69 760 ASN A CA 1
ATOM 6033 C C . ASN A 1 760 ? 16.205 -24.806 -45.279 1.00 83.69 760 ASN A C 1
ATOM 6035 O O . ASN A 1 760 ? 16.699 -23.824 -44.730 1.00 83.69 760 ASN A O 1
ATOM 6039 N N . TYR A 1 761 ? 16.668 -26.034 -45.030 1.00 88.62 761 TYR A N 1
ATOM 6040 C CA . TYR A 1 761 ? 17.834 -26.334 -44.190 1.00 88.62 761 TYR A CA 1
ATOM 6041 C C . TYR A 1 761 ? 18.470 -27.667 -44.594 1.00 88.62 761 TYR A C 1
ATOM 6043 O O . TYR A 1 761 ? 17.796 -28.570 -45.092 1.00 88.62 761 TYR A O 1
ATOM 6051 N N . THR A 1 762 ? 19.773 -27.826 -44.356 1.00 92.56 762 THR A N 1
ATOM 6052 C CA . THR A 1 762 ? 20.487 -29.073 -44.665 1.00 92.56 762 THR A CA 1
ATOM 6053 C C . THR A 1 762 ? 20.763 -29.909 -43.416 1.00 92.56 762 THR A C 1
ATOM 6055 O O . THR A 1 762 ? 20.802 -29.413 -42.289 1.00 92.56 762 THR A O 1
ATOM 6058 N N . LYS A 1 763 ? 21.086 -31.192 -43.617 1.00 92.75 763 LYS A N 1
ATOM 6059 C CA . LYS A 1 763 ? 21.654 -32.059 -42.570 1.00 92.75 763 LYS A CA 1
ATOM 6060 C C . LYS A 1 763 ? 22.880 -31.451 -41.881 1.00 92.75 763 LYS A C 1
ATOM 6062 O O . LYS A 1 763 ? 23.063 -31.656 -40.684 1.00 92.75 763 LYS A O 1
ATOM 6067 N N . GLN A 1 764 ? 23.707 -30.701 -42.613 1.00 95.00 764 GLN A N 1
ATOM 6068 C CA . GLN A 1 764 ? 24.883 -30.045 -42.045 1.00 95.00 764 GLN A CA 1
ATOM 6069 C C . GLN A 1 764 ? 24.484 -28.920 -41.083 1.00 95.00 764 GLN A C 1
ATOM 6071 O O . GLN A 1 764 ? 25.173 -28.698 -40.091 1.00 95.00 764 GLN A O 1
ATOM 6076 N N . ASP A 1 765 ? 23.363 -28.243 -41.325 1.00 94.75 765 ASP A N 1
ATOM 6077 C CA . ASP A 1 765 ? 22.859 -27.188 -40.442 1.00 94.75 765 ASP A CA 1
ATOM 6078 C C . ASP A 1 765 ? 22.272 -27.766 -39.152 1.00 94.75 765 ASP A C 1
ATOM 6080 O O . ASP A 1 765 ? 22.499 -27.212 -38.079 1.00 94.75 765 ASP A O 1
ATOM 6084 N N . VAL A 1 766 ? 21.648 -28.947 -39.218 1.00 95.00 766 VAL A N 1
ATOM 6085 C CA . VAL A 1 766 ? 21.267 -29.715 -38.019 1.00 95.00 766 VAL A CA 1
ATOM 6086 C C . VAL A 1 766 ? 22.502 -30.101 -37.189 1.00 95.00 766 VAL A C 1
ATOM 6088 O O . VAL A 1 766 ? 22.501 -29.941 -35.970 1.00 95.00 766 VAL A O 1
ATOM 6091 N N . LEU A 1 767 ? 23.592 -30.549 -37.828 1.00 96.19 767 LEU A N 1
ATOM 6092 C CA . LEU A 1 767 ? 24.850 -30.861 -37.130 1.00 96.19 767 LEU A CA 1
ATOM 6093 C C . LEU A 1 767 ? 25.501 -29.613 -36.507 1.00 96.19 767 LEU A C 1
ATOM 6095 O O . LEU A 1 767 ? 25.958 -29.673 -35.363 1.00 96.19 767 LEU A O 1
ATOM 6099 N N . LYS A 1 768 ? 25.494 -28.467 -37.207 1.00 96.50 768 LYS A N 1
ATOM 6100 C CA . LYS A 1 768 ? 25.913 -27.170 -36.639 1.00 96.50 768 LYS A CA 1
ATOM 6101 C C . LYS A 1 768 ? 25.057 -26.797 -35.428 1.00 96.50 768 LYS A C 1
ATOM 6103 O O . LYS A 1 768 ? 25.605 -26.341 -34.432 1.00 96.50 768 LYS A O 1
ATOM 6108 N N . LEU A 1 769 ? 23.742 -27.009 -35.490 1.00 96.44 769 LEU A N 1
ATOM 6109 C CA . LEU A 1 769 ? 22.820 -26.696 -34.400 1.00 96.44 769 LEU A CA 1
ATOM 6110 C C . LEU A 1 769 ? 23.093 -27.555 -33.153 1.00 96.44 769 LEU A C 1
ATOM 6112 O O . LEU A 1 769 ? 23.193 -27.006 -32.060 1.00 96.44 769 LEU A O 1
ATOM 6116 N N . ILE A 1 770 ? 23.325 -28.864 -33.311 1.00 97.25 770 ILE A N 1
ATOM 6117 C CA . ILE A 1 770 ? 23.758 -29.753 -32.212 1.00 97.25 770 ILE A CA 1
ATOM 6118 C C . ILE A 1 770 ? 25.107 -29.289 -31.631 1.00 97.25 770 ILE A C 1
ATOM 6120 O O . ILE A 1 770 ? 25.278 -29.222 -30.413 1.00 97.25 770 ILE A O 1
ATOM 6124 N N . SER A 1 771 ? 26.064 -28.915 -32.488 1.00 96.25 771 SER A N 1
ATOM 6125 C CA . SER A 1 771 ? 27.362 -28.390 -32.045 1.00 96.25 771 SER A CA 1
ATOM 6126 C C . SER A 1 771 ? 27.247 -27.046 -31.319 1.00 96.25 771 SER A C 1
ATOM 6128 O O . SER A 1 771 ? 28.009 -26.801 -30.383 1.00 96.25 771 SER A O 1
ATOM 6130 N N . ASN A 1 772 ? 26.325 -26.176 -31.736 1.00 95.69 772 ASN A N 1
ATOM 6131 C CA . ASN A 1 772 ? 26.058 -24.901 -31.078 1.00 95.69 772 ASN A CA 1
ATOM 6132 C C . ASN A 1 772 ? 25.406 -25.128 -29.716 1.00 95.69 772 ASN A C 1
ATOM 6134 O O . ASN A 1 772 ? 25.917 -24.596 -28.737 1.00 95.69 772 ASN A O 1
ATOM 6138 N N . PHE A 1 773 ? 24.382 -25.984 -29.628 1.00 96.94 773 PHE A N 1
ATOM 6139 C CA . PHE A 1 773 ? 23.757 -26.380 -28.363 1.00 96.94 773 PHE A CA 1
ATOM 6140 C C . PHE A 1 773 ? 24.809 -26.850 -27.348 1.00 96.94 773 PHE A C 1
ATOM 6142 O O . PHE A 1 773 ? 24.907 -26.301 -26.253 1.00 96.94 773 PHE A O 1
ATOM 6149 N N . ASN A 1 774 ? 25.681 -27.786 -27.740 1.00 95.56 774 ASN A N 1
ATOM 6150 C CA . ASN A 1 774 ? 26.786 -28.280 -26.904 1.00 95.56 774 ASN A CA 1
ATOM 6151 C C . ASN A 1 774 ? 27.781 -27.196 -26.453 1.00 95.56 774 ASN A C 1
ATOM 6153 O O . ASN A 1 774 ? 28.460 -27.379 -25.445 1.00 95.56 774 ASN A O 1
ATOM 6157 N N . LYS A 1 775 ? 27.912 -26.101 -27.210 1.00 94.75 775 LYS A N 1
ATOM 6158 C CA . LYS A 1 775 ? 28.863 -25.015 -26.943 1.00 94.75 775 LYS A CA 1
ATOM 6159 C C . LYS A 1 775 ? 28.259 -23.882 -26.111 1.00 94.75 775 LYS A C 1
ATOM 6161 O O . LYS A 1 775 ? 28.988 -23.249 -25.352 1.00 94.75 775 LYS A O 1
ATOM 6166 N N . THR A 1 776 ? 26.975 -23.573 -26.297 1.00 95.06 776 THR A N 1
ATOM 6167 C CA . THR A 1 776 ? 26.347 -22.361 -25.746 1.00 95.06 776 THR A CA 1
ATOM 6168 C C . THR A 1 776 ? 25.366 -22.622 -24.612 1.00 95.06 776 THR A C 1
ATOM 6170 O O . THR A 1 776 ? 25.084 -21.678 -23.871 1.00 95.06 776 THR A O 1
ATOM 6173 N N . ASN A 1 777 ? 24.860 -23.852 -24.444 1.00 95.50 777 ASN A N 1
ATOM 6174 C CA . ASN A 1 777 ? 23.920 -24.140 -23.364 1.00 95.50 777 ASN A CA 1
ATOM 6175 C C . ASN A 1 777 ? 24.550 -23.879 -21.986 1.00 95.50 777 ASN A C 1
ATOM 6177 O O . ASN A 1 777 ? 25.714 -24.190 -21.735 1.00 95.50 777 ASN A O 1
ATOM 6181 N N . LYS A 1 778 ? 23.755 -23.320 -21.076 1.00 94.56 778 LYS A N 1
ATOM 6182 C CA . LYS A 1 778 ? 24.154 -22.996 -19.701 1.00 94.56 778 LYS A CA 1
ATOM 6183 C C . LYS A 1 778 ? 23.833 -24.108 -18.697 1.00 94.56 778 LYS A C 1
ATOM 6185 O O . LYS A 1 778 ? 24.053 -23.933 -17.505 1.00 94.56 778 LYS A O 1
ATOM 6190 N N . GLY A 1 779 ? 23.303 -25.239 -19.164 1.00 91.06 779 GLY A N 1
ATOM 6191 C CA . GLY A 1 779 ? 22.850 -26.354 -18.331 1.00 91.06 779 GLY A CA 1
ATOM 6192 C C . GLY A 1 779 ? 23.871 -27.482 -18.168 1.00 91.06 779 GLY A C 1
ATOM 6193 O O . GLY A 1 779 ? 23.485 -28.544 -17.697 1.00 91.06 779 GLY A O 1
ATOM 6194 N N . ASN A 1 780 ? 25.129 -27.290 -18.589 1.00 91.44 780 ASN A N 1
ATOM 6195 C CA . ASN A 1 780 ? 26.181 -28.321 -18.624 1.00 91.44 780 ASN A CA 1
ATOM 6196 C C . ASN A 1 780 ? 25.789 -29.594 -19.402 1.00 91.44 780 ASN A C 1
ATOM 6198 O O . ASN A 1 780 ? 26.247 -30.699 -19.096 1.00 91.44 780 ASN A O 1
ATOM 6202 N N . ILE A 1 781 ? 24.947 -29.436 -20.423 1.00 94.19 781 ILE A N 1
ATOM 6203 C CA . ILE A 1 781 ? 24.425 -30.533 -21.237 1.00 94.19 781 ILE A CA 1
ATOM 6204 C C . ILE A 1 781 ? 25.424 -30.848 -22.354 1.00 94.19 781 ILE A C 1
ATOM 6206 O O . ILE A 1 781 ? 25.913 -29.943 -23.035 1.00 94.19 781 ILE A O 1
ATOM 6210 N N . ARG A 1 782 ? 25.709 -32.133 -22.574 1.00 94.44 782 ARG A N 1
ATOM 6211 C CA . ARG A 1 782 ? 26.476 -32.623 -23.725 1.00 94.44 782 ARG A CA 1
ATOM 6212 C C . ARG A 1 782 ? 25.721 -33.733 -24.441 1.00 94.44 782 ARG A C 1
ATOM 6214 O O . ARG A 1 782 ? 25.374 -34.755 -23.847 1.00 94.44 782 ARG A O 1
ATOM 6221 N N . LEU A 1 783 ? 25.530 -33.523 -25.736 1.00 95.56 783 LEU A N 1
ATOM 6222 C CA . LEU A 1 783 ? 24.862 -34.411 -26.674 1.00 95.56 783 LEU A CA 1
ATOM 6223 C C . LEU A 1 783 ? 25.892 -35.033 -27.621 1.00 95.56 783 LEU A C 1
ATOM 6225 O O . LEU A 1 783 ? 26.695 -34.317 -28.225 1.00 95.56 783 LEU A O 1
ATOM 6229 N N . TYR A 1 784 ? 25.859 -36.353 -27.787 1.00 94.31 784 TYR A N 1
ATOM 6230 C CA . TYR A 1 784 ? 26.699 -37.061 -28.755 1.00 94.31 784 TYR A CA 1
ATOM 6231 C C . TYR A 1 784 ? 25.830 -37.783 -29.784 1.00 94.31 784 TYR A C 1
ATOM 6233 O O . TYR A 1 784 ? 25.141 -38.752 -29.457 1.00 94.31 784 TYR A O 1
ATOM 6241 N N . PHE A 1 785 ? 25.887 -37.316 -31.032 1.00 94.94 785 PHE A N 1
ATOM 6242 C CA . PHE A 1 785 ? 25.115 -37.861 -32.145 1.00 94.94 785 PHE A CA 1
ATOM 6243 C C . PHE A 1 785 ? 25.910 -38.928 -32.909 1.00 94.94 785 PHE A C 1
ATOM 6245 O O . PHE A 1 785 ? 26.890 -38.623 -33.588 1.00 94.94 785 PHE A O 1
ATOM 6252 N N . ASP A 1 786 ? 25.461 -40.180 -32.837 1.00 92.62 786 ASP A N 1
ATOM 6253 C CA . ASP A 1 786 ? 25.966 -41.288 -33.649 1.00 92.62 786 ASP A CA 1
ATOM 6254 C C . ASP A 1 786 ? 25.042 -41.497 -34.857 1.00 92.62 786 ASP A C 1
ATOM 6256 O O . ASP A 1 786 ? 24.008 -42.169 -34.770 1.00 92.62 786 ASP A O 1
ATOM 6260 N N . GLU A 1 787 ? 25.419 -40.921 -36.003 1.00 89.31 787 GLU A N 1
ATOM 6261 C CA . GLU A 1 787 ? 24.657 -41.031 -37.256 1.00 89.31 787 GLU A CA 1
ATOM 6262 C C . GLU A 1 787 ? 24.495 -42.495 -37.714 1.00 89.31 787 GLU A C 1
ATOM 6264 O O . GLU A 1 787 ? 23.441 -42.892 -38.215 1.00 89.31 787 GLU A O 1
ATOM 6269 N N . LYS A 1 788 ? 25.522 -43.334 -37.511 1.00 86.81 788 LYS A N 1
ATOM 6270 C CA . LYS A 1 788 ? 25.526 -44.728 -37.984 1.00 86.81 788 LYS A CA 1
ATOM 6271 C C . LYS A 1 788 ? 24.570 -45.593 -37.170 1.00 86.81 788 LYS A C 1
ATOM 6273 O O . LYS A 1 788 ? 23.807 -46.373 -37.741 1.00 86.81 788 LYS A O 1
ATOM 6278 N N . ARG A 1 789 ? 24.597 -45.456 -35.841 1.00 88.56 789 ARG A N 1
ATOM 6279 C CA . ARG A 1 789 ? 23.700 -46.182 -34.926 1.00 88.56 789 ARG A CA 1
ATOM 6280 C C . ARG A 1 789 ? 22.318 -45.534 -34.801 1.00 88.56 789 ARG A C 1
ATOM 6282 O O . ARG A 1 789 ? 21.400 -46.199 -34.320 1.00 88.56 789 ARG A O 1
ATOM 6289 N N . LYS A 1 790 ? 22.171 -44.285 -35.262 1.00 91.38 790 LYS A N 1
ATOM 6290 C CA . LYS A 1 790 ? 20.977 -43.428 -35.148 1.00 91.38 790 LYS A CA 1
ATOM 6291 C C . LYS A 1 790 ? 20.588 -43.172 -33.696 1.00 91.38 790 LYS A C 1
ATOM 6293 O O . LYS A 1 790 ? 19.434 -43.365 -33.309 1.00 91.38 790 LYS A O 1
ATOM 6298 N N . ILE A 1 791 ? 21.583 -42.778 -32.904 1.00 92.31 791 ILE A N 1
ATOM 6299 C CA . ILE A 1 791 ? 21.461 -42.545 -31.463 1.00 92.31 791 ILE A CA 1
ATOM 6300 C C . ILE A 1 791 ? 21.913 -41.121 -31.131 1.00 92.31 791 ILE A C 1
ATOM 6302 O O . ILE A 1 791 ? 22.921 -40.663 -31.667 1.00 92.31 791 ILE A O 1
ATOM 6306 N N . MET A 1 792 ? 21.212 -40.452 -30.218 1.00 94.81 792 MET A N 1
ATOM 6307 C CA . MET A 1 792 ? 21.726 -39.302 -29.475 1.00 94.81 792 MET A CA 1
ATOM 6308 C C . MET A 1 792 ? 21.941 -39.711 -28.017 1.00 94.81 792 MET A C 1
ATOM 6310 O O . MET A 1 792 ? 20.975 -39.975 -27.304 1.00 94.81 792 MET A O 1
ATOM 6314 N N . ASN A 1 793 ? 23.196 -39.769 -27.570 1.00 94.19 793 ASN A N 1
ATOM 6315 C CA . ASN A 1 793 ? 23.504 -39.942 -26.150 1.00 94.19 793 ASN A CA 1
ATOM 6316 C C . ASN A 1 793 ? 23.408 -38.585 -25.453 1.00 94.19 793 ASN A C 1
ATOM 6318 O O . ASN A 1 793 ? 23.952 -37.601 -25.961 1.00 94.19 793 ASN A O 1
ATOM 6322 N N . ILE A 1 794 ? 22.751 -38.547 -24.297 1.00 93.94 794 ILE A N 1
ATOM 6323 C CA . ILE A 1 794 ? 22.498 -37.328 -23.528 1.00 93.94 794 ILE A CA 1
ATOM 6324 C C . ILE A 1 794 ? 23.249 -37.423 -22.202 1.00 93.94 794 ILE A C 1
ATOM 6326 O O . ILE A 1 794 ? 23.146 -38.422 -21.496 1.00 93.94 794 ILE A O 1
ATOM 6330 N N . SER A 1 795 ? 23.981 -36.375 -21.836 1.00 91.31 795 SER A N 1
ATOM 6331 C CA . SER A 1 795 ? 24.622 -36.275 -20.523 1.00 91.31 795 SER A CA 1
ATOM 6332 C C . SER A 1 795 ? 24.507 -34.868 -19.948 1.00 91.31 795 SER A C 1
ATOM 6334 O O . SER A 1 795 ? 24.528 -33.892 -20.697 1.00 91.31 795 SER A O 1
ATOM 6336 N N . ILE A 1 796 ? 24.377 -34.772 -18.625 1.00 90.44 796 ILE A N 1
ATOM 6337 C CA . ILE A 1 796 ? 24.276 -33.515 -17.868 1.00 90.44 796 ILE A CA 1
ATOM 6338 C C . ILE A 1 796 ? 25.210 -33.612 -16.665 1.00 90.44 796 ILE A C 1
ATOM 6340 O O . ILE A 1 796 ? 25.256 -34.647 -16.003 1.00 90.44 796 ILE A O 1
ATOM 6344 N N . ASP A 1 797 ? 26.013 -32.573 -16.427 1.00 85.44 797 ASP A N 1
ATOM 6345 C CA . ASP A 1 797 ? 27.039 -32.543 -15.368 1.00 85.44 797 ASP A CA 1
ATOM 6346 C C . ASP A 1 797 ? 28.003 -33.758 -15.409 1.00 85.44 797 ASP A C 1
ATOM 6348 O O . ASP A 1 797 ? 28.563 -34.189 -14.404 1.00 85.44 797 ASP A O 1
ATOM 6352 N N . ASN A 1 798 ? 28.242 -34.287 -16.619 1.00 79.88 798 ASN A N 1
ATOM 6353 C CA . ASN A 1 798 ? 28.978 -35.525 -16.939 1.00 79.88 798 ASN A CA 1
ATOM 6354 C C . ASN A 1 798 ? 28.296 -36.854 -16.538 1.00 79.88 798 ASN A C 1
ATOM 6356 O O . ASN A 1 798 ? 28.858 -37.914 -16.811 1.00 79.88 798 ASN A O 1
ATOM 6360 N N . ASN A 1 799 ? 27.082 -36.834 -15.984 1.00 83.69 799 ASN A N 1
ATOM 6361 C CA . ASN A 1 799 ? 26.273 -38.036 -15.772 1.00 83.69 799 ASN A CA 1
ATOM 6362 C C . ASN A 1 799 ? 25.528 -38.421 -17.058 1.00 83.69 799 ASN A C 1
ATOM 6364 O O . ASN A 1 799 ? 24.951 -37.562 -17.726 1.00 83.69 799 ASN A O 1
ATOM 6368 N N . ASN A 1 800 ? 25.529 -39.708 -17.414 1.00 86.38 800 ASN A N 1
ATOM 6369 C CA . ASN A 1 800 ? 24.801 -40.218 -18.579 1.00 86.38 800 ASN A CA 1
ATOM 6370 C C . ASN A 1 800 ? 23.306 -40.371 -18.255 1.00 86.38 800 ASN A C 1
ATOM 6372 O O . ASN A 1 800 ? 22.952 -41.089 -17.324 1.00 86.38 800 ASN A O 1
ATOM 6376 N N . LEU A 1 801 ? 22.451 -39.717 -19.040 1.00 82.81 801 LEU A N 1
ATOM 6377 C CA . LEU A 1 801 ? 20.995 -39.696 -18.869 1.00 82.81 801 LEU A CA 1
ATOM 6378 C C . LEU A 1 801 ? 20.273 -40.746 -19.723 1.00 82.81 801 LEU A C 1
ATOM 6380 O O . LEU A 1 801 ? 19.152 -41.122 -19.395 1.00 82.81 801 LEU A O 1
ATOM 6384 N N . GLY A 1 802 ? 20.889 -41.213 -20.814 1.00 86.06 802 GLY A N 1
ATOM 6385 C CA . GLY A 1 802 ? 20.268 -42.162 -21.739 1.00 86.06 802 GLY A CA 1
ATOM 6386 C C . GLY A 1 802 ? 20.615 -41.914 -23.206 1.00 86.06 802 GLY A C 1
ATOM 6387 O O . GLY A 1 802 ? 21.496 -41.112 -23.538 1.00 86.06 802 GLY A O 1
ATOM 6388 N N . SER A 1 803 ? 19.921 -42.629 -24.094 1.00 88.44 803 SER A N 1
ATOM 6389 C CA . SER A 1 803 ? 20.314 -42.784 -25.497 1.00 88.44 803 SER A CA 1
ATOM 6390 C C . SER A 1 803 ? 19.099 -42.834 -26.430 1.00 88.44 803 SER A C 1
ATOM 6392 O O . SER A 1 803 ? 18.714 -43.911 -26.889 1.00 88.44 803 SER A O 1
ATOM 6394 N N . LEU A 1 804 ? 18.562 -41.665 -26.807 1.00 89.31 804 LEU A N 1
ATOM 6395 C CA . LEU A 1 804 ? 17.474 -41.566 -27.790 1.00 89.31 804 LEU A CA 1
ATOM 6396 C C . LEU A 1 804 ? 17.844 -42.285 -29.087 1.00 89.31 804 LEU A C 1
ATOM 6398 O O . LEU A 1 804 ? 18.773 -41.883 -29.789 1.00 89.31 804 LEU A O 1
ATOM 6402 N N . ARG A 1 805 ? 17.083 -43.319 -29.441 1.00 89.38 805 ARG A N 1
ATOM 6403 C CA . ARG A 1 805 ? 17.264 -44.113 -30.657 1.00 89.38 805 ARG A CA 1
ATOM 6404 C C . ARG A 1 805 ? 16.124 -43.877 -31.638 1.00 89.38 805 ARG A C 1
ATOM 6406 O O . ARG A 1 805 ? 14.958 -44.118 -31.323 1.00 89.38 805 ARG A O 1
ATOM 6413 N N . TYR A 1 806 ? 16.477 -43.510 -32.866 1.00 86.62 806 TYR A N 1
ATOM 6414 C CA . TYR A 1 806 ? 15.528 -43.359 -33.968 1.00 86.62 806 TYR A CA 1
ATOM 6415 C C . TYR A 1 806 ? 15.297 -44.687 -34.710 1.00 86.62 806 TYR A C 1
ATOM 6417 O O . TYR A 1 806 ? 16.236 -45.296 -35.240 1.00 86.62 806 TYR A O 1
ATOM 6425 N N . LYS A 1 807 ? 14.035 -45.126 -34.796 1.00 82.06 807 LYS A N 1
ATOM 6426 C CA . LYS A 1 807 ? 13.608 -46.313 -35.551 1.00 82.06 807 LYS A CA 1
ATOM 6427 C C . LYS A 1 807 ? 13.083 -45.903 -36.932 1.00 82.06 807 LYS A C 1
ATOM 6429 O O . LYS A 1 807 ? 12.139 -45.133 -37.062 1.00 82.06 807 LYS A O 1
ATOM 6434 N N . LYS A 1 808 ? 13.689 -46.444 -37.998 1.00 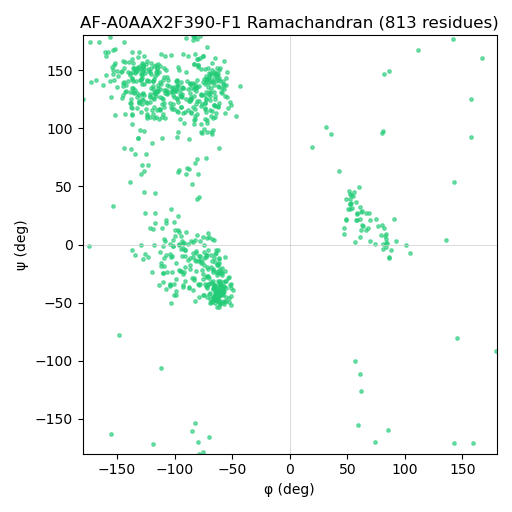72.50 808 LYS A N 1
ATOM 6435 C CA . LYS A 1 808 ? 13.330 -46.107 -39.396 1.00 72.50 808 LYS A CA 1
ATOM 6436 C C . LYS A 1 808 ? 12.018 -46.762 -39.867 1.00 72.50 808 LYS A C 1
ATOM 6438 O O . LYS A 1 808 ? 11.397 -46.249 -40.789 1.00 72.50 808 LYS A O 1
ATOM 6443 N N . SER A 1 809 ? 11.631 -47.889 -39.271 1.00 71.94 809 SER A N 1
ATOM 6444 C CA . SER A 1 809 ? 10.445 -48.698 -39.616 1.00 71.94 809 SER A CA 1
ATOM 6445 C C . SER A 1 809 ? 9.129 -47.926 -39.506 1.00 71.94 809 SER A C 1
ATOM 6447 O O . SER A 1 809 ? 8.265 -48.024 -40.366 1.00 71.94 809 SER A O 1
ATOM 6449 N N . ASP A 1 810 ? 9.025 -47.157 -38.434 1.00 72.38 810 ASP A N 1
ATOM 6450 C CA . ASP A 1 810 ? 7.831 -46.521 -37.884 1.00 72.38 810 ASP A CA 1
ATOM 6451 C C . ASP A 1 810 ? 8.060 -45.019 -37.634 1.00 72.38 810 ASP A C 1
ATOM 6453 O O . ASP A 1 810 ? 7.154 -44.312 -37.210 1.00 72.38 810 ASP A O 1
ATOM 6457 N N . LYS A 1 811 ? 9.272 -44.521 -37.934 1.00 72.62 811 LYS A N 1
ATOM 6458 C CA . LYS A 1 811 ? 9.730 -43.135 -37.734 1.00 72.62 811 LYS A CA 1
ATOM 6459 C C . LYS A 1 811 ? 9.660 -42.646 -36.278 1.00 72.62 811 LYS A C 1
ATOM 6461 O O . LYS A 1 811 ? 9.666 -41.438 -36.050 1.00 72.62 811 LYS A O 1
ATOM 6466 N N . THR A 1 812 ? 9.635 -43.556 -35.303 1.00 73.44 812 THR A N 1
ATOM 6467 C CA . THR A 1 812 ? 9.548 -43.222 -33.873 1.00 73.44 812 THR A CA 1
ATOM 6468 C C . THR A 1 812 ? 10.919 -43.008 -33.234 1.00 73.44 812 THR A C 1
ATOM 6470 O O . THR A 1 812 ? 11.957 -43.450 -33.740 1.00 73.44 812 THR A O 1
ATOM 6473 N N . MET A 1 813 ? 10.919 -42.360 -32.069 1.00 79.38 813 MET A N 1
ATOM 6474 C CA . MET A 1 813 ? 12.064 -42.312 -31.162 1.00 79.38 813 MET A CA 1
ATOM 6475 C C . MET A 1 813 ? 11.716 -42.985 -29.846 1.00 79.38 813 MET A C 1
ATOM 6477 O O . MET A 1 813 ? 10.576 -42.944 -29.400 1.00 79.38 813 MET A O 1
ATOM 6481 N N . ASN A 1 814 ? 12.707 -43.643 -29.256 1.00 74.56 814 ASN A N 1
ATOM 6482 C CA . ASN A 1 814 ? 12.595 -44.316 -27.968 1.00 74.56 814 ASN A CA 1
ATOM 6483 C C . ASN A 1 814 ? 13.828 -43.885 -27.160 1.00 74.56 814 ASN A C 1
ATOM 6485 O O . ASN A 1 814 ? 14.926 -43.899 -27.725 1.00 74.56 814 ASN A O 1
ATOM 6489 N N . LEU A 1 815 ? 13.628 -43.435 -25.919 1.00 69.81 815 LEU A N 1
ATOM 6490 C CA . LEU A 1 815 ? 14.688 -42.986 -25.003 1.00 69.81 815 LEU A CA 1
ATOM 6491 C C . LEU A 1 815 ? 15.491 -44.168 -24.432 1.00 69.81 815 LEU A C 1
ATOM 6493 O O . LEU A 1 815 ? 14.884 -45.254 -24.298 1.00 69.81 815 LEU A O 1
#

Radius of gyration: 33.07 Å; Cα contacts (8 Å, |Δi|>4): 1621; chains: 1; bounding box: 76×79×104 Å

Mean predicted aligned error: 17.68 Å

Organism: NCBI:txid1236518

Foldseek 3Di:
DDPDDFDFDWDKDFDADPLRFTQWIQGLQRKIKGFDADPVGATFFIWIDDPNDIFGQWPGFDADPQRDTQKTAGRLGKIWGWDADPPPRATQWIWIDDPNHTPWIWGFDADPVGFTQKIWTQDQCLVVCVQAVVRPWGTKIKGFDADPLRFTQWIWMDTPHKTKTWGWDADQQRQTQWIAMDMDDFDFDDGDIWGFDQDDPQQRSQTCDTRQWGFDADSQRFTAKIAGPVVRWIWGWDADPLQHTAWIATRQWIKGFDADPQQFTFKIFIGGDDFDDDPNRTDPDDDDPDDPPDDDDDDPPPPPPDPPDDDPRQAGMWGPPDPQWIDGPFWIKGFDDRLLFTFKIKIFGFGGHDLADDPDDFDDALNDGVVVVVVLLVVLQCVVCVVVVHDDDDDDDDDDDGDPVVVVHDSCRSNPPPPDPPDPPFPDWAFDDDPDPPDDDDPPTHTDDGDDDRGDDRNRRTDHDPDDDMKMKGFDADLLSFGAFIATSNRRTAWGFDADLLRRTSDTDGDDPDDDQLGGSRFGQPPSVRWTQQANWIANSNSQWTRTFAPVVVVSVSHRRTHPLSNSSSQWDDRRSHDTAADDDSRDHHDFDPPVDQFTWTADSSRDIDFQQRQQQAAPDPRDDSPVSFVRNQVLLVVLCVVQPQDFRETEHNDEDEPQQWAADLVRLYIYGYAHPVRGHDPQCSGSLSSSLSSQLRSVCSVVVPHTPPDALLVSLLSLLVSQLDPSVLVGDPVSVVVSQVSSLLSLLCCQQPNDPPDPDDNVVSVVSLVSSCVRGNQQKHWDADPVQQWIFIDTPNHTPDIWHADPVVRDIDD

Nearest PDB structures (foldseek):
  5kis-assembly1_B  TM=7.209E-01  e=7.110E-25  Yersinia entomophaga
  4igl-assembly1_B  TM=7.202E-01  e=1.121E-23  Yersinia entomophaga
  8qjc-assembly1_A  TM=3.984E-01  e=5.793E-18  Salmonella bongori N268-08
  8qjd-assembly1_A  TM=2.938E-01  e=6.583E-19  Salmonella bongori N268-08
  8qjd-assembly2_B  TM=2.679E-01  e=5.210E-18  Salmonella bongori N268-08

pLDDT: mean 78.21, std 20.23, range [24.19, 98.81]

Sequence (815 aa):
MASVADIRTYVYGATYDSWNRVQTMTYPDGEVVTYHYNAAGQVESMTSNKQGRQSVIVDRIGYDKEGHTVYTKLGNGTETTYTYDKQRERLQVMNLTADGQTVMENRYRYDAVDNILGITNATDPTSLTKLNRAKLGGRSSHTYEYDELNRLIHASGKAKRASYDMVMSFGRMSEPLTKVQKVDSTTTAKSYNFAYKYEDSNHPTAPTQIGHDHYTYDANGNPTLVTNDSTNTTREMYWDEDNRLMVLSDNGKTSRYTYNAAGERIMKSYGTMEGVYINGAPQGITLTDVDFRLHQDKMSKLFCAWFALKFHETDNFTLYPASILSVNKNRFTKHYFIGDKRIASRIGTGLFNNVYGRNGSYVTAGQQDYAERMNQIQTQKEAYYKKVGVAPGVPTEKGAYGDPENTGVGYNSVLTELGNHDVPQGWIQTPRPNTTPSTNPGPPVSWNDPSNPDDPQAGYGYIANDTTKEETFFYHSDHLGSTSYITDDKANITQYDAYLPYGELLVDEHSSSEDLPYKFNGKQFDEETGLYYYGARYLNPMTSLWYGVDPLAEKYQFLGSYVYCSANPIKIIDVDGNDEFHVNGNGNIIKVVNNNSANITIVSPDGSKKYFSDYETKSIFLGWGNGKNRQIIANVAAYYAKAIGIKATVGTIGEIRKDETAYYEPKDNGIWIPAGENGTPDILLKNKYNLMNTLFHEDMHFQDNHRGMGESHFLHASVVSRASSHWTFAMTTQDYKAGQAIYFSQLAMNAYYNPPKDANYTKQDVLKLISNFNKTNKGNIRLYFDEKRKIMNISIDNNNLGSLRYKKSDKTMNL

Solvent-accessible surface area (backbone atoms only — not comparable to full-atom values): 45541 Å² total; per-residue (Å²): 132,82,76,93,60,86,61,61,40,80,29,58,44,74,42,63,49,100,79,65,44,69,36,33,42,29,37,38,79,39,35,37,35,38,52,39,63,44,98,87,71,46,76,28,30,27,40,34,34,44,94,84,48,71,49,55,59,28,66,36,44,42,60,48,98,86,65,36,69,36,30,40,29,37,47,43,59,33,36,39,39,43,42,62,39,93,86,75,68,39,72,39,36,44,38,33,28,41,91,89,40,68,50,42,38,43,35,52,42,62,58,96,84,65,47,61,44,26,42,39,22,86,31,57,26,48,74,40,59,90,41,19,74,82,44,53,64,43,34,34,40,38,39,41,42,62,48,99,86,56,28,55,32,34,39,39,38,38,48,64,75,17,35,41,42,35,42,37,43,59,54,89,34,50,38,66,39,33,43,38,31,44,60,45,73,50,89,70,49,72,61,49,68,32,48,42,37,57,78,42,85,92,39,64,65,46,62,35,27,50,54,53,36,36,46,41,61,50,98,78,54,32,63,35,39,35,41,27,78,82,77,76,44,43,36,40,36,42,65,49,98,85,61,39,74,33,36,41,28,54,74,60,36,35,36,39,44,41,62,48,99,86,51,44,67,36,34,39,36,56,46,70,76,80,73,51,64,59,98,87,42,64,52,92,68,91,75,87,93,69,89,80,87,73,81,95,72,98,72,86,87,67,83,83,79,74,86,83,74,89,72,93,60,87,69,46,42,39,35,30,91,42,96,48,34,39,37,43,81,78,36,36,34,41,47,42,64,61,85,89,48,66,45,33,39,35,42,42,61,53,49,49,36,45,81,64,58,85,93,61,92,65,62,63,60,71,89,41,57,50,62,61,48,49,51,51,51,50,52,42,50,54,54,48,31,63,73,74,74,48,65,89,81,76,98,80,77,95,78,92,62,70,64,47,68,82,75,77,41,59,66,61,79,63,43,71,92,75,55,82,78,68,80,70,96,61,91,59,84,51,69,44,71,54,99,50,88,96,50,80,70,58,87,83,72,49,64,51,81,83,92,77,94,52,75,83,54,49,20,48,40,48,42,79,49,100,82,72,82,70,51,44,38,35,52,43,50,52,85,71,42,22,38,36,36,30,23,36,72,76,41,28,58,33,34,24,42,41,66,43,76,56,49,39,42,41,39,82,42,70,72,51,100,64,85,73,52,47,33,54,60,51,26,41,48,40,77,93,77,62,29,33,52,43,51,64,29,34,38,32,27,86,81,47,28,42,49,37,54,36,86,44,37,87,82,36,83,69,46,28,45,29,48,43,40,79,40,21,51,86,76,39,56,58,70,38,43,57,48,80,70,43,55,68,59,73,76,42,64,56,36,68,54,77,80,83,56,63,50,41,34,38,36,48,96,73,68,50,76,43,43,57,29,69,36,49,19,28,49,44,84,98,78,43,62,38,59,66,40,23,51,53,52,12,52,56,48,34,51,46,33,51,76,73,68,54,81,62,52,50,37,45,43,40,50,75,40,83,100,48,65,56,46,43,41,82,90,79,55,29,35,35,30,31,4,26,95,88,22,16,34,43,71,65,48,19,25,50,32,39,35,38,33,52,51,52,34,31,47,49,34,56,76,70,64,49,71,56,92,71,83,41,44,52,58,54,28,52,40,50,39,52,33,32,42,36,75,44,31,49,68,31,52,68,69,58,51,51,52,51,53,52,51,35,48,52,25,40,52,39,38,57,78,61,57,62,100,83,56,95,68,52,62,68,53,45,52,50,48,55,54,44,33,53,70,48,38,42,54,55,47,44,72,49,75,38,79,90,80,34,30,38,37,38,26,44,80,83,43,79,77,49,46,38,34,58,41,82,93,78,71,44,75,47,106

Secondary structure (DSSP, 8-state):
------------EEEE-TTS-EEEEE-TTS-EEEEEE-TTS-EEEEEEEETTEEEEEEEEEEE-TT--EEEEEETTS-EEEEEE-TTT--EEEEEEEETTEEEEEEEEEE-SS--EEEEEE---GGG-TTT-TT-----EEEEEEE-TT--EEEEEEEETTEEEEEEEEE-TTS-EEEEEEEEES-SSS--EEEEEE---SSSTTS-SEETTEEEEE-TTS-EEEEEETTTTEEEEEEE-TTS-EEEEEETTEEEEEEE-TTS-EEEEEEEE---EEETTEEES-----S-------S-TTSTTS--------TTSEEEEEETTEEE-SS-EEEEEEETTEEEEEEEE-EEE--SS-SS----EETTEEHHHHHHHHHHHHHHHHHHHTPPP--TTSS----SGGGGT--GGGT-TTS---SPPTTSSPPBPPPSSTTPPPPSSPPBPPP--S-SPPTTTTEEE-TT---EEEEEEE-TTS-EEEEE-TT--EEEEEEE-TTS-EEEEEE-SS---SB-GGGPEEETTTTEEE-SS-EEETTTTEEES--TTGGGGTTS-TTBSGGG-TTT--BSSSS-BS---SSS----EE-SS-SB-EEE-TTS-EEEGGGS--S-BGGGB--HHHHHHHHHHHHHHHHTTT--SEEEEEEEE-TT-S-EEETTTTEEEEEE-TTSS--GGGGBHHHHHHHHHHHHHHHHTT--GGGS-HHHHHHHHHHHHHSHHHHTS-HHHHHHHHHHHHHHHHHHHHS--TT-SS-HHHHHHHHHHHHHH-SS-EEEEEETTTTEEEEEETTEEEEEEEE-TTT--EE-

InterPro domains:
  IPR006530 YD repeat [TIGR01643] (16-55)
  IPR022385 Rhs repeat-associated core [TIGR03696] (499-577)
  IPR028914 Tox-MPTase2 domain [PF15638] (581-781)
  IPR031325 RHS repeat [PF05593] (16-48)
  IPR050708 Type VI secretion system VgrG/RHS [PTHR32305] (15-652)